Protein AF-0000000066497518 (afdb_homodimer)

InterPro domains:
  IPR000898 Indoleamine 2,3-dioxygenase [PF01231] (30-413)
  IPR000898 Indoleamine 2,3-dioxygenase [PTHR28657] (28-440)
  IPR037217 Tryptophan/Indoleamine 2,3-dioxygenase-like [SSF140959] (29-449)

pLDDT: mean 91.51, std 12.09, range [27.31, 98.88]

Nearest PDB structures (foldseek):
  5wmx-assembly2_B  TM=9.057E-01  e=4.698E-18  Homo sapiens
  6e46-assembly3_C  TM=8.961E-01  e=1.749E-17  Homo sapiens
  5wmx-assembly1_A  TM=8.664E-01  e=1.217E-17  Homo sapiens
  6e41-assembly3_C  TM=8.940E-01  e=7.810E-17  Homo sapiens
  5wn8-assembly2_B  TM=8.807E-01  e=6.577E-16  Homo sapiens

Radius of gyration: 34.57 Å; Cα contacts (8 Å, |Δi|>4): 1677; chains: 2; bounding box: 94×99×72 Å

Sequence (1016 aa):
MIKVDKTYSTVERFPHIFDNPETLSKDRDPFTVTTSTGFLPLRLPPTCLPDVFQAVNSLLSRLPVVKDDGSPGLLATYELGPAVLAELPDLTDEVDKLVTEDGKLDLFMITAVFRDYSFICSAYLLEPCWERWVKDPAGGYYGLGRETLPKCIARPLYRCAEILDIPPFMSYAAAYALYNYTVDEPCRSLEYSNLKLIRAFERGLDPKSSEAGFILTHVDMVKETGPLVSGAVRILNRLEESKGPSAREEVNDAFREILKAMKRIETSMEDMWKNSKPADYLSFRVFIFGITSQAMFPNGVIYDGVLDNKPLNFRGESGANDSIIPLLDHLLQIPMPATPLTKILHEFRAYRPLPHREFLAHVASKAEELRVQEFSVQDQETVLLYLKALDHVRSFRWRHWLLAREYIIKRTQYPTATGGSPIITWLPNQLFAVLDLMISIHDKYVAPFTSKDVPHIVGANGSNQKKVEKLETFNYYRAQAKDMMTLVRDQKDKLDKEVARWCKERGVMIKVDKTYSTVERFPHIFDNPETLSKDRDPFTVTTSTGFLPLRLPPTCLPDVFQAVNSLLSRLPVVKDDGSPGLLATYELGPAVLAELPDLTDEVDKLVTEDGKLDLFMITAVFRDYSFICSAYLLEPCWERWVKDPAGGYYGLGRETLPKCIARPLYRCAEILDIPPFMSYAAAYALYNYTVDEPCRSLEYSNLKLIRAFERGLDPKSSEAGFILTHVDMVKETGPLVSGAVRILNRLEESKGPSAREEVNDAFREILKAMKRIETSMEDMWKNSKPADYLSFRVFIFGITSQAMFPNGVIYDGVLDNKPLNFRGESGANDSIIPLLDHLLQIPMPATPLTKILHEFRAYRPLPHREFLAHVASKAEELRVQEFSVQDQETVLLYLKALDHVRSFRWRHWLLAREYIIKRTQYPTATGGSPIITWLPNQLFAVLDLMISIHDKYVAPFTSKDVPHIVGANGSNQKKVEKLETFNYYRAQAKDMMTLVRDQKDKLDKEVARWCKERGV

Structure (mmCIF, N/CA/C/O backbone):
data_AF-0000000066497518-model_v1
#
loop_
_entity.id
_entity.type
_entity.pdbx_description
1 polymer 'Indoleamine 2,3-dioxygenase'
#
loop_
_atom_site.group_PDB
_atom_site.id
_atom_site.type_symbol
_atom_site.label_atom_id
_atom_site.label_alt_id
_atom_site.label_comp_id
_atom_site.label_asym_id
_atom_site.label_entity_id
_atom_site.label_seq_id
_atom_site.pdbx_PDB_ins_code
_atom_site.Cartn_x
_atom_site.Cartn_y
_atom_site.Cartn_z
_atom_site.occupancy
_atom_site.B_iso_or_equiv
_atom_site.auth_seq_id
_atom_site.auth_comp_id
_atom_site.auth_asym_id
_atom_site.auth_atom_id
_atom_site.pdbx_PDB_model_num
ATOM 1 N N . MET A 1 1 ? 6.938 35.531 -4.492 1 27.31 1 MET A N 1
ATOM 2 C CA . MET A 1 1 ? 5.516 35.875 -4.535 1 27.31 1 MET A CA 1
ATOM 3 C C . MET A 1 1 ? 4.82 35.125 -5.68 1 27.31 1 MET A C 1
ATOM 5 O O . MET A 1 1 ? 5.203 35.281 -6.844 1 27.31 1 MET A O 1
ATOM 9 N N . ILE A 1 2 ? 4.273 34.094 -5.465 1 38.44 2 ILE A N 1
ATOM 10 C CA . ILE A 1 2 ? 3.629 33.375 -6.555 1 38.44 2 ILE A CA 1
ATOM 11 C C . ILE A 1 2 ? 2.602 34.281 -7.238 1 38.44 2 ILE A C 1
ATOM 13 O O . ILE A 1 2 ? 1.732 34.844 -6.578 1 38.44 2 ILE A O 1
ATOM 17 N N . LYS A 1 3 ? 2.799 34.719 -8.469 1 40.44 3 LYS A N 1
ATOM 18 C CA . LYS A 1 3 ? 1.901 35.5 -9.297 1 40.44 3 LYS A CA 1
ATOM 19 C C . LYS A 1 3 ? 0.568 34.812 -9.508 1 40.44 3 LYS A C 1
ATOM 21 O O . LYS A 1 3 ? 0.523 33.719 -10.086 1 40.44 3 LYS A O 1
ATOM 26 N N . VAL A 1 4 ? -0.479 35.094 -8.617 1 46.31 4 VAL A N 1
ATOM 27 C CA . VAL A 1 4 ? -1.807 34.5 -8.805 1 46.31 4 VAL A CA 1
ATOM 28 C C . VAL A 1 4 ? -2.559 35.281 -9.891 1 46.31 4 VAL A C 1
ATOM 30 O O . VAL A 1 4 ? -2.691 36.5 -9.812 1 46.31 4 VAL A O 1
ATOM 33 N N . ASP A 1 5 ? -2.695 34.844 -10.977 1 43.75 5 ASP A N 1
ATOM 34 C CA . ASP A 1 5 ? -3.533 35.438 -12.016 1 43.75 5 ASP A CA 1
ATOM 35 C C . ASP A 1 5 ? -4.988 35.5 -11.57 1 43.75 5 ASP A C 1
ATOM 37 O O . ASP A 1 5 ? -5.621 34.469 -11.312 1 43.75 5 ASP A O 1
ATOM 41 N N . LYS A 1 6 ? -5.539 36.656 -11.164 1 49.69 6 LYS A N 1
ATOM 42 C CA . LYS A 1 6 ? -6.82 37.062 -10.594 1 49.69 6 LYS A CA 1
ATOM 43 C C . LYS A 1 6 ? -7.98 36.656 -11.5 1 49.69 6 LYS A C 1
ATOM 45 O O . LYS A 1 6 ? -9.141 36.75 -11.109 1 49.69 6 LYS A O 1
ATOM 50 N N . THR A 1 7 ? -7.664 36.094 -12.656 1 55.97 7 THR A N 1
ATOM 51 C CA . THR A 1 7 ? -8.766 36.062 -13.617 1 55.97 7 THR A CA 1
ATOM 52 C C . THR A 1 7 ? -9.43 34.688 -13.648 1 55.97 7 THR A C 1
ATOM 54 O O . THR A 1 7 ? -10.516 34.531 -14.211 1 55.97 7 THR A O 1
ATOM 57 N N . TYR A 1 8 ? -8.93 33.719 -12.805 1 65.81 8 TYR A N 1
ATOM 58 C CA . TYR A 1 8 ? -9.523 32.375 -12.977 1 65.81 8 TYR A CA 1
ATOM 59 C C . TYR A 1 8 ? -10.383 32.031 -11.773 1 65.81 8 TYR A C 1
ATOM 61 O O . TYR A 1 8 ? -10.062 32.375 -10.633 1 65.81 8 TYR A O 1
ATOM 69 N N . SER A 1 9 ? -11.5 31.438 -12.039 1 79.62 9 SER A N 1
ATOM 70 C CA . SER A 1 9 ? -12.328 30.844 -10.992 1 79.62 9 SER A CA 1
ATOM 71 C C . SER A 1 9 ? -11.562 29.766 -10.234 1 79.62 9 SER A C 1
ATOM 73 O O . SER A 1 9 ? -10.547 29.25 -10.719 1 79.62 9 SER A O 1
ATOM 75 N N . THR A 1 10 ? -11.852 29.609 -9 1 83.5 10 THR A N 1
ATOM 76 C CA . THR A 1 10 ? -11.195 28.641 -8.133 1 83.5 10 THR A CA 1
ATOM 77 C C . THR A 1 10 ? -11.125 27.281 -8.812 1 83.5 10 THR A C 1
ATOM 79 O O . THR A 1 10 ? -10.078 26.625 -8.805 1 83.5 10 THR A O 1
ATOM 82 N N . VAL A 1 11 ? -12.219 26.922 -9.492 1 82.31 11 VAL A N 1
ATOM 83 C CA . VAL A 1 11 ? -12.297 25.594 -10.094 1 82.31 11 VAL A CA 1
ATOM 84 C C . VAL A 1 11 ? -11.391 25.531 -11.328 1 82.31 11 VAL A C 1
ATOM 86 O O . VAL A 1 11 ? -10.812 24.484 -11.625 1 82.31 11 VAL A O 1
ATOM 89 N N . GLU A 1 12 ? -11.227 26.609 -11.992 1 85.25 12 GLU A N 1
ATOM 90 C CA . GLU A 1 12 ? -10.328 26.656 -13.148 1 85.25 12 GLU A CA 1
ATOM 91 C C . GLU A 1 12 ? -8.867 26.562 -12.711 1 85.25 12 GLU A C 1
ATOM 93 O O . GLU A 1 12 ? -8.062 25.906 -13.375 1 85.25 12 GLU A O 1
ATOM 98 N N . ARG A 1 13 ? -8.578 27.219 -11.594 1 89.44 13 ARG A N 1
ATOM 99 C CA . ARG A 1 13 ? -7.199 27.25 -11.109 1 89.44 13 ARG A CA 1
ATOM 100 C C . ARG A 1 13 ? -6.824 25.938 -10.43 1 89.44 13 ARG A C 1
ATOM 102 O O . ARG A 1 13 ? -5.664 25.531 -10.461 1 89.44 13 ARG A O 1
ATOM 109 N N . PHE A 1 14 ? -7.828 25.312 -9.875 1 94.38 14 PHE A N 1
ATOM 110 C CA . PHE A 1 14 ? -7.613 24.062 -9.164 1 94.38 14 PHE A CA 1
ATOM 111 C C . PHE A 1 14 ? -8.547 22.984 -9.688 1 94.38 14 PHE A C 1
ATOM 113 O O . PHE A 1 14 ? -9.461 22.547 -8.984 1 94.38 14 PHE A O 1
ATOM 120 N N . PRO A 1 15 ? -8.25 22.453 -10.836 1 90.69 15 PRO A N 1
ATOM 121 C CA . PRO A 1 15 ? -9.18 21.594 -11.562 1 90.69 15 PRO A CA 1
ATOM 122 C C . PRO A 1 15 ? -9.445 20.281 -10.828 1 90.69 15 PRO A C 1
ATOM 124 O O . PRO A 1 15 ? -10.453 19.609 -11.094 1 90.69 15 PRO A O 1
ATOM 127 N N . HIS A 1 16 ? -8.602 19.906 -9.867 1 92 16 HIS A N 1
ATOM 128 C CA . HIS A 1 16 ? -8.766 18.609 -9.219 1 92 16 HIS A CA 1
ATOM 129 C C . HIS A 1 16 ? -9.375 18.766 -7.828 1 92 16 HIS A C 1
ATOM 131 O O . HIS A 1 16 ? -9.398 17.812 -7.047 1 92 16 HIS A O 1
ATOM 137 N N . ILE A 1 17 ? -9.883 19.906 -7.574 1 94.75 17 ILE A N 1
ATOM 138 C CA . ILE A 1 17 ? -10.32 20.25 -6.227 1 94.75 17 ILE A CA 1
ATOM 139 C C . ILE A 1 17 ? -11.461 19.344 -5.805 1 94.75 17 ILE A C 1
ATOM 141 O O . ILE A 1 17 ? -11.625 19.047 -4.617 1 94.75 17 ILE A O 1
ATOM 145 N N . PHE A 1 18 ? -12.258 18.766 -6.758 1 91.25 18 PHE A N 1
ATOM 146 C CA . PHE A 1 18 ? -13.406 17.938 -6.426 1 91.25 18 PHE A CA 1
ATOM 147 C C . PHE A 1 18 ? -13.164 16.484 -6.816 1 91.25 18 PHE A C 1
ATOM 149 O O . PHE A 1 18 ? -14.07 15.641 -6.711 1 91.25 18 PHE A O 1
ATOM 156 N N . ASP A 1 19 ? -12.031 16.172 -7.277 1 87.12 19 ASP A N 1
ATOM 157 C CA . ASP A 1 19 ? -11.734 14.836 -7.773 1 87.12 19 ASP A CA 1
ATOM 158 C C . ASP A 1 19 ? -11.57 13.852 -6.621 1 87.12 19 ASP A C 1
ATOM 160 O O . ASP A 1 19 ? -11.258 14.25 -5.496 1 87.12 19 ASP A O 1
ATOM 164 N N . ASN A 1 20 ? -11.797 12.57 -6.988 1 84.62 20 ASN A N 1
ATOM 165 C CA . ASN A 1 20 ? -11.391 11.492 -6.098 1 84.62 20 ASN A CA 1
ATOM 166 C C . ASN A 1 20 ? -9.875 11.375 -6.012 1 84.62 20 ASN A C 1
ATOM 168 O O . ASN A 1 20 ? -9.219 11.039 -7 1 84.62 20 ASN A O 1
ATOM 172 N N . PRO A 1 21 ? -9.383 11.594 -4.812 1 90.25 21 PRO A N 1
ATOM 173 C CA . PRO A 1 21 ? -7.926 11.633 -4.676 1 90.25 21 PRO A CA 1
ATOM 174 C C . PRO A 1 21 ? -7.258 10.336 -5.133 1 90.25 21 PRO A C 1
ATOM 176 O O . PRO A 1 21 ? -6.145 10.367 -5.664 1 90.25 21 PRO A O 1
ATOM 179 N N . GLU A 1 22 ? -7.871 9.227 -4.957 1 77.88 22 GLU A N 1
ATOM 180 C CA . GLU A 1 22 ? -7.289 7.922 -5.258 1 77.88 22 GLU A CA 1
ATOM 181 C C . GLU A 1 22 ? -7.082 7.742 -6.758 1 77.88 22 GLU A C 1
ATOM 183 O O . GLU A 1 22 ? -6.316 6.875 -7.184 1 77.88 22 GLU A O 1
ATOM 188 N N . THR A 1 23 ? -7.73 8.516 -7.547 1 80.44 23 THR A N 1
ATOM 189 C CA . THR A 1 23 ? -7.668 8.367 -9 1 80.44 23 THR A CA 1
ATOM 190 C C . THR A 1 23 ? -6.574 9.25 -9.586 1 80.44 23 THR A C 1
ATOM 192 O O . THR A 1 23 ? -6.234 9.125 -10.766 1 80.44 23 THR A O 1
ATOM 195 N N . LEU A 1 24 ? -6.031 10.125 -8.75 1 89.25 24 LEU A N 1
ATOM 196 C CA . LEU A 1 24 ? -5.043 11.078 -9.25 1 89.25 24 LEU A CA 1
ATOM 197 C C . LEU A 1 24 ? -3.678 10.414 -9.391 1 89.25 24 LEU A C 1
ATOM 199 O O . LEU A 1 24 ? -3.287 9.602 -8.555 1 89.25 24 LEU A O 1
ATOM 203 N N . SER A 1 25 ? -2.969 10.812 -10.43 1 89.19 25 SER A N 1
ATOM 204 C CA . SER A 1 25 ? -1.696 10.195 -10.789 1 89.19 25 SER A CA 1
ATOM 205 C C . SER A 1 25 ? -0.624 10.492 -9.742 1 89.19 25 SER A C 1
ATOM 207 O O . SER A 1 25 ? -0.699 11.492 -9.031 1 89.19 25 SER A O 1
ATOM 209 N N . LYS A 1 26 ? 0.445 9.664 -9.766 1 92.44 26 LYS A N 1
ATOM 210 C CA . LYS A 1 26 ? 1.55 9.797 -8.82 1 92.44 26 LYS A CA 1
ATOM 211 C C . LYS A 1 26 ? 2.523 10.883 -9.266 1 92.44 26 LYS A C 1
ATOM 213 O O . LYS A 1 26 ? 3.443 11.242 -8.523 1 92.44 26 LYS A O 1
ATOM 218 N N . ASP A 1 27 ? 2.303 11.398 -10.438 1 94.25 27 ASP A N 1
ATOM 219 C CA . ASP A 1 27 ? 3.139 12.516 -10.883 1 94.25 27 ASP A CA 1
ATOM 220 C C . ASP A 1 27 ? 2.641 13.836 -10.312 1 94.25 27 ASP A C 1
ATOM 222 O O . ASP A 1 27 ? 3.311 14.867 -10.438 1 94.25 27 ASP A O 1
ATOM 226 N N . ARG A 1 28 ? 1.559 13.781 -9.625 1 95.38 28 ARG A N 1
ATOM 227 C CA . ARG A 1 28 ? 1.036 14.969 -8.953 1 95.38 28 ARG A CA 1
ATOM 228 C C . ARG A 1 28 ? 1.598 15.094 -7.543 1 95.38 28 ARG A C 1
ATOM 230 O O . ARG A 1 28 ? 1.836 14.086 -6.871 1 95.38 28 ARG A O 1
ATOM 237 N N . ASP A 1 29 ? 1.747 16.375 -7.18 1 97.88 29 ASP A N 1
ATOM 238 C CA . ASP A 1 29 ? 2.154 16.594 -5.797 1 97.88 29 ASP A CA 1
ATOM 239 C C . ASP A 1 29 ? 1.184 15.93 -4.824 1 97.88 29 ASP A C 1
ATOM 241 O O . ASP A 1 29 ? -0.028 16.141 -4.902 1 97.88 29 ASP A O 1
ATOM 245 N N . PRO A 1 30 ? 1.702 15.148 -3.91 1 97.88 30 PRO A N 1
ATOM 246 C CA . PRO A 1 30 ? 0.809 14.406 -3.018 1 97.88 30 PRO A CA 1
ATOM 247 C C . PRO A 1 30 ? -0.07 15.32 -2.168 1 97.88 30 PRO A C 1
ATOM 249 O O . PRO A 1 30 ? -1.071 14.875 -1.604 1 97.88 30 PRO A O 1
ATOM 252 N N . PHE A 1 31 ? 0.244 16.609 -2.078 1 98.38 31 PHE A N 1
ATOM 253 C CA . PHE A 1 31 ? -0.517 17.531 -1.245 1 98.38 31 PHE A CA 1
ATOM 254 C C . PHE A 1 31 ? -1.46 18.375 -2.094 1 98.38 31 PHE A C 1
ATOM 256 O O . PHE A 1 31 ? -1.87 19.469 -1.681 1 98.38 31 PHE A O 1
ATOM 263 N N . THR A 1 32 ? -1.707 17.906 -3.305 1 97.88 32 THR A N 1
ATOM 264 C CA . THR A 1 32 ? -2.768 18.531 -4.086 1 97.88 32 THR A CA 1
ATOM 265 C C . THR A 1 32 ? -4.039 18.672 -3.254 1 97.88 32 THR A C 1
ATOM 267 O O . THR A 1 32 ? -4.512 17.703 -2.66 1 97.88 32 THR A O 1
ATOM 270 N N . VAL A 1 33 ? -4.594 19.859 -3.25 1 98 33 VAL A N 1
ATOM 271 C CA . VAL A 1 33 ? -5.707 20.156 -2.354 1 98 33 VAL A CA 1
ATOM 272 C C . VAL A 1 33 ? -7.012 19.656 -2.967 1 98 33 VAL A C 1
ATOM 274 O O . VAL A 1 33 ? -7.297 19.922 -4.137 1 98 33 VAL A O 1
ATOM 277 N N . THR A 1 34 ? -7.758 18.906 -2.238 1 96.25 34 THR A N 1
ATOM 278 C CA . THR A 1 34 ? -9.086 18.469 -2.637 1 96.25 34 THR A CA 1
ATOM 279 C C . THR A 1 34 ? -10.086 18.672 -1.506 1 96.25 34 THR A C 1
ATOM 281 O O . THR A 1 34 ? -9.703 18.859 -0.351 1 96.25 34 THR A O 1
ATOM 284 N N . THR A 1 35 ? -11.352 18.656 -1.855 1 96 35 THR A N 1
ATOM 285 C CA . THR A 1 35 ? -12.398 18.781 -0.848 1 96 35 THR A CA 1
ATOM 286 C C . THR A 1 35 ? -12.555 17.484 -0.064 1 96 35 THR A C 1
ATOM 288 O O . THR A 1 35 ? -13.234 17.453 0.965 1 96 35 THR A O 1
ATOM 291 N N . SER A 1 36 ? -11.883 16.422 -0.473 1 92.56 36 SER A N 1
ATOM 292 C CA . SER A 1 36 ? -11.938 15.141 0.219 1 92.56 36 SER A CA 1
ATOM 293 C C . SER A 1 36 ? -10.82 15.016 1.25 1 92.56 36 SER A C 1
ATOM 295 O O . SER A 1 36 ? -11.078 14.703 2.414 1 92.56 36 SER A O 1
ATOM 297 N N . THR A 1 37 ? -9.617 15.375 0.856 1 96.31 37 THR A N 1
ATOM 298 C CA . THR A 1 37 ? -8.469 15.156 1.732 1 96.31 37 THR A CA 1
ATOM 299 C C . THR A 1 37 ? -8.07 16.453 2.428 1 96.31 37 THR A C 1
ATOM 301 O O . THR A 1 37 ? -7.309 16.438 3.395 1 96.31 37 THR A O 1
ATOM 304 N N . GLY A 1 38 ? -8.594 17.562 1.907 1 98.06 38 GLY A N 1
ATOM 305 C CA . GLY A 1 38 ? -8.148 18.828 2.459 1 98.06 38 GLY A CA 1
ATOM 306 C C . GLY A 1 38 ? -6.648 19.031 2.324 1 98.06 38 GLY A C 1
ATOM 307 O O . GLY A 1 38 ? -6.105 18.984 1.221 1 98.06 38 GLY A O 1
ATOM 308 N N . PHE A 1 39 ? -6.023 19.125 3.479 1 98.56 39 PHE A N 1
ATOM 309 C CA . PHE A 1 39 ? -4.594 19.422 3.463 1 98.56 39 PHE A CA 1
ATOM 310 C C . PHE A 1 39 ? -3.781 18.172 3.775 1 98.56 39 PHE A C 1
ATOM 312 O O . PHE A 1 39 ? -2.561 18.25 3.934 1 98.56 39 PHE A O 1
ATOM 319 N N . LEU A 1 40 ? -4.422 17 3.877 1 97.81 40 LEU A N 1
ATOM 320 C CA . LEU A 1 40 ? -3.713 15.734 3.947 1 97.81 40 LEU A CA 1
ATOM 321 C C . LEU A 1 40 ? -3.279 15.273 2.561 1 97.81 40 LEU A C 1
ATOM 323 O O . LEU A 1 40 ? -3.82 15.734 1.552 1 97.81 40 LEU A O 1
ATOM 327 N N . PRO A 1 41 ? -2.271 14.422 2.578 1 97.69 41 PRO A N 1
ATOM 328 C CA . PRO A 1 41 ? -1.892 13.891 1.266 1 97.69 41 PRO A CA 1
ATOM 329 C C . PRO A 1 41 ? -3.023 13.117 0.592 1 97.69 41 PRO A C 1
ATOM 331 O O . PRO A 1 41 ? -3.949 12.656 1.267 1 97.69 41 PRO A O 1
ATOM 334 N N . LEU A 1 42 ? -2.91 13.008 -0.728 1 95.88 42 LEU A N 1
ATOM 335 C CA . LEU A 1 42 ? -3.92 12.367 -1.566 1 95.88 42 LEU A CA 1
ATOM 336 C C . LEU A 1 42 ? -4.113 10.906 -1.169 1 95.88 42 LEU A C 1
ATOM 338 O O . LEU A 1 42 ? -5.188 10.336 -1.385 1 95.88 42 LEU A O 1
ATOM 342 N N . ARG A 1 43 ? -3.08 10.312 -0.679 1 91.94 43 ARG A N 1
ATOM 343 C CA . ARG A 1 43 ? -3.09 8.914 -0.274 1 91.94 43 ARG A CA 1
ATOM 344 C C . ARG A 1 43 ? -2.08 8.656 0.838 1 91.94 43 ARG A C 1
ATOM 346 O O . ARG A 1 43 ? -1.264 9.523 1.155 1 91.94 43 ARG A O 1
ATOM 353 N N . LEU A 1 44 ? -2.139 7.469 1.483 1 92.56 44 LEU A N 1
ATOM 354 C CA . LEU A 1 44 ? -1.175 7.105 2.518 1 92.56 44 LEU A CA 1
ATOM 355 C C . LEU A 1 44 ? 0.248 7.141 1.97 1 92.56 44 LEU A C 1
ATOM 357 O O . LEU A 1 44 ? 0.516 6.609 0.889 1 92.56 44 LEU A O 1
ATOM 361 N N . PRO A 1 45 ? 1.135 7.852 2.705 1 96.12 45 PRO A N 1
ATOM 362 C CA . PRO A 1 45 ? 2.531 7.848 2.266 1 96.12 45 PRO A CA 1
ATOM 363 C C . PRO A 1 45 ? 3.143 6.445 2.264 1 96.12 45 PRO A C 1
ATOM 365 O O . PRO A 1 45 ? 2.758 5.602 3.074 1 96.12 45 PRO A O 1
ATOM 368 N N . PRO A 1 46 ? 4.086 6.27 1.308 1 93.12 46 PRO A N 1
ATOM 369 C CA . PRO A 1 46 ? 4.762 4.973 1.319 1 93.12 46 PRO A CA 1
ATOM 370 C C . PRO A 1 46 ? 5.633 4.77 2.559 1 93.12 46 PRO A C 1
ATOM 372 O O . PRO A 1 46 ? 6.309 5.703 3.002 1 93.12 46 PRO A O 1
ATOM 375 N N . THR A 1 47 ? 5.648 3.564 3.084 1 93.88 47 THR A N 1
ATOM 376 C CA . THR A 1 47 ? 6.383 3.271 4.309 1 93.88 47 THR A CA 1
ATOM 377 C C . THR A 1 47 ? 7.812 2.85 3.994 1 93.88 47 THR A C 1
ATOM 379 O O . THR A 1 47 ? 8.672 2.844 4.879 1 93.88 47 THR A O 1
ATOM 382 N N . CYS A 1 48 ? 8.031 2.459 2.68 1 91.38 48 CYS A N 1
ATOM 383 C CA . CYS A 1 48 ? 9.367 2.037 2.256 1 91.38 48 CYS A CA 1
ATOM 384 C C . CYS A 1 48 ? 9.742 2.688 0.932 1 91.38 48 CYS A C 1
ATOM 386 O O . CYS A 1 48 ? 8.883 2.979 0.106 1 91.38 48 CYS A O 1
ATOM 388 N N . LEU A 1 49 ? 11.031 2.811 0.809 1 94.44 49 LEU A N 1
ATOM 389 C CA . LEU A 1 49 ? 11.555 3.299 -0.462 1 94.44 49 LEU A CA 1
ATOM 390 C C . LEU A 1 49 ? 11.938 2.139 -1.375 1 94.44 49 LEU A C 1
ATOM 392 O O . LEU A 1 49 ? 12.125 1.012 -0.909 1 94.44 49 LEU A O 1
ATOM 396 N N . PRO A 1 50 ? 12.031 2.391 -2.707 1 88.56 50 PRO A N 1
ATOM 397 C CA . PRO A 1 50 ? 12.453 1.346 -3.645 1 88.56 50 PRO A CA 1
ATOM 398 C C . PRO A 1 50 ? 13.82 0.762 -3.303 1 88.56 50 PRO A C 1
ATOM 400 O O . PRO A 1 50 ? 14.602 1.388 -2.578 1 88.56 50 PRO A O 1
ATOM 403 N N . ASP A 1 51 ? 14.172 -0.346 -3.828 1 83.56 51 ASP A N 1
ATOM 404 C CA . ASP A 1 51 ? 15.344 -1.152 -3.492 1 83.56 51 ASP A CA 1
ATOM 405 C C . ASP A 1 51 ? 16.625 -0.353 -3.67 1 83.56 51 ASP A C 1
ATOM 407 O O . ASP A 1 51 ? 17.594 -0.555 -2.934 1 83.56 51 ASP A O 1
ATOM 411 N N . VAL A 1 52 ? 16.641 0.475 -4.609 1 90.38 52 VAL A N 1
ATOM 412 C CA . VAL A 1 52 ? 17.844 1.253 -4.891 1 90.38 52 VAL A CA 1
ATOM 413 C C . VAL A 1 52 ? 18.203 2.115 -3.682 1 90.38 52 VAL A C 1
ATOM 415 O O . VAL A 1 52 ? 19.359 2.523 -3.52 1 90.38 52 VAL A O 1
ATOM 418 N N . PHE A 1 53 ? 17.219 2.303 -2.758 1 95.88 53 PHE A N 1
ATOM 419 C CA . PHE A 1 53 ? 17.438 3.105 -1.559 1 95.88 53 PHE A CA 1
ATOM 420 C C . PHE A 1 53 ? 17.531 2.217 -0.325 1 95.88 53 PHE A C 1
ATOM 422 O O . PHE A 1 53 ? 17.234 2.652 0.787 1 95.88 53 PHE A O 1
ATOM 429 N N . GLN A 1 54 ? 17.938 1.037 -0.515 1 91.5 54 GLN A N 1
ATOM 430 C CA . GLN A 1 54 ? 17.953 0.08 0.586 1 91.5 54 GLN A CA 1
ATOM 431 C C . GLN A 1 54 ? 18.859 0.554 1.715 1 91.5 54 GLN A C 1
ATOM 433 O O . GLN A 1 54 ? 18.578 0.307 2.891 1 91.5 54 GLN A O 1
ATOM 438 N N . ALA A 1 55 ? 19.953 1.2 1.427 1 96.06 55 ALA A N 1
ATOM 439 C CA . ALA A 1 55 ? 20.844 1.745 2.453 1 96.06 55 ALA A CA 1
ATOM 440 C C . ALA A 1 55 ? 20.109 2.754 3.33 1 96.06 55 ALA A C 1
ATOM 442 O O . ALA A 1 55 ? 20.328 2.801 4.543 1 96.06 55 ALA A O 1
ATOM 443 N N . VAL A 1 56 ? 19.25 3.576 2.709 1 97.94 56 VAL A N 1
ATOM 444 C CA . VAL A 1 56 ? 18.453 4.559 3.428 1 97.94 56 VAL A CA 1
ATOM 445 C C . VAL A 1 56 ? 17.438 3.844 4.328 1 97.94 56 VAL A C 1
ATOM 447 O O . VAL A 1 56 ? 17.328 4.156 5.516 1 97.94 56 VAL A O 1
ATOM 450 N N . ASN A 1 57 ? 16.766 2.859 3.725 1 94.94 57 ASN A N 1
ATOM 451 C CA . ASN A 1 57 ? 15.812 2.066 4.492 1 94.94 57 ASN A CA 1
ATOM 452 C C . ASN A 1 57 ? 16.469 1.439 5.723 1 94.94 57 ASN A C 1
ATOM 454 O O . ASN A 1 57 ? 15.898 1.457 6.812 1 94.94 57 ASN A O 1
ATOM 458 N N . SER A 1 58 ? 17.609 0.881 5.5 1 94 58 SER A N 1
ATOM 459 C CA . SER A 1 58 ? 18.328 0.194 6.566 1 94 58 SER A CA 1
ATOM 460 C C . SER A 1 58 ? 18.703 1.157 7.688 1 94 58 SER A C 1
ATOM 462 O O . SER A 1 58 ? 18.5 0.859 8.867 1 94 58 SER A O 1
ATOM 464 N N . LEU A 1 59 ? 19.234 2.279 7.371 1 97.5 59 LEU A N 1
ATOM 465 C CA . LEU A 1 59 ? 19.625 3.273 8.367 1 97.5 59 LEU A CA 1
ATOM 466 C C . LEU A 1 59 ? 18.422 3.754 9.156 1 97.5 59 LEU A C 1
ATOM 468 O O . LEU A 1 59 ? 18.484 3.881 10.383 1 97.5 59 LEU A O 1
ATOM 472 N N . LEU A 1 60 ? 17.344 4.004 8.469 1 97.62 60 LEU A N 1
ATOM 473 C CA . LEU A 1 60 ? 16.141 4.555 9.094 1 97.62 60 LEU A CA 1
ATOM 474 C C . LEU A 1 60 ? 15.523 3.553 10.062 1 97.62 60 LEU A C 1
ATOM 476 O O . LEU A 1 60 ? 14.977 3.939 11.094 1 97.62 60 LEU A O 1
ATOM 480 N N . SER A 1 61 ? 15.578 2.279 9.727 1 94.88 61 SER A N 1
ATOM 481 C CA . SER A 1 61 ? 15.031 1.25 10.602 1 94.88 61 SER A CA 1
ATOM 482 C C . SER A 1 61 ? 15.828 1.14 11.898 1 94.88 61 SER A C 1
ATOM 484 O O . SER A 1 61 ? 15.312 0.686 12.922 1 94.88 61 SER A O 1
ATOM 486 N N . ARG A 1 62 ? 17.078 1.585 11.898 1 97.44 62 ARG A N 1
ATOM 487 C CA . ARG A 1 62 ? 17.969 1.487 13.055 1 97.44 62 ARG A CA 1
ATOM 488 C C . ARG A 1 62 ? 18.141 2.842 13.734 1 97.44 62 ARG A C 1
ATOM 490 O O . ARG A 1 62 ? 18.766 2.939 14.789 1 97.44 62 ARG A O 1
ATOM 497 N N . LEU A 1 63 ? 17.594 3.908 13.195 1 98.44 63 LEU A N 1
ATOM 498 C CA . LEU A 1 63 ? 17.891 5.297 13.531 1 98.44 63 LEU A CA 1
ATOM 499 C C . LEU A 1 63 ? 17.344 5.656 14.906 1 98.44 63 LEU A C 1
ATOM 501 O O . LEU A 1 63 ? 18.062 6.195 15.75 1 98.44 63 LEU A O 1
ATOM 505 N N . PRO A 1 64 ? 16.078 5.363 15.25 1 98.69 64 PRO A N 1
ATOM 506 C CA . PRO A 1 64 ? 15.469 5.918 16.469 1 98.69 64 PRO A CA 1
ATOM 507 C C . PRO A 1 64 ? 16.141 5.418 17.734 1 98.69 64 PRO A C 1
ATOM 509 O O . PRO A 1 64 ? 16.828 4.398 17.719 1 98.69 64 PRO A O 1
ATOM 512 N N . VAL A 1 65 ? 15.906 6.184 18.781 1 98.75 65 VAL A N 1
ATOM 513 C CA . VAL A 1 65 ? 16.438 5.789 20.094 1 98.75 65 VAL A CA 1
ATOM 514 C C . VAL A 1 65 ? 15.93 4.395 20.453 1 98.75 65 VAL A C 1
ATOM 516 O O . VAL A 1 65 ? 16.688 3.557 20.938 1 98.75 65 VAL A O 1
ATOM 519 N N . VAL A 1 66 ? 14.625 4.168 20.203 1 98.56 66 VAL A N 1
ATOM 520 C CA . VAL A 1 66 ? 14.023 2.854 20.375 1 98.56 66 VAL A CA 1
ATOM 521 C C . VAL A 1 66 ? 13.453 2.365 19.047 1 98.56 66 VAL A C 1
ATOM 523 O O . VAL A 1 66 ? 12.562 3.002 18.469 1 98.56 66 VAL A O 1
ATOM 526 N N . LYS A 1 67 ? 13.938 1.23 18.547 1 96.69 67 LYS A N 1
ATOM 527 C CA . LYS A 1 67 ? 13.5 0.654 17.281 1 96.69 67 LYS A CA 1
ATOM 528 C C . LYS A 1 67 ? 12.109 0.041 17.391 1 96.69 67 LYS A C 1
ATOM 530 O O . LYS A 1 67 ? 11.531 0.016 18.484 1 96.69 67 LYS A O 1
ATOM 535 N N . ASP A 1 68 ? 11.625 -0.394 16.297 1 93.5 68 ASP A N 1
ATOM 536 C CA . ASP A 1 68 ? 10.273 -0.953 16.234 1 93.5 68 ASP A CA 1
ATOM 537 C C . ASP A 1 68 ? 10.156 -2.186 17.125 1 93.5 68 ASP A C 1
ATOM 539 O O . ASP A 1 68 ? 9.086 -2.443 17.688 1 93.5 68 ASP A O 1
ATOM 543 N N . ASP A 1 69 ? 11.227 -2.914 17.297 1 91.25 69 ASP A N 1
ATOM 544 C CA . ASP A 1 69 ? 11.195 -4.145 18.078 1 91.25 69 ASP A CA 1
ATOM 545 C C . ASP A 1 69 ? 11.516 -3.867 19.547 1 91.25 69 ASP A C 1
ATOM 547 O O . ASP A 1 69 ? 11.664 -4.801 20.328 1 91.25 69 ASP A O 1
ATOM 551 N N . GLY A 1 70 ? 11.742 -2.67 19.875 1 95.38 70 GLY A N 1
ATOM 552 C CA . GLY A 1 70 ? 11.953 -2.293 21.266 1 95.38 70 GLY A CA 1
ATOM 553 C C . GLY A 1 70 ? 13.422 -2.188 21.625 1 95.38 70 GLY A C 1
ATOM 554 O O . GLY A 1 70 ? 13.766 -1.654 22.688 1 95.38 70 GLY A O 1
ATOM 555 N N . SER A 1 71 ? 14.273 -2.613 20.766 1 97.31 71 SER A N 1
ATOM 556 C CA . SER A 1 71 ? 15.703 -2.566 21.031 1 97.31 71 SER A CA 1
ATOM 557 C C . SER A 1 71 ? 16.281 -1.187 20.734 1 97.31 71 SER A C 1
ATOM 559 O O . SER A 1 71 ? 15.656 -0.385 20.031 1 97.31 71 SER A O 1
ATOM 561 N N . PRO A 1 72 ? 17.406 -0.83 21.297 1 98.38 72 PRO A N 1
ATOM 562 C CA . PRO A 1 72 ? 18.016 0.478 21.062 1 98.38 72 PRO A CA 1
ATOM 563 C C . PRO A 1 72 ? 18.516 0.647 19.625 1 98.38 72 PRO A C 1
ATOM 565 O O . PRO A 1 72 ? 19.047 -0.303 19.047 1 98.38 72 PRO A O 1
ATOM 568 N N . GLY A 1 73 ? 18.391 1.812 19.078 1 98.62 73 GLY A N 1
ATOM 569 C CA . GLY A 1 73 ? 18.906 2.129 17.75 1 98.62 73 GLY A CA 1
ATOM 570 C C . GLY A 1 73 ? 20.172 2.955 17.781 1 98.62 73 GLY A C 1
ATOM 571 O O . GLY A 1 73 ? 20.859 3.023 18.812 1 98.62 73 GLY A O 1
ATOM 572 N N . LEU A 1 74 ? 20.516 3.559 16.641 1 98.81 74 LEU A N 1
ATOM 573 C CA . LEU A 1 74 ? 21.781 4.266 16.453 1 98.81 74 LEU A CA 1
ATOM 574 C C . LEU A 1 74 ? 21.828 5.547 17.281 1 98.81 74 LEU A C 1
ATOM 576 O O . LEU A 1 74 ? 22.891 5.957 17.734 1 98.81 74 LEU A O 1
ATOM 580 N N . LEU A 1 75 ? 20.656 6.203 17.516 1 98.81 75 LEU A N 1
ATOM 581 C CA . LEU A 1 75 ? 20.625 7.422 18.312 1 98.81 75 LEU A CA 1
ATOM 582 C C . LEU A 1 75 ? 20.781 7.105 19.797 1 98.81 75 LEU A C 1
ATOM 584 O O . LEU A 1 75 ? 21.203 7.965 20.562 1 98.81 75 LEU A O 1
ATOM 588 N N . ALA A 1 76 ? 20.359 5.898 20.188 1 98.69 76 ALA A N 1
ATOM 589 C CA . ALA A 1 76 ? 20.547 5.48 21.562 1 98.69 76 ALA A CA 1
ATOM 590 C C . ALA A 1 76 ? 22.031 5.316 21.875 1 98.69 76 ALA A C 1
ATOM 592 O O . ALA A 1 76 ? 22.484 5.609 23 1 98.69 76 ALA A O 1
ATOM 593 N N . THR A 1 77 ? 22.797 4.797 20.922 1 98.31 77 THR A N 1
ATOM 594 C CA . THR A 1 77 ? 24.203 4.504 21.125 1 98.31 77 THR A CA 1
ATOM 595 C C . THR A 1 77 ? 25.078 5.621 20.562 1 98.31 77 THR A C 1
ATOM 597 O O . THR A 1 77 ? 26.312 5.555 20.641 1 98.31 77 THR A O 1
ATOM 600 N N . TYR A 1 78 ? 24.5 6.66 19.984 1 98.12 78 TYR A N 1
ATOM 601 C CA . TYR A 1 78 ? 25.188 7.809 19.406 1 98.12 78 TYR A CA 1
ATOM 602 C C . TYR A 1 78 ? 26.125 7.375 18.297 1 98.12 78 TYR A C 1
ATOM 604 O O . TYR A 1 78 ? 27.281 7.812 18.234 1 98.12 78 TYR A O 1
ATOM 612 N N . GLU A 1 79 ? 25.656 6.461 17.422 1 98.62 79 GLU A N 1
ATOM 613 C CA . GLU A 1 79 ? 26.5 5.867 16.391 1 98.62 79 GLU A CA 1
ATOM 614 C C . GLU A 1 79 ? 25.922 6.16 15 1 98.62 79 GLU A C 1
ATOM 616 O O . GLU A 1 79 ? 26.359 5.57 14.008 1 98.62 79 GLU A O 1
ATOM 621 N N . LEU A 1 80 ? 24.969 7.051 14.867 1 98.75 80 LEU A N 1
ATOM 622 C CA . LEU A 1 80 ? 24.375 7.355 13.57 1 98.75 80 LEU A CA 1
ATOM 623 C C . LEU A 1 80 ? 25.391 8 12.641 1 98.75 80 LEU A C 1
ATOM 625 O O . LEU A 1 80 ? 25.453 7.656 11.453 1 98.75 80 LEU A O 1
ATOM 629 N N . GLY A 1 81 ? 26.125 8.992 13.133 1 98.44 81 GLY A N 1
ATOM 630 C CA . GLY A 1 81 ? 27.125 9.672 12.328 1 98.44 81 GLY A CA 1
ATOM 631 C C . GLY A 1 81 ? 28.062 8.727 11.609 1 98.44 81 GLY A C 1
ATOM 632 O O . GLY A 1 81 ? 28.094 8.703 10.375 1 98.44 81 GLY A O 1
ATOM 633 N N . PRO A 1 82 ? 28.766 7.891 12.383 1 98.44 82 PRO A N 1
ATOM 634 C CA . PRO A 1 82 ? 29.672 6.918 11.766 1 98.44 82 PRO A CA 1
ATOM 635 C C . PRO A 1 82 ? 28.953 5.973 10.805 1 98.44 82 PRO A C 1
ATOM 637 O O . PRO A 1 82 ? 29.484 5.625 9.75 1 98.44 82 PRO A O 1
ATOM 640 N N . ALA A 1 83 ? 27.719 5.543 11.117 1 98.62 83 ALA A N 1
ATOM 641 C CA . ALA A 1 83 ? 26.969 4.629 10.258 1 98.62 83 ALA A CA 1
ATOM 642 C C . ALA A 1 83 ? 26.641 5.281 8.922 1 98.62 83 ALA A C 1
ATOM 644 O O . ALA A 1 83 ? 26.75 4.641 7.871 1 98.62 83 ALA A O 1
ATOM 645 N N . VAL A 1 84 ? 26.266 6.508 8.953 1 98.62 84 VAL A N 1
ATOM 646 C CA . VAL A 1 84 ? 25.922 7.25 7.738 1 98.62 84 VAL A CA 1
ATOM 647 C C . VAL A 1 84 ? 27.141 7.336 6.828 1 98.62 84 VAL A C 1
ATOM 649 O O . VAL A 1 84 ? 27.062 7.02 5.637 1 98.62 84 VAL A O 1
ATOM 652 N N . LEU A 1 85 ? 28.25 7.727 7.383 1 98.25 85 LEU A N 1
ATOM 653 C CA . LEU A 1 85 ? 29.469 7.941 6.605 1 98.25 85 LEU A CA 1
ATOM 654 C C . LEU A 1 85 ? 29.984 6.629 6.031 1 98.25 85 LEU A C 1
ATOM 656 O O . LEU A 1 85 ? 30.547 6.605 4.934 1 98.25 85 LEU A O 1
ATOM 660 N N . ALA A 1 86 ? 29.672 5.566 6.715 1 98.12 86 ALA A N 1
ATOM 661 C CA . ALA A 1 86 ? 30.188 4.266 6.312 1 98.12 86 ALA A CA 1
ATOM 662 C C . ALA A 1 86 ? 29.266 3.59 5.305 1 98.12 86 ALA A C 1
ATOM 664 O O . ALA A 1 86 ? 29.734 2.873 4.414 1 98.12 86 ALA A O 1
ATOM 665 N N . GLU A 1 87 ? 27.938 3.838 5.469 1 98.06 87 GLU A N 1
ATOM 666 C CA . GLU A 1 87 ? 27 2.926 4.82 1 98.06 87 GLU A CA 1
ATOM 667 C C . GLU A 1 87 ? 26.219 3.633 3.723 1 98.06 87 GLU A C 1
ATOM 669 O O . GLU A 1 87 ? 25.688 2.986 2.809 1 98.06 87 GLU A O 1
ATOM 674 N N . LEU A 1 88 ? 26.094 4.934 3.793 1 98.44 88 LEU A N 1
ATOM 675 C CA . LEU A 1 88 ? 25.156 5.633 2.912 1 98.44 88 LEU A CA 1
ATOM 676 C C . LEU A 1 88 ? 25.875 6.188 1.688 1 98.44 88 LEU A C 1
ATOM 678 O O . LEU A 1 88 ? 26.75 7.051 1.813 1 98.44 88 LEU A O 1
ATOM 682 N N . PRO A 1 89 ? 25.562 5.703 0.49 1 98.38 89 PRO A N 1
ATOM 683 C CA . PRO A 1 89 ? 26.125 6.305 -0.724 1 98.38 89 PRO A CA 1
ATOM 684 C C . PRO A 1 89 ? 25.344 7.531 -1.187 1 98.38 89 PRO A C 1
ATOM 686 O O . PRO A 1 89 ? 24.25 7.809 -0.675 1 98.38 89 PRO A O 1
ATOM 689 N N . ASP A 1 90 ? 25.984 8.336 -2.043 1 98.44 90 ASP A N 1
ATOM 690 C CA . ASP A 1 90 ? 25.281 9.43 -2.695 1 98.44 90 ASP A CA 1
ATOM 691 C C . ASP A 1 90 ? 24.297 8.906 -3.738 1 98.44 90 ASP A C 1
ATOM 693 O O . ASP A 1 90 ? 24.703 8.422 -4.793 1 98.44 90 ASP A O 1
ATOM 697 N N . LEU A 1 91 ? 23 9 -3.459 1 98.5 91 LEU A N 1
ATOM 698 C CA . LEU A 1 91 ? 21.969 8.438 -4.324 1 98.5 91 LEU A CA 1
ATOM 699 C C . LEU A 1 91 ? 21.203 9.539 -5.055 1 98.5 91 LEU A C 1
ATOM 701 O O . LEU A 1 91 ? 20.031 9.367 -5.391 1 98.5 91 LEU A O 1
ATOM 705 N N . THR A 1 92 ? 21.812 10.672 -5.281 1 98.44 92 THR A N 1
ATOM 706 C CA . THR A 1 92 ? 21.203 11.836 -5.914 1 98.44 92 THR A CA 1
ATOM 707 C C . THR A 1 92 ? 20.641 11.461 -7.285 1 98.44 92 THR A C 1
ATOM 709 O O . THR A 1 92 ? 19.516 11.836 -7.621 1 98.44 92 THR A O 1
ATOM 712 N N . ASP A 1 93 ? 21.375 10.695 -8.023 1 97.81 93 ASP A N 1
ATOM 713 C CA . ASP A 1 93 ? 20.969 10.344 -9.383 1 97.81 93 ASP A CA 1
ATOM 714 C C . ASP A 1 93 ? 19.75 9.422 -9.367 1 97.81 93 ASP A C 1
ATOM 716 O O . ASP A 1 93 ? 18.953 9.43 -10.312 1 97.81 93 ASP A O 1
ATOM 720 N N . GLU A 1 94 ? 19.609 8.664 -8.344 1 97.38 94 GLU A N 1
ATOM 721 C CA . GLU A 1 94 ? 18.484 7.734 -8.242 1 97.38 94 GLU A CA 1
ATOM 722 C C . GLU A 1 94 ? 17.172 8.484 -8.047 1 97.38 94 GLU A C 1
ATOM 724 O O . GLU A 1 94 ? 16.109 7.984 -8.422 1 97.38 94 GLU A O 1
ATOM 729 N N . VAL A 1 95 ? 17.203 9.695 -7.465 1 98.06 95 VAL A N 1
ATOM 730 C CA . VAL A 1 95 ? 16.016 10.516 -7.273 1 98.06 95 VAL A CA 1
ATOM 731 C C . VAL A 1 95 ? 15.391 10.836 -8.633 1 98.06 95 VAL A C 1
ATOM 733 O O . VAL A 1 95 ? 14.172 10.719 -8.797 1 98.06 95 VAL A O 1
ATOM 736 N N . ASP A 1 96 ? 16.203 11.133 -9.633 1 96.75 96 ASP A N 1
ATOM 737 C CA . ASP A 1 96 ? 15.734 11.539 -10.953 1 96.75 96 ASP A CA 1
ATOM 738 C C . ASP A 1 96 ? 15.156 10.352 -11.719 1 96.75 96 ASP A C 1
ATOM 740 O O . ASP A 1 96 ? 14.445 10.531 -12.711 1 96.75 96 ASP A O 1
ATOM 744 N N . LYS A 1 97 ? 15.5 9.188 -11.281 1 94.88 97 LYS A N 1
ATOM 745 C CA . LYS A 1 97 ? 15.047 7.988 -11.969 1 94.88 97 LYS A CA 1
ATOM 746 C C . LYS A 1 97 ? 13.68 7.547 -11.461 1 94.88 97 LYS A C 1
ATOM 748 O O . LYS A 1 97 ? 13.07 6.625 -12.008 1 94.88 97 LYS A O 1
ATOM 753 N N . LEU A 1 98 ? 13.188 8.156 -10.445 1 95.06 98 LEU A N 1
ATOM 754 C CA . LEU A 1 98 ? 11.844 7.871 -9.953 1 95.06 98 LEU A CA 1
ATOM 755 C C . LEU A 1 98 ? 10.789 8.508 -10.852 1 95.06 98 LEU A C 1
ATOM 757 O O . LEU A 1 98 ? 10.461 9.688 -10.695 1 95.06 98 LEU A O 1
ATOM 761 N N . VAL A 1 99 ? 10.234 7.719 -11.75 1 93.56 99 VAL A N 1
ATOM 762 C CA . VAL A 1 99 ? 9.312 8.258 -12.742 1 93.56 99 VAL A CA 1
ATOM 763 C C . VAL A 1 99 ? 8.086 7.348 -12.859 1 93.56 99 VAL A C 1
ATOM 765 O O . VAL A 1 99 ? 8.156 6.16 -12.539 1 93.56 99 VAL A O 1
ATOM 768 N N . THR A 1 100 ? 6.957 7.914 -13.227 1 89.5 100 THR A N 1
ATOM 769 C CA . THR A 1 100 ? 5.734 7.172 -13.531 1 89.5 100 THR A CA 1
ATOM 770 C C . THR A 1 100 ? 5.848 6.477 -14.883 1 89.5 100 THR A C 1
ATOM 772 O O . THR A 1 100 ? 6.863 6.598 -15.57 1 89.5 100 THR A O 1
ATOM 775 N N . GLU A 1 101 ? 4.797 5.723 -15.305 1 80 101 GLU A N 1
ATOM 776 C CA . GLU A 1 101 ? 4.77 4.961 -16.547 1 80 101 GLU A CA 1
ATOM 777 C C . GLU A 1 101 ? 4.98 5.871 -17.75 1 80 101 GLU A C 1
ATOM 779 O O . GLU A 1 101 ? 5.59 5.465 -18.75 1 80 101 GLU A O 1
ATOM 784 N N . ASP A 1 102 ? 4.5 7.051 -17.641 1 86.06 102 ASP A N 1
ATOM 785 C CA . ASP A 1 102 ? 4.574 7.965 -18.781 1 86.06 102 ASP A CA 1
ATOM 786 C C . ASP A 1 102 ? 5.848 8.805 -18.734 1 86.06 102 ASP A C 1
ATOM 788 O O . ASP A 1 102 ? 5.988 9.781 -19.469 1 86.06 102 ASP A O 1
ATOM 792 N N . GLY A 1 103 ? 6.75 8.523 -17.797 1 89.56 103 GLY A N 1
ATOM 793 C CA . GLY A 1 103 ? 8.07 9.133 -17.797 1 89.56 103 GLY A CA 1
ATOM 794 C C . GLY A 1 103 ? 8.133 10.422 -17 1 89.56 103 GLY A C 1
ATOM 795 O O . GLY A 1 103 ? 9.164 11.094 -16.969 1 89.56 103 GLY A O 1
ATOM 796 N N . LYS A 1 104 ? 7.059 10.75 -16.344 1 94.94 104 LYS A N 1
ATOM 797 C CA . LYS A 1 104 ? 7.047 11.945 -15.508 1 94.94 104 LYS A CA 1
ATOM 798 C C . LYS A 1 104 ? 7.57 11.633 -14.102 1 94.94 104 LYS A C 1
ATOM 800 O O . LYS A 1 104 ? 7.539 10.477 -13.672 1 94.94 104 LYS A O 1
ATOM 805 N N . LEU A 1 105 ? 8.062 12.68 -13.438 1 96.94 105 LEU A N 1
ATOM 806 C CA . LEU A 1 105 ? 8.586 12.477 -12.086 1 96.94 105 LEU A CA 1
ATOM 807 C C . LEU A 1 105 ? 7.5 11.938 -11.156 1 96.94 105 LEU A C 1
ATOM 809 O O . LEU A 1 105 ? 6.367 12.422 -11.18 1 96.94 105 LEU A O 1
ATOM 813 N N . ASP A 1 106 ? 7.793 10.898 -10.445 1 96.38 106 ASP A N 1
ATOM 814 C CA . ASP A 1 106 ? 6.906 10.32 -9.438 1 96.38 106 ASP A CA 1
ATOM 815 C C . ASP A 1 106 ? 6.961 11.125 -8.133 1 96.38 106 ASP A C 1
ATOM 817 O O . ASP A 1 106 ? 7.652 10.734 -7.191 1 96.38 106 ASP A O 1
ATOM 821 N N . LEU A 1 107 ? 6.195 12.164 -8.008 1 98.19 107 LEU A N 1
ATOM 822 C CA . LEU A 1 107 ? 6.246 13.086 -6.875 1 98.19 107 LEU A CA 1
ATOM 823 C C . LEU A 1 107 ? 5.781 12.398 -5.594 1 98.19 107 LEU A C 1
ATOM 825 O O . LEU A 1 107 ? 6.199 12.781 -4.5 1 98.19 107 LEU A O 1
ATOM 829 N N . PHE A 1 108 ? 4.949 11.391 -5.754 1 97 108 PHE A N 1
ATOM 830 C CA . PHE A 1 108 ? 4.52 10.578 -4.625 1 97 108 PHE A CA 1
ATOM 831 C C . PHE A 1 108 ? 5.715 9.922 -3.945 1 97 108 PHE A C 1
ATOM 833 O O . PHE A 1 108 ? 5.895 10.039 -2.732 1 97 108 PHE A O 1
ATOM 840 N N . MET A 1 109 ? 6.598 9.328 -4.711 1 96.94 109 MET A N 1
ATOM 841 C CA . MET A 1 109 ? 7.754 8.617 -4.172 1 96.94 109 MET A CA 1
ATOM 842 C C . MET A 1 109 ? 8.867 9.594 -3.801 1 96.94 109 MET A C 1
ATOM 844 O O . MET A 1 109 ? 9.562 9.391 -2.805 1 96.94 109 MET A O 1
ATOM 848 N N . ILE A 1 110 ? 9.023 10.617 -4.586 1 98.62 110 ILE A N 1
ATOM 849 C CA . ILE A 1 110 ? 10.07 11.602 -4.328 1 98.62 110 ILE A CA 1
ATOM 850 C C . ILE A 1 110 ? 9.812 12.289 -2.992 1 98.62 110 ILE A C 1
ATOM 852 O O . ILE A 1 110 ? 10.75 12.594 -2.252 1 98.62 110 ILE A O 1
ATOM 856 N N . THR A 1 111 ? 8.539 12.5 -2.645 1 98.75 111 THR A N 1
ATOM 857 C CA . THR A 1 111 ? 8.211 13.086 -1.348 1 98.75 111 THR A CA 1
ATOM 858 C C . THR A 1 111 ? 8.594 12.141 -0.216 1 98.75 111 THR A C 1
ATOM 860 O O . THR A 1 111 ? 9.039 12.578 0.845 1 98.75 111 THR A O 1
ATOM 863 N N . ALA A 1 112 ? 8.453 10.875 -0.474 1 98.56 112 ALA A N 1
ATOM 864 C CA . ALA A 1 112 ? 8.875 9.898 0.525 1 98.56 112 ALA A CA 1
ATOM 865 C C . ALA A 1 112 ? 10.391 9.93 0.717 1 98.56 112 ALA A C 1
ATOM 867 O O . ALA A 1 112 ? 10.883 9.805 1.842 1 98.56 112 ALA A O 1
ATOM 868 N N . VAL A 1 113 ? 11.109 10.062 -0.381 1 98.75 113 VAL A N 1
ATOM 869 C CA . VAL A 1 113 ? 12.562 10.188 -0.294 1 98.75 113 VAL A CA 1
ATOM 870 C C . VAL A 1 113 ? 12.922 11.453 0.484 1 98.75 113 VAL A C 1
ATOM 872 O O . VAL A 1 113 ? 13.805 11.43 1.343 1 98.75 113 VAL A O 1
ATOM 875 N N . PHE A 1 114 ? 12.258 12.539 0.182 1 98.88 114 PHE A N 1
ATOM 876 C CA . PHE A 1 114 ? 12.477 13.789 0.902 1 98.88 114 PHE A CA 1
ATOM 877 C C . PHE A 1 114 ? 12.258 13.594 2.398 1 98.88 114 PHE A C 1
ATOM 879 O O . PHE A 1 114 ? 13.078 14.023 3.213 1 98.88 114 PHE A O 1
ATOM 886 N N . ARG A 1 115 ? 11.117 12.977 2.771 1 98.81 115 ARG A N 1
ATOM 887 C CA . ARG A 1 115 ? 10.805 12.711 4.172 1 98.81 115 ARG A CA 1
ATOM 888 C C . ARG A 1 115 ? 11.945 11.953 4.848 1 98.81 115 ARG A C 1
ATOM 890 O O . ARG A 1 115 ? 12.445 12.375 5.895 1 98.81 115 ARG A O 1
ATOM 897 N N . ASP A 1 116 ? 12.305 10.898 4.23 1 98.69 116 ASP A N 1
ATOM 898 C CA . ASP A 1 116 ? 13.273 9.984 4.836 1 98.69 116 ASP A CA 1
ATOM 899 C C . ASP A 1 116 ? 14.641 10.648 4.969 1 98.69 116 ASP A C 1
ATOM 901 O O . ASP A 1 116 ? 15.297 10.531 6.008 1 98.69 116 ASP A O 1
ATOM 905 N N . TYR A 1 117 ? 15.055 11.375 3.934 1 98.88 117 TYR A N 1
ATOM 906 C CA . TYR A 1 117 ? 16.328 12.086 4.004 1 98.88 117 TYR A CA 1
ATOM 907 C C . TYR A 1 117 ? 16.266 13.227 5.016 1 98.88 117 TYR A C 1
ATOM 909 O O . TYR A 1 117 ? 17.266 13.562 5.648 1 98.88 117 TYR A O 1
ATOM 917 N N . SER A 1 118 ? 15.109 13.828 5.184 1 98.75 118 SER A N 1
ATOM 918 C CA . SER A 1 118 ? 14.953 14.875 6.195 1 98.75 118 SER A CA 1
ATOM 919 C C . SER A 1 118 ? 15.156 14.312 7.602 1 98.75 118 SER A C 1
ATOM 921 O O . SER A 1 118 ? 15.742 14.977 8.461 1 98.75 118 SER A O 1
ATOM 923 N N . PHE A 1 119 ? 14.648 13.125 7.844 1 98.81 119 PHE A N 1
ATOM 924 C CA . PHE A 1 119 ? 14.844 12.484 9.141 1 98.81 119 PHE A CA 1
ATOM 925 C C . PHE A 1 119 ? 16.328 12.18 9.367 1 98.81 119 PHE A C 1
ATOM 927 O O . PHE A 1 119 ? 16.844 12.414 10.461 1 98.81 119 PHE A O 1
ATOM 934 N N . ILE A 1 120 ? 17 11.695 8.359 1 98.88 120 ILE A N 1
ATOM 935 C CA . ILE A 1 120 ? 18.422 11.398 8.484 1 98.88 120 ILE A CA 1
ATOM 936 C C . ILE A 1 120 ? 19.203 12.695 8.68 1 98.88 120 ILE A C 1
ATOM 938 O O . ILE A 1 120 ? 20.094 12.766 9.516 1 98.88 120 ILE A O 1
ATOM 942 N N . CYS A 1 121 ? 18.844 13.695 7.941 1 98.88 121 CYS A N 1
ATOM 943 C CA . CYS A 1 121 ? 19.484 15 8.016 1 98.88 121 CYS A CA 1
ATOM 944 C C . CYS A 1 121 ? 19.406 15.578 9.422 1 98.88 121 CYS A C 1
ATOM 946 O O . CYS A 1 121 ? 20.422 15.914 10.023 1 98.88 121 CYS A O 1
ATOM 948 N N . SER A 1 122 ? 18.219 15.656 9.922 1 98.62 122 SER A N 1
ATOM 949 C CA . SER A 1 122 ? 18.031 16.234 11.25 1 98.62 122 SER A CA 1
ATOM 950 C C . SER A 1 122 ? 18.75 15.414 12.32 1 98.62 122 SER A C 1
ATOM 952 O O . SER A 1 122 ? 19.422 15.977 13.188 1 98.62 122 SER A O 1
ATOM 954 N N . ALA A 1 123 ? 18.594 14.102 12.227 1 98.81 123 ALA A N 1
ATOM 955 C CA . ALA A 1 123 ? 19.234 13.227 13.211 1 98.81 123 ALA A CA 1
ATOM 956 C C . ALA A 1 123 ? 20.75 13.359 13.156 1 98.81 123 ALA A C 1
ATOM 958 O O . ALA A 1 123 ? 21.406 13.414 14.195 1 98.81 123 ALA A O 1
ATOM 959 N N . TYR A 1 124 ? 21.297 13.398 11.953 1 98.88 124 TYR A N 1
ATOM 960 C CA . TYR A 1 124 ? 22.734 13.508 11.789 1 98.88 124 TYR A CA 1
ATOM 961 C C . TYR A 1 124 ? 23.25 14.82 12.359 1 98.88 124 TYR A C 1
ATOM 963 O O . TYR A 1 124 ? 24.219 14.828 13.133 1 98.88 124 TYR A O 1
ATOM 971 N N . LEU A 1 125 ? 22.688 15.891 12.047 1 98.75 125 LEU A N 1
ATOM 972 C CA . LEU A 1 125 ? 23.125 17.219 12.453 1 98.75 125 LEU A CA 1
ATOM 973 C C . LEU A 1 125 ? 23.016 17.391 13.961 1 98.75 125 LEU A C 1
ATOM 975 O O . LEU A 1 125 ? 23.875 18.016 14.586 1 98.75 125 LEU A O 1
ATOM 979 N N . LEU A 1 126 ? 21.969 16.828 14.555 1 98.5 126 LEU A N 1
ATOM 980 C CA . LEU A 1 126 ? 21.625 17.172 15.93 1 98.5 126 LEU A CA 1
ATOM 981 C C . LEU A 1 126 ? 22 16.062 16.891 1 98.5 126 LEU A C 1
ATOM 983 O O . LEU A 1 126 ? 21.797 16.172 18.094 1 98.5 126 LEU A O 1
ATOM 987 N N . GLU A 1 127 ? 22.562 14.953 16.391 1 98.69 127 GLU A N 1
ATOM 988 C CA . GLU A 1 127 ? 22.984 13.844 17.234 1 98.69 127 GLU A CA 1
ATOM 989 C C . GLU A 1 127 ? 23.875 14.32 18.375 1 98.69 127 GLU A C 1
ATOM 991 O O . GLU A 1 127 ? 23.703 13.93 19.531 1 98.69 127 GLU A O 1
ATOM 996 N N . PRO A 1 128 ? 24.891 15.219 18.141 1 98.25 128 PRO A N 1
ATOM 997 C CA . PRO A 1 128 ? 25.703 15.711 19.266 1 98.25 128 PRO A CA 1
ATOM 998 C C . PRO A 1 128 ? 24.875 16.484 20.281 1 98.25 128 PRO A C 1
ATOM 1000 O O . PRO A 1 128 ? 25.156 16.406 21.484 1 98.25 128 PRO A O 1
ATOM 1003 N N . CYS A 1 129 ? 23.922 17.234 19.828 1 97.5 129 CYS A N 1
ATOM 1004 C CA . CYS A 1 129 ? 23.031 17.969 20.734 1 97.5 129 CYS A CA 1
ATOM 1005 C C . CYS A 1 129 ? 22.203 17.016 21.578 1 97.5 129 CYS A C 1
ATOM 1007 O O . CYS A 1 129 ? 21.984 17.25 22.766 1 97.5 129 CYS A O 1
ATOM 1009 N N . TRP A 1 130 ? 21.734 15.945 20.953 1 97.62 130 TRP A N 1
ATOM 1010 C CA . TRP A 1 130 ? 20.984 14.914 21.641 1 97.62 130 TRP A CA 1
ATOM 1011 C C . TRP A 1 130 ? 21.828 14.242 22.719 1 97.62 130 TRP A C 1
ATOM 1013 O O . TRP A 1 130 ? 21.375 14.078 23.859 1 97.62 130 TRP A O 1
ATOM 1023 N N . GLU A 1 131 ? 23.047 13.922 22.375 1 97.38 131 GLU A N 1
ATOM 1024 C CA . GLU A 1 131 ? 23.953 13.305 23.328 1 97.38 131 GLU A CA 1
ATOM 1025 C C . GLU A 1 131 ? 24.172 14.219 24.531 1 97.38 131 GLU A C 1
ATOM 1027 O O . GLU A 1 131 ? 24.156 13.758 25.688 1 97.38 131 GLU A O 1
ATOM 1032 N N . ARG A 1 132 ? 24.406 15.414 24.234 1 95.81 132 ARG A N 1
ATOM 1033 C CA . ARG A 1 132 ? 24.594 16.391 25.297 1 95.81 132 ARG A CA 1
ATOM 1034 C C . ARG A 1 132 ? 23.359 16.484 26.188 1 95.81 132 ARG A C 1
ATOM 1036 O O . ARG A 1 132 ? 23.469 16.516 27.422 1 95.81 132 ARG A O 1
ATOM 1043 N N . TRP A 1 133 ? 22.203 16.578 25.562 1 94.06 133 TRP A N 1
ATOM 1044 C CA . TRP A 1 133 ? 20.938 16.688 26.297 1 94.06 133 TRP A CA 1
ATOM 1045 C C . TRP A 1 133 ? 20.734 15.484 27.219 1 94.06 133 TRP A C 1
ATOM 1047 O O . TRP A 1 133 ? 20.359 15.641 28.375 1 94.06 133 TRP A O 1
ATOM 1057 N N . VAL A 1 134 ? 20.984 14.289 26.688 1 94.88 134 VAL A N 1
ATOM 1058 C CA . VAL A 1 134 ? 20.766 13.062 27.438 1 94.88 134 VAL A CA 1
ATOM 1059 C C . VAL A 1 134 ? 21.734 13.008 28.625 1 94.88 134 VAL A C 1
ATOM 1061 O O . VAL A 1 134 ? 21.344 12.594 29.719 1 94.88 134 VAL A O 1
ATOM 1064 N N . LYS A 1 135 ? 22.891 13.461 28.484 1 93.88 135 LYS A N 1
ATOM 1065 C CA . LYS A 1 135 ? 23.906 13.391 29.516 1 93.88 135 LYS A CA 1
ATOM 1066 C C . LYS A 1 135 ? 23.688 14.461 30.578 1 93.88 135 LYS A C 1
ATOM 1068 O O . LYS A 1 135 ? 24.031 14.266 31.75 1 93.88 135 LYS A O 1
ATOM 1073 N N . ASP A 1 136 ? 23.094 15.594 30.109 1 91.44 136 ASP A N 1
ATOM 1074 C CA . ASP A 1 136 ? 22.844 16.688 31.062 1 91.44 136 ASP A CA 1
ATOM 1075 C C . ASP A 1 136 ? 21.547 17.422 30.703 1 91.44 136 ASP A C 1
ATOM 1077 O O . ASP A 1 136 ? 21.594 18.594 30.297 1 91.44 136 ASP A O 1
ATOM 1081 N N . PRO A 1 137 ? 20.469 16.891 31 1 85.5 137 PRO A N 1
ATOM 1082 C CA . PRO A 1 137 ? 19.203 17.516 30.641 1 85.5 137 PRO A CA 1
ATOM 1083 C C . PRO A 1 137 ? 18.922 18.781 31.438 1 85.5 137 PRO A C 1
ATOM 1085 O O . PRO A 1 137 ? 18.219 19.672 30.969 1 85.5 137 PRO A O 1
ATOM 1088 N N . ALA A 1 138 ? 19.516 18.938 32.562 1 82.75 138 ALA A N 1
ATOM 1089 C CA . ALA A 1 138 ? 19.266 20.062 33.438 1 82.75 138 ALA A CA 1
ATOM 1090 C C . ALA A 1 138 ? 20.031 21.297 33 1 82.75 138 ALA A C 1
ATOM 1092 O O . ALA A 1 138 ? 19.703 22.422 33.375 1 82.75 138 ALA A O 1
ATOM 1093 N N . GLY A 1 139 ? 21.031 21.078 32.188 1 80.19 139 GLY A N 1
ATOM 1094 C CA . GLY A 1 139 ? 21.875 22.188 31.781 1 80.19 139 GLY A CA 1
ATOM 1095 C C . GLY A 1 139 ? 21.156 23.188 30.875 1 80.19 139 GLY A C 1
ATOM 1096 O O . GLY A 1 139 ? 21.594 24.328 30.734 1 80.19 139 GLY A O 1
ATOM 1097 N N . GLY A 1 140 ? 20.094 22.828 30.297 1 73.94 140 GLY A N 1
ATOM 1098 C CA . GLY A 1 140 ? 19.25 23.719 29.531 1 73.94 140 GLY A CA 1
ATOM 1099 C C . GLY A 1 140 ? 19.844 24.125 28.188 1 73.94 140 GLY A C 1
ATOM 1100 O O . GLY A 1 140 ? 19.328 25 27.5 1 73.94 140 GLY A O 1
ATOM 1101 N N . TYR A 1 141 ? 20.984 23.641 27.875 1 82.5 141 TYR A N 1
ATOM 1102 C CA . TYR A 1 141 ? 21.656 23.953 26.609 1 82.5 141 TYR A CA 1
ATOM 1103 C C . TYR A 1 141 ? 21.844 22.688 25.781 1 82.5 141 TYR A C 1
ATOM 1105 O O . TYR A 1 141 ? 22.031 21.594 26.312 1 82.5 141 TYR A O 1
ATOM 1113 N N . TYR A 1 142 ? 21.828 22.828 24.438 1 90.94 142 TYR A N 1
ATOM 1114 C CA . TYR A 1 142 ? 21.891 21.688 23.531 1 90.94 142 TYR A CA 1
ATOM 1115 C C . TYR A 1 142 ? 23.297 21.516 22.969 1 90.94 142 TYR A C 1
ATOM 1117 O O . TYR A 1 142 ? 23.609 20.484 22.375 1 90.94 142 TYR A O 1
ATOM 1125 N N . GLY A 1 143 ? 24.156 22.516 23.234 1 93.19 143 GLY A N 1
ATOM 1126 C CA . GLY A 1 143 ? 25.469 22.469 22.609 1 93.19 143 GLY A CA 1
ATOM 1127 C C . GLY A 1 143 ? 25.438 22.781 21.125 1 93.19 143 GLY A C 1
ATOM 1128 O O . GLY A 1 143 ? 24.578 23.531 20.672 1 93.19 143 GLY A O 1
ATOM 1129 N N . LEU A 1 144 ? 26.5 22.328 20.391 1 96.75 144 LEU A N 1
ATOM 1130 C CA . LEU A 1 144 ? 26.609 22.609 18.969 1 96.75 144 LEU A CA 1
ATOM 1131 C C . LEU A 1 144 ? 26.25 21.375 18.141 1 96.75 144 LEU A C 1
ATOM 1133 O O . LEU A 1 144 ? 26.594 20.25 18.516 1 96.75 144 LEU A O 1
ATOM 1137 N N . GLY A 1 145 ? 25.516 21.578 17.094 1 97.94 145 GLY A N 1
ATOM 1138 C CA . GLY A 1 145 ? 25.297 20.531 16.109 1 97.94 145 GLY A CA 1
ATOM 1139 C C . GLY A 1 145 ? 26.438 20.406 15.109 1 97.94 145 GLY A C 1
ATOM 1140 O O . GLY A 1 145 ? 27.438 21.141 15.195 1 97.94 145 GLY A O 1
ATOM 1141 N N . ARG A 1 146 ? 26.312 19.438 14.242 1 98.25 146 ARG A N 1
ATOM 1142 C CA . ARG A 1 146 ? 27.312 19.312 13.195 1 98.25 146 ARG A CA 1
ATOM 1143 C C . ARG A 1 146 ? 27.188 20.438 12.172 1 98.25 146 ARG A C 1
ATOM 1145 O O . ARG A 1 146 ? 26.078 20.797 11.781 1 98.25 146 ARG A O 1
ATOM 1152 N N . GLU A 1 147 ? 28.25 20.922 11.68 1 97.25 147 GLU A N 1
ATOM 1153 C CA . GLU A 1 147 ? 28.25 22.109 10.828 1 97.25 147 GLU A CA 1
ATOM 1154 C C . GLU A 1 147 ? 28.266 21.734 9.352 1 97.25 147 GLU A C 1
ATOM 1156 O O . GLU A 1 147 ? 28.203 22.594 8.477 1 97.25 147 GLU A O 1
ATOM 1161 N N . THR A 1 148 ? 28.438 20.516 9.141 1 98.38 148 THR A N 1
ATOM 1162 C CA . THR A 1 148 ? 28.5 20.062 7.758 1 98.38 148 THR A CA 1
ATOM 1163 C C . THR A 1 148 ? 27.609 18.844 7.555 1 98.38 148 THR A C 1
ATOM 1165 O O . THR A 1 148 ? 27.609 17.922 8.375 1 98.38 148 THR A O 1
ATOM 1168 N N . LEU A 1 149 ? 26.844 18.844 6.57 1 98.62 149 LEU A N 1
ATOM 1169 C CA . LEU A 1 149 ? 26.047 17.719 6.102 1 98.62 149 LEU A CA 1
ATOM 1170 C C . LEU A 1 149 ? 26.75 17 4.949 1 98.62 149 LEU A C 1
ATOM 1172 O O . LEU A 1 149 ? 27.031 17.609 3.92 1 98.62 149 LEU A O 1
ATOM 1176 N N . PRO A 1 150 ? 27.109 15.773 5.09 1 98.69 150 PRO A N 1
ATOM 1177 C CA . PRO A 1 150 ? 27.859 15.094 4.047 1 98.69 150 PRO A CA 1
ATOM 1178 C C . PRO A 1 150 ? 27.094 14.984 2.729 1 98.69 150 PRO A C 1
ATOM 1180 O O . PRO A 1 150 ? 25.859 15 2.725 1 98.69 150 PRO A O 1
ATOM 1183 N N . LYS A 1 151 ? 27.781 14.766 1.658 1 98.31 151 LYS A N 1
ATOM 1184 C CA . LYS A 1 151 ? 27.25 14.734 0.299 1 98.31 151 LYS A CA 1
ATOM 1185 C C . LYS A 1 151 ? 26.141 13.688 0.164 1 98.31 151 LYS A C 1
ATOM 1187 O O . LYS A 1 151 ? 25.172 13.898 -0.556 1 98.31 151 LYS A O 1
ATOM 1192 N N . CYS A 1 152 ? 26.312 12.594 0.866 1 98.69 152 CYS A N 1
ATOM 1193 C CA . CYS A 1 152 ? 25.406 11.461 0.719 1 98.69 152 CYS A CA 1
ATOM 1194 C C . CYS A 1 152 ? 24.031 11.781 1.312 1 98.69 152 CYS A C 1
ATOM 1196 O O . CYS A 1 152 ? 23.047 11.102 1.011 1 98.69 152 CYS A O 1
ATOM 1198 N N . ILE A 1 153 ? 23.953 12.836 2.148 1 98.88 153 ILE A N 1
ATOM 1199 C CA . ILE A 1 153 ? 22.672 13.312 2.662 1 98.88 153 ILE A CA 1
ATOM 1200 C C . ILE A 1 153 ? 22.25 14.586 1.928 1 98.88 153 ILE A C 1
ATOM 1202 O O . ILE A 1 153 ? 21.125 14.703 1.459 1 98.88 153 ILE A O 1
ATOM 1206 N N . ALA A 1 154 ? 23.188 15.5 1.759 1 98.88 154 ALA A N 1
ATOM 1207 C CA . ALA A 1 154 ? 22.938 16.859 1.303 1 98.88 154 ALA A CA 1
ATOM 1208 C C . ALA A 1 154 ? 22.375 16.875 -0.118 1 98.88 154 ALA A C 1
ATOM 1210 O O . ALA A 1 154 ? 21.375 17.531 -0.393 1 98.88 154 ALA A O 1
ATOM 1211 N N . ARG A 1 155 ? 22.984 16.125 -0.956 1 98.81 155 ARG A N 1
ATOM 1212 C CA . ARG A 1 155 ? 22.688 16.25 -2.379 1 98.81 155 ARG A CA 1
ATOM 1213 C C . ARG A 1 155 ? 21.328 15.633 -2.705 1 98.81 155 ARG A C 1
ATOM 1215 O O . ARG A 1 155 ? 20.5 16.25 -3.369 1 98.81 155 ARG A O 1
ATOM 1222 N N . PRO A 1 156 ? 21.062 14.375 -2.275 1 98.81 156 PRO A N 1
ATOM 1223 C CA . PRO A 1 156 ? 19.719 13.844 -2.57 1 98.81 156 PRO A CA 1
ATOM 1224 C C . PRO A 1 156 ? 18.609 14.664 -1.93 1 98.81 156 PRO A C 1
ATOM 1226 O O . PRO A 1 156 ? 17.547 14.859 -2.543 1 98.81 156 PRO A O 1
ATOM 1229 N N . LEU A 1 157 ? 18.828 15.125 -0.699 1 98.88 157 LEU A N 1
ATOM 1230 C CA . LEU A 1 157 ? 17.828 15.945 -0.024 1 98.88 157 LEU A CA 1
ATOM 1231 C C . LEU A 1 157 ? 17.562 17.234 -0.804 1 98.88 157 LEU A C 1
ATOM 1233 O O . LEU A 1 157 ? 16.422 17.609 -1.012 1 98.88 157 LEU A O 1
ATOM 1237 N N . TYR A 1 158 ? 18.609 17.859 -1.208 1 98.81 158 TYR A N 1
ATOM 1238 C CA . TYR A 1 158 ? 18.5 19.109 -1.954 1 98.81 158 TYR A CA 1
ATOM 1239 C C . TYR A 1 158 ? 17.797 18.891 -3.285 1 98.81 158 TYR A C 1
ATOM 1241 O O . TYR A 1 158 ? 16.969 19.703 -3.699 1 98.81 158 TYR A O 1
ATOM 1249 N N . ARG A 1 159 ? 18.125 17.844 -3.945 1 98.75 159 ARG A N 1
ATOM 1250 C CA . ARG A 1 159 ? 17.5 17.531 -5.23 1 98.75 159 ARG A CA 1
ATOM 1251 C C . ARG A 1 159 ? 16 17.344 -5.078 1 98.75 159 ARG A C 1
ATOM 1253 O O . ARG A 1 159 ? 15.219 17.875 -5.863 1 98.75 159 ARG A O 1
ATOM 1260 N N . CYS A 1 160 ? 15.602 16.547 -4.043 1 98.81 160 CYS A N 1
ATOM 1261 C CA . CYS A 1 160 ? 14.18 16.375 -3.775 1 98.81 160 CYS A CA 1
ATOM 1262 C C . CYS A 1 160 ? 13.508 17.719 -3.5 1 98.81 160 CYS A C 1
ATOM 1264 O O . CYS A 1 160 ? 12.414 17.984 -4.008 1 98.81 160 CYS A O 1
ATOM 1266 N N . ALA A 1 161 ? 14.148 18.516 -2.68 1 98.69 161 ALA A N 1
ATOM 1267 C CA . ALA A 1 161 ? 13.609 19.812 -2.295 1 98.69 161 ALA A CA 1
ATOM 1268 C C . ALA A 1 161 ? 13.414 20.703 -3.516 1 98.69 161 ALA A C 1
ATOM 1270 O O . ALA A 1 161 ? 12.414 21.438 -3.609 1 98.69 161 ALA A O 1
ATOM 1271 N N . GLU A 1 162 ? 14.352 20.656 -4.418 1 98.31 162 GLU A N 1
ATOM 1272 C CA . GLU A 1 162 ? 14.242 21.422 -5.66 1 98.31 162 GLU A CA 1
ATOM 1273 C C . GLU A 1 162 ? 13.023 20.984 -6.465 1 98.31 162 GLU A C 1
ATOM 1275 O O . GLU A 1 162 ? 12.273 21.828 -6.969 1 98.31 162 GLU A O 1
ATOM 1280 N N . ILE A 1 163 ? 12.859 19.719 -6.527 1 98.44 163 ILE A N 1
ATOM 1281 C CA . ILE A 1 163 ? 11.766 19.172 -7.312 1 98.44 163 ILE A CA 1
ATOM 1282 C C . ILE A 1 163 ? 10.43 19.547 -6.672 1 98.44 163 ILE A C 1
ATOM 1284 O O . ILE A 1 163 ? 9.484 19.922 -7.367 1 98.44 163 ILE A O 1
ATOM 1288 N N . LEU A 1 164 ? 10.344 19.5 -5.371 1 98.38 164 LEU A N 1
ATOM 1289 C CA . LEU A 1 164 ? 9.102 19.703 -4.641 1 98.38 164 LEU A CA 1
ATOM 1290 C C . LEU A 1 164 ? 8.875 21.188 -4.344 1 98.38 164 LEU A C 1
ATOM 1292 O O . LEU A 1 164 ? 7.801 21.578 -3.885 1 98.38 164 LEU A O 1
ATOM 1296 N N . ASP A 1 165 ? 9.875 22 -4.555 1 97.81 165 ASP A N 1
ATOM 1297 C CA . ASP A 1 165 ? 9.844 23.438 -4.309 1 97.81 165 ASP A CA 1
ATOM 1298 C C . ASP A 1 165 ? 9.609 23.734 -2.83 1 97.81 165 ASP A C 1
ATOM 1300 O O . ASP A 1 165 ? 8.695 24.484 -2.479 1 97.81 165 ASP A O 1
ATOM 1304 N N . ILE A 1 166 ? 10.422 23.156 -1.963 1 97.56 166 ILE A N 1
ATOM 1305 C CA . ILE A 1 166 ? 10.445 23.422 -0.527 1 97.56 166 ILE A CA 1
ATOM 1306 C C . ILE A 1 166 ? 11.891 23.453 -0.032 1 97.56 166 ILE A C 1
ATOM 1308 O O . ILE A 1 166 ? 12.797 22.969 -0.708 1 97.56 166 ILE A O 1
ATOM 1312 N N . PRO A 1 167 ? 12.117 24.094 1.097 1 97.38 167 PRO A N 1
ATOM 1313 C CA . PRO A 1 167 ? 13.484 24.109 1.625 1 97.38 167 PRO A CA 1
ATOM 1314 C C . PRO A 1 167 ? 14 22.719 1.961 1 97.38 167 PRO A C 1
ATOM 1316 O O . PRO A 1 167 ? 13.227 21.859 2.422 1 97.38 167 PRO A O 1
ATOM 1319 N N . PRO A 1 168 ? 15.273 22.422 1.724 1 98.06 168 PRO A N 1
ATOM 1320 C CA . PRO A 1 168 ? 15.875 21.109 1.945 1 98.06 168 PRO A CA 1
ATOM 1321 C C . PRO A 1 168 ? 16.172 20.828 3.418 1 98.06 168 PRO A C 1
ATOM 1323 O O . PRO A 1 168 ? 17.312 20.578 3.785 1 98.06 168 PRO A O 1
ATOM 1326 N N . PHE A 1 169 ? 15.133 20.875 4.203 1 97.56 169 PHE A N 1
ATOM 1327 C CA . PHE A 1 169 ? 15.164 20.547 5.625 1 97.56 169 PHE A CA 1
ATOM 1328 C C . PHE A 1 169 ? 13.828 19.984 6.086 1 97.56 169 PHE A C 1
ATOM 1330 O O . PHE A 1 169 ? 12.867 19.938 5.312 1 97.56 169 PHE A O 1
ATOM 1337 N N . MET A 1 170 ? 13.773 19.5 7.297 1 96.69 170 MET A N 1
ATOM 1338 C CA . MET A 1 170 ? 12.578 18.859 7.844 1 96.69 170 MET A CA 1
ATOM 1339 C C . MET A 1 170 ? 11.406 19.828 7.855 1 96.69 170 MET A C 1
ATOM 1341 O O . MET A 1 170 ? 11.445 20.859 8.531 1 96.69 170 MET A O 1
ATOM 1345 N N . SER A 1 171 ? 10.453 19.547 7.039 1 95.44 171 SER A N 1
ATOM 1346 C CA . SER A 1 171 ? 9.242 20.359 6.961 1 95.44 171 SER A CA 1
ATOM 1347 C C . SER A 1 171 ? 8.094 19.703 7.723 1 95.44 171 SER A C 1
ATOM 1349 O O . SER A 1 171 ? 8.102 18.484 7.953 1 95.44 171 SER A O 1
ATOM 1351 N N . TYR A 1 172 ? 7.152 20.547 8.102 1 97.12 172 TYR A N 1
ATOM 1352 C CA . TYR A 1 172 ? 5.98 20.109 8.852 1 97.12 172 TYR A CA 1
ATOM 1353 C C . TYR A 1 172 ? 5.156 19.109 8.031 1 97.12 172 TYR A C 1
ATOM 1355 O O . TYR A 1 172 ? 4.898 18 8.484 1 97.12 172 TYR A O 1
ATOM 1363 N N . ALA A 1 173 ? 4.82 19.438 6.832 1 97.94 173 ALA A N 1
ATOM 1364 C CA . ALA A 1 173 ? 3.877 18.641 6.051 1 97.94 173 ALA A CA 1
ATOM 1365 C C . ALA A 1 173 ? 4.598 17.531 5.293 1 97.94 173 ALA A C 1
ATOM 1367 O O . ALA A 1 173 ? 4.297 16.344 5.477 1 97.94 173 ALA A O 1
ATOM 1368 N N . ALA A 1 174 ? 5.621 17.812 4.594 1 97.5 174 ALA A N 1
ATOM 1369 C CA . ALA A 1 174 ? 6.23 16.875 3.643 1 97.5 174 ALA A CA 1
ATOM 1370 C C . ALA A 1 174 ? 7.145 15.891 4.355 1 97.5 174 ALA A C 1
ATOM 1372 O O . ALA A 1 174 ? 7.566 14.891 3.766 1 97.5 174 ALA A O 1
ATOM 1373 N N . ALA A 1 175 ? 7.363 16.109 5.691 1 97.75 175 ALA A N 1
ATOM 1374 C CA . ALA A 1 175 ? 8.312 15.188 6.328 1 97.75 175 ALA A CA 1
ATOM 1375 C C . ALA A 1 175 ? 7.836 14.797 7.723 1 97.75 175 ALA A C 1
ATOM 1377 O O . ALA A 1 175 ? 7.414 13.656 7.941 1 97.75 175 ALA A O 1
ATOM 1378 N N . TYR A 1 176 ? 7.727 15.68 8.641 1 98.19 176 TYR A N 1
ATOM 1379 C CA . TYR A 1 176 ? 7.645 15.367 10.07 1 98.19 176 TYR A CA 1
ATOM 1380 C C . TYR A 1 176 ? 6.266 14.844 10.43 1 98.19 176 TYR A C 1
ATOM 1382 O O . TYR A 1 176 ? 6.141 13.891 11.203 1 98.19 176 TYR A O 1
ATOM 1390 N N . ALA A 1 177 ? 5.258 15.508 9.844 1 97.94 177 ALA A N 1
ATOM 1391 C CA . ALA A 1 177 ? 3.938 15.18 10.383 1 97.94 177 ALA A CA 1
ATOM 1392 C C . ALA A 1 177 ? 3.045 14.57 9.305 1 97.94 177 ALA A C 1
ATOM 1394 O O . ALA A 1 177 ? 2.787 13.367 9.312 1 97.94 177 ALA A O 1
ATOM 1395 N N . LEU A 1 178 ? 2.76 15.273 8.227 1 98.44 178 LEU A N 1
ATOM 1396 C CA . LEU A 1 178 ? 1.621 14.922 7.391 1 98.44 178 LEU A CA 1
ATOM 1397 C C . LEU A 1 178 ? 2.021 13.883 6.344 1 98.44 178 LEU A C 1
ATOM 1399 O O . LEU A 1 178 ? 1.159 13.25 5.73 1 98.44 178 LEU A O 1
ATOM 1403 N N . TYR A 1 179 ? 3.301 13.719 6.074 1 98.44 179 TYR A N 1
ATOM 1404 C CA . TYR A 1 179 ? 3.723 12.633 5.195 1 98.44 179 TYR A CA 1
ATOM 1405 C C . TYR A 1 179 ? 4.418 11.531 5.984 1 98.44 179 TYR A C 1
ATOM 1407 O O . TYR A 1 179 ? 5.199 10.758 5.426 1 98.44 179 TYR A O 1
ATOM 1415 N N . ASN A 1 180 ? 4.195 11.484 7.312 1 98.5 180 ASN A N 1
ATOM 1416 C CA . ASN A 1 180 ? 4.84 10.555 8.234 1 98.5 180 ASN A CA 1
ATOM 1417 C C . ASN A 1 180 ? 3.812 9.773 9.055 1 98.5 180 ASN A C 1
ATOM 1419 O O . ASN A 1 180 ? 3.885 9.75 10.281 1 98.5 180 ASN A O 1
ATOM 1423 N N . TYR A 1 181 ? 2.863 9.195 8.367 1 97.94 181 TYR A N 1
ATOM 1424 C CA . TYR A 1 181 ? 1.882 8.375 9.078 1 97.94 181 TYR A CA 1
ATOM 1425 C C . TYR A 1 181 ? 1.406 7.219 8.203 1 97.94 181 TYR A C 1
ATOM 1427 O O . TYR A 1 181 ? 1.529 7.27 6.973 1 97.94 181 TYR A O 1
ATOM 1435 N N . THR A 1 182 ? 0.994 6.238 8.812 1 94.94 182 THR A N 1
ATOM 1436 C CA . THR A 1 182 ? 0.323 5.09 8.219 1 94.94 182 THR A CA 1
ATOM 1437 C C . THR A 1 182 ? -0.74 4.531 9.156 1 94.94 182 THR A C 1
ATOM 1439 O O . THR A 1 182 ? -1.166 5.211 10.094 1 94.94 182 THR A O 1
ATOM 1442 N N . VAL A 1 183 ? -1.3 3.389 8.812 1 91 183 VAL A N 1
ATOM 1443 C CA . VAL A 1 183 ? -2.342 2.799 9.641 1 91 183 VAL A CA 1
ATOM 1444 C C . VAL A 1 183 ? -1.916 1.403 10.094 1 91 183 VAL A C 1
ATOM 1446 O O . VAL A 1 183 ? -1.146 0.73 9.406 1 91 183 VAL A O 1
ATOM 1449 N N . ASP A 1 184 ? -2.332 1.063 11.258 1 87.75 184 ASP A N 1
ATOM 1450 C CA . ASP A 1 184 ? -2.055 -0.265 11.797 1 87.75 184 ASP A CA 1
ATOM 1451 C C . ASP A 1 184 ? -2.846 -1.336 11.055 1 87.75 184 ASP A C 1
ATOM 1453 O O . ASP A 1 184 ? -2.281 -2.34 10.617 1 87.75 184 ASP A O 1
ATOM 1457 N N . GLU A 1 185 ? -4.156 -1.085 10.922 1 77.81 185 GLU A N 1
ATOM 1458 C CA . GLU A 1 185 ? -5.059 -1.953 10.172 1 77.81 185 GLU A CA 1
ATOM 1459 C C . GLU A 1 185 ? -5.504 -1.296 8.867 1 77.81 185 GLU A C 1
ATOM 1461 O O . GLU A 1 185 ? -6.301 -0.355 8.883 1 77.81 185 GLU A O 1
ATOM 1466 N N . PRO A 1 186 ? -5.059 -1.804 7.809 1 74.62 186 PRO A N 1
ATOM 1467 C CA . PRO A 1 186 ? -5.254 -1.148 6.512 1 74.62 186 PRO A CA 1
ATOM 1468 C C . PRO A 1 186 ? -6.73 -0.957 6.168 1 74.62 186 PRO A C 1
ATOM 1470 O O . PRO A 1 186 ? -7.086 -0.013 5.457 1 74.62 186 PRO A O 1
ATOM 1473 N N . CYS A 1 187 ? -7.57 -1.773 6.586 1 73.44 187 CYS A N 1
ATOM 1474 C CA . CYS A 1 187 ? -8.961 -1.683 6.145 1 73.44 187 CYS A CA 1
ATOM 1475 C C . CYS A 1 187 ? -9.781 -0.83 7.102 1 73.44 187 CYS A C 1
ATOM 1477 O O . CYS A 1 187 ? -10.984 -0.651 6.906 1 73.44 187 CYS A O 1
ATOM 1479 N N . ARG A 1 188 ? -9.055 -0.323 8.086 1 74.31 188 ARG A N 1
ATOM 1480 C CA . ARG A 1 188 ? -9.734 0.551 9.039 1 74.31 188 ARG A CA 1
ATOM 1481 C C . ARG A 1 188 ? -9.5 2.02 8.695 1 74.31 188 ARG A C 1
ATOM 1483 O O . ARG A 1 188 ? -8.531 2.355 8.016 1 74.31 188 ARG A O 1
ATOM 1490 N N . SER A 1 189 ? -10.352 2.844 9.164 1 75.12 189 SER A N 1
ATOM 1491 C CA . SER A 1 189 ? -10.336 4.277 8.898 1 75.12 189 SER A CA 1
ATOM 1492 C C . SER A 1 189 ? -9.141 4.949 9.562 1 75.12 189 SER A C 1
ATOM 1494 O O . SER A 1 189 ? -8.367 4.297 10.266 1 75.12 189 SER A O 1
ATOM 1496 N N . LEU A 1 190 ? -9.047 6.27 9.242 1 87.06 190 LEU A N 1
ATOM 1497 C CA . LEU A 1 190 ? -7.98 7.09 9.812 1 87.06 190 LEU A CA 1
ATOM 1498 C C . LEU A 1 190 ? -8.328 7.523 11.234 1 87.06 190 LEU A C 1
ATOM 1500 O O . LEU A 1 190 ? -8.031 8.656 11.625 1 87.06 190 LEU A O 1
ATOM 1504 N N . GLU A 1 191 ? -8.977 6.648 11.953 1 91.38 191 GLU A N 1
ATOM 1505 C CA . GLU A 1 191 ? -9.188 6.918 13.375 1 91.38 191 GLU A CA 1
ATOM 1506 C C . GLU A 1 191 ? -7.863 6.984 14.125 1 91.38 191 GLU A C 1
ATOM 1508 O O . GLU A 1 191 ? -6.934 6.23 13.82 1 91.38 191 GLU A O 1
ATOM 1513 N N . TYR A 1 192 ? -7.797 7.82 15.094 1 96.44 192 TYR A N 1
ATOM 1514 C CA . TYR A 1 192 ? -6.543 8.078 15.797 1 96.44 192 TYR A CA 1
ATOM 1515 C C . TYR A 1 192 ? -5.922 6.773 16.281 1 96.44 192 TYR A C 1
ATOM 1517 O O . TYR A 1 192 ? -4.711 6.574 16.172 1 96.44 192 TYR A O 1
ATOM 1525 N N . SER A 1 193 ? -6.77 5.828 16.844 1 95.19 193 SER A N 1
ATOM 1526 C CA . SER A 1 193 ? -6.277 4.594 17.453 1 95.19 193 SER A CA 1
ATOM 1527 C C . SER A 1 193 ? -5.648 3.68 16.406 1 95.19 193 SER A C 1
ATOM 1529 O O . SER A 1 193 ? -4.938 2.732 16.734 1 95.19 193 SER A O 1
ATOM 1531 N N . ASN A 1 194 ? -5.922 3.979 15.148 1 93.75 194 ASN A N 1
ATOM 1532 C CA . ASN A 1 194 ? -5.406 3.146 14.062 1 93.75 194 ASN A CA 1
ATOM 1533 C C . ASN A 1 194 ? -4.176 3.775 13.414 1 93.75 194 ASN A C 1
ATOM 1535 O O . ASN A 1 194 ? -3.574 3.186 12.516 1 93.75 194 ASN A O 1
ATOM 1539 N N . LEU A 1 195 ? -3.727 4.953 13.828 1 96.56 195 LEU A N 1
ATOM 1540 C CA . LEU A 1 195 ? -2.611 5.672 13.219 1 96.56 195 LEU A CA 1
ATOM 1541 C C . LEU A 1 195 ? -1.281 5.207 13.805 1 96.56 195 LEU A C 1
ATOM 1543 O O . LEU A 1 195 ? -1.197 4.883 14.992 1 96.56 195 LEU A O 1
ATOM 1547 N N . LYS A 1 196 ? -0.291 5.164 12.922 1 96.44 196 LYS A N 1
ATOM 1548 C CA . LYS A 1 196 ? 1.098 4.879 13.273 1 96.44 196 LYS A CA 1
ATOM 1549 C C . LYS A 1 196 ? 2.057 5.793 12.516 1 96.44 196 LYS A C 1
ATOM 1551 O O . LYS A 1 196 ? 1.73 6.277 11.43 1 96.44 196 LYS A O 1
ATOM 1556 N N . LEU A 1 197 ? 3.18 5.953 13.148 1 98.06 197 LEU A N 1
ATOM 1557 C CA . LEU A 1 197 ? 4.199 6.73 12.453 1 98.06 197 LEU A CA 1
ATOM 1558 C C . LEU A 1 197 ? 5.055 5.836 11.562 1 98.06 197 LEU A C 1
ATOM 1560 O O . LEU A 1 197 ? 5.293 4.672 11.891 1 98.06 197 LEU A O 1
ATOM 1564 N N . ILE A 1 198 ? 5.508 6.406 10.461 1 97.38 198 ILE A N 1
ATOM 1565 C CA . ILE A 1 198 ? 6.457 5.73 9.578 1 97.38 198 ILE A CA 1
ATOM 1566 C C . ILE A 1 198 ? 7.875 5.898 10.125 1 97.38 198 ILE A C 1
ATOM 1568 O O . ILE A 1 198 ? 8.656 4.945 10.125 1 97.38 198 ILE A O 1
ATOM 1572 N N . ARG A 1 199 ? 8.242 7.102 10.562 1 98.38 199 ARG A N 1
ATOM 1573 C CA . ARG A 1 199 ? 9.562 7.441 11.094 1 98.38 199 ARG A CA 1
ATOM 1574 C C . ARG A 1 199 ? 9.445 8.109 12.453 1 98.38 199 ARG A C 1
ATOM 1576 O O . ARG A 1 199 ? 8.453 8.781 12.742 1 98.38 199 ARG A O 1
ATOM 1583 N N . ALA A 1 200 ? 10.43 7.938 13.242 1 98.38 200 ALA A N 1
ATOM 1584 C CA . ALA A 1 200 ? 10.5 8.555 14.562 1 98.38 200 ALA A CA 1
ATOM 1585 C C . ALA A 1 200 ? 11.953 8.805 14.969 1 98.38 200 ALA A C 1
ATOM 1587 O O . ALA A 1 200 ? 12.875 8.266 14.359 1 98.38 200 ALA A O 1
ATOM 1588 N N . PHE A 1 201 ? 12.141 9.594 15.992 1 98.69 201 PHE A N 1
ATOM 1589 C CA . PHE A 1 201 ? 13.477 9.859 16.516 1 98.69 201 PHE A CA 1
ATOM 1590 C C . PHE A 1 201 ? 13.688 9.133 17.844 1 98.69 201 PHE A C 1
ATOM 1592 O O . PHE A 1 201 ? 14.695 8.438 18.016 1 98.69 201 PHE A O 1
ATOM 1599 N N . GLU A 1 202 ? 12.773 9.281 18.719 1 98.19 202 GLU A N 1
ATOM 1600 C CA . GLU A 1 202 ? 12.992 8.758 20.062 1 98.19 202 GLU A CA 1
ATOM 1601 C C . GLU A 1 202 ? 12.211 7.469 20.281 1 98.19 202 GLU A C 1
ATOM 1603 O O . GLU A 1 202 ? 12.711 6.375 20 1 98.19 202 GLU A O 1
ATOM 1608 N N . ARG A 1 203 ? 10.891 7.566 20.562 1 98 203 ARG A N 1
ATOM 1609 C CA . ARG A 1 203 ? 10.07 6.395 20.859 1 98 203 ARG A CA 1
ATOM 1610 C C . ARG A 1 203 ? 8.805 6.391 20.016 1 98 203 ARG A C 1
ATOM 1612 O O . ARG A 1 203 ? 7.844 5.68 20.312 1 98 203 ARG A O 1
ATOM 1619 N N . GLY A 1 204 ? 8.844 7.137 19.016 1 98.31 204 GLY A N 1
ATOM 1620 C CA . GLY A 1 204 ? 7.617 7.445 18.281 1 98.31 204 GLY A CA 1
ATOM 1621 C C . GLY A 1 204 ? 7.078 6.262 17.5 1 98.31 204 GLY A C 1
ATOM 1622 O O . GLY A 1 204 ? 5.934 6.289 17.031 1 98.31 204 GLY A O 1
ATOM 1623 N N . LEU A 1 205 ? 7.863 5.18 17.359 1 97.25 205 LEU A N 1
ATOM 1624 C CA . LEU A 1 205 ? 7.359 4.008 16.656 1 97.25 205 LEU A CA 1
ATOM 1625 C C . LEU A 1 205 ? 6.355 3.246 17.516 1 97.25 205 LEU A C 1
ATOM 1627 O O . LEU A 1 205 ? 5.613 2.404 17 1 97.25 205 LEU A O 1
ATOM 1631 N N . ASP A 1 206 ? 6.363 3.475 18.797 1 97.25 206 ASP A N 1
ATOM 1632 C CA . ASP A 1 206 ? 5.266 3.08 19.672 1 97.25 206 ASP A CA 1
ATOM 1633 C C . ASP A 1 206 ? 4.117 4.086 19.594 1 97.25 206 ASP A C 1
ATOM 1635 O O . ASP A 1 206 ? 4.254 5.227 20.047 1 97.25 206 ASP A O 1
ATOM 1639 N N . PRO A 1 207 ? 2.973 3.67 19.109 1 96.25 207 PRO A N 1
ATOM 1640 C CA . PRO A 1 207 ? 1.872 4.617 18.906 1 96.25 207 PRO A CA 1
ATOM 1641 C C . PRO A 1 207 ? 1.368 5.215 20.219 1 96.25 207 PRO A C 1
ATOM 1643 O O . PRO A 1 207 ? 0.64 6.211 20.203 1 96.25 207 PRO A O 1
ATOM 1646 N N . LYS A 1 208 ? 1.76 4.688 21.344 1 96.5 208 LYS A N 1
ATOM 1647 C CA . LYS A 1 208 ? 1.309 5.176 22.641 1 96.5 208 LYS A CA 1
ATOM 1648 C C . LYS A 1 208 ? 2.309 6.168 23.234 1 96.5 208 LYS A C 1
ATOM 1650 O O . LYS A 1 208 ? 2.045 6.777 24.266 1 96.5 208 LYS A O 1
ATOM 1655 N N . SER A 1 209 ? 3.432 6.32 22.578 1 98.25 209 SER A N 1
ATOM 1656 C CA . SER A 1 209 ? 4.461 7.215 23.094 1 98.25 209 SER A CA 1
ATOM 1657 C C . SER A 1 209 ? 4.055 8.68 22.938 1 98.25 209 SER A C 1
ATOM 1659 O O . SER A 1 209 ? 3.223 9.008 22.094 1 98.25 209 SER A O 1
ATOM 1661 N N . SER A 1 210 ? 4.633 9.57 23.703 1 98.5 210 SER A N 1
ATOM 1662 C CA . SER A 1 210 ? 4.402 11.008 23.609 1 98.5 210 SER A CA 1
ATOM 1663 C C . SER A 1 210 ? 4.848 11.555 22.25 1 98.5 210 SER A C 1
ATOM 1665 O O . SER A 1 210 ? 4.223 12.461 21.703 1 98.5 210 SER A O 1
ATOM 1667 N N . GLU A 1 211 ? 5.945 11.016 21.781 1 98.5 211 GLU A N 1
ATOM 1668 C CA . GLU A 1 211 ? 6.418 11.477 20.469 1 98.5 211 GLU A CA 1
ATOM 1669 C C . GLU A 1 211 ? 5.391 11.172 19.391 1 98.5 211 GLU A C 1
ATOM 1671 O O . GLU A 1 211 ? 5.09 12.039 18.562 1 98.5 211 GLU A O 1
ATOM 1676 N N . ALA A 1 212 ? 4.887 9.938 19.406 1 98.69 212 ALA A N 1
ATOM 1677 C CA . ALA A 1 212 ? 3.854 9.578 18.438 1 98.69 212 ALA A CA 1
ATOM 1678 C C . ALA A 1 212 ? 2.617 10.461 18.609 1 98.69 212 ALA A C 1
ATOM 1680 O O . ALA A 1 212 ? 2.053 10.938 17.625 1 98.69 212 ALA A O 1
ATOM 1681 N N . GLY A 1 213 ? 2.232 10.633 19.844 1 98.62 213 GLY A N 1
ATOM 1682 C CA . GLY A 1 213 ? 1.057 11.445 20.125 1 98.62 213 GLY A CA 1
ATOM 1683 C C . GLY A 1 213 ? 1.193 12.875 19.641 1 98.62 213 GLY A C 1
ATOM 1684 O O . GLY A 1 213 ? 0.235 13.461 19.125 1 98.62 213 GLY A O 1
ATOM 1685 N N . PHE A 1 214 ? 2.363 13.422 19.844 1 98.19 214 PHE A N 1
ATOM 1686 C CA . PHE A 1 214 ? 2.641 14.789 19.422 1 98.19 214 PHE A CA 1
ATOM 1687 C C . PHE A 1 214 ? 2.447 14.953 17.922 1 98.19 214 PHE A C 1
ATOM 1689 O O . PHE A 1 214 ? 1.925 15.969 17.469 1 98.19 214 PHE A O 1
ATOM 1696 N N . ILE A 1 215 ? 2.859 13.992 17.188 1 98.38 215 ILE A N 1
ATOM 1697 C CA . ILE A 1 215 ? 2.846 14.062 15.727 1 98.38 215 ILE A CA 1
ATOM 1698 C C . ILE A 1 215 ? 1.477 13.641 15.203 1 98.38 215 ILE A C 1
ATOM 1700 O O . ILE A 1 215 ? 0.87 14.344 14.391 1 98.38 215 ILE A O 1
ATOM 1704 N N . LEU A 1 216 ? 0.938 12.523 15.68 1 98.5 216 LEU A N 1
ATOM 1705 C CA . LEU A 1 216 ? -0.272 11.914 15.133 1 98.5 216 LEU A CA 1
ATOM 1706 C C . LEU A 1 216 ? -1.496 12.773 15.445 1 98.5 216 LEU A C 1
ATOM 1708 O O . LEU A 1 216 ? -2.498 12.711 14.734 1 98.5 216 LEU A O 1
ATOM 1712 N N . THR A 1 217 ? -1.455 13.555 16.484 1 98.25 217 THR A N 1
ATOM 1713 C CA . THR A 1 217 ? -2.551 14.484 16.734 1 98.25 217 THR A CA 1
ATOM 1714 C C . THR A 1 217 ? -2.701 15.484 15.594 1 98.25 217 THR A C 1
ATOM 1716 O O . THR A 1 217 ? -3.816 15.875 15.25 1 98.25 217 THR A O 1
ATOM 1719 N N . HIS A 1 218 ? -1.574 15.914 15.023 1 98 218 HIS A N 1
ATOM 1720 C CA . HIS A 1 218 ? -1.646 16.797 13.867 1 98 218 HIS A CA 1
ATOM 1721 C C . HIS A 1 218 ? -2.344 16.125 12.695 1 98 218 HIS A C 1
ATOM 1723 O O . HIS A 1 218 ? -3.152 16.734 12 1 98 218 HIS A O 1
ATOM 1729 N N . VAL A 1 219 ? -1.98 14.883 12.5 1 97.94 219 VAL A N 1
ATOM 1730 C CA . VAL A 1 219 ? -2.637 14.125 11.445 1 97.94 219 VAL A CA 1
ATOM 1731 C C . VAL A 1 219 ? -4.137 14.039 11.719 1 97.94 219 VAL A C 1
ATOM 1733 O O . VAL A 1 219 ? -4.953 14.219 10.812 1 97.94 219 VAL A O 1
ATOM 1736 N N . ASP A 1 220 ? -4.5 13.797 12.938 1 97.88 220 ASP A N 1
ATOM 1737 C CA . ASP A 1 220 ? -5.895 13.672 13.359 1 97.88 220 ASP A CA 1
ATOM 1738 C C . ASP A 1 220 ? -6.648 14.984 13.141 1 97.88 220 ASP A C 1
ATOM 1740 O O . ASP A 1 220 ? -7.832 14.977 12.805 1 97.88 220 ASP A O 1
ATOM 1744 N N . MET A 1 221 ? -6.023 16.047 13.328 1 97.88 221 MET A N 1
ATOM 1745 C CA . MET A 1 221 ? -6.613 17.359 13.078 1 97.88 221 MET A CA 1
ATOM 1746 C C . MET A 1 221 ? -6.809 17.609 11.586 1 97.88 221 MET A C 1
ATOM 1748 O O . MET A 1 221 ? -7.902 17.969 11.148 1 97.88 221 MET A O 1
ATOM 1752 N N . VAL A 1 222 ? -5.781 17.359 10.867 1 98.19 222 VAL A N 1
ATOM 1753 C CA . VAL A 1 222 ? -5.75 17.781 9.469 1 98.19 222 VAL A CA 1
ATOM 1754 C C . VAL A 1 222 ? -6.637 16.859 8.633 1 98.19 222 VAL A C 1
ATOM 1756 O O . VAL A 1 222 ? -7.121 17.25 7.566 1 98.19 222 VAL A O 1
ATOM 1759 N N . LYS A 1 223 ? -6.895 15.672 9.117 1 96.88 223 LYS A N 1
ATOM 1760 C CA . LYS A 1 223 ? -7.793 14.773 8.391 1 96.88 223 LYS A CA 1
ATOM 1761 C C . LYS A 1 223 ? -9.195 15.359 8.289 1 96.88 223 LYS A C 1
ATOM 1763 O O . LYS A 1 223 ? -9.984 14.961 7.434 1 96.88 223 LYS A O 1
ATOM 1768 N N . GLU A 1 224 ? -9.539 16.359 9.117 1 97 224 GLU A N 1
ATOM 1769 C CA . GLU A 1 224 ? -10.875 16.953 9.172 1 97 224 GLU A CA 1
ATOM 1770 C C . GLU A 1 224 ? -10.961 18.188 8.281 1 97 224 GLU A C 1
ATOM 1772 O O . GLU A 1 224 ? -11.969 18.906 8.297 1 97 224 GLU A O 1
ATOM 1777 N N . THR A 1 225 ? -10 18.422 7.406 1 98.44 225 THR A N 1
ATOM 1778 C CA . THR A 1 225 ? -9.914 19.719 6.734 1 98.44 225 THR A CA 1
ATOM 1779 C C . THR A 1 225 ? -10.625 19.672 5.383 1 98.44 225 THR A C 1
ATOM 1781 O O . THR A 1 225 ? -10.781 20.703 4.727 1 98.44 225 THR A O 1
ATOM 1784 N N . GLY A 1 226 ? -11.109 18.5 4.941 1 96.44 226 GLY A N 1
ATOM 1785 C CA . GLY A 1 226 ? -11.898 18.438 3.719 1 96.44 226 GLY A CA 1
ATOM 1786 C C . GLY A 1 226 ? -13.031 19.453 3.684 1 96.44 226 GLY A C 1
ATOM 1787 O O . GLY A 1 226 ? -13.062 20.328 2.814 1 96.44 226 GLY A O 1
ATOM 1788 N N . PRO A 1 227 ? -13.883 19.406 4.668 1 96.75 227 PRO A N 1
ATOM 1789 C CA . PRO A 1 227 ? -15.016 20.344 4.723 1 96.75 227 PRO A CA 1
ATOM 1790 C C . PRO A 1 227 ? -14.578 21.797 4.867 1 96.75 227 PRO A C 1
ATOM 1792 O O . PRO A 1 227 ? -15.297 22.703 4.445 1 96.75 227 PRO A O 1
ATOM 1795 N N . LEU A 1 228 ? -13.398 22.047 5.469 1 97.94 228 LEU A N 1
ATOM 1796 C CA . LEU A 1 228 ? -12.867 23.406 5.547 1 97.94 228 LEU A CA 1
ATOM 1797 C C . LEU A 1 228 ? -12.57 23.953 4.152 1 97.94 228 LEU A C 1
ATOM 1799 O O . LEU A 1 228 ? -12.953 25.078 3.834 1 97.94 228 LEU A O 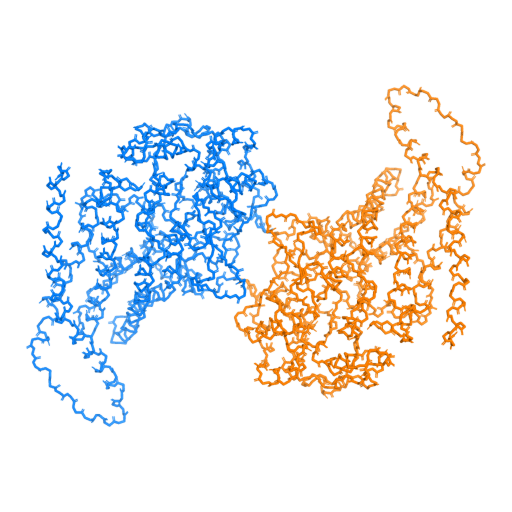1
ATOM 1803 N N . VAL A 1 229 ? -11.914 23.125 3.369 1 98 229 VAL A N 1
ATOM 1804 C CA . VAL A 1 229 ? -11.602 23.5 1.992 1 98 229 VAL A CA 1
ATOM 1805 C C . VAL A 1 229 ? -12.891 23.656 1.19 1 98 229 VAL A C 1
ATOM 1807 O O . VAL A 1 229 ? -13.062 24.625 0.452 1 98 229 VAL A O 1
ATOM 1810 N N . SER A 1 230 ? -13.805 22.734 1.339 1 96.81 230 SER A N 1
ATOM 1811 C CA . SER A 1 230 ? -15.086 22.781 0.645 1 96.81 230 SER A CA 1
ATOM 1812 C C . SER A 1 230 ? -15.844 24.078 0.961 1 96.81 230 SER A C 1
ATOM 1814 O O . SER A 1 230 ? -16.328 24.75 0.055 1 96.81 230 SER A O 1
ATOM 1816 N N . GLY A 1 231 ? -15.969 24.406 2.209 1 97.69 231 GLY A N 1
ATOM 1817 C CA . GLY A 1 231 ? -16.656 25.641 2.605 1 97.69 231 GLY A CA 1
ATOM 1818 C C . GLY A 1 231 ? -16.047 26.875 1.997 1 97.69 231 GLY A C 1
ATOM 1819 O O . GLY A 1 231 ? -16.766 27.75 1.51 1 97.69 231 GLY A O 1
ATOM 1820 N N . ALA A 1 232 ? -14.719 26.969 2.035 1 98.12 232 ALA A N 1
ATOM 1821 C CA . ALA A 1 232 ? -14.023 28.141 1.481 1 98.12 232 ALA A CA 1
ATOM 1822 C C . ALA A 1 232 ? -14.281 28.266 -0.017 1 98.12 232 ALA A C 1
ATOM 1824 O O . ALA A 1 232 ? -14.578 29.359 -0.509 1 98.12 232 ALA A O 1
ATOM 1825 N N . VAL A 1 233 ? -14.172 27.141 -0.727 1 96.38 233 VAL A N 1
ATOM 1826 C CA . VAL A 1 233 ? -14.367 27.125 -2.172 1 96.38 233 VAL A CA 1
ATOM 1827 C C . VAL A 1 233 ? -15.805 27.516 -2.502 1 96.38 233 VAL A C 1
ATOM 1829 O O . VAL A 1 233 ? -16.047 28.281 -3.438 1 96.38 233 VAL A O 1
ATOM 1832 N N . ARG A 1 234 ? -16.781 27.031 -1.762 1 94.75 234 ARG A N 1
ATOM 1833 C CA . ARG A 1 234 ? -18.188 27.328 -1.978 1 94.75 234 ARG A CA 1
ATOM 1834 C C . ARG A 1 234 ? -18.469 28.828 -1.794 1 94.75 234 ARG A C 1
ATOM 1836 O O . ARG A 1 234 ? -19.203 29.422 -2.582 1 94.75 234 ARG A O 1
ATOM 1843 N N . ILE A 1 235 ? -17.938 29.438 -0.786 1 96.81 235 ILE A N 1
ATOM 1844 C CA . ILE A 1 235 ? -18.109 30.875 -0.528 1 96.81 235 ILE A CA 1
ATOM 1845 C C . ILE A 1 235 ? -17.562 31.688 -1.694 1 96.81 235 ILE A C 1
ATOM 1847 O O . ILE A 1 235 ? -18.25 32.531 -2.254 1 96.81 235 ILE A O 1
ATOM 1851 N N . LEU A 1 236 ? -16.312 31.391 -2.094 1 96.19 236 LEU A N 1
ATOM 1852 C CA . LEU A 1 236 ? -15.641 32.156 -3.141 1 96.19 236 LEU A CA 1
ATOM 1853 C C . LEU A 1 236 ? -16.359 31.984 -4.477 1 96.19 236 LEU A C 1
ATOM 1855 O O . LEU A 1 236 ? -16.578 32.969 -5.191 1 96.19 236 LEU A O 1
ATOM 1859 N N . ASN A 1 237 ? -16.672 30.75 -4.773 1 92.81 237 ASN A N 1
ATOM 1860 C CA . ASN A 1 237 ? -17.359 30.484 -6.031 1 92.81 237 ASN A CA 1
ATOM 1861 C C . ASN A 1 237 ? -18.703 31.188 -6.098 1 92.81 237 ASN A C 1
ATOM 1863 O O . ASN A 1 237 ? -19.062 31.766 -7.129 1 92.81 237 ASN A O 1
ATOM 1867 N N . ARG A 1 238 ? -19.438 31.109 -5.023 1 93.06 238 ARG A N 1
ATOM 1868 C CA . ARG A 1 238 ? -20.781 31.703 -5.012 1 93.06 238 ARG A CA 1
ATOM 1869 C C . ARG A 1 238 ? -20.703 33.219 -5.141 1 93.06 238 ARG A C 1
ATOM 1871 O O . ARG A 1 238 ? -21.5 33.844 -5.863 1 93.06 238 ARG A O 1
ATOM 1878 N N . LEU A 1 239 ? -19.812 33.812 -4.43 1 94.19 239 LEU A N 1
ATOM 1879 C CA . LEU A 1 23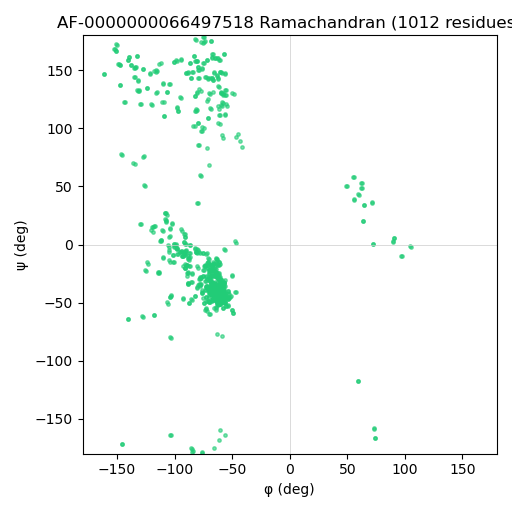9 ? -19.656 35.281 -4.465 1 94.19 239 LEU A CA 1
ATOM 1880 C C . LEU A 1 239 ? -19.156 35.719 -5.828 1 94.19 239 LEU A C 1
ATOM 1882 O O . LEU A 1 239 ? -19.438 36.844 -6.262 1 94.19 239 LEU A O 1
ATOM 1886 N N . GLU A 1 240 ? -18.375 34.938 -6.445 1 90.56 240 GLU A N 1
ATOM 1887 C CA . GLU A 1 240 ? -17.891 35.25 -7.789 1 90.56 240 GLU A CA 1
ATOM 1888 C C . GLU A 1 240 ? -19.031 35.219 -8.797 1 90.56 240 GLU A C 1
ATOM 1890 O O . GLU A 1 240 ? -19.031 35.969 -9.766 1 90.56 240 GLU A O 1
ATOM 1895 N N . GLU A 1 241 ? -19.922 34.375 -8.609 1 88.38 241 GLU A N 1
ATOM 1896 C CA . GLU A 1 241 ? -21.062 34.25 -9.508 1 88.38 241 GLU A CA 1
ATOM 1897 C C . GLU A 1 241 ? -22.031 35.406 -9.336 1 88.38 241 GLU A C 1
ATOM 1899 O O . GLU A 1 241 ? -22.484 36 -10.32 1 88.38 241 GLU A O 1
ATOM 1904 N N . SER A 1 242 ? -22.484 35.625 -8.078 1 86.38 242 SER A N 1
ATOM 1905 C CA . SER A 1 242 ? -23.438 36.688 -7.789 1 86.38 242 SER A CA 1
ATOM 1906 C C . SER A 1 242 ? -23.453 37.031 -6.301 1 86.38 242 SER A C 1
ATOM 1908 O O . SER A 1 242 ? -23.281 36.125 -5.457 1 86.38 242 SER A O 1
ATOM 1910 N N . LYS A 1 243 ? -23.688 38.281 -6.074 1 81.88 243 LYS A N 1
ATOM 1911 C CA . LYS A 1 243 ? -23.797 38.719 -4.684 1 81.88 243 LYS A CA 1
ATOM 1912 C C . LYS A 1 243 ? -25.234 39.062 -4.32 1 81.88 243 LYS A C 1
ATOM 1914 O O . LYS A 1 243 ? -25.484 39.844 -3.4 1 81.88 243 LYS A O 1
ATOM 1919 N N . GLY A 1 244 ? -26.094 38.531 -5.039 1 77.12 244 GLY A N 1
ATOM 1920 C CA . GLY A 1 244 ? -27.516 38.75 -4.805 1 77.12 244 GLY A CA 1
ATOM 1921 C C . GLY A 1 244 ? -28.062 37.969 -3.623 1 77.12 244 GLY A C 1
ATOM 1922 O O . GLY A 1 244 ? -27.312 37.312 -2.914 1 77.12 244 GLY A O 1
ATOM 1923 N N . PRO A 1 245 ? -29.328 38.062 -3.334 1 75.25 245 PRO A N 1
ATOM 1924 C CA . PRO A 1 245 ? -29.984 37.438 -2.184 1 75.25 245 PRO A CA 1
ATOM 1925 C C . PRO A 1 245 ? -29.781 35.906 -2.164 1 75.25 245 PRO A C 1
ATOM 1927 O O . PRO A 1 245 ? -29.656 35.312 -1.093 1 75.25 245 PRO A O 1
ATOM 1930 N N . SER A 1 246 ? -29.719 35.344 -3.322 1 80.75 246 SER A N 1
ATOM 1931 C CA . SER A 1 246 ? -29.562 33.906 -3.389 1 80.75 246 SER A CA 1
ATOM 1932 C C . SER A 1 246 ? -28.156 33.469 -2.943 1 80.75 246 SER A C 1
ATOM 1934 O O . SER A 1 246 ? -27.953 32.344 -2.525 1 80.75 246 SER A O 1
ATOM 1936 N N . ALA A 1 247 ? -27.281 34.312 -2.967 1 87.94 247 ALA A N 1
ATOM 1937 C CA . ALA A 1 247 ? -25.906 34.031 -2.553 1 87.94 247 ALA A CA 1
ATOM 1938 C C . ALA A 1 247 ? -25.812 33.875 -1.038 1 87.94 247 ALA A C 1
ATOM 1940 O O . ALA A 1 247 ? -25 33.094 -0.54 1 87.94 247 ALA A O 1
ATOM 1941 N N . ARG A 1 248 ? -26.734 34.562 -0.389 1 91 248 ARG A N 1
ATOM 1942 C CA . ARG A 1 248 ? -26.688 34.625 1.069 1 91 248 ARG A CA 1
ATOM 1943 C C . ARG A 1 248 ? -26.891 33.219 1.661 1 91 248 ARG A C 1
ATOM 1945 O O . ARG A 1 248 ? -26.156 32.812 2.557 1 91 248 ARG A O 1
ATOM 1952 N N . GLU A 1 249 ? -27.797 32.469 1.134 1 89.75 249 GLU A N 1
ATOM 1953 C CA . GLU A 1 249 ? -28.094 31.156 1.671 1 89.75 249 GLU A CA 1
ATOM 1954 C C . GLU A 1 249 ? -26.922 30.203 1.489 1 89.75 249 GLU A C 1
ATOM 1956 O O . GLU A 1 249 ? -26.562 29.469 2.41 1 89.75 249 GLU A O 1
ATOM 1961 N N . GLU A 1 250 ? -26.344 30.266 0.336 1 92.62 250 GLU A N 1
ATOM 1962 C CA . GLU A 1 250 ? -25.203 29.391 0.034 1 92.62 250 GLU A CA 1
ATOM 1963 C C . GLU A 1 250 ? -23.984 29.766 0.877 1 92.62 250 GLU A C 1
ATOM 1965 O O . GLU A 1 250 ? -23.297 28.891 1.396 1 92.62 250 GLU A O 1
ATOM 1970 N N . VAL A 1 251 ? -23.75 30.984 1.006 1 96.25 251 VAL A N 1
ATOM 1971 C CA . VAL A 1 251 ? -22.609 31.453 1.787 1 96.25 251 VAL A CA 1
ATOM 1972 C C . VAL A 1 251 ? -22.781 31.062 3.252 1 96.25 251 VAL A C 1
ATOM 1974 O O . VAL A 1 251 ? -21.844 30.594 3.898 1 96.25 251 VAL A O 1
ATOM 1977 N N . ASN A 1 252 ? -24.031 31.234 3.766 1 95.25 252 ASN A N 1
ATOM 1978 C CA . ASN A 1 252 ? -24.297 30.875 5.152 1 95.25 252 ASN A CA 1
ATOM 1979 C C . ASN A 1 252 ? -24.125 29.375 5.383 1 95.25 252 ASN A C 1
ATOM 1981 O O . ASN A 1 252 ? -23.578 28.969 6.402 1 95.25 252 ASN A O 1
ATOM 1985 N N . ASP A 1 253 ? -24.609 28.625 4.445 1 94.38 253 ASP A N 1
ATOM 1986 C CA . ASP A 1 253 ? -24.453 27.188 4.555 1 94.38 253 ASP A CA 1
ATOM 1987 C C . ASP A 1 253 ? -22.984 26.781 4.535 1 94.38 253 ASP A C 1
ATOM 1989 O O . ASP A 1 253 ? -22.578 25.875 5.25 1 94.38 253 ASP A O 1
ATOM 1993 N N . ALA A 1 254 ? -22.188 27.391 3.68 1 96.69 254 ALA A N 1
ATOM 1994 C CA . ALA A 1 254 ? -20.766 27.125 3.582 1 96.69 254 ALA A CA 1
ATOM 1995 C C . ALA A 1 254 ? -20.047 27.516 4.871 1 96.69 2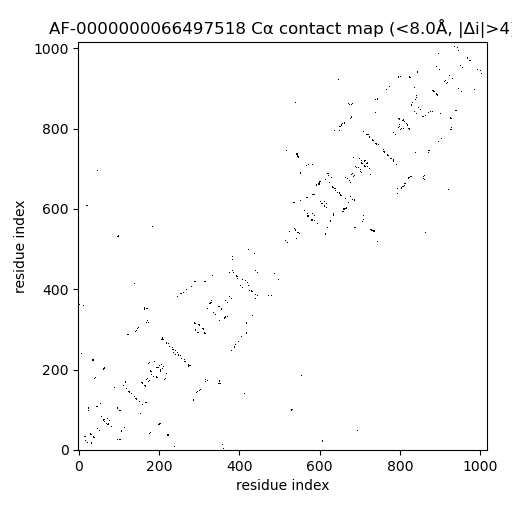54 ALA A C 1
ATOM 1997 O O . ALA A 1 254 ? -19.141 26.797 5.328 1 96.69 254 ALA A O 1
ATOM 1998 N N . PHE A 1 255 ? -20.406 28.609 5.473 1 97.94 255 PHE A N 1
ATOM 1999 C CA . PHE A 1 255 ? -19.844 29 6.762 1 97.94 255 PHE A CA 1
ATOM 2000 C C . PHE A 1 255 ? -20.156 27.953 7.82 1 97.94 255 PHE A C 1
ATOM 2002 O O . PHE A 1 255 ? -19.312 27.625 8.648 1 97.94 255 PHE A O 1
ATOM 2009 N N . ARG A 1 256 ? -21.359 27.422 7.812 1 96.94 256 ARG A N 1
ATOM 2010 C CA . ARG A 1 256 ? -21.719 26.406 8.789 1 96.94 256 ARG A CA 1
ATOM 2011 C C . ARG A 1 256 ? -20.859 25.156 8.625 1 96.94 256 ARG A C 1
ATOM 2013 O O . ARG A 1 256 ? -20.516 24.5 9.609 1 96.94 256 ARG A O 1
ATOM 2020 N N . GLU A 1 257 ? -20.562 24.828 7.387 1 97 257 GLU A N 1
ATOM 2021 C CA . GLU A 1 257 ? -19.672 23.703 7.129 1 97 257 GLU A CA 1
ATOM 2022 C C . GLU A 1 257 ? -18.281 23.953 7.719 1 97 257 GLU A C 1
ATOM 2024 O O . GLU A 1 257 ? -17.688 23.062 8.312 1 97 257 GLU A O 1
ATOM 2029 N N . ILE A 1 258 ? -17.812 25.141 7.566 1 98.44 258 ILE A N 1
ATOM 2030 C CA . ILE A 1 258 ? -16.516 25.531 8.117 1 98.44 258 ILE A CA 1
ATOM 2031 C C . ILE A 1 258 ? -16.547 25.438 9.641 1 98.44 258 ILE A C 1
ATOM 2033 O O . ILE A 1 258 ? -15.625 24.906 10.258 1 98.44 258 ILE A O 1
ATOM 2037 N N . LEU A 1 259 ? -17.641 25.938 10.234 1 98.12 259 LEU A N 1
ATOM 2038 C CA . LEU A 1 259 ? -17.781 25.938 11.688 1 98.12 259 LEU A CA 1
ATOM 2039 C C . LEU A 1 259 ? -17.781 24.5 12.227 1 98.12 259 LEU A C 1
ATOM 2041 O O . LEU A 1 259 ? -17.141 24.219 13.234 1 98.12 259 LEU A O 1
ATOM 2045 N N . LYS A 1 260 ? -18.469 23.609 11.539 1 97.62 260 LYS A N 1
ATOM 2046 C CA . LYS A 1 260 ? -18.516 22.203 11.953 1 97.62 260 LYS A CA 1
ATOM 2047 C C . LYS A 1 260 ? -17.141 21.562 11.852 1 97.62 260 LYS A C 1
ATOM 2049 O O . LYS A 1 260 ? -16.75 20.797 12.734 1 97.62 260 LYS A O 1
ATOM 2054 N N . ALA A 1 261 ? -16.406 21.828 10.812 1 98.06 261 ALA A N 1
ATOM 2055 C CA . ALA A 1 261 ? -15.062 21.297 10.625 1 98.06 261 ALA A CA 1
ATOM 2056 C C . ALA A 1 261 ? -14.125 21.781 11.719 1 98.06 261 ALA A C 1
ATOM 2058 O O . ALA A 1 261 ? -13.367 21 12.289 1 98.06 261 ALA A O 1
ATOM 2059 N N . MET A 1 262 ? -14.195 23.031 12.031 1 98.62 262 MET A N 1
ATOM 2060 C CA . MET A 1 262 ? -13.305 23.609 13.039 1 98.62 262 MET A CA 1
ATOM 2061 C C . MET A 1 262 ? -13.602 23.031 14.414 1 98.62 262 MET A C 1
ATOM 2063 O O . MET A 1 262 ? -12.688 22.859 15.227 1 98.62 262 MET A O 1
ATOM 2067 N N . LYS A 1 263 ? -14.875 22.766 14.688 1 97.88 263 LYS A N 1
ATOM 2068 C CA . LYS A 1 263 ? -15.227 22.141 15.953 1 97.88 263 LYS A CA 1
ATOM 2069 C C . LYS A 1 263 ? -14.531 20.781 16.094 1 97.88 263 LYS A C 1
ATOM 2071 O O . LYS A 1 263 ? -13.984 20.469 17.156 1 97.88 263 LYS A O 1
ATOM 2076 N N . ARG A 1 264 ? -14.492 20.016 15.039 1 97.44 264 ARG A N 1
ATOM 2077 C CA . ARG A 1 264 ? -13.828 18.719 15.062 1 97.44 264 ARG A CA 1
ATOM 2078 C C . ARG A 1 264 ? -12.312 18.875 15.195 1 97.44 264 ARG A C 1
ATOM 2080 O O . ARG A 1 264 ? -11.672 18.125 15.938 1 97.44 264 ARG A O 1
ATOM 2087 N N . ILE A 1 265 ? -11.758 19.781 14.5 1 98.12 265 ILE A N 1
ATOM 2088 C CA . ILE A 1 265 ? -10.32 20.047 14.531 1 98.12 265 ILE A CA 1
ATOM 2089 C C . ILE A 1 265 ? -9.898 20.422 15.945 1 98.12 265 ILE A C 1
ATOM 2091 O O . ILE A 1 265 ? -8.914 19.906 16.469 1 98.12 265 ILE A O 1
ATOM 2095 N N . GLU A 1 266 ? -10.641 21.312 16.547 1 97.94 266 GLU A N 1
ATOM 2096 C CA . GLU A 1 266 ? -10.32 21.75 17.906 1 97.94 266 GLU A CA 1
ATOM 2097 C C . GLU A 1 266 ? -10.461 20.625 18.906 1 97.94 266 GLU A C 1
ATOM 2099 O O . GLU A 1 266 ? -9.703 20.531 19.875 1 97.94 266 GLU A O 1
ATOM 2104 N N . THR A 1 267 ? -11.438 19.781 18.672 1 97.38 267 THR A N 1
ATOM 2105 C CA . THR A 1 267 ? -11.586 18.609 19.531 1 97.38 267 THR A CA 1
ATOM 2106 C C . THR A 1 267 ? -10.344 17.719 19.438 1 97.38 267 THR A C 1
ATOM 2108 O O . THR A 1 267 ? -9.844 17.25 20.453 1 97.38 267 THR A O 1
ATOM 2111 N N . SER A 1 268 ? -9.875 17.484 18.25 1 97.06 268 SER A N 1
ATOM 2112 C CA . SER A 1 268 ? -8.648 16.719 18.062 1 97.06 268 SER A CA 1
ATOM 2113 C C . SER A 1 268 ? -7.461 17.391 18.734 1 97.06 268 SER A C 1
ATOM 2115 O O . SER A 1 268 ? -6.613 16.719 19.328 1 97.06 268 SER A O 1
ATOM 2117 N N . MET A 1 269 ? -7.375 18.703 18.562 1 97.31 269 MET A N 1
ATOM 2118 C CA . MET A 1 269 ? -6.281 19.453 19.172 1 97.31 269 MET A CA 1
ATOM 2119 C C . MET A 1 269 ? -6.281 19.266 20.688 1 97.31 269 MET A C 1
ATOM 2121 O O . MET A 1 269 ? -5.219 19.141 21.312 1 97.31 269 MET A O 1
ATOM 2125 N N . GLU A 1 270 ? -7.426 19.234 21.281 1 96.62 270 GLU A N 1
ATOM 2126 C CA . GLU A 1 270 ? -7.555 19.078 22.734 1 96.62 270 GLU A CA 1
ATOM 2127 C C . GLU A 1 270 ? -6.992 17.734 23.188 1 96.62 270 GLU A C 1
ATOM 2129 O O . GLU A 1 270 ? -6.48 17.609 24.297 1 96.62 270 GLU A O 1
ATOM 2134 N N . ASP A 1 271 ? -7.055 16.797 22.312 1 97.06 271 ASP A N 1
ATOM 2135 C CA . ASP A 1 271 ? -6.582 15.453 22.641 1 97.06 271 ASP A CA 1
ATOM 2136 C C . ASP A 1 271 ? -5.055 15.414 22.719 1 97.06 271 ASP A C 1
ATOM 2138 O O . ASP A 1 271 ? -4.477 14.414 23.141 1 97.06 271 ASP A O 1
ATOM 2142 N N . MET A 1 272 ? -4.367 16.484 22.344 1 96.94 272 MET A N 1
ATOM 2143 C CA . MET A 1 272 ? -2.916 16.578 22.5 1 96.94 272 MET A CA 1
ATOM 2144 C C . MET A 1 272 ? -2.504 16.297 23.938 1 96.94 272 MET A C 1
ATOM 2146 O O . MET A 1 272 ? -1.523 15.594 24.188 1 96.94 272 MET 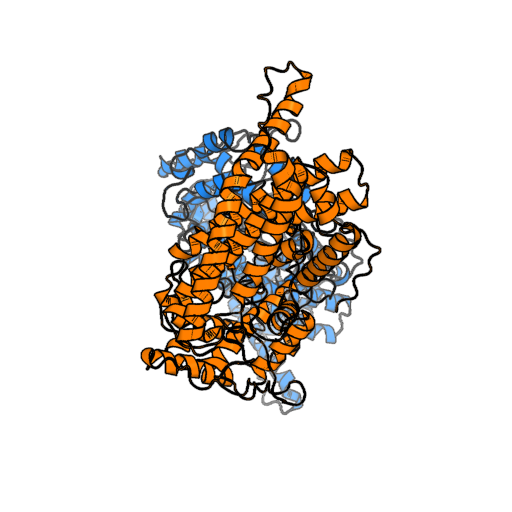A O 1
ATOM 2150 N N . TRP A 1 273 ? -3.271 16.797 24.891 1 95.94 273 TRP A N 1
ATOM 2151 C CA . TRP A 1 273 ? -2.959 16.672 26.297 1 95.94 273 TRP A CA 1
ATOM 2152 C C . TRP A 1 273 ? -2.916 15.211 26.734 1 95.94 273 TRP A C 1
ATOM 2154 O O . TRP A 1 273 ? -2.133 14.844 27.609 1 95.94 273 TRP A O 1
ATOM 2164 N N . LYS A 1 274 ? -3.768 14.43 26.125 1 96.81 274 LYS A N 1
ATOM 2165 C CA . LYS A 1 274 ? -3.834 13.008 26.438 1 96.81 274 LYS A CA 1
ATOM 2166 C C . LYS A 1 274 ? -2.814 12.219 25.625 1 96.81 274 LYS A C 1
ATOM 2168 O O . LYS A 1 274 ? -2.232 11.25 26.125 1 96.81 274 LYS A O 1
ATOM 2173 N N . ASN A 1 275 ? -2.494 12.594 24.453 1 97.69 275 ASN A N 1
ATOM 2174 C CA . ASN A 1 275 ? -1.71 11.82 23.5 1 97.69 275 ASN A CA 1
ATOM 2175 C C . ASN A 1 275 ? -0.214 12.062 23.672 1 97.69 275 ASN A C 1
ATOM 2177 O O . ASN A 1 275 ? 0.606 11.242 23.25 1 97.69 275 ASN A O 1
ATOM 2181 N N . SER A 1 276 ? 0.138 13.188 24.219 1 97.94 276 SER A N 1
ATOM 2182 C CA . SER A 1 276 ? 1.539 13.562 24.391 1 97.94 276 SER A CA 1
ATOM 2183 C C . SER A 1 276 ? 1.763 14.305 25.688 1 97.94 276 SER A C 1
ATOM 2185 O O . SER A 1 276 ? 1.176 15.367 25.922 1 97.94 276 SER A O 1
ATOM 2187 N N . LYS A 1 277 ? 2.617 13.797 26.484 1 97.12 277 LYS A N 1
ATOM 2188 C CA . LYS A 1 277 ? 2.893 14.422 27.781 1 97.12 277 LYS A CA 1
ATOM 2189 C C . LYS A 1 277 ? 3.852 15.594 27.625 1 97.12 277 LYS A C 1
ATOM 2191 O O . LYS A 1 277 ? 4.938 15.453 27.062 1 97.12 277 LYS A O 1
ATOM 2196 N N . PRO A 1 278 ? 3.531 16.75 28.188 1 95.56 278 PRO A N 1
ATOM 2197 C CA . PRO A 1 278 ? 4.395 17.922 28.094 1 95.56 278 PRO A CA 1
ATOM 2198 C C . PRO A 1 278 ? 5.805 17.672 28.609 1 95.56 278 PRO A C 1
ATOM 2200 O O . PRO A 1 278 ? 6.777 18.172 28.047 1 95.56 278 PRO A O 1
ATOM 2203 N N . ALA A 1 279 ? 5.914 16.859 29.641 1 93.56 279 ALA A N 1
ATOM 2204 C CA . ALA A 1 279 ? 7.207 16.625 30.266 1 93.56 279 ALA A CA 1
ATOM 2205 C C . ALA A 1 279 ? 8.148 15.867 29.328 1 93.56 279 ALA A C 1
ATOM 2207 O O . ALA A 1 279 ? 9.375 15.945 29.469 1 93.56 279 ALA A O 1
ATOM 2208 N N . ASP A 1 280 ? 7.578 15.141 28.359 1 95.5 280 ASP A N 1
ATOM 2209 C CA . ASP A 1 280 ? 8.375 14.305 27.469 1 95.5 280 ASP A CA 1
ATOM 2210 C C . ASP A 1 280 ? 8.852 15.102 26.25 1 95.5 280 ASP A C 1
ATOM 2212 O O . ASP A 1 280 ? 9.75 14.664 25.531 1 95.5 280 ASP A O 1
ATOM 2216 N N . TYR A 1 281 ? 8.336 16.266 26.016 1 95.75 281 TYR A N 1
ATOM 2217 C CA . TYR A 1 281 ? 8.469 16.969 24.734 1 95.75 281 TYR A CA 1
ATOM 2218 C C . TYR A 1 281 ? 9.906 17.438 24.531 1 95.75 281 TYR A C 1
ATOM 2220 O O . TYR A 1 281 ? 10.422 17.375 23.406 1 95.75 281 TYR A O 1
ATOM 2228 N N . LEU A 1 282 ? 10.516 17.906 25.531 1 93.06 282 LEU A N 1
ATOM 2229 C CA . LEU A 1 282 ? 11.82 18.531 25.375 1 93.06 282 LEU A CA 1
ATOM 2230 C C . LEU A 1 282 ? 12.859 17.516 24.891 1 93.06 282 LEU A C 1
ATOM 2232 O O . LEU A 1 282 ? 13.852 17.906 24.266 1 93.06 282 LEU A O 1
ATOM 2236 N N . SER A 1 283 ? 12.539 16.297 25.172 1 93.25 283 SER A N 1
ATOM 2237 C CA . SER A 1 283 ? 13.477 15.25 24.75 1 93.25 283 SER A CA 1
ATOM 2238 C C . SER A 1 283 ? 13.477 15.094 23.234 1 93.25 283 SER A C 1
ATOM 2240 O O . SER A 1 283 ? 14.492 15.359 22.578 1 93.25 283 SER A O 1
ATOM 2242 N N . PHE A 1 284 ? 12.312 14.773 22.656 1 95.12 284 PHE A N 1
ATOM 2243 C CA . PHE A 1 284 ? 12.305 14.547 21.203 1 95.12 284 PHE A CA 1
ATOM 2244 C C . PHE A 1 284 ? 12.25 15.875 20.453 1 95.12 284 PHE A C 1
ATOM 2246 O O . PHE A 1 284 ? 12.461 15.914 19.234 1 95.12 284 PHE A O 1
ATOM 2253 N N . ARG A 1 285 ? 12.148 17 21.141 1 95.19 285 ARG A N 1
ATOM 2254 C CA . ARG A 1 285 ? 12.203 18.344 20.562 1 95.19 285 ARG A CA 1
ATOM 2255 C C . ARG A 1 285 ? 13.594 18.641 20 1 95.19 285 ARG A C 1
ATOM 2257 O O . ARG A 1 285 ? 13.734 19.422 19.062 1 95.19 285 ARG A O 1
ATOM 2264 N N . VAL A 1 286 ? 14.602 18 20.5 1 95.75 286 VAL A N 1
ATOM 2265 C CA . VAL A 1 286 ? 16 18.219 20.125 1 95.75 286 VAL A CA 1
ATOM 2266 C C . VAL A 1 286 ? 16.172 18.016 18.625 1 95.75 286 VAL A C 1
ATOM 2268 O O . VAL A 1 286 ? 16.906 18.75 17.969 1 95.75 286 VAL A O 1
ATOM 2271 N N . PHE A 1 287 ? 15.383 17.109 18.094 1 97.56 287 PHE A N 1
ATOM 2272 C CA . PHE A 1 287 ? 15.641 16.672 16.719 1 97.56 287 PHE A CA 1
ATOM 2273 C C . PHE A 1 287 ? 14.891 17.531 15.719 1 97.56 287 PHE A C 1
ATOM 2275 O O . PHE A 1 287 ? 15.062 17.375 14.508 1 97.56 287 PHE A O 1
ATOM 2282 N N . ILE A 1 288 ? 14.07 18.438 16.172 1 97.25 288 ILE A N 1
ATOM 2283 C CA . ILE A 1 288 ? 13.219 19.109 15.188 1 97.25 288 ILE A CA 1
ATOM 2284 C C . ILE A 1 288 ? 13.539 20.594 15.148 1 97.25 288 ILE A C 1
ATOM 2286 O O . ILE A 1 288 ? 12.805 21.375 14.539 1 97.25 288 ILE A O 1
ATOM 2290 N N . PHE A 1 289 ? 14.688 21.016 15.711 1 96.44 289 PHE A N 1
ATOM 2291 C CA . PHE A 1 289 ? 15.195 22.375 15.555 1 96.44 289 PHE A CA 1
ATOM 2292 C C . PHE A 1 289 ? 15.75 22.594 14.148 1 96.44 289 PHE A C 1
ATOM 2294 O O . PHE A 1 289 ? 16.359 21.688 13.578 1 96.44 289 PHE A O 1
ATOM 2301 N N . GLY A 1 290 ? 15.57 23.781 13.602 1 96.12 290 GLY A N 1
ATOM 2302 C CA . GLY A 1 290 ? 16.188 24.156 12.336 1 96.12 290 GLY A CA 1
ATOM 2303 C C . GLY A 1 290 ? 17.594 24.672 12.484 1 96.12 290 GLY A C 1
ATOM 2304 O O . GLY A 1 290 ? 18.188 24.578 13.57 1 96.12 290 GLY A O 1
ATOM 2305 N N . ILE A 1 291 ? 18.109 25.078 11.422 1 96.5 291 ILE A N 1
ATOM 2306 C CA . ILE A 1 291 ? 19.5 25.562 11.406 1 96.5 291 ILE A CA 1
ATOM 2307 C C . ILE A 1 291 ? 19.516 27.078 11.18 1 96.5 291 ILE A C 1
ATOM 2309 O O . ILE A 1 291 ? 20.516 27.625 10.734 1 96.5 291 ILE A O 1
ATOM 2313 N N . THR A 1 292 ? 18.297 27.672 11.289 1 92.12 292 THR A N 1
ATOM 2314 C CA . THR A 1 292 ? 18.156 29.125 11.266 1 92.12 292 THR A CA 1
ATOM 2315 C C . THR A 1 292 ? 17.844 29.672 12.656 1 92.12 292 THR A C 1
ATOM 2317 O O . THR A 1 292 ? 16.906 29.219 13.305 1 92.12 292 THR A O 1
ATOM 2320 N N . SER A 1 293 ? 18.578 30.703 13.07 1 89.44 293 SER A N 1
ATOM 2321 C CA . SER A 1 293 ? 18.328 31.422 14.32 1 89.44 293 SER A CA 1
ATOM 2322 C C . SER A 1 293 ? 18.328 30.469 15.508 1 89.44 293 SER A C 1
ATOM 2324 O O . SER A 1 293 ? 17.438 30.516 16.359 1 89.44 293 SER A O 1
ATOM 2326 N N . GLN A 1 294 ? 19.25 29.484 15.484 1 93.12 294 GLN A N 1
ATOM 2327 C CA . GLN A 1 294 ? 19.453 28.531 16.578 1 93.12 294 GLN A CA 1
ATOM 2328 C C . GLN A 1 294 ? 20.891 28.547 17.062 1 93.12 294 GLN A C 1
ATOM 2330 O O . GLN A 1 294 ? 21.828 28.516 16.25 1 93.12 294 GLN A O 1
ATOM 2335 N N . ALA A 1 295 ? 21.078 28.562 18.344 1 92.75 295 ALA A N 1
ATOM 2336 C CA . ALA A 1 295 ? 22.406 28.625 18.938 1 92.75 295 ALA A CA 1
ATOM 2337 C C . ALA A 1 295 ? 23.219 27.391 18.562 1 92.75 295 ALA A C 1
ATOM 2339 O O . ALA A 1 295 ? 24.453 27.422 18.562 1 92.75 295 ALA A O 1
ATOM 2340 N N . MET A 1 296 ? 22.562 26.312 18.25 1 95.88 296 MET A N 1
ATOM 2341 C CA . MET A 1 296 ? 23.234 25.078 17.875 1 95.88 296 MET A CA 1
ATOM 2342 C C . MET A 1 296 ? 23.984 25.25 16.562 1 95.88 296 MET A C 1
ATOM 2344 O O . MET A 1 296 ? 24.906 24.469 16.25 1 95.88 296 MET A O 1
ATOM 2348 N N . PHE A 1 297 ? 23.562 26.25 15.75 1 96.94 297 PHE A N 1
ATOM 2349 C CA . PHE A 1 297 ? 24.141 26.453 14.43 1 96.94 297 PHE A CA 1
ATOM 2350 C C . PHE A 1 297 ? 24.406 27.938 14.188 1 96.94 297 PHE A C 1
ATOM 2352 O O . PHE A 1 297 ? 23.797 28.547 13.312 1 96.94 297 PHE A O 1
ATOM 2359 N N . PRO A 1 298 ? 25.359 28.5 14.852 1 95.06 298 PRO A N 1
ATOM 2360 C CA . PRO A 1 298 ? 25.594 29.938 14.781 1 95.06 298 PRO A CA 1
ATOM 2361 C C . PRO A 1 298 ? 26.031 30.391 13.391 1 95.06 298 PRO A C 1
ATOM 2363 O O . PRO A 1 298 ? 25.812 31.562 13.031 1 95.06 298 PRO A O 1
ATOM 2366 N N . ASN A 1 299 ? 26.531 29.516 12.578 1 95.56 299 ASN A N 1
ATOM 2367 C CA . ASN A 1 299 ? 27.047 29.891 11.266 1 95.56 299 ASN A CA 1
ATOM 2368 C C . ASN A 1 299 ? 26.297 29.188 10.141 1 95.56 299 ASN A C 1
ATOM 2370 O O . ASN A 1 299 ? 26.781 29.109 9.016 1 95.56 299 ASN A O 1
ATOM 2374 N N . GLY A 1 300 ? 25.156 28.625 10.477 1 96.56 300 GLY A N 1
ATOM 2375 C CA . GLY A 1 300 ? 24.469 27.797 9.492 1 96.56 300 GLY A CA 1
ATOM 2376 C C . GLY A 1 300 ? 25.125 26.453 9.281 1 96.56 300 GLY A C 1
ATOM 2377 O O . GLY A 1 300 ? 25.906 26 10.125 1 96.56 300 GLY A O 1
ATOM 2378 N N . VAL A 1 301 ? 24.75 25.734 8.227 1 98.56 301 VAL A N 1
ATOM 2379 C CA . VAL A 1 301 ? 25.281 24.391 7.953 1 98.56 301 VAL A CA 1
ATOM 2380 C C . VAL A 1 301 ? 25.734 24.312 6.496 1 98.56 301 VAL A C 1
ATOM 2382 O O . VAL A 1 301 ? 25.047 24.797 5.598 1 98.56 301 VAL A O 1
ATOM 2385 N N . ILE A 1 302 ? 26.891 23.797 6.297 1 98.62 302 ILE A N 1
ATOM 2386 C CA . ILE A 1 302 ? 27.391 23.562 4.945 1 98.62 302 ILE A CA 1
ATOM 2387 C C . ILE A 1 302 ? 26.812 22.25 4.41 1 98.62 302 ILE A C 1
ATOM 2389 O O . ILE A 1 302 ? 26.984 21.188 5.031 1 98.62 302 ILE A O 1
ATOM 2393 N N . TYR A 1 303 ? 26.016 22.312 3.352 1 98.75 303 TYR A N 1
ATOM 2394 C CA . TYR A 1 303 ? 25.609 21.141 2.594 1 98.75 303 TYR A CA 1
ATOM 2395 C C . TYR A 1 303 ? 26.672 20.766 1.567 1 98.75 303 TYR A C 1
ATOM 2397 O O . TYR A 1 303 ? 26.766 21.359 0.497 1 98.75 303 TYR A O 1
ATOM 2405 N N . ASP A 1 304 ? 27.453 19.719 1.914 1 98.44 304 ASP A N 1
ATOM 2406 C CA . ASP A 1 304 ? 28.609 19.359 1.092 1 98.44 304 ASP A CA 1
ATOM 2407 C C . ASP A 1 304 ? 28.172 19.047 -0.342 1 98.44 304 ASP A C 1
ATOM 2409 O O . ASP A 1 304 ? 27.297 18.234 -0.567 1 98.44 304 ASP A O 1
ATOM 2413 N N . GLY A 1 305 ? 28.734 19.766 -1.298 1 97.81 305 GLY A N 1
ATOM 2414 C CA . GLY A 1 305 ? 28.469 19.547 -2.711 1 97.81 305 GLY A CA 1
ATOM 2415 C C . GLY A 1 305 ? 27.297 20.359 -3.232 1 97.81 305 GLY A C 1
ATOM 2416 O O . GLY A 1 305 ? 26.922 20.219 -4.398 1 97.81 305 GLY A O 1
ATOM 2417 N N . VAL A 1 306 ? 26.734 21.156 -2.381 1 98.06 306 VAL A N 1
ATOM 2418 C CA . VAL A 1 306 ? 25.578 21.953 -2.764 1 98.06 306 VAL A CA 1
ATOM 2419 C C . VAL A 1 306 ? 25.938 23.438 -2.705 1 98.06 306 VAL A C 1
ATOM 2421 O O . VAL A 1 306 ? 26.547 23.906 -1.743 1 98.06 306 VAL A O 1
ATOM 2424 N N . LEU A 1 307 ? 25.609 24.203 -3.773 1 97.25 307 LEU A N 1
ATOM 2425 C CA . LEU A 1 307 ? 25.719 25.656 -3.867 1 97.25 307 LEU A CA 1
ATOM 2426 C C . LEU A 1 307 ? 27.094 26.125 -3.406 1 97.25 307 LEU A C 1
ATOM 2428 O O . LEU A 1 307 ? 27.203 26.969 -2.512 1 97.25 307 LEU A O 1
ATOM 2432 N N . ASP A 1 308 ? 28.188 25.609 -3.861 1 96.56 308 ASP A N 1
ATOM 2433 C CA . ASP A 1 308 ? 29.578 25.984 -3.658 1 96.56 308 ASP A CA 1
ATOM 2434 C C . ASP A 1 308 ? 29.984 25.828 -2.191 1 96.56 308 ASP A C 1
ATOM 2436 O O . ASP A 1 308 ? 30.812 26.594 -1.687 1 96.56 308 ASP A O 1
ATOM 2440 N N . ASN A 1 309 ? 29.234 25.016 -1.405 1 97.56 309 ASN A N 1
ATOM 2441 C CA . ASN A 1 309 ? 29.562 24.688 -0.022 1 97.56 309 ASN A CA 1
ATOM 2442 C C . ASN A 1 309 ? 29.516 25.922 0.875 1 97.56 309 ASN A C 1
ATOM 2444 O O . ASN A 1 309 ? 30.344 26.062 1.773 1 97.56 309 ASN A O 1
ATOM 2448 N N . LYS A 1 310 ? 28.641 26.797 0.572 1 97.5 310 LYS A N 1
ATOM 2449 C CA . LYS A 1 310 ? 28.375 27.922 1.474 1 97.5 310 LYS A CA 1
ATOM 2450 C C . LYS A 1 310 ? 27.375 27.531 2.555 1 97.5 310 LYS A C 1
ATOM 2452 O O . LYS A 1 310 ? 26.469 26.719 2.311 1 97.5 310 LYS A O 1
ATOM 2457 N N . PRO A 1 311 ? 27.5 28.094 3.68 1 97.25 311 PRO A N 1
ATOM 2458 C CA . PRO A 1 311 ? 26.547 27.781 4.742 1 97.25 311 PRO A CA 1
ATOM 2459 C C . PRO A 1 311 ? 25.109 28.156 4.379 1 97.25 311 PRO A C 1
ATOM 2461 O O . PRO A 1 311 ? 24.875 29.203 3.77 1 97.25 311 PRO A O 1
ATOM 2464 N N . LEU A 1 312 ? 24.25 27.266 4.668 1 97.56 312 LEU A N 1
ATOM 2465 C CA . LEU A 1 312 ? 22.828 27.484 4.422 1 97.56 312 LEU A CA 1
ATOM 2466 C C . LEU A 1 312 ? 22.062 27.594 5.73 1 97.56 312 LEU A C 1
ATOM 2468 O O . LEU A 1 312 ? 22.547 27.141 6.777 1 97.56 312 LEU A O 1
ATOM 2472 N N . ASN A 1 313 ? 20.891 28.266 5.652 1 95.31 313 ASN A N 1
ATOM 2473 C CA . ASN A 1 313 ? 20.016 28.469 6.805 1 95.31 313 ASN A CA 1
ATOM 2474 C C . ASN A 1 313 ? 18.562 28.062 6.484 1 95.31 313 ASN A C 1
ATOM 2476 O O . ASN A 1 313 ? 17.969 28.594 5.547 1 95.31 313 ASN A O 1
ATOM 2480 N N . PHE A 1 314 ? 18.062 27.141 7.219 1 96.31 314 PHE A N 1
ATOM 2481 C CA . PHE A 1 314 ? 16.672 26.703 7.051 1 96.31 314 PHE A CA 1
ATOM 2482 C C . PHE A 1 314 ? 15.984 26.562 8.406 1 96.31 314 PHE A C 1
ATOM 2484 O O . PHE A 1 314 ? 16.625 26.203 9.398 1 96.31 314 PHE A O 1
ATOM 2491 N N . ARG A 1 315 ? 14.727 26.891 8.469 1 94.06 315 ARG A N 1
ATOM 2492 C CA . ARG A 1 315 ? 13.93 26.781 9.688 1 94.06 315 ARG A CA 1
ATOM 2493 C C . ARG A 1 315 ? 13.492 25.344 9.93 1 94.06 315 ARG A C 1
ATOM 2495 O O . ARG A 1 315 ? 13.344 24.562 8.992 1 94.06 315 ARG A O 1
ATOM 2502 N N . GLY A 1 316 ? 13.32 24.984 11.164 1 93.38 316 GLY A N 1
ATOM 2503 C CA . GLY A 1 316 ? 12.922 23.641 11.539 1 93.38 316 GLY A CA 1
ATOM 2504 C C . GLY A 1 316 ? 11.422 23.422 11.492 1 93.38 316 GLY A C 1
ATOM 2505 O O . GLY A 1 316 ? 10.672 24.312 11.094 1 93.38 316 GLY A O 1
ATOM 2506 N N . GLU A 1 317 ? 11.062 22.219 11.867 1 93.44 317 GLU A N 1
ATOM 2507 C CA . GLU A 1 317 ? 9.656 21.812 11.914 1 93.44 317 GLU A CA 1
ATOM 2508 C C . GLU A 1 317 ? 8.859 22.719 12.844 1 93.44 317 GLU A C 1
ATOM 2510 O O . GLU A 1 317 ? 9.297 23.031 13.945 1 93.44 317 GLU A O 1
ATOM 2515 N N . SER A 1 318 ? 7.723 23.203 12.305 1 90.25 318 SER A N 1
ATOM 2516 C CA . SER A 1 318 ? 6.848 24.047 13.109 1 90.25 318 SER A CA 1
ATOM 2517 C C . SER A 1 318 ? 5.387 23.844 12.734 1 90.25 318 SER A C 1
ATOM 2519 O O . SER A 1 318 ? 5.039 23.844 11.547 1 90.25 318 SER A O 1
ATOM 2521 N N . GLY A 1 319 ? 4.598 23.781 13.75 1 85.19 319 GLY A N 1
ATOM 2522 C CA . GLY A 1 319 ? 3.164 23.719 13.523 1 85.19 319 GLY A CA 1
ATOM 2523 C C . GLY A 1 319 ? 2.617 24.969 12.844 1 85.19 319 GLY A C 1
ATOM 2524 O O . GLY A 1 319 ? 1.542 24.922 12.242 1 85.19 319 GLY A O 1
ATOM 2525 N N . ALA A 1 320 ? 3.416 26.016 12.898 1 83.12 320 ALA A N 1
ATOM 2526 C CA . ALA A 1 320 ? 3.023 27.25 12.234 1 83.12 320 ALA A CA 1
ATOM 2527 C C . ALA A 1 320 ? 2.91 27.062 10.727 1 83.12 320 ALA A C 1
ATOM 2529 O O . ALA A 1 320 ? 2.311 27.875 10.031 1 83.12 320 ALA A O 1
ATOM 2530 N N . ASN A 1 321 ? 3.424 25.938 10.328 1 90.75 321 ASN A N 1
ATOM 2531 C CA . ASN A 1 321 ? 3.406 25.672 8.898 1 90.75 321 ASN A CA 1
ATOM 2532 C C . ASN A 1 321 ? 2.148 24.906 8.484 1 90.75 321 ASN A C 1
ATOM 2534 O O . ASN A 1 321 ? 2.033 24.469 7.34 1 90.75 321 ASN A O 1
ATOM 2538 N N . ASP A 1 322 ? 1.222 24.781 9.398 1 92.44 322 ASP A N 1
ATOM 2539 C CA . ASP A 1 322 ? -0.047 24.172 9.023 1 92.44 322 ASP A CA 1
ATOM 2540 C C . ASP A 1 322 ? -0.82 25.047 8.047 1 92.44 322 ASP A C 1
ATOM 2542 O O . ASP A 1 322 ? -0.532 26.25 7.922 1 92.44 322 ASP A O 1
ATOM 2546 N N . SER A 1 323 ? -1.828 24.531 7.355 1 97.38 323 SER A N 1
ATOM 2547 C CA . SER A 1 323 ? -2.547 25.297 6.344 1 97.38 323 SER A CA 1
ATOM 2548 C C . SER A 1 323 ? -3.98 25.578 6.777 1 97.38 323 SER A C 1
ATOM 2550 O O . SER A 1 323 ? -4.746 26.203 6.043 1 97.38 323 SER A O 1
ATOM 2552 N N . ILE A 1 324 ? -4.359 25.156 8 1 97.81 324 ILE A N 1
ATOM 2553 C CA . ILE A 1 324 ? -5.723 25.312 8.492 1 97.81 324 ILE A CA 1
ATOM 2554 C C . ILE A 1 324 ? -5.98 26.797 8.805 1 97.81 324 ILE A C 1
ATOM 2556 O O . ILE A 1 324 ? -6.855 27.422 8.203 1 97.81 324 ILE A O 1
ATOM 2560 N N . ILE A 1 325 ? -5.172 27.359 9.664 1 96.12 325 ILE A N 1
ATOM 2561 C CA . ILE A 1 325 ? -5.402 28.703 10.18 1 96.12 325 ILE A CA 1
ATOM 2562 C C . ILE A 1 325 ? -5.102 29.734 9.094 1 96.12 325 ILE A C 1
ATOM 2564 O O . ILE A 1 325 ? -5.852 30.703 8.922 1 96.12 325 ILE A O 1
ATOM 2568 N N . PRO A 1 326 ? -4.055 29.531 8.281 1 95.88 326 PRO A N 1
ATOM 2569 C CA . PRO A 1 326 ? -3.834 30.469 7.18 1 95.88 326 PRO A CA 1
ATOM 2570 C C . PRO A 1 326 ? -5 30.516 6.195 1 95.88 326 PRO A C 1
ATOM 2572 O O . PRO A 1 326 ? -5.293 31.562 5.621 1 95.88 326 PRO A O 1
ATOM 2575 N N . LEU A 1 327 ? -5.645 29.406 5.973 1 98.19 327 LEU A N 1
ATOM 2576 C CA . LEU A 1 327 ? -6.824 29.406 5.117 1 98.19 327 LEU A CA 1
ATOM 2577 C C . LEU A 1 327 ? -7.887 30.359 5.668 1 98.19 327 LEU A C 1
ATOM 2579 O O . LEU A 1 327 ? -8.43 31.188 4.934 1 98.19 327 LEU A O 1
ATOM 2583 N N . LEU A 1 328 ? -8.156 30.281 6.918 1 98.38 328 LEU A N 1
ATOM 2584 C CA . LEU A 1 328 ? -9.188 31.109 7.539 1 98.38 328 LEU A CA 1
ATOM 2585 C C . LEU A 1 328 ? -8.727 32.562 7.668 1 98.38 328 LEU A C 1
ATOM 2587 O O . LEU A 1 328 ? -9.531 33.469 7.551 1 98.38 328 LEU A O 1
ATOM 2591 N N . ASP A 1 329 ? -7.418 32.688 7.949 1 96.62 329 ASP A N 1
ATOM 2592 C CA . ASP A 1 329 ? -6.887 34.031 7.961 1 96.62 329 ASP A CA 1
ATOM 2593 C C . ASP A 1 329 ? -7.199 34.75 6.652 1 96.62 329 ASP A C 1
ATOM 2595 O O . ASP A 1 329 ? -7.605 35.938 6.66 1 96.62 329 ASP A O 1
ATOM 2599 N N . HIS A 1 330 ? -6.957 34.094 5.598 1 96.81 330 HIS A N 1
ATOM 2600 C CA . HIS A 1 330 ? -7.133 34.688 4.285 1 96.81 330 HIS A CA 1
ATOM 2601 C C . HIS A 1 330 ? -8.609 34.844 3.939 1 96.81 330 HIS A C 1
ATOM 2603 O O . HIS A 1 330 ? -9.039 35.906 3.477 1 96.81 330 HIS A O 1
ATOM 2609 N N . LEU A 1 331 ? -9.391 33.812 4.184 1 98.44 331 LEU A N 1
ATOM 2610 C CA . LEU A 1 331 ? -10.812 33.844 3.84 1 98.44 331 LEU A CA 1
ATOM 2611 C C . LEU A 1 331 ? -11.539 34.969 4.602 1 98.44 331 LEU A C 1
ATOM 2613 O O . LEU A 1 331 ? -12.375 35.656 4.031 1 98.44 331 LEU A O 1
ATOM 2617 N N . LEU A 1 332 ? -11.211 35.125 5.895 1 98.44 332 LEU A N 1
ATOM 2618 C CA . LEU A 1 332 ? -11.898 36.062 6.77 1 98.44 332 LEU A CA 1
ATOM 2619 C C . LEU A 1 332 ? -11.211 37.438 6.75 1 98.44 332 LEU A C 1
ATOM 2621 O O . LEU A 1 332 ? -11.68 38.375 7.383 1 98.44 332 LEU A O 1
ATOM 2625 N N . GLN A 1 333 ? -10.047 37.438 6.102 1 97.25 333 GLN A N 1
ATOM 2626 C CA . GLN A 1 333 ? -9.297 38.688 5.906 1 97.25 333 GLN A CA 1
ATOM 2627 C C . GLN A 1 333 ? -8.883 39.281 7.242 1 97.25 333 GLN A C 1
ATOM 2629 O O . GLN A 1 333 ? -9.117 40.469 7.496 1 97.25 333 GLN A O 1
ATOM 2634 N N . ILE A 1 334 ? -8.328 38.438 8.039 1 96.19 334 ILE A N 1
ATOM 2635 C CA . ILE A 1 334 ? -7.785 38.875 9.312 1 96.19 334 ILE A CA 1
ATOM 2636 C C . ILE A 1 334 ? -6.516 39.688 9.078 1 96.19 334 ILE A C 1
ATOM 2638 O O . ILE A 1 334 ? -5.555 39.219 8.477 1 96.19 334 ILE A O 1
ATOM 2642 N N . PRO A 1 335 ? -6.473 40.844 9.531 1 91.94 335 PRO A N 1
ATOM 2643 C CA . PRO A 1 335 ? -5.297 41.688 9.289 1 91.94 335 PRO A CA 1
ATOM 2644 C C . PRO A 1 335 ? -4.117 41.312 10.18 1 91.94 335 PRO A C 1
ATOM 2646 O O . PRO A 1 335 ? -4.297 41.031 11.367 1 91.94 335 PRO A O 1
ATOM 2649 N N . MET A 1 336 ? -3.016 41.188 9.586 1 85.69 336 MET A N 1
ATOM 2650 C CA . MET A 1 336 ? -1.783 40.969 10.344 1 85.69 336 MET A CA 1
ATOM 2651 C C . MET A 1 336 ? -0.898 42.219 10.289 1 85.69 336 MET A C 1
ATOM 2653 O O . MET A 1 336 ? -0.518 42.688 9.211 1 85.69 336 MET A O 1
ATOM 2657 N N . PRO A 1 337 ? -0.601 42.688 11.461 1 78.75 337 PRO A N 1
ATOM 2658 C CA . PRO A 1 337 ? 0.209 43.906 11.461 1 78.75 337 PRO A CA 1
ATOM 2659 C C . PRO A 1 337 ? 1.613 43.688 10.906 1 78.75 337 PRO A C 1
ATOM 2661 O O . PRO A 1 337 ? 2.168 42.594 11.039 1 78.75 337 PRO A O 1
ATOM 2664 N N . ALA A 1 338 ? 2.096 44.688 10.312 1 79.62 338 ALA A N 1
ATOM 2665 C CA . ALA A 1 338 ? 3.455 44.625 9.781 1 79.62 338 ALA A CA 1
ATOM 2666 C C . ALA A 1 338 ? 4.484 44.75 10.898 1 79.62 338 ALA A C 1
ATOM 2668 O O . ALA A 1 338 ? 4.738 45.844 11.398 1 79.62 338 ALA A O 1
ATOM 2669 N N . THR A 1 339 ? 5.074 43.719 11.344 1 81.38 339 THR A N 1
ATOM 2670 C CA . THR A 1 339 ? 6.109 43.625 12.367 1 81.38 339 THR A CA 1
ATOM 2671 C C . THR A 1 339 ? 7.176 42.594 11.969 1 81.38 339 THR A C 1
ATOM 2673 O O . THR A 1 339 ? 7.004 41.844 11 1 81.38 339 THR A O 1
ATOM 2676 N N . PRO A 1 340 ? 8.336 42.688 12.602 1 79.12 340 PRO A N 1
ATOM 2677 C CA . PRO A 1 340 ? 9.328 41.625 12.359 1 79.12 340 PRO A CA 1
ATOM 2678 C C . PRO A 1 340 ? 8.75 40.219 12.531 1 79.12 340 PRO A C 1
ATOM 2680 O O . PRO A 1 340 ? 9.203 39.281 11.883 1 79.12 340 PRO A O 1
ATOM 2683 N N . LEU A 1 341 ? 7.801 40.094 13.273 1 80.19 341 LEU A N 1
ATOM 2684 C CA . LEU A 1 341 ? 7.16 38.812 13.516 1 80.19 341 LEU A CA 1
ATOM 2685 C C . LEU A 1 341 ? 6.348 38.375 12.305 1 80.19 341 LEU A C 1
ATOM 2687 O O . LEU A 1 341 ? 6.316 37.188 11.977 1 80.19 341 LEU A O 1
ATOM 2691 N N . THR A 1 342 ? 5.777 39.25 11.656 1 80.94 342 THR A N 1
ATOM 2692 C CA . THR A 1 342 ? 5 38.906 10.469 1 80.94 342 THR A CA 1
ATOM 2693 C C . THR A 1 342 ? 5.918 38.5 9.32 1 80.94 342 THR A C 1
ATOM 2695 O O . THR A 1 342 ? 5.527 37.719 8.453 1 80.94 342 THR A O 1
ATOM 2698 N N . LYS A 1 343 ? 7.098 39.094 9.359 1 81.81 343 LYS A N 1
ATOM 2699 C CA . LYS A 1 343 ? 8.078 38.656 8.367 1 81.81 343 LYS A CA 1
ATOM 2700 C C . LYS A 1 343 ? 8.391 37.188 8.508 1 81.81 343 LYS A C 1
ATOM 2702 O O . LYS A 1 343 ? 8.539 36.469 7.508 1 81.81 343 LYS A O 1
ATOM 2707 N N . ILE A 1 344 ? 8.492 36.719 9.711 1 81.25 344 ILE A N 1
ATOM 2708 C CA . ILE A 1 344 ? 8.742 35.312 9.984 1 81.25 344 ILE A CA 1
ATOM 2709 C C . ILE A 1 344 ? 7.57 34.469 9.469 1 81.25 344 ILE A C 1
ATOM 2711 O O . ILE A 1 344 ? 7.773 33.406 8.906 1 81.25 344 ILE A O 1
ATOM 2715 N N . LEU A 1 345 ? 6.43 35 9.648 1 78.62 345 LEU A N 1
ATOM 2716 C CA . LEU A 1 345 ? 5.227 34.312 9.164 1 78.62 345 LEU A CA 1
ATOM 2717 C C . LEU A 1 345 ? 5.289 34.125 7.656 1 78.62 345 LEU A C 1
ATOM 2719 O O . LEU A 1 345 ? 4.914 33.062 7.16 1 78.62 345 LEU A O 1
ATOM 2723 N N . HIS A 1 346 ? 5.738 35.094 6.977 1 82.88 346 HIS A N 1
ATOM 2724 C CA . HIS A 1 346 ? 5.848 35.031 5.527 1 82.88 346 HIS A CA 1
ATOM 2725 C C . HIS A 1 346 ? 6.914 34.031 5.102 1 82.88 346 HIS A C 1
ATOM 2727 O O . HIS A 1 346 ? 6.754 33.344 4.102 1 82.88 346 HIS A O 1
ATOM 2733 N N . GLU A 1 347 ? 7.957 33.969 5.859 1 84.25 347 GLU A N 1
ATOM 2734 C CA . GLU A 1 347 ? 9.016 33 5.562 1 84.25 347 GLU A CA 1
ATOM 2735 C C . GLU A 1 347 ? 8.523 31.578 5.738 1 84.25 347 GLU A C 1
ATOM 2737 O O . GLU A 1 347 ? 8.914 30.672 4.988 1 84.25 347 GLU A O 1
ATOM 2742 N N . PHE A 1 348 ? 7.645 31.406 6.699 1 85.62 348 PHE A N 1
ATOM 2743 C CA . PHE A 1 348 ? 7.105 30.078 6.992 1 85.62 348 PHE A CA 1
ATOM 2744 C C . PHE A 1 348 ? 6.301 29.547 5.812 1 85.62 348 PHE A C 1
ATOM 2746 O O . PHE A 1 348 ? 6.211 28.328 5.613 1 85.62 348 PHE A O 1
ATOM 2753 N N . ARG A 1 349 ? 5.809 30.453 5.023 1 88.5 349 ARG A N 1
ATOM 2754 C CA . ARG A 1 349 ? 4.961 30.062 3.902 1 88.5 349 ARG A CA 1
ATOM 2755 C C . ARG A 1 349 ? 5.723 29.172 2.926 1 88.5 349 ARG A C 1
ATOM 2757 O O . ARG A 1 349 ? 5.152 28.25 2.332 1 88.5 349 ARG A O 1
ATOM 2764 N N . ALA A 1 350 ? 6.98 29.406 2.885 1 91.69 350 ALA A N 1
ATOM 2765 C CA . ALA A 1 350 ? 7.797 28.688 1.905 1 91.69 350 ALA A CA 1
ATOM 2766 C C . ALA A 1 350 ? 7.941 27.219 2.279 1 91.69 350 ALA A C 1
ATOM 2768 O O . ALA A 1 350 ? 8.297 26.391 1.438 1 91.69 350 ALA A O 1
ATOM 2769 N N . TYR A 1 351 ? 7.617 26.875 3.498 1 94.69 351 TYR A N 1
ATOM 2770 C CA . TYR A 1 351 ? 7.863 25.531 3.988 1 94.69 351 TYR A CA 1
ATOM 2771 C C . TYR A 1 351 ? 6.637 24.641 3.789 1 94.69 351 TYR A C 1
ATOM 2773 O O . TYR A 1 351 ? 6.711 23.422 3.959 1 94.69 351 TYR A O 1
ATOM 2781 N N . ARG A 1 352 ? 5.492 25.281 3.395 1 96.94 352 ARG A N 1
ATOM 2782 C CA . ARG A 1 352 ? 4.309 24.516 3.033 1 96.94 352 ARG A CA 1
ATOM 2783 C C . ARG A 1 352 ? 4.461 23.891 1.648 1 96.94 352 ARG A C 1
ATOM 2785 O O . ARG A 1 352 ? 5.152 24.438 0.79 1 96.94 352 ARG A O 1
ATOM 2792 N N . PRO A 1 353 ? 3.789 22.75 1.441 1 97.75 353 PRO A N 1
ATOM 2793 C CA . PRO A 1 353 ? 3.809 22.203 0.087 1 97.75 353 PRO A CA 1
ATOM 2794 C C . PRO A 1 353 ? 3.307 23.188 -0.964 1 97.75 353 PRO A C 1
ATOM 2796 O O . PRO A 1 353 ? 2.414 23.984 -0.686 1 97.75 353 PRO A O 1
ATOM 2799 N N . LEU A 1 354 ? 3.867 23.094 -2.137 1 97.62 354 LEU A N 1
ATOM 2800 C CA . LEU A 1 354 ? 3.568 24.047 -3.211 1 97.62 354 LEU A CA 1
ATOM 2801 C C . LEU A 1 354 ? 2.064 24.141 -3.449 1 97.62 354 LEU A C 1
ATOM 2803 O O . LEU A 1 354 ? 1.512 25.234 -3.531 1 97.62 354 LEU A O 1
ATOM 2807 N N . PRO A 1 355 ? 1.31 23.031 -3.508 1 97.81 355 PRO A N 1
ATOM 2808 C CA . PRO A 1 355 ? -0.131 23.156 -3.738 1 97.81 355 PRO A CA 1
ATOM 2809 C C . PRO A 1 355 ? -0.84 23.922 -2.617 1 97.81 355 PRO A C 1
ATOM 2811 O O . PRO A 1 355 ? -1.801 24.641 -2.871 1 97.81 355 PRO A O 1
ATOM 2814 N N . HIS A 1 356 ? -0.381 23.734 -1.385 1 98.12 356 HIS A N 1
ATOM 2815 C CA . HIS A 1 356 ? -0.956 24.484 -0.279 1 98.12 356 HIS A CA 1
ATOM 2816 C C . HIS A 1 356 ? -0.719 25.984 -0.455 1 98.12 356 HIS A C 1
ATOM 2818 O O . HIS A 1 356 ? -1.639 26.797 -0.281 1 98.12 356 HIS A O 1
ATOM 2824 N N . ARG A 1 357 ? 0.49 26.297 -0.81 1 97.31 357 ARG A N 1
ATOM 2825 C CA . ARG A 1 357 ? 0.858 27.703 -0.981 1 97.31 357 ARG A CA 1
ATOM 2826 C C . ARG A 1 357 ? 0.028 28.359 -2.08 1 97.31 357 ARG A C 1
ATOM 2828 O O . ARG A 1 357 ? -0.466 29.469 -1.913 1 97.31 357 ARG A O 1
ATOM 2835 N N . GLU A 1 358 ? -0.092 27.656 -3.158 1 96.62 358 GLU A N 1
ATOM 2836 C CA . GLU A 1 358 ? -0.858 28.188 -4.285 1 96.62 358 GLU A CA 1
ATOM 2837 C C . GLU A 1 358 ? -2.328 28.359 -3.92 1 96.62 358 GLU A C 1
ATOM 2839 O O . GLU A 1 358 ? -2.947 29.359 -4.285 1 96.62 358 GLU A O 1
ATOM 2844 N N . PHE A 1 359 ? -2.846 27.438 -3.287 1 97.88 359 PHE A N 1
ATOM 2845 C CA . PHE A 1 359 ? -4.25 27.484 -2.9 1 97.88 359 PHE A CA 1
ATOM 2846 C C . PHE A 1 359 ? -4.5 28.641 -1.927 1 97.88 359 PHE A C 1
ATOM 2848 O O . PHE A 1 359 ? -5.445 29.406 -2.098 1 97.88 359 PHE A O 1
ATOM 2855 N N . LEU A 1 360 ? -3.66 28.734 -0.924 1 97.38 360 LEU A N 1
ATOM 2856 C CA . LEU A 1 360 ? -3.807 29.797 0.077 1 97.38 360 LEU A CA 1
ATOM 2857 C C . LEU A 1 360 ? -3.639 31.172 -0.555 1 97.38 360 LEU A C 1
ATOM 2859 O O . LEU A 1 360 ? -4.359 32.094 -0.21 1 97.38 360 LEU A O 1
ATOM 2863 N N . ALA A 1 361 ? -2.703 31.25 -1.442 1 96.06 361 ALA A N 1
ATOM 2864 C CA . ALA A 1 361 ? -2.52 32.531 -2.146 1 96.06 361 ALA A CA 1
ATOM 2865 C C . ALA A 1 361 ? -3.762 32.875 -2.955 1 96.06 361 ALA A C 1
ATOM 2867 O O . ALA A 1 361 ? -4.148 34.062 -3.018 1 96.06 361 ALA A O 1
ATOM 2868 N N . HIS A 1 362 ? -4.301 31.906 -3.568 1 96.38 362 HIS A N 1
ATOM 2869 C CA . HIS A 1 362 ? -5.523 32.125 -4.332 1 96.38 362 HIS A CA 1
ATOM 2870 C C . HIS A 1 362 ? -6.664 32.594 -3.428 1 96.38 362 HIS A C 1
ATOM 2872 O O . HIS A 1 362 ? -7.383 33.531 -3.762 1 96.38 362 HIS A O 1
ATOM 2878 N N . VAL A 1 363 ? -6.84 31.938 -2.324 1 97.38 363 VAL A N 1
ATOM 2879 C CA . VAL A 1 363 ? -7.902 32.281 -1.389 1 97.38 363 VAL A CA 1
ATOM 2880 C C . VAL A 1 363 ? -7.707 33.719 -0.901 1 97.38 363 VAL A C 1
ATOM 2882 O O . VAL A 1 363 ? -8.664 34.5 -0.812 1 97.38 363 VAL A O 1
ATOM 2885 N N . ALA A 1 364 ? -6.484 34.062 -0.578 1 95.94 364 ALA A N 1
ATOM 2886 C CA . ALA A 1 364 ? -6.176 35.406 -0.121 1 95.94 364 ALA A CA 1
ATOM 2887 C C . ALA A 1 364 ? -6.578 36.438 -1.166 1 95.94 364 ALA A C 1
ATOM 2889 O O . ALA A 1 364 ? -7.258 37.438 -0.849 1 95.94 364 ALA A O 1
ATOM 2890 N N . SER A 1 365 ? -6.176 36.219 -2.365 1 95.56 365 SER A N 1
ATOM 2891 C CA . SER A 1 365 ? -6.449 37.125 -3.457 1 95.56 365 SER A CA 1
ATOM 2892 C C . SER A 1 365 ? -7.941 37.219 -3.75 1 95.56 365 SER A C 1
ATOM 2894 O O . SER A 1 365 ? -8.492 38.312 -3.875 1 95.56 365 SER A O 1
ATOM 2896 N N . LYS A 1 366 ? -8.586 36.156 -3.828 1 95.81 366 LYS A N 1
ATOM 2897 C CA . LYS A 1 366 ? -10 36.125 -4.184 1 95.81 366 LYS A CA 1
ATOM 2898 C C . LYS A 1 366 ? -10.867 36.688 -3.068 1 95.81 366 LYS A C 1
ATOM 2900 O O . LYS A 1 366 ? -11.875 37.375 -3.338 1 95.81 366 LYS A O 1
ATOM 2905 N N . ALA A 1 367 ? -10.539 36.344 -1.856 1 96.5 367 ALA A N 1
ATOM 2906 C CA . ALA A 1 367 ? -11.297 36.906 -0.74 1 96.5 367 ALA A CA 1
ATOM 2907 C C . ALA A 1 367 ? -11.25 38.438 -0.761 1 96.5 367 ALA A C 1
ATOM 2909 O O . ALA A 1 367 ? -12.25 39.094 -0.475 1 96.5 367 ALA A O 1
ATOM 2910 N N . GLU A 1 368 ? -10.102 38.969 -1.077 1 95.62 368 GLU A N 1
ATOM 2911 C CA . GLU A 1 368 ? -9.953 40.406 -1.185 1 95.62 368 GLU A CA 1
ATOM 2912 C C . GLU A 1 368 ? -10.75 40.969 -2.361 1 95.62 368 GLU A C 1
ATOM 2914 O O . GLU A 1 368 ? -11.445 41.969 -2.227 1 95.62 368 GLU A O 1
ATOM 2919 N N . GLU A 1 369 ? -10.609 40.344 -3.439 1 95.12 369 GLU A N 1
ATOM 2920 C CA . GLU A 1 369 ? -11.305 40.75 -4.656 1 95.12 369 GLU A CA 1
ATOM 2921 C C . GLU A 1 369 ? -12.812 40.75 -4.465 1 95.12 369 GLU A C 1
ATOM 2923 O O . GLU A 1 369 ? -13.508 41.688 -4.867 1 95.12 369 GLU A O 1
ATOM 2928 N N . LEU A 1 370 ? -13.289 39.719 -3.795 1 95.06 370 LEU A N 1
ATOM 2929 C CA . LEU A 1 370 ? -14.727 39.5 -3.67 1 95.06 370 LEU A CA 1
ATOM 2930 C C . LEU A 1 370 ? -15.266 40.188 -2.412 1 95.06 370 LEU A C 1
ATOM 2932 O O . LEU A 1 370 ? -16.484 40.219 -2.197 1 95.06 370 LEU A O 1
ATOM 2936 N N . ARG A 1 371 ? -14.359 40.719 -1.591 1 95.81 371 ARG A N 1
ATOM 2937 C CA . ARG A 1 371 ? -14.727 41.438 -0.377 1 95.81 371 ARG A CA 1
ATOM 2938 C C . ARG A 1 371 ? -15.602 40.562 0.529 1 95.81 371 ARG A C 1
ATOM 2940 O O . ARG A 1 371 ? -16.688 41 0.929 1 95.81 371 ARG A O 1
ATOM 2947 N N . VAL A 1 372 ? -15.086 39.469 0.883 1 96.88 372 VAL A N 1
ATOM 2948 C CA . VAL A 1 372 ? -15.812 38.469 1.664 1 96.88 372 VAL A CA 1
ATOM 2949 C C . VAL A 1 372 ? -16.234 39.062 3.002 1 96.88 372 VAL A C 1
ATOM 2951 O O . VAL A 1 372 ? -17.375 38.906 3.438 1 96.88 372 VAL A O 1
ATOM 2954 N N . GLN A 1 373 ? -15.406 39.812 3.695 1 97.38 373 GLN A N 1
ATOM 2955 C CA . GLN A 1 373 ? -15.742 40.438 4.973 1 97.38 373 GLN A CA 1
ATOM 2956 C C . GLN A 1 373 ? -16.875 41.438 4.809 1 97.38 373 GLN A C 1
ATOM 2958 O O . GLN A 1 373 ? -17.812 41.469 5.602 1 97.38 373 GLN A O 1
ATOM 2963 N N . GLU A 1 374 ? -16.781 42.281 3.805 1 96.12 374 GLU A N 1
ATOM 2964 C CA . GLU A 1 374 ? -17.797 43.281 3.555 1 96.12 374 GLU A CA 1
ATOM 2965 C C . GLU A 1 374 ? -19.156 42.656 3.305 1 96.12 374 GLU A C 1
ATOM 2967 O O . GLU A 1 374 ? -20.188 43.125 3.785 1 96.12 374 GLU A O 1
ATOM 2972 N N . PHE A 1 375 ? -19.109 41.625 2.514 1 95.81 375 PHE A N 1
ATOM 2973 C CA . PHE A 1 375 ? -20.359 40.906 2.258 1 95.81 375 PHE A CA 1
ATOM 2974 C C . PHE A 1 375 ? -20.922 40.344 3.553 1 95.81 375 PHE A C 1
ATOM 2976 O O . PHE A 1 375 ? -22.141 40.406 3.777 1 95.81 375 PHE A O 1
ATOM 2983 N N . SER A 1 376 ? -20.094 39.812 4.359 1 96.5 376 SER A N 1
ATOM 2984 C CA . SER A 1 376 ? -20.516 39.094 5.566 1 96.5 376 SER A CA 1
ATOM 2985 C C . SER A 1 376 ? -21.156 40.062 6.57 1 96.5 376 SER A C 1
ATOM 2987 O O . SER A 1 376 ? -22.109 39.688 7.25 1 96.5 376 SER A O 1
ATOM 2989 N N . VAL A 1 377 ? -20.703 41.312 6.641 1 95.75 377 VAL A N 1
ATOM 2990 C CA . VAL A 1 377 ? -21.156 42.219 7.699 1 95.75 377 VAL A CA 1
ATOM 2991 C C . VAL A 1 377 ? -22.438 42.906 7.27 1 95.75 377 VAL A C 1
ATOM 2993 O O . VAL A 1 377 ? -23.047 43.625 8.055 1 95.75 377 VAL A O 1
ATOM 2996 N N . GLN A 1 378 ? -22.953 42.625 6.082 1 94.31 378 GLN A N 1
ATOM 2997 C CA . GLN A 1 378 ? -24.125 43.344 5.555 1 94.31 378 GLN A CA 1
ATOM 2998 C C . GLN A 1 378 ? -25.406 42.594 5.918 1 94.31 378 GLN A C 1
ATOM 3000 O O . GLN A 1 378 ? -26.516 43.062 5.613 1 94.31 378 GLN A O 1
ATOM 3005 N N . ASP A 1 379 ? -25.266 41.469 6.465 1 92.81 379 ASP A N 1
ATOM 3006 C CA . ASP A 1 379 ? -26.422 40.656 6.84 1 92.81 379 ASP A CA 1
ATOM 3007 C C . ASP A 1 379 ? -26.281 40.156 8.266 1 92.81 379 ASP A C 1
ATOM 3009 O O . ASP A 1 379 ? -25.203 39.719 8.68 1 92.81 379 ASP A O 1
ATOM 3013 N N . GLN A 1 380 ? -27.375 40.125 8.992 1 92.06 380 GLN A N 1
ATOM 3014 C CA . GLN A 1 380 ? -27.344 39.781 10.414 1 92.06 380 GLN A CA 1
ATOM 3015 C C . GLN A 1 380 ? -26.938 38.312 10.625 1 92.06 380 GLN A C 1
ATOM 3017 O O . GLN A 1 380 ? -26.156 38.031 11.516 1 92.06 380 GLN A O 1
ATOM 3022 N N . GLU A 1 381 ? -27.469 37.469 9.859 1 92 381 GLU A N 1
ATOM 3023 C CA . GLU A 1 381 ? -27.125 36.062 10.031 1 92 381 GLU A CA 1
ATOM 3024 C C . GLU A 1 381 ? -25.688 35.781 9.602 1 92 381 GLU A C 1
ATOM 3026 O O . GLU A 1 381 ? -24.938 35.094 10.289 1 92 381 GLU A O 1
ATOM 3031 N N . THR A 1 382 ? -25.312 36.344 8.477 1 94.94 382 THR A N 1
ATOM 3032 C CA . THR A 1 382 ? -24 36.094 7.914 1 94.94 382 THR A CA 1
ATOM 3033 C C . THR A 1 382 ? -22.906 36.656 8.836 1 94.94 382 THR A C 1
ATOM 3035 O O . THR A 1 382 ? -21.859 36.031 9.008 1 94.94 382 THR A O 1
ATOM 3038 N N . VAL A 1 383 ? -23.141 37.781 9.398 1 96.5 383 VAL A N 1
ATOM 3039 C CA . VAL A 1 383 ? -22.109 38.375 10.242 1 96.5 383 VAL A CA 1
ATOM 3040 C C . VAL A 1 383 ? -21.922 37.562 11.508 1 96.5 383 VAL A C 1
ATOM 3042 O O . VAL A 1 383 ? -20.812 37.438 12.031 1 96.5 383 VAL A O 1
ATOM 3045 N N . LEU A 1 384 ? -23 36.969 12.039 1 95.94 384 LEU A N 1
ATOM 3046 C CA . LEU A 1 384 ? -22.891 36.094 13.203 1 95.94 384 LEU A CA 1
ATOM 3047 C C . LEU A 1 384 ? -22.062 34.844 12.875 1 95.94 384 LEU A C 1
ATOM 3049 O O . LEU A 1 384 ? -21.234 34.406 13.688 1 95.94 384 LEU A O 1
ATOM 3053 N N . LEU A 1 385 ? -22.297 34.25 11.68 1 96.94 385 LEU A N 1
ATOM 3054 C CA . LEU A 1 385 ? -21.531 33.125 11.234 1 96.94 385 LEU A CA 1
ATOM 3055 C C . LEU A 1 385 ? -20.062 33.5 11.031 1 96.94 385 LEU A C 1
ATOM 3057 O O . LEU A 1 385 ? -19.156 32.719 11.414 1 96.94 385 LEU A O 1
ATOM 3061 N N . TYR A 1 386 ? -19.828 34.656 10.469 1 97.94 386 TYR A N 1
ATOM 3062 C CA . TYR A 1 386 ? -18.484 35.188 10.281 1 97.94 386 TYR A CA 1
ATOM 3063 C C . TYR A 1 386 ? -17.781 35.375 11.617 1 97.94 386 TYR A C 1
ATOM 3065 O O . TYR A 1 386 ? -16.625 34.969 11.773 1 97.94 386 TYR A O 1
ATOM 3073 N N . LEU A 1 387 ? -18.469 35.938 12.539 1 97.69 387 LEU A N 1
ATOM 3074 C CA . LEU A 1 387 ? -17.922 36.188 13.867 1 97.69 387 LEU A CA 1
ATOM 3075 C C . LEU A 1 387 ? -17.609 34.844 14.555 1 97.69 387 LEU A C 1
ATOM 3077 O O . LEU A 1 387 ? -16.594 34.75 15.25 1 97.69 387 LEU A O 1
ATOM 3081 N N . LYS A 1 388 ? -18.484 33.875 14.406 1 97.69 388 LYS A N 1
ATOM 3082 C CA . LYS A 1 388 ? -18.234 32.562 14.984 1 97.69 388 LYS A CA 1
ATOM 3083 C C . LYS A 1 388 ? -17 31.906 14.359 1 97.69 388 LYS A C 1
ATOM 3085 O O . LYS A 1 388 ? -16.266 31.188 15.031 1 97.69 388 LYS A O 1
ATOM 3090 N N . ALA A 1 389 ? -16.812 32.094 13.062 1 98.5 389 ALA A N 1
ATOM 3091 C CA . ALA A 1 389 ? -15.609 31.609 12.398 1 98.5 389 ALA A CA 1
ATOM 3092 C C . ALA A 1 389 ? -14.352 32.25 12.984 1 98.5 389 ALA A C 1
ATOM 3094 O O . ALA A 1 389 ? -13.359 31.562 13.227 1 98.5 389 ALA A O 1
ATOM 3095 N N . LEU A 1 390 ? -14.398 33.531 13.18 1 98.5 390 LEU A N 1
ATOM 3096 C CA . LEU A 1 390 ? -13.305 34.219 13.852 1 98.5 390 LEU A CA 1
ATOM 3097 C C . LEU A 1 390 ? -13.055 33.625 15.234 1 98.5 390 LEU A C 1
ATOM 3099 O O . LEU A 1 390 ? -11.914 33.5 15.664 1 98.5 390 LEU A O 1
ATOM 3103 N N . ASP A 1 391 ? -14.117 33.344 15.898 1 98.31 391 ASP A N 1
ATOM 3104 C CA . ASP A 1 391 ? -14.016 32.75 17.234 1 98.31 391 ASP A CA 1
ATOM 3105 C C . ASP A 1 391 ? -13.273 31.422 17.203 1 98.31 391 ASP A C 1
ATOM 3107 O O . ASP A 1 391 ? -12.539 31.078 18.125 1 98.31 391 ASP A O 1
ATOM 3111 N N . HIS A 1 392 ? -13.547 30.656 16.203 1 98.31 392 HIS A N 1
ATOM 3112 C CA . HIS A 1 392 ? -12.836 29.391 16.062 1 98.31 392 HIS A CA 1
ATOM 3113 C C . HIS A 1 392 ? -11.344 29.609 15.828 1 98.31 392 HIS A C 1
ATOM 3115 O O . HIS A 1 392 ? -10.508 28.859 16.328 1 98.31 392 HIS A O 1
ATOM 3121 N N . VAL A 1 393 ? -10.969 30.609 15.039 1 98.19 393 VAL A N 1
ATOM 3122 C CA . VAL A 1 393 ? -9.57 30.969 14.852 1 98.19 393 VAL A CA 1
ATOM 3123 C C . VAL A 1 393 ? -8.953 31.359 16.188 1 98.19 393 VAL A C 1
ATOM 3125 O O . VAL A 1 393 ? -7.859 30.906 16.547 1 98.19 393 VAL A O 1
ATOM 3128 N N . ARG A 1 394 ? -9.672 32.219 16.891 1 98 394 ARG A N 1
ATOM 3129 C CA . ARG A 1 394 ? -9.234 32.625 18.219 1 98 394 ARG A CA 1
ATOM 3130 C C . ARG A 1 394 ? -9.023 31.406 19.109 1 98 394 ARG A C 1
ATOM 3132 O O . ARG A 1 394 ? -7.996 31.297 19.797 1 98 394 ARG A O 1
ATOM 3139 N N . SER A 1 395 ? -10.016 30.594 19.188 1 97.75 395 SER A N 1
ATOM 3140 C CA . SER A 1 395 ? -9.977 29.406 20.031 1 97.75 395 SER A CA 1
ATOM 3141 C C . SER A 1 395 ? -8.773 28.531 19.703 1 97.75 395 SER A C 1
ATOM 3143 O O . SER A 1 395 ? -8.094 28.031 20.594 1 97.75 395 SER A O 1
ATOM 3145 N N . PHE A 1 396 ? -8.531 28.312 18.422 1 97.69 396 PHE A N 1
ATOM 3146 C CA . PHE A 1 396 ? -7.391 27.516 17.969 1 97.69 396 PHE A CA 1
ATOM 3147 C C . PHE A 1 396 ? -6.082 28.156 18.438 1 97.69 396 PHE A C 1
ATOM 3149 O O . PHE A 1 396 ? -5.219 27.469 18.984 1 97.69 396 PHE A O 1
ATOM 3156 N N . ARG A 1 397 ? -5.91 29.422 18.203 1 96.19 397 ARG A N 1
ATOM 3157 C CA . ARG A 1 397 ? -4.691 30.141 18.578 1 96.19 397 ARG A CA 1
ATOM 3158 C C . ARG A 1 397 ? -4.512 30.156 20.094 1 96.19 397 ARG A C 1
ATOM 3160 O O . ARG A 1 397 ? -3.385 30.062 20.578 1 96.19 397 ARG A O 1
ATOM 3167 N N . TRP A 1 398 ? -5.598 30.328 20.797 1 96.31 398 TRP A N 1
ATOM 3168 C CA . TRP A 1 398 ? -5.535 30.312 22.266 1 96.31 398 TRP A CA 1
ATOM 3169 C C . TRP A 1 398 ? -5.043 28.953 22.766 1 96.31 398 TRP A C 1
ATOM 3171 O O . TRP A 1 398 ? -4.188 28.891 23.641 1 96.31 398 TRP A O 1
ATOM 3181 N N . ARG A 1 399 ? -5.586 27.922 22.219 1 95.75 399 ARG A N 1
ATOM 3182 C CA . ARG A 1 399 ? -5.148 26.578 22.594 1 95.75 399 ARG A CA 1
ATOM 3183 C C . ARG A 1 399 ? -3.672 26.375 22.266 1 95.75 399 ARG A C 1
ATOM 3185 O O . ARG A 1 399 ? -2.943 25.75 23.047 1 95.75 399 ARG A O 1
ATOM 3192 N N . HIS A 1 400 ? -3.279 26.828 21.109 1 94.94 400 HIS A N 1
ATOM 3193 C CA . HIS A 1 400 ? -1.872 26.75 20.734 1 94.94 400 HIS A CA 1
ATOM 3194 C C . HIS A 1 400 ? -0.989 27.484 21.75 1 94.94 400 HIS A C 1
ATOM 3196 O O . HIS A 1 400 ? 0.09 27 22.094 1 94.94 400 HIS A O 1
ATOM 3202 N N . TRP A 1 401 ? -1.405 28.625 22.172 1 94.69 401 TRP A N 1
ATOM 3203 C CA . TRP A 1 401 ? -0.681 29.391 23.172 1 94.69 401 TRP A CA 1
ATOM 3204 C C . TRP A 1 401 ? -0.565 28.594 24.484 1 94.69 401 TRP A C 1
ATOM 3206 O O . TRP A 1 401 ? 0.512 28.531 25.078 1 94.69 401 TRP A O 1
ATOM 3216 N N . LEU A 1 402 ? -1.649 28.031 24.875 1 95.12 402 LEU A N 1
ATOM 3217 C CA . LEU A 1 402 ? -1.647 27.234 26.109 1 95.12 402 LEU A CA 1
ATOM 3218 C C . LEU A 1 402 ? -0.689 26.062 25.984 1 95.12 402 LEU A C 1
ATOM 3220 O O . LEU A 1 402 ? 0.018 25.719 26.938 1 95.12 402 LEU A O 1
ATOM 3224 N N . LEU A 1 403 ? -0.647 25.438 24.859 1 95.38 403 LEU A N 1
ATOM 3225 C CA . LEU A 1 403 ? 0.271 24.328 24.625 1 95.38 403 LEU A CA 1
ATOM 3226 C C . LEU A 1 403 ? 1.72 24.797 24.688 1 95.38 403 LEU A C 1
ATOM 3228 O O . LEU A 1 403 ? 2.557 24.156 25.328 1 95.38 403 LEU A O 1
ATOM 3232 N N . ALA A 1 404 ? 2.002 25.891 24 1 94.06 404 ALA A N 1
ATOM 3233 C CA . ALA A 1 404 ? 3.359 26.422 24.016 1 94.06 404 ALA A CA 1
ATOM 3234 C C . ALA A 1 404 ? 3.799 26.75 25.453 1 94.06 404 ALA A C 1
ATOM 3236 O O . ALA A 1 404 ? 4.953 26.516 25.812 1 94.06 404 ALA A O 1
ATOM 3237 N N . ARG A 1 405 ? 2.912 27.266 26.219 1 93.94 405 ARG A N 1
ATOM 3238 C CA . ARG A 1 405 ? 3.201 27.594 27.625 1 93.94 405 ARG A CA 1
ATOM 3239 C C . ARG A 1 405 ? 3.541 26.328 28.422 1 93.94 405 ARG A C 1
ATOM 3241 O O . ARG A 1 405 ? 4.551 26.297 29.125 1 93.94 405 ARG A O 1
ATOM 3248 N N . GLU A 1 406 ? 2.713 25.312 28.219 1 95.38 406 GLU A N 1
ATOM 3249 C CA . GLU A 1 406 ? 2.846 24.109 29.031 1 95.38 406 GLU A CA 1
ATOM 3250 C C . GLU A 1 406 ? 4.008 23.234 28.562 1 95.38 406 GLU A C 1
ATOM 3252 O O . GLU A 1 406 ? 4.676 22.594 29.359 1 95.38 406 GLU A O 1
ATOM 3257 N N . TYR A 1 407 ? 4.246 23.219 27.297 1 95.31 407 TYR A N 1
ATOM 3258 C CA . TYR A 1 407 ? 5.238 22.312 26.719 1 95.31 407 TYR A CA 1
ATOM 3259 C C . TYR A 1 407 ? 6.617 22.953 26.703 1 95.31 407 TYR A C 1
ATOM 3261 O O . TYR A 1 407 ? 7.637 22.25 26.703 1 95.31 407 TYR A O 1
ATOM 3269 N N . ILE A 1 408 ? 6.688 24.297 26.656 1 93.38 408 ILE A N 1
ATOM 3270 C CA . ILE A 1 408 ? 7.977 24.922 26.391 1 93.38 408 ILE A CA 1
ATOM 3271 C C . ILE A 1 408 ? 8.281 25.969 27.469 1 93.38 408 ILE A C 1
ATOM 3273 O O . ILE A 1 408 ? 9.195 25.781 28.281 1 93.38 408 ILE A O 1
ATOM 3277 N N . ILE A 1 409 ? 7.484 26.969 27.578 1 91.81 409 ILE A N 1
ATOM 3278 C CA . ILE A 1 409 ? 7.816 28.156 28.375 1 91.81 409 ILE A CA 1
ATOM 3279 C C . ILE A 1 409 ? 8.031 27.75 29.828 1 91.81 409 ILE A C 1
ATOM 3281 O O . ILE A 1 409 ? 8.984 28.203 30.469 1 91.81 409 ILE A O 1
ATOM 3285 N N . LYS A 1 410 ? 7.262 26.891 30.344 1 91.88 410 LYS A N 1
ATOM 3286 C CA . LYS A 1 410 ? 7.336 26.484 31.75 1 91.88 410 LYS A CA 1
ATOM 3287 C C . LYS A 1 410 ? 8.477 25.5 31.969 1 91.88 410 LYS A C 1
ATOM 3289 O O . LYS A 1 410 ? 8.867 25.25 33.125 1 91.88 410 LYS A O 1
ATOM 3294 N N . ARG A 1 411 ? 9.102 25.078 30.906 1 91.75 411 ARG A N 1
ATOM 3295 C CA . ARG A 1 411 ? 9.977 23.922 31.094 1 91.75 411 ARG A CA 1
ATOM 3296 C C . ARG A 1 411 ? 11.398 24.234 30.625 1 91.75 411 ARG A C 1
ATOM 3298 O O . ARG A 1 411 ? 12.344 23.516 30.969 1 91.75 411 ARG A O 1
ATOM 3305 N N . THR A 1 412 ? 11.523 25.281 29.906 1 90.06 412 THR A N 1
ATOM 3306 C CA . THR A 1 412 ? 12.859 25.594 29.422 1 90.06 412 THR A CA 1
ATOM 3307 C C . THR A 1 412 ? 13.031 27.109 29.281 1 90.06 412 THR A C 1
ATOM 3309 O O . THR A 1 412 ? 12.055 27.828 29.031 1 90.06 412 THR A O 1
ATOM 3312 N N . GLN A 1 413 ? 14.266 27.5 29.359 1 87.94 413 GLN A N 1
ATOM 3313 C CA . GLN A 1 413 ? 14.594 28.922 29.188 1 87.94 413 GLN A CA 1
ATOM 3314 C C . GLN A 1 413 ? 15.062 29.219 27.766 1 87.94 413 GLN A C 1
ATOM 3316 O O . GLN A 1 413 ? 15.367 30.359 27.422 1 87.94 413 GLN A O 1
ATOM 3321 N N . TYR A 1 414 ? 15.148 28.156 27.031 1 87.44 414 TYR A N 1
ATOM 3322 C CA . TYR A 1 414 ? 15.562 28.359 25.641 1 87.44 414 TYR A CA 1
ATOM 3323 C C . TYR A 1 414 ? 14.641 29.359 24.953 1 87.44 414 TYR A C 1
ATOM 3325 O O . TYR A 1 414 ? 13.422 29.188 24.953 1 87.44 414 TYR A O 1
ATOM 3333 N N . PRO A 1 415 ? 15.078 30.328 24.25 1 85.31 415 PRO A N 1
ATOM 3334 C CA . PRO A 1 415 ? 14.266 31.5 23.906 1 85.31 415 PRO A CA 1
ATOM 3335 C C . PRO A 1 415 ? 13.523 31.328 22.578 1 85.31 415 PRO A C 1
ATOM 3337 O O . PRO A 1 415 ? 12.586 32.094 22.297 1 85.31 415 PRO A O 1
ATOM 3340 N N . THR A 1 416 ? 13.977 30.406 21.719 1 88.25 416 THR A N 1
ATOM 3341 C CA . THR A 1 416 ? 13.406 30.344 20.375 1 88.25 416 THR A CA 1
ATOM 3342 C C . THR A 1 416 ? 12.695 29 20.172 1 88.25 416 THR A C 1
ATOM 3344 O O . THR A 1 416 ? 13.062 28 20.781 1 88.25 416 THR A O 1
ATOM 3347 N N . ALA A 1 417 ? 11.672 29.078 19.328 1 90.31 417 ALA A N 1
ATOM 3348 C CA . ALA A 1 417 ? 10.984 27.859 18.922 1 90.31 417 ALA A CA 1
ATOM 3349 C C . ALA A 1 417 ? 11.812 27.094 17.875 1 90.31 417 ALA A C 1
ATOM 3351 O O . ALA A 1 417 ? 12.883 27.547 17.484 1 90.31 417 ALA A O 1
ATOM 3352 N N . THR A 1 418 ? 11.391 25.875 17.469 1 92.5 418 THR A N 1
ATOM 3353 C CA . THR A 1 418 ? 12.117 25.016 16.547 1 92.5 418 THR A CA 1
ATOM 3354 C C . THR A 1 418 ? 12.289 25.672 15.195 1 92.5 418 THR A C 1
ATOM 3356 O O . THR A 1 418 ? 13.273 25.438 14.492 1 92.5 418 THR A O 1
ATOM 3359 N N . GLY A 1 419 ? 11.344 26.594 14.859 1 90.06 419 GLY A N 1
ATOM 3360 C CA . GLY A 1 419 ? 11.43 27.328 13.609 1 90.06 419 GLY A CA 1
ATOM 3361 C C . GLY A 1 419 ? 12.242 28.609 13.727 1 90.06 419 GLY A C 1
ATOM 3362 O O . GLY A 1 419 ? 12.422 29.328 12.742 1 90.06 419 GLY A O 1
ATOM 3363 N N . GLY A 1 420 ? 12.609 29.031 14.922 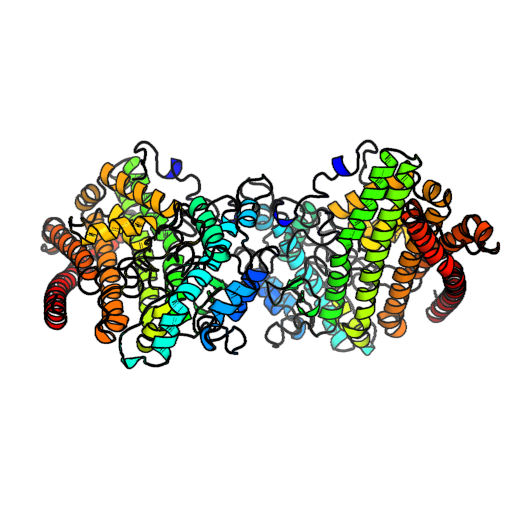1 87.12 420 GLY A N 1
ATOM 3364 C CA . GLY A 1 420 ? 13.477 30.172 15.102 1 87.12 420 GLY A CA 1
ATOM 3365 C C . GLY A 1 420 ? 12.742 31.422 15.57 1 87.12 420 GLY A C 1
ATOM 3366 O O . GLY A 1 420 ? 13.352 32.469 15.789 1 87.12 420 GLY A O 1
ATOM 3367 N N . SER A 1 421 ? 11.438 31.328 15.727 1 86.88 421 SER A N 1
ATOM 3368 C CA . SER A 1 421 ? 10.664 32.469 16.188 1 86.88 421 SER A CA 1
ATOM 3369 C C . SER A 1 421 ? 10.758 32.656 17.688 1 86.88 421 SER A C 1
ATOM 3371 O O . SER A 1 421 ? 10.953 31.672 18.422 1 86.88 421 SER A O 1
ATOM 3373 N N . PRO A 1 422 ? 10.602 33.875 18.094 1 87.19 422 PRO A N 1
ATOM 3374 C CA . PRO A 1 422 ? 10.586 34.062 19.547 1 87.19 422 PRO A CA 1
ATOM 3375 C C . PRO A 1 422 ? 9.336 33.5 20.203 1 87.19 422 PRO A C 1
ATOM 3377 O O . PRO A 1 422 ? 8.211 33.812 19.812 1 87.19 422 PRO A O 1
ATOM 3380 N N . ILE A 1 423 ? 9.43 32.75 21.188 1 85.56 423 ILE A N 1
ATOM 3381 C CA . ILE A 1 423 ? 8.367 31.906 21.75 1 85.56 423 ILE A CA 1
ATOM 3382 C C . ILE A 1 423 ? 7.332 32.781 22.438 1 85.56 423 ILE A C 1
ATOM 3384 O O . ILE A 1 423 ? 6.125 32.562 22.297 1 85.56 423 ILE A O 1
ATOM 3388 N N . ILE A 1 424 ? 7.719 33.906 23.109 1 87.81 424 ILE A N 1
ATOM 3389 C CA . ILE A 1 424 ? 6.844 34.625 24.031 1 87.81 424 ILE A CA 1
ATOM 3390 C C . ILE A 1 424 ? 5.98 35.594 23.25 1 87.81 424 ILE A C 1
ATOM 3392 O O . ILE A 1 424 ? 4.836 35.875 23.625 1 87.81 424 ILE A O 1
ATOM 3396 N N . THR A 1 425 ? 6.469 36 22.094 1 86.44 425 THR A N 1
ATOM 3397 C CA . THR A 1 425 ? 5.773 37.125 21.469 1 86.44 425 THR A CA 1
ATOM 3398 C C . THR A 1 425 ? 5.102 36.688 20.172 1 86.44 425 THR A C 1
ATOM 3400 O O . THR A 1 425 ? 4.137 37.312 19.734 1 86.44 425 THR A O 1
ATOM 3403 N N . TRP A 1 426 ? 5.547 35.75 19.609 1 85 426 TRP A N 1
ATOM 3404 C CA . TRP A 1 426 ? 5.078 35.375 18.281 1 85 426 TRP A CA 1
ATOM 3405 C C . TRP A 1 426 ? 3.609 34.969 18.312 1 85 426 TRP A C 1
ATOM 3407 O O . TRP A 1 426 ? 2.789 35.531 17.578 1 85 426 TRP A O 1
ATOM 3417 N N . LEU A 1 427 ? 3.166 34.031 19.141 1 87.62 427 LEU A N 1
ATOM 3418 C CA . LEU A 1 427 ? 1.808 33.5 19.172 1 87.62 427 LEU A CA 1
ATOM 3419 C C . LEU A 1 427 ? 0.82 34.562 19.641 1 87.62 427 LEU A C 1
ATOM 3421 O O . LEU A 1 427 ? -0.238 34.75 19.031 1 87.62 427 LEU A O 1
ATOM 3425 N N . PRO A 1 428 ? 1.215 35.344 20.672 1 90.19 428 PRO A N 1
ATOM 3426 C CA . PRO A 1 428 ? 0.302 36.375 21.125 1 90.19 428 PRO A CA 1
ATOM 3427 C C . PRO A 1 428 ? 0.031 37.438 20.047 1 90.19 428 PRO A C 1
ATOM 3429 O O . PRO A 1 428 ? -1.069 38 19.984 1 90.19 428 PRO A O 1
ATOM 3432 N N . ASN A 1 429 ? 1.03 37.688 19.266 1 88.62 429 ASN A N 1
ATOM 3433 C CA . ASN A 1 429 ? 0.823 38.688 18.203 1 88.62 429 ASN A CA 1
ATOM 3434 C C . ASN A 1 429 ? -0.329 38.281 17.297 1 88.62 429 ASN A C 1
ATOM 3436 O O . ASN A 1 429 ? -1.159 39.094 16.922 1 88.62 429 ASN A O 1
ATOM 3440 N N . GLN A 1 430 ? -0.368 37.062 16.906 1 90.44 430 GLN A N 1
ATOM 3441 C CA . GLN A 1 430 ? -1.422 36.562 16.031 1 90.44 430 GLN A CA 1
ATOM 3442 C C . GLN A 1 430 ? -2.758 36.5 16.766 1 90.44 430 GLN A C 1
ATOM 3444 O O . GLN A 1 430 ? -3.811 36.719 16.172 1 90.44 430 GLN A O 1
ATOM 3449 N N . LEU A 1 431 ? -2.703 36.156 18.016 1 93.81 431 LEU A N 1
ATOM 3450 C CA . LEU A 1 431 ? -3.904 36.094 18.828 1 93.81 431 LEU A CA 1
ATOM 3451 C C . LEU A 1 431 ? -4.543 37.438 19.016 1 93.81 431 LEU A C 1
ATOM 3453 O O . LEU A 1 431 ? -5.762 37.594 18.891 1 93.81 431 LEU A O 1
ATOM 3457 N N . PHE A 1 432 ? -3.742 38.469 19.266 1 93.38 432 PHE A N 1
ATOM 3458 C CA . PHE A 1 432 ? -4.266 39.844 19.406 1 93.38 432 PHE A CA 1
ATOM 3459 C C . PHE A 1 432 ? -4.945 40.281 18.125 1 93.38 432 PHE A C 1
ATOM 3461 O O . PHE A 1 432 ? -5.961 41 18.188 1 93.38 432 PHE A O 1
ATOM 3468 N N . ALA A 1 433 ? -4.375 39.906 17.016 1 93.62 433 ALA A N 1
ATOM 3469 C CA . ALA A 1 433 ? -4.938 40.312 15.742 1 93.62 433 ALA A CA 1
ATOM 3470 C C . ALA A 1 433 ? -6.379 39.844 15.594 1 93.62 433 ALA A C 1
ATOM 3472 O O . ALA A 1 433 ? -7.25 40.625 15.172 1 93.62 433 ALA A O 1
ATOM 3473 N N . VAL A 1 434 ? -6.688 38.594 15.945 1 96.94 434 VAL A N 1
ATOM 3474 C CA . VAL A 1 434 ? -8.039 38.062 15.781 1 96.94 434 VAL A CA 1
ATOM 3475 C C . VAL A 1 434 ? -8.945 38.594 16.875 1 96.94 434 VAL A C 1
ATOM 3477 O O . VAL A 1 434 ? -10.125 38.875 16.641 1 96.94 434 VAL A O 1
ATOM 3480 N N . LEU A 1 435 ? -8.438 38.812 18.094 1 96.94 435 LEU A N 1
ATOM 3481 C CA . LEU A 1 435 ? -9.227 39.375 19.172 1 96.94 435 LEU A CA 1
ATOM 3482 C C . LEU A 1 435 ? -9.688 40.812 18.812 1 96.94 435 LEU A C 1
ATOM 3484 O O . LEU A 1 435 ? -10.859 41.125 19 1 96.94 435 LEU A O 1
ATOM 3488 N N . ASP A 1 436 ? -8.789 41.531 18.297 1 96.44 436 ASP A N 1
ATOM 3489 C CA . ASP A 1 436 ? -9.102 42.906 17.922 1 96.44 436 ASP A CA 1
ATOM 3490 C C . ASP A 1 436 ? -10.156 42.969 16.812 1 96.44 436 ASP A C 1
ATOM 3492 O O . ASP A 1 436 ? -11.07 43.781 16.844 1 96.44 436 ASP A O 1
ATOM 3496 N N . LEU A 1 437 ? -9.969 42.125 15.875 1 97 437 LEU A N 1
ATOM 3497 C CA . LEU A 1 437 ? -10.938 42.094 14.781 1 97 437 LEU A CA 1
ATOM 3498 C C . LEU A 1 437 ? -12.312 41.656 15.273 1 97 437 LEU A C 1
ATOM 3500 O O . LEU A 1 437 ? -13.328 42.219 14.852 1 97 437 LEU A O 1
ATOM 3504 N N . MET A 1 438 ? -12.398 40.688 16.125 1 98.06 438 MET A N 1
ATOM 3505 C CA . MET A 1 438 ? -13.672 40.219 16.672 1 98.06 438 MET A CA 1
ATOM 3506 C C . MET A 1 438 ? -14.383 41.344 17.406 1 98.06 438 MET A C 1
ATOM 3508 O O . MET A 1 438 ? -15.586 41.531 17.25 1 98.06 438 MET A O 1
ATOM 3512 N N . ILE A 1 439 ? -13.672 42.094 18.188 1 97.19 439 ILE A N 1
ATOM 3513 C CA . ILE A 1 439 ? -14.234 43.188 18.953 1 97.19 439 ILE A CA 1
ATOM 3514 C C . ILE A 1 439 ? -14.766 44.281 18 1 97.19 439 ILE A C 1
ATOM 3516 O O . ILE A 1 439 ? -15.875 44.75 18.156 1 97.19 439 ILE A O 1
ATOM 3520 N N . SER A 1 440 ? -13.953 44.562 17.031 1 97.31 440 SER A N 1
ATOM 3521 C CA . SER A 1 440 ? -14.359 45.562 16.047 1 97.31 440 SER A CA 1
ATOM 3522 C C . SER A 1 440 ? -15.625 45.156 15.32 1 97.31 440 SER A C 1
ATOM 3524 O O . SER A 1 440 ? -16.578 45.938 15.203 1 97.31 440 SER A O 1
ATOM 3526 N N . ILE A 1 441 ? -15.648 43.906 14.805 1 97.25 441 ILE A N 1
ATOM 3527 C CA . ILE A 1 441 ? -16.781 43.406 14.055 1 97.25 441 ILE A CA 1
ATOM 3528 C C . ILE A 1 441 ? -18.016 43.375 14.953 1 97.25 441 ILE A C 1
ATOM 3530 O O . ILE A 1 441 ? -19.109 43.781 14.531 1 97.25 441 ILE A O 1
ATOM 3534 N N . HIS A 1 442 ? -17.891 42.906 16.141 1 96.5 442 HIS A N 1
ATOM 3535 C CA . HIS A 1 442 ? -19.016 42.812 17.062 1 96.5 442 HIS A CA 1
ATOM 3536 C C . HIS A 1 442 ? -19.562 44.188 17.375 1 96.5 442 HIS A C 1
ATOM 3538 O O . HIS A 1 442 ? -20.781 44.438 17.297 1 96.5 442 HIS A O 1
ATOM 3544 N N . ASP A 1 443 ? -18.734 45.125 17.75 1 95.75 443 ASP A N 1
ATOM 3545 C CA . ASP A 1 443 ? -19.156 46.469 18.203 1 95.75 443 ASP A CA 1
ATOM 3546 C C . ASP A 1 443 ? -19.828 47.219 17.062 1 95.75 443 ASP A C 1
ATOM 3548 O O . ASP A 1 443 ? -20.797 47.938 17.281 1 95.75 443 ASP A O 1
ATOM 3552 N N . LYS A 1 444 ? -19.344 47 15.898 1 96.44 444 LYS A N 1
ATOM 3553 C CA . LYS A 1 444 ? -19.828 47.812 14.773 1 96.44 444 LYS A CA 1
ATOM 3554 C C . LYS A 1 444 ? -21.062 47.156 14.133 1 96.44 444 LYS A C 1
ATOM 3556 O O . LYS A 1 444 ? -21.953 47.875 13.672 1 96.44 444 LYS A O 1
ATOM 3561 N N . TYR A 1 445 ? -21.109 45.844 14.141 1 95.56 445 TYR A N 1
ATOM 3562 C CA . TYR A 1 445 ? -22.094 45.25 13.234 1 95.56 445 TYR A CA 1
ATOM 3563 C C . TYR A 1 445 ? -23.031 44.312 13.992 1 95.56 445 TYR A C 1
ATOM 3565 O O . TYR A 1 445 ? -24.125 44 13.516 1 95.56 445 TYR A O 1
ATOM 3573 N N . VAL A 1 446 ? -22.656 43.812 15.094 1 94.69 446 VAL A N 1
ATOM 3574 C CA . VAL A 1 446 ? -23.484 42.844 15.789 1 94.69 446 VAL A CA 1
ATOM 3575 C C . VAL A 1 446 ? -24.203 43.5 16.969 1 94.69 446 VAL A C 1
ATOM 3577 O O . VAL A 1 446 ? -25.406 43.312 17.156 1 94.69 446 VAL A O 1
ATOM 3580 N N . ALA A 1 447 ? -23.484 44.344 17.766 1 92.31 447 ALA A N 1
ATOM 3581 C CA . ALA A 1 447 ? -24 44.969 18.984 1 92.31 447 ALA A CA 1
ATOM 3582 C C . ALA A 1 447 ? -25.25 45.781 18.688 1 92.31 447 ALA A C 1
ATOM 3584 O O . ALA A 1 447 ? -26.188 45.781 19.484 1 92.31 447 ALA A O 1
ATOM 3585 N N . PRO A 1 448 ? -25.344 46.469 17.594 1 90.62 448 PRO A N 1
ATOM 3586 C CA . PRO A 1 448 ? -26.5 47.344 17.328 1 90.62 448 PRO A CA 1
ATOM 3587 C C . PRO A 1 448 ? -27.812 46.562 17.266 1 90.62 448 PRO A C 1
ATOM 3589 O O . PRO A 1 448 ? -28.875 47.125 17.562 1 90.62 448 PRO A O 1
ATOM 3592 N N . PHE A 1 449 ? -27.812 45.281 16.875 1 86.88 449 PHE A N 1
ATOM 3593 C CA . PHE A 1 449 ? -29.094 44.562 16.75 1 86.88 449 PHE A CA 1
ATOM 3594 C C . PHE A 1 449 ? -29.234 43.5 17.828 1 86.88 449 PHE A C 1
ATOM 3596 O O . PHE A 1 449 ? -30.266 42.812 17.906 1 86.88 449 PHE A O 1
ATOM 3603 N N . THR A 1 450 ? -28.359 43.156 18.531 1 80.12 450 THR A N 1
ATOM 3604 C CA . THR A 1 450 ? -28.484 42.188 19.609 1 80.12 450 THR A CA 1
ATOM 3605 C C . THR A 1 450 ? -28.828 42.875 20.922 1 80.12 450 THR A C 1
ATOM 3607 O O . THR A 1 450 ? -29.266 42.219 21.875 1 80.12 450 THR A O 1
ATOM 3610 N N . SER A 1 451 ? -28.609 44.219 21.141 1 65.12 451 SER A N 1
ATOM 3611 C CA . SER A 1 451 ? -29 44.969 22.344 1 65.12 451 SER A CA 1
ATOM 3612 C C . SER A 1 451 ? -30.516 45.125 22.406 1 65.12 451 SER A C 1
ATOM 3614 O O . SER A 1 451 ? -31.047 45.5 23.453 1 65.12 451 SER A O 1
ATOM 3616 N N . LYS A 1 452 ? -31.297 44.906 21.25 1 58.28 452 LYS A N 1
ATOM 3617 C CA . LYS A 1 452 ? -32.75 45.125 21.25 1 58.28 452 LYS A CA 1
ATOM 3618 C C . LYS A 1 452 ? -33.5 43.812 21.516 1 58.28 452 LYS A C 1
ATOM 3620 O O . LYS A 1 452 ? -33.031 42.75 21.172 1 58.28 452 LYS A O 1
ATOM 3625 N N . ASP A 1 453 ? -34.344 43.719 22.422 1 51.31 453 ASP A N 1
ATOM 3626 C CA . ASP A 1 453 ? -35.188 42.625 22.844 1 51.31 453 ASP A CA 1
ATOM 3627 C C . ASP A 1 453 ? -35.875 41.938 21.641 1 51.31 453 ASP A C 1
ATOM 3629 O O . ASP A 1 453 ? -36.438 42.625 20.781 1 51.31 453 ASP A O 1
ATOM 3633 N N . VAL A 1 454 ? -35.344 40.875 21.016 1 52.44 454 VAL A N 1
ATOM 3634 C CA . VAL A 1 454 ? -35.938 40.188 19.875 1 52.44 454 VAL A CA 1
ATOM 3635 C C . VAL A 1 454 ? -37.344 39.75 20.219 1 52.44 454 VAL A C 1
ATOM 3637 O O . VAL A 1 454 ? -37.594 39.125 21.281 1 52.44 454 VAL A O 1
ATOM 3640 N N . PRO A 1 455 ? -38.312 40.156 19.531 1 43.16 455 PRO A N 1
ATOM 3641 C CA . PRO A 1 455 ? -39.656 39.656 19.766 1 43.16 455 PRO A CA 1
ATOM 3642 C C . PRO A 1 455 ? -39.75 38.125 19.578 1 43.16 455 PRO A C 1
ATOM 3644 O O . PRO A 1 455 ? -39.031 37.562 18.75 1 43.16 455 PRO A O 1
ATOM 3647 N N . HIS A 1 456 ? -40.125 37.344 20.578 1 40 456 HIS A N 1
ATOM 3648 C CA . HIS A 1 456 ? -40.438 35.938 20.547 1 40 456 HIS A CA 1
ATOM 3649 C C . HIS A 1 456 ? -41.25 35.562 19.328 1 40 456 HIS A C 1
ATOM 3651 O O . HIS A 1 456 ? -42.375 36.062 19.156 1 40 456 HIS A O 1
ATOM 3657 N N . ILE A 1 457 ? -40.75 35.312 18.234 1 41.34 457 ILE A N 1
ATOM 3658 C CA . ILE A 1 457 ? -41.562 34.906 17.109 1 41.34 457 ILE A CA 1
ATOM 3659 C C . ILE A 1 457 ? -42.281 33.594 17.453 1 41.34 457 ILE A C 1
ATOM 3661 O O . ILE A 1 457 ? -41.656 32.594 17.734 1 41.34 457 ILE A O 1
ATOM 3665 N N . VAL A 1 458 ? -43.75 33.531 17.531 1 38.38 458 VAL A N 1
ATOM 3666 C CA . VAL A 1 458 ? -44.75 32.5 17.688 1 38.38 458 VAL A CA 1
ATOM 3667 C C . VAL A 1 458 ? -44.656 31.531 16.484 1 38.38 458 VAL A C 1
ATOM 3669 O O . VAL A 1 458 ? -44.125 31.891 15.438 1 38.38 458 VAL A O 1
ATOM 3672 N N . GLY A 1 459 ? -45.781 30.531 16.281 1 34.25 459 GLY A N 1
ATOM 3673 C CA . GLY A 1 459 ? -46.125 29.266 15.672 1 34.25 459 GLY A CA 1
ATOM 3674 C C . GLY A 1 459 ? -46.219 29.328 14.164 1 34.25 459 GLY A C 1
ATOM 3675 O O . GLY A 1 459 ? -47.125 29.938 13.609 1 34.25 459 GLY A O 1
ATOM 3676 N N . ALA A 1 460 ? -45.188 29.234 13.406 1 37.22 460 ALA A N 1
ATOM 3677 C CA . ALA A 1 460 ? -45.375 29.25 11.961 1 37.22 460 ALA A CA 1
ATOM 3678 C C . ALA A 1 460 ? -46.125 27.984 11.492 1 37.22 460 ALA A C 1
ATOM 3680 O O . ALA A 1 460 ? -45.781 26.875 11.945 1 37.22 460 ALA A O 1
ATOM 3681 N N . ASN A 1 461 ? -47.125 28.141 10.711 1 34.88 461 ASN A N 1
ATOM 3682 C CA . ASN A 1 461 ? -47.75 27.172 9.82 1 34.88 461 ASN A CA 1
ATOM 3683 C C . ASN A 1 461 ? -46.75 26.578 8.844 1 34.88 461 ASN A C 1
ATOM 3685 O O . ASN A 1 461 ? -45.656 27.125 8.664 1 34.88 461 ASN A O 1
ATOM 3689 N N . GLY A 1 462 ? -47.094 25.891 7.711 1 41.59 462 GLY A N 1
ATOM 3690 C CA . GLY A 1 462 ? -46.5 24.953 6.766 1 41.59 462 GLY A CA 1
ATOM 3691 C C . GLY A 1 462 ? -45.25 25.516 6.09 1 41.59 462 GLY A C 1
ATOM 3692 O O . GLY A 1 462 ? -44.219 24.844 6.027 1 41.59 462 GLY A O 1
ATOM 3693 N N . SER A 1 463 ? -45.312 26.422 5.023 1 45.09 463 SER A N 1
ATOM 3694 C CA . SER A 1 463 ? -44.344 27.188 4.273 1 45.09 463 SER A CA 1
ATOM 3695 C C . SER A 1 463 ? -43.344 27.891 5.207 1 45.09 463 SER A C 1
ATOM 3697 O O . SER A 1 463 ? -42.375 28.484 4.75 1 45.09 463 SER A O 1
ATOM 3699 N N . ASN A 1 464 ? -43.344 27.797 6.547 1 47.62 464 ASN A N 1
ATOM 3700 C CA . ASN A 1 464 ? -42.938 28.344 7.84 1 47.62 464 ASN A CA 1
ATOM 3701 C C . ASN A 1 464 ? -41.781 27.531 8.461 1 47.62 464 ASN A C 1
ATOM 3703 O O . ASN A 1 464 ? -41.312 27.859 9.547 1 47.62 464 ASN A O 1
ATOM 3707 N N . GLN A 1 465 ? -41.594 26.422 7.891 1 50.78 465 GLN A N 1
ATOM 3708 C CA . GLN A 1 465 ? -40.594 25.594 8.539 1 50.78 465 GLN A CA 1
ATOM 3709 C C . GLN A 1 465 ? -39.188 26.109 8.242 1 50.78 465 GLN A C 1
ATOM 3711 O O . GLN A 1 465 ? -38.344 26.188 9.141 1 50.78 465 GLN A O 1
ATOM 3716 N N . LYS A 1 466 ? -39 26.406 6.945 1 55.22 466 LYS A N 1
ATOM 3717 C CA . LYS A 1 466 ? -37.688 26.922 6.609 1 55.22 466 LYS A CA 1
ATOM 3718 C C . LYS A 1 466 ? -37.438 28.25 7.316 1 55.22 466 LYS A C 1
ATOM 3720 O O . LYS A 1 466 ? -36.312 28.531 7.727 1 55.22 466 LYS A O 1
ATOM 3725 N N . LYS A 1 467 ? -38.375 28.922 7.352 1 56.41 467 LYS A N 1
ATOM 3726 C CA . LYS A 1 467 ? -38.281 30.203 8.039 1 56.41 467 LYS A CA 1
ATOM 3727 C C . LYS A 1 467 ? -38.031 30.016 9.539 1 56.41 467 LYS A C 1
ATOM 3729 O O . LYS A 1 467 ? -37.281 30.75 10.148 1 56.41 467 LYS A O 1
ATOM 3734 N N . VAL A 1 468 ? -38.594 28.953 9.961 1 56.72 468 VAL A N 1
ATOM 3735 C CA . VAL A 1 468 ? -38.469 28.641 11.375 1 56.72 468 VAL A CA 1
ATOM 3736 C C . VAL A 1 468 ? -37.062 28.094 11.656 1 56.72 468 VAL A C 1
ATOM 3738 O O . VAL A 1 468 ? -36.438 28.469 12.648 1 56.72 468 VAL A O 1
ATOM 3741 N N . GLU A 1 469 ? -36.594 27.266 10.75 1 63.34 469 GLU A N 1
ATOM 3742 C CA . GLU A 1 469 ? -35.25 26.688 10.938 1 63.34 469 GLU A CA 1
ATOM 3743 C C . GLU A 1 469 ? -34.188 27.766 10.844 1 63.34 469 GLU A C 1
ATOM 3745 O O . GLU A 1 469 ? -33.219 27.766 11.625 1 63.34 469 GLU A O 1
ATOM 3750 N N . LYS A 1 470 ? -34.406 28.656 9.906 1 71.19 470 LYS A N 1
ATOM 3751 C CA . LYS A 1 470 ? -33.469 29.766 9.742 1 71.19 470 LYS A CA 1
ATOM 3752 C C . LYS A 1 470 ? -33.469 30.672 10.969 1 71.19 470 LYS A C 1
ATOM 3754 O O . LYS A 1 470 ? -32.406 31.109 11.43 1 71.19 470 LYS A O 1
ATOM 3759 N N . LEU A 1 471 ? -34.656 30.906 11.414 1 67.44 471 LEU A N 1
ATOM 3760 C CA . LEU A 1 471 ? -34.781 31.734 12.602 1 67.44 471 LEU A CA 1
ATOM 3761 C C . LEU A 1 471 ? -34.156 31.047 13.812 1 67.44 471 LEU A C 1
ATOM 3763 O O . LEU A 1 471 ? -33.5 31.703 14.641 1 67.44 471 LEU A O 1
ATOM 3767 N N . GLU A 1 472 ? -34.281 29.781 13.836 1 73.38 472 GLU A N 1
ATOM 3768 C CA . GLU A 1 472 ? -33.688 29.016 14.938 1 73.38 472 GLU A CA 1
ATOM 3769 C C . GLU A 1 472 ? -32.188 29.047 14.883 1 73.38 472 GLU A C 1
ATOM 3771 O O . GLU A 1 472 ? -31.5 29.203 15.906 1 73.38 472 GLU A O 1
ATOM 3776 N N . THR A 1 473 ? -31.688 28.938 13.68 1 76.88 473 THR A N 1
ATOM 3777 C CA . THR A 1 473 ? -30.234 28.969 13.508 1 76.88 473 THR A CA 1
ATOM 3778 C C . THR A 1 473 ? -29.672 30.344 13.812 1 76.88 473 THR A C 1
ATOM 3780 O O . THR A 1 473 ? -28.625 30.484 14.461 1 76.88 473 THR A O 1
ATOM 3783 N N . PHE A 1 474 ? -30.422 31.328 13.336 1 82.44 474 PHE A N 1
ATOM 3784 C CA . PHE A 1 474 ? -30.047 32.688 13.633 1 82.44 474 PHE A CA 1
ATOM 3785 C C . PHE A 1 474 ? -30.031 32.938 15.133 1 82.44 474 PHE A C 1
ATOM 3787 O O . PHE A 1 474 ? -29.047 33.5 15.672 1 82.44 474 PHE A O 1
ATOM 3794 N N . ASN A 1 475 ? -31.016 32.5 15.773 1 81.81 475 ASN A N 1
ATOM 3795 C CA . ASN A 1 475 ? -31.125 32.688 17.219 1 81.81 475 ASN A CA 1
ATOM 3796 C C . ASN A 1 475 ? -30.047 31.906 17.969 1 81.81 475 ASN A C 1
ATOM 3798 O O . ASN A 1 475 ? -29.562 32.344 19.016 1 81.81 475 ASN A O 1
ATOM 3802 N N . TYR A 1 476 ? -29.734 30.828 17.438 1 85.12 476 TYR A N 1
ATOM 3803 C CA . TYR A 1 476 ? -28.703 29.969 18.031 1 85.12 476 TYR A CA 1
ATOM 3804 C C . TYR A 1 476 ? -27.359 30.703 18.094 1 85.12 476 TYR A C 1
ATOM 3806 O O . TYR A 1 476 ? -26.734 30.75 19.156 1 85.12 476 TYR A O 1
ATOM 3814 N N . TYR A 1 477 ? -26.969 31.344 17.062 1 85.44 477 TYR A N 1
ATOM 3815 C CA . TYR A 1 477 ? -25.688 32.031 17.016 1 85.44 477 TYR A CA 1
ATOM 3816 C C . TYR A 1 477 ? -25.766 33.375 17.734 1 85.44 477 TYR A C 1
ATOM 3818 O O . TYR A 1 477 ? -24.797 33.812 18.375 1 85.44 477 TYR A O 1
ATOM 3826 N N . ARG A 1 478 ? -26.891 33.969 17.609 1 85.56 478 ARG A N 1
ATOM 3827 C CA . ARG A 1 478 ? -27.094 35.219 18.297 1 85.56 478 ARG A CA 1
ATOM 3828 C C . ARG A 1 478 ? -26.984 35.062 19.797 1 85.56 478 ARG A C 1
ATOM 3830 O O . ARG A 1 478 ? -26.359 35.875 20.484 1 85.56 478 ARG A O 1
ATOM 3837 N N . ALA A 1 479 ? -27.453 34 20.266 1 85.62 479 ALA A N 1
ATOM 3838 C CA . ALA A 1 479 ? -27.469 33.75 21.703 1 85.62 479 ALA A CA 1
ATOM 3839 C C . ALA A 1 479 ? -26.062 33.531 22.234 1 85.62 479 ALA A C 1
ATOM 3841 O O . ALA A 1 479 ? -25.797 33.75 23.422 1 85.62 479 ALA A O 1
ATOM 3842 N N . GLN A 1 480 ? -25.172 33.188 21.391 1 89.06 480 GLN A N 1
ATOM 3843 C CA . GLN A 1 480 ? -23.812 32.844 21.812 1 89.06 480 GLN A CA 1
ATOM 3844 C C . GLN A 1 480 ? -22.922 34.094 21.797 1 89.06 480 GLN A C 1
ATOM 3846 O O . GLN A 1 480 ? -21.844 34.094 22.375 1 89.06 480 GLN A O 1
ATOM 3851 N N . ALA A 1 481 ? -23.406 35.094 21.125 1 91.25 481 ALA A N 1
ATOM 3852 C CA . ALA A 1 481 ? -22.547 36.25 20.828 1 91.25 481 ALA A CA 1
ATOM 3853 C C . ALA A 1 481 ? -22.094 36.969 22.109 1 91.25 481 ALA A C 1
ATOM 3855 O O . ALA A 1 481 ? -20.922 37.312 22.234 1 91.25 481 ALA A O 1
ATOM 3856 N N . LYS A 1 482 ? -23.016 37.094 23.016 1 90.88 482 LYS A N 1
ATOM 3857 C CA . LYS A 1 482 ? -22.688 37.844 24.234 1 90.88 482 LYS A CA 1
ATOM 3858 C C . LYS A 1 482 ? -21.609 37.125 25.047 1 90.88 482 LYS A C 1
ATOM 3860 O O . LYS A 1 482 ? -20.594 37.719 25.406 1 90.88 482 LYS A O 1
ATOM 3865 N N . ASP A 1 483 ? -21.859 35.938 25.344 1 92.38 483 ASP A N 1
ATOM 3866 C CA . ASP A 1 483 ? -20.906 35.156 26.125 1 92.38 483 ASP A CA 1
ATOM 3867 C C . ASP A 1 483 ? -19.562 35.031 25.391 1 92.38 483 ASP A C 1
ATOM 3869 O O . ASP A 1 483 ? -18.5 35.094 26.016 1 92.38 483 ASP A O 1
ATOM 3873 N N . MET A 1 484 ? -19.641 34.812 24.156 1 94.69 484 MET A N 1
ATOM 3874 C CA . MET A 1 484 ? -18.453 34.719 23.312 1 94.69 484 MET A CA 1
ATOM 3875 C C . MET A 1 484 ? -17.609 35.969 23.406 1 94.69 484 MET A C 1
ATOM 3877 O O . MET A 1 484 ? -16.391 35.906 23.609 1 94.69 484 MET A O 1
ATOM 3881 N N . MET A 1 485 ? -18.281 37.094 23.344 1 95.62 485 MET A N 1
ATOM 3882 C CA . MET A 1 485 ? -17.531 38.344 23.312 1 95.62 485 MET A CA 1
ATOM 3883 C C . MET A 1 485 ? -17.016 38.719 24.703 1 95.62 485 MET A C 1
ATOM 3885 O O . MET A 1 485 ? -15.984 39.375 24.844 1 95.62 485 MET A O 1
ATOM 3889 N N . THR A 1 486 ? -17.719 38.281 25.75 1 94.94 486 THR A N 1
ATOM 3890 C CA . THR A 1 486 ? -17.188 38.438 27.109 1 94.94 486 THR A CA 1
ATOM 3891 C C . THR A 1 486 ? -15.883 37.656 27.266 1 94.94 486 THR A C 1
ATOM 3893 O O . THR A 1 486 ? -14.914 38.188 27.812 1 94.94 486 THR A O 1
ATOM 3896 N N . LEU A 1 487 ? -15.906 36.5 26.812 1 95.62 487 LEU A N 1
ATOM 3897 C CA . LEU A 1 487 ? -14.703 35.688 26.844 1 95.62 487 LEU A CA 1
ATOM 3898 C C . LEU A 1 487 ? -13.57 36.312 26.062 1 95.62 487 LEU A C 1
ATOM 3900 O O . LEU A 1 487 ? -12.422 36.312 26.5 1 95.62 487 LEU A O 1
ATOM 3904 N N . VAL A 1 488 ? -13.891 36.844 24.891 1 96.56 488 VAL A N 1
ATOM 3905 C CA . VAL A 1 488 ? -12.922 37.469 24 1 96.56 488 VAL A CA 1
ATOM 3906 C C . VAL A 1 488 ? -12.242 38.656 24.719 1 96.56 488 VAL A C 1
ATOM 3908 O O . VAL A 1 488 ? -11.016 38.75 24.719 1 96.56 488 VAL A O 1
ATOM 3911 N N . ARG A 1 489 ? -13 39.469 25.344 1 96.38 489 ARG A N 1
ATOM 3912 C CA . ARG A 1 489 ? -12.469 40.656 26.047 1 96.38 489 ARG A CA 1
ATOM 3913 C C . ARG A 1 489 ? -11.648 40.219 27.266 1 96.38 489 ARG A C 1
ATOM 3915 O O . ARG A 1 489 ? -10.594 40.781 27.531 1 96.38 489 ARG A O 1
ATOM 3922 N N . ASP A 1 490 ? -12.125 39.219 27.922 1 96.19 490 ASP A N 1
ATOM 3923 C CA . ASP A 1 490 ? -11.391 38.688 29.062 1 96.19 490 ASP A CA 1
ATOM 3924 C C . ASP A 1 490 ? -10.047 38.125 28.625 1 96.19 490 ASP A C 1
ATOM 3926 O O . ASP A 1 490 ? -9.023 38.312 29.281 1 96.19 490 ASP A O 1
ATOM 3930 N N . GLN A 1 491 ? -10.055 37.375 27.578 1 95.81 491 GLN A N 1
ATOM 3931 C CA . GLN A 1 491 ? -8.844 36.719 27.094 1 95.81 491 GLN A CA 1
ATOM 3932 C C . GLN A 1 491 ? -7.84 37.75 26.594 1 95.81 491 GLN A C 1
ATOM 3934 O O . GLN A 1 491 ? -6.629 37.562 26.734 1 95.81 491 GLN A O 1
ATOM 3939 N N . LYS A 1 492 ? -8.344 38.781 25.969 1 96.12 492 LYS A N 1
ATOM 3940 C CA . LYS A 1 492 ? -7.441 39.844 25.531 1 96.12 492 LYS A CA 1
ATOM 3941 C C . LYS A 1 492 ? -6.691 40.469 26.719 1 96.12 492 LYS A C 1
ATOM 3943 O O . LYS A 1 492 ? -5.473 40.625 26.656 1 96.12 492 LYS A O 1
ATOM 3948 N N . ASP A 1 493 ? -7.395 40.688 27.812 1 95.56 493 ASP A N 1
ATOM 3949 C CA . ASP A 1 493 ? -6.797 41.25 29.031 1 95.56 493 ASP A CA 1
ATOM 3950 C C . ASP A 1 493 ? -5.812 40.281 29.656 1 95.56 493 ASP A C 1
ATOM 3952 O O . ASP A 1 493 ? -4.711 40.656 30.062 1 95.56 493 ASP A O 1
ATOM 3956 N N . LYS A 1 494 ? -6.273 39.125 29.766 1 94.75 494 LYS A N 1
ATOM 3957 C CA . LYS A 1 494 ? -5.438 38.094 30.359 1 94.75 494 LYS A CA 1
ATOM 3958 C C . LYS A 1 494 ? -4.152 37.906 29.562 1 94.75 494 LYS A C 1
ATOM 3960 O O . LYS A 1 494 ? -3.076 37.75 30.141 1 94.75 494 LYS A O 1
ATOM 3965 N N . LEU A 1 495 ? -4.285 37.844 28.297 1 94.5 495 LEU A N 1
ATOM 3966 C CA . LEU A 1 495 ? -3.135 37.625 27.422 1 94.5 495 LEU A CA 1
ATOM 3967 C C . LEU A 1 495 ? -2.133 38.781 27.578 1 94.5 495 LEU A C 1
ATOM 3969 O O . LEU A 1 495 ? -0.922 38.531 27.609 1 94.5 495 LEU A O 1
ATOM 3973 N N . ASP A 1 496 ? -2.656 39.938 27.578 1 94.12 496 ASP A N 1
ATOM 3974 C CA . ASP A 1 496 ? -1.801 41.094 27.734 1 94.12 496 ASP A CA 1
ATOM 3975 C C . ASP A 1 496 ? -0.979 41.031 29.016 1 94.12 496 ASP A C 1
ATOM 3977 O O . ASP A 1 496 ? 0.227 41.281 29 1 94.12 496 ASP A O 1
ATOM 3981 N N . LYS A 1 497 ? -1.566 40.656 30.078 1 94.31 497 LYS A N 1
ATOM 3982 C CA . LYS A 1 497 ? -0.905 40.531 31.375 1 94.31 497 LYS A CA 1
ATOM 3983 C C . LYS A 1 497 ? 0.114 39.375 31.375 1 94.31 497 LYS A C 1
ATOM 3985 O O . LYS A 1 497 ? 1.21 39.531 31.922 1 94.31 497 LYS A O 1
ATOM 3990 N N . GLU A 1 498 ? -0.273 38.375 30.797 1 92.88 498 GLU A N 1
ATOM 3991 C CA . GLU A 1 498 ? 0.602 37.188 30.75 1 92.88 498 GLU A CA 1
ATOM 3992 C C . GLU A 1 498 ? 1.855 37.469 29.922 1 92.88 498 GLU A C 1
ATOM 3994 O O . GLU A 1 498 ? 2.961 37.094 30.328 1 92.88 498 GLU A O 1
ATOM 3999 N N . VAL A 1 499 ? 1.662 38.062 28.797 1 91.81 499 VAL A N 1
ATOM 4000 C CA . VAL A 1 499 ? 2.791 38.375 27.922 1 91.81 499 VAL A CA 1
ATOM 4001 C C . VAL A 1 499 ? 3.736 39.344 28.641 1 91.81 499 VAL A C 1
ATOM 4003 O O . VAL A 1 499 ? 4.957 39.156 28.594 1 91.81 499 VAL A O 1
ATOM 4006 N N . ALA A 1 500 ? 3.174 40.281 29.297 1 92.44 500 ALA A N 1
ATOM 4007 C CA . ALA A 1 500 ? 3.98 41.219 30.062 1 92.44 500 ALA A CA 1
ATOM 4008 C C . ALA A 1 500 ? 4.785 40.5 31.141 1 92.44 500 ALA A C 1
ATOM 4010 O O . ALA A 1 500 ? 5.957 40.812 31.359 1 92.44 500 ALA A O 1
ATOM 4011 N N . ARG A 1 501 ? 4.203 39.656 31.766 1 92.81 501 ARG A N 1
ATOM 4012 C CA . ARG A 1 501 ? 4.863 38.906 32.844 1 92.81 501 ARG A CA 1
ATOM 4013 C C . ARG A 1 501 ? 6.02 38.094 32.281 1 92.81 501 ARG A C 1
ATOM 4015 O O . ARG A 1 501 ? 7.125 38.125 32.844 1 92.81 501 ARG A O 1
ATOM 4022 N N . TRP A 1 502 ? 5.773 37.344 31.266 1 90.31 502 TRP A N 1
ATOM 4023 C CA . TRP A 1 502 ? 6.812 36.5 30.688 1 90.31 502 TRP A CA 1
ATOM 4024 C C . TRP A 1 502 ? 7.957 37.344 30.125 1 90.31 502 TRP A C 1
ATOM 4026 O O . TRP A 1 502 ? 9.125 36.938 30.219 1 90.31 502 TRP A O 1
ATOM 4036 N N . CYS A 1 503 ? 7.59 38.469 29.516 1 89.44 503 CYS A N 1
ATOM 4037 C CA . CYS A 1 503 ? 8.617 39.344 29 1 89.44 503 CYS A CA 1
ATOM 4038 C C . CYS A 1 503 ? 9.508 39.875 30.125 1 89.44 503 CYS A C 1
ATOM 4040 O O . CYS A 1 503 ? 10.727 39.938 29.984 1 89.44 503 CYS A O 1
ATOM 4042 N N . LYS A 1 504 ? 8.922 40.219 31.188 1 90.69 504 LYS A N 1
ATOM 4043 C CA . LYS A 1 504 ? 9.664 40.656 32.344 1 90.69 504 LYS A CA 1
ATOM 4044 C C . LYS A 1 504 ? 10.555 39.562 32.906 1 90.69 504 LYS A C 1
ATOM 4046 O O . LYS A 1 504 ? 11.734 39.781 33.219 1 90.69 504 LYS A O 1
ATOM 4051 N N . GLU A 1 505 ? 10.008 38.438 33 1 89.12 505 GLU A N 1
ATOM 4052 C CA . GLU A 1 505 ? 10.727 37.312 33.562 1 89.12 505 GLU A CA 1
ATOM 4053 C C . GLU A 1 505 ? 11.898 36.906 32.688 1 89.12 505 GLU A C 1
ATOM 4055 O O . GLU A 1 505 ? 12.938 36.438 33.156 1 89.12 505 GLU A O 1
ATOM 4060 N N . ARG A 1 506 ? 11.719 37.031 31.375 1 87.31 506 ARG A N 1
ATOM 4061 C CA . ARG A 1 506 ? 12.719 36.531 30.438 1 87.31 506 ARG A CA 1
ATOM 4062 C C . ARG A 1 506 ? 13.617 37.688 29.953 1 87.31 506 ARG A C 1
ATOM 4064 O O . ARG A 1 506 ? 14.57 37.438 29.203 1 87.31 506 ARG A O 1
ATOM 4071 N N . GLY A 1 507 ? 13.359 38.844 30.344 1 79.94 507 GLY A N 1
ATOM 4072 C CA . GLY A 1 507 ? 14.188 40 29.984 1 79.94 507 GLY A CA 1
ATOM 4073 C C . GLY A 1 507 ? 14.062 40.406 28.531 1 79.94 507 GLY A C 1
ATOM 4074 O O . GLY A 1 507 ? 15.07 40.656 27.875 1 79.94 507 GLY A O 1
ATOM 4075 N N . VAL A 1 508 ? 12.961 40.281 28.016 1 77.88 508 VAL A N 1
ATOM 4076 C CA . VAL A 1 508 ? 12.727 40.688 26.625 1 77.88 508 VAL A CA 1
ATOM 4077 C C . VAL A 1 508 ? 11.703 41.812 26.578 1 77.88 508 VAL A C 1
ATOM 4079 O O . VAL A 1 508 ? 10.859 41.938 27.469 1 77.88 508 VAL A O 1
ATOM 4082 N N . MET B 1 1 ? -10.617 -19.828 -28.594 1 27.42 1 MET B N 1
ATOM 4083 C CA . MET B 1 1 ? -9.273 -19.859 -29.172 1 27.42 1 MET B CA 1
ATOM 4084 C C . MET B 1 1 ? -8.781 -18.438 -29.453 1 27.42 1 MET B C 1
ATOM 4086 O O . MET B 1 1 ? -9.414 -17.688 -30.203 1 27.42 1 MET B O 1
ATOM 4090 N N . ILE B 1 2 ? -8.109 -17.891 -28.641 1 38.31 2 ILE B N 1
ATOM 4091 C CA . ILE B 1 2 ? -7.641 -16.531 -28.891 1 38.31 2 ILE B CA 1
ATOM 4092 C C . ILE B 1 2 ? -6.863 -16.484 -30.203 1 38.31 2 ILE B C 1
ATOM 4094 O O . ILE B 1 2 ? -5.926 -17.25 -30.406 1 38.31 2 ILE B O 1
ATOM 4098 N N . LYS B 1 3 ? -7.359 -15.828 -31.234 1 41.16 3 LYS B N 1
ATOM 4099 C CA . LYS B 1 3 ? -6.727 -15.617 -32.531 1 41.16 3 LYS B CA 1
ATOM 4100 C C . LYS B 1 3 ? -5.398 -14.875 -32.375 1 41.16 3 LYS B C 1
ATOM 4102 O O . LYS B 1 3 ? -5.363 -13.742 -31.906 1 41.16 3 LYS B O 1
ATOM 4107 N N . VAL B 1 4 ? -4.219 -15.648 -32.281 1 46.19 4 VAL B N 1
ATOM 4108 C CA . VAL B 1 4 ? -2.906 -15.016 -32.219 1 46.19 4 VAL B CA 1
ATOM 4109 C C . VAL B 1 4 ? -2.465 -14.609 -33.625 1 46.19 4 VAL B C 1
ATOM 4111 O O . VAL B 1 4 ? -2.422 -15.445 -34.531 1 46.19 4 VAL B O 1
ATOM 4114 N N . ASP B 1 5 ? -2.492 -13.477 -33.969 1 43.91 5 ASP B N 1
ATOM 4115 C CA . ASP B 1 5 ? -1.939 -12.992 -35.25 1 43.91 5 ASP B CA 1
ATOM 4116 C C . ASP B 1 5 ? -0.436 -13.242 -35.312 1 43.91 5 ASP B C 1
ATOM 4118 O O . ASP B 1 5 ? 0.327 -12.727 -34.5 1 43.91 5 ASP B O 1
ATOM 4122 N N . LYS B 1 6 ? 0.078 -14.227 -36.062 1 49.97 6 LYS B N 1
ATOM 4123 C CA . LYS B 1 6 ? 1.401 -14.797 -36.281 1 49.97 6 LYS B CA 1
ATOM 4124 C C . LYS B 1 6 ? 2.395 -13.742 -36.719 1 49.97 6 LYS B C 1
ATOM 4126 O O . LYS B 1 6 ? 3.602 -13.984 -36.781 1 49.97 6 LYS B O 1
ATOM 4131 N N . THR B 1 7 ? 1.906 -12.5 -36.938 1 56.47 7 THR B N 1
ATOM 4132 C CA . THR B 1 7 ? 2.793 -11.648 -37.719 1 56.47 7 THR B CA 1
ATOM 4133 C C . THR B 1 7 ? 3.564 -10.695 -36.812 1 56.47 7 THR B C 1
ATOM 4135 O O . THR B 1 7 ? 4.531 -10.062 -37.219 1 56.47 7 THR B O 1
ATOM 4138 N N . TYR B 1 8 ? 3.336 -10.766 -35.438 1 66.62 8 TYR B N 1
ATOM 4139 C CA . TYR B 1 8 ? 4 -9.742 -34.625 1 66.62 8 TYR B CA 1
ATOM 4140 C C . TYR B 1 8 ? 5.113 -10.344 -33.781 1 66.62 8 TYR B C 1
ATOM 4142 O O . TYR B 1 8 ? 4.992 -11.469 -33.312 1 66.62 8 TYR B O 1
ATOM 4150 N N . SER B 1 9 ? 6.203 -9.664 -33.719 1 79.81 9 SER B N 1
ATOM 4151 C CA . SER B 1 9 ? 7.27 -10.008 -32.781 1 79.81 9 SER B CA 1
ATOM 4152 C C . SER B 1 9 ? 6.77 -9.969 -31.344 1 79.81 9 SER B C 1
ATOM 4154 O O . SER B 1 9 ? 5.727 -9.383 -31.047 1 79.81 9 SER B O 1
ATOM 4156 N N . THR B 1 10 ? 7.324 -10.812 -30.531 1 83.56 10 THR B N 1
ATOM 4157 C CA . THR B 1 10 ? 6.945 -10.914 -29.125 1 83.56 10 THR B CA 1
ATOM 4158 C C . THR B 1 10 ? 6.871 -9.531 -28.484 1 83.56 10 THR B C 1
ATOM 4160 O O . THR B 1 10 ? 5.914 -9.219 -27.766 1 83.56 10 THR B O 1
ATOM 4163 N N . VAL B 1 11 ? 7.832 -8.672 -28.828 1 82.38 11 VAL B N 1
ATOM 4164 C CA . VAL B 1 11 ? 7.914 -7.355 -28.203 1 82.38 11 VAL B CA 1
ATOM 4165 C C . VAL B 1 11 ? 6.793 -6.461 -28.734 1 82.38 11 VAL B C 1
ATOM 4167 O O . VAL B 1 11 ? 6.262 -5.625 -28 1 82.38 11 VAL B O 1
ATOM 4170 N N . GLU B 1 12 ? 6.398 -6.656 -29.938 1 85.25 12 GLU B N 1
ATOM 4171 C CA . GLU B 1 12 ? 5.289 -5.895 -30.5 1 85.25 12 GLU B CA 1
ATOM 4172 C C . GLU B 1 12 ? 3.959 -6.305 -29.875 1 85.25 12 GLU B C 1
ATOM 4174 O O . GLU B 1 12 ? 3.1 -5.457 -29.625 1 85.25 12 GLU B O 1
ATOM 4179 N N . ARG B 1 13 ? 3.84 -7.605 -29.625 1 89.56 13 ARG B N 1
ATOM 4180 C CA . ARG B 1 13 ? 2.588 -8.125 -29.094 1 89.56 13 ARG B CA 1
ATOM 4181 C C . ARG B 1 13 ? 2.479 -7.844 -27.594 1 89.56 13 ARG B C 1
ATOM 4183 O O . ARG B 1 13 ? 1.376 -7.672 -27.078 1 89.56 13 ARG B O 1
ATOM 4190 N N . PHE B 1 14 ? 3.619 -7.777 -26.969 1 94.38 14 PHE B N 1
ATOM 4191 C CA . PHE B 1 14 ? 3.67 -7.539 -25.531 1 94.38 14 PHE B CA 1
ATOM 4192 C C . PHE B 1 14 ? 4.578 -6.359 -25.219 1 94.38 14 PHE B C 1
ATOM 4194 O O . PHE B 1 14 ? 5.648 -6.535 -24.625 1 94.38 14 PHE B O 1
ATOM 4201 N N . PRO B 1 15 ? 4.109 -5.176 -25.453 1 90.62 15 PRO B N 1
ATOM 4202 C CA . PRO B 1 15 ? 4.957 -3.982 -25.422 1 90.62 15 PRO B CA 1
ATOM 4203 C C . PRO B 1 15 ? 5.48 -3.68 -24.016 1 90.62 15 PRO B C 1
ATOM 4205 O O . PRO B 1 15 ? 6.465 -2.949 -23.859 1 90.62 15 PRO B O 1
ATOM 4208 N N . HIS B 1 16 ? 4.879 -4.27 -22.984 1 92 16 HIS B N 1
ATOM 4209 C CA . HIS B 1 16 ? 5.281 -3.926 -21.625 1 92 16 HIS B CA 1
ATOM 4210 C C . HIS B 1 16 ? 6.141 -5.027 -21.016 1 92 16 HIS B C 1
ATOM 4212 O O . HIS B 1 16 ? 6.41 -5.012 -19.812 1 92 16 HIS B O 1
ATOM 4218 N N . ILE B 1 17 ? 6.574 -5.898 -21.828 1 94.75 17 ILE B N 1
ATOM 4219 C CA . ILE B 1 17 ? 7.234 -7.109 -21.359 1 94.75 17 ILE B CA 1
ATOM 4220 C C . ILE B 1 17 ? 8.516 -6.738 -20.609 1 94.75 17 ILE B C 1
ATOM 4222 O O . ILE B 1 17 ? 8.945 -7.449 -19.703 1 94.75 17 ILE B O 1
ATOM 4226 N N . PHE B 1 18 ? 9.164 -5.57 -20.906 1 91.19 18 PHE B N 1
ATOM 4227 C CA . PHE B 1 18 ? 10.438 -5.188 -20.297 1 91.19 18 PHE B CA 1
ATOM 4228 C C . PHE B 1 18 ? 10.25 -3.986 -19.375 1 91.19 18 PHE B C 1
ATOM 4230 O O . PHE B 1 18 ? 11.227 -3.451 -18.844 1 91.19 18 PHE B O 1
ATOM 4237 N N . ASP B 1 19 ? 9.07 -3.543 -19.203 1 87.19 19 ASP B N 1
ATOM 4238 C CA . ASP B 1 19 ? 8.812 -2.336 -18.438 1 87.19 19 ASP B CA 1
ATOM 4239 C C . ASP B 1 19 ? 8.961 -2.605 -16.938 1 87.19 19 ASP B C 1
ATOM 4241 O O . ASP B 1 19 ? 8.844 -3.75 -16.484 1 87.19 19 ASP B O 1
ATOM 4245 N N . ASN B 1 20 ? 9.234 -1.494 -16.219 1 84.75 20 ASN B N 1
ATOM 4246 C CA . ASN B 1 20 ? 9.117 -1.528 -14.773 1 84.75 20 ASN B CA 1
ATOM 4247 C C . ASN B 1 20 ? 7.66 -1.664 -14.328 1 84.75 20 ASN B C 1
ATOM 4249 O O . ASN B 1 20 ? 6.852 -0.757 -14.547 1 84.75 20 ASN B O 1
ATOM 4253 N N . PRO B 1 21 ? 7.387 -2.77 -13.664 1 90.25 21 PRO B N 1
ATOM 4254 C CA . PRO B 1 21 ? 5.988 -3.041 -13.32 1 90.25 21 PRO B CA 1
ATOM 4255 C C . PRO B 1 21 ? 5.363 -1.933 -12.477 1 90.25 21 PRO B C 1
ATOM 4257 O O . PRO B 1 21 ? 4.168 -1.653 -12.609 1 90.25 21 PRO B O 1
ATOM 4260 N N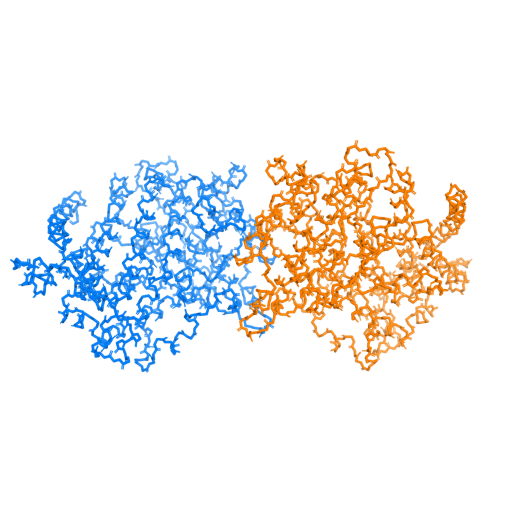 . GLU B 1 22 ? 6.098 -1.305 -11.648 1 78.12 22 GLU B N 1
ATOM 4261 C CA . GLU B 1 22 ? 5.59 -0.3 -10.719 1 78.12 22 GLU B CA 1
ATOM 4262 C C . GLU B 1 22 ? 5.102 0.942 -11.461 1 78.12 22 GLU B C 1
ATOM 4264 O O . GLU B 1 22 ? 4.344 1.742 -10.906 1 78.12 22 GLU B O 1
ATOM 4269 N N . THR B 1 23 ? 5.512 1.125 -12.664 1 80.56 23 THR B N 1
ATOM 4270 C CA . THR B 1 23 ? 5.18 2.324 -13.422 1 80.56 23 THR B CA 1
ATOM 4271 C C . THR B 1 23 ? 3.914 2.107 -14.25 1 80.56 23 THR B C 1
ATOM 4273 O O . THR B 1 23 ? 3.357 3.059 -14.805 1 80.56 23 THR B O 1
ATOM 4276 N N . LEU B 1 24 ? 3.473 0.853 -14.297 1 89.31 24 LEU B N 1
ATOM 4277 C CA . LEU B 1 24 ? 2.322 0.543 -15.141 1 89.31 24 LEU B CA 1
ATOM 4278 C C . LEU B 1 24 ? 1.021 0.941 -14.453 1 89.31 24 LEU B C 1
ATOM 4280 O O . LEU B 1 24 ? 0.882 0.778 -13.234 1 89.31 24 LEU B O 1
ATOM 4284 N N . SER B 1 25 ? 0.091 1.415 -15.25 1 89.19 25 SER B N 1
ATOM 4285 C CA . SER B 1 25 ? -1.168 1.961 -14.75 1 89.19 25 SER B CA 1
ATOM 4286 C C . SER B 1 25 ? -2.033 0.872 -14.125 1 89.19 25 SER B C 1
ATOM 4288 O O . SER B 1 25 ? -1.911 -0.303 -14.477 1 89.19 25 SER B O 1
ATOM 4290 N N . LYS B 1 26 ? -3 1.304 -13.297 1 92.38 26 LYS B N 1
ATOM 4291 C CA . LYS B 1 26 ? -3.902 0.39 -12.609 1 92.38 26 LYS B CA 1
ATOM 4292 C C . LYS B 1 26 ? -5.039 -0.057 -13.516 1 92.38 26 LYS B C 1
ATOM 4294 O O . LYS B 1 26 ? -5.828 -0.935 -13.156 1 92.38 26 LYS B O 1
ATOM 4299 N N . ASP B 1 27 ? -5.102 0.54 -14.68 1 94.25 27 ASP B N 1
ATOM 4300 C CA . ASP B 1 27 ? -6.109 0.094 -15.633 1 94.25 27 ASP B CA 1
ATOM 4301 C C . ASP B 1 27 ? -5.633 -1.139 -16.406 1 94.25 27 ASP B C 1
ATOM 4303 O O . ASP B 1 27 ? -6.398 -1.747 -17.156 1 94.25 27 ASP B O 1
ATOM 4307 N N . ARG B 1 28 ? -4.434 -1.527 -16.141 1 95.44 28 ARG B N 1
ATOM 4308 C CA . ARG B 1 28 ? -3.902 -2.744 -16.75 1 95.44 28 ARG B CA 1
ATOM 4309 C C . ARG B 1 28 ? -4.184 -3.959 -15.875 1 95.44 28 ARG B C 1
ATOM 4311 O O . ARG B 1 28 ? -4.191 -3.855 -14.641 1 95.44 28 ARG B O 1
ATOM 4318 N N . ASP B 1 29 ? -4.379 -5.062 -16.594 1 97.94 29 ASP B N 1
ATOM 4319 C CA . ASP B 1 29 ? -4.523 -6.305 -15.844 1 97.94 29 ASP B CA 1
ATOM 4320 C C . ASP B 1 29 ? -3.322 -6.535 -14.93 1 97.94 29 ASP B C 1
ATOM 4322 O O . ASP B 1 29 ? -2.176 -6.496 -15.383 1 97.94 29 ASP B O 1
ATOM 4326 N N . PRO B 1 30 ? -3.57 -6.793 -13.672 1 97.88 30 PRO B N 1
ATOM 4327 C CA . PRO B 1 30 ? -2.453 -6.922 -12.727 1 97.88 30 PRO B CA 1
ATOM 4328 C C . PRO B 1 30 ? -1.511 -8.07 -13.086 1 97.88 30 PRO B C 1
ATOM 4330 O O . PRO B 1 30 ? -0.379 -8.117 -12.602 1 97.88 30 PRO B O 1
ATOM 4333 N N . PHE B 1 31 ? -1.919 -8.984 -13.953 1 98.44 31 PHE B N 1
ATOM 4334 C CA . PHE B 1 31 ? -1.099 -10.141 -14.305 1 98.44 31 PHE B CA 1
ATOM 4335 C C . PHE B 1 31 ? -0.425 -9.938 -15.656 1 98.44 31 PHE B C 1
ATOM 4337 O O . PHE B 1 31 ? -0.052 -10.906 -16.328 1 98.44 31 PHE B O 1
ATOM 4344 N N . THR B 1 32 ? -0.37 -8.68 -16.078 1 97.88 32 THR B N 1
ATOM 4345 C CA . THR B 1 32 ? 0.451 -8.383 -17.25 1 97.88 32 THR B CA 1
ATOM 4346 C C . THR B 1 32 ? 1.846 -8.984 -17.094 1 97.88 32 THR B C 1
ATOM 4348 O O . THR B 1 32 ? 2.512 -8.773 -16.078 1 97.88 32 THR B O 1
ATOM 4351 N N . VAL B 1 33 ? 2.275 -9.695 -18.109 1 98 33 VAL B N 1
ATOM 4352 C CA . VAL B 1 33 ? 3.512 -10.469 -18 1 98 33 VAL B CA 1
ATOM 4353 C C . VAL B 1 33 ? 4.711 -9.555 -18.25 1 98 33 VAL B C 1
ATOM 4355 O O . VAL B 1 33 ? 4.73 -8.797 -19.234 1 98 33 VAL B O 1
ATOM 4358 N N . THR B 1 34 ? 5.652 -9.555 -17.375 1 96.25 34 THR B N 1
ATOM 4359 C CA . THR B 1 34 ? 6.914 -8.836 -17.547 1 96.25 34 THR B CA 1
ATOM 4360 C C . THR B 1 34 ? 8.094 -9.734 -17.203 1 96.25 34 THR B C 1
ATOM 4362 O O . THR B 1 34 ? 7.93 -10.781 -16.578 1 96.25 34 THR B O 1
ATOM 4365 N N . THR B 1 35 ? 9.266 -9.336 -17.656 1 96 35 THR B N 1
ATOM 4366 C CA . THR B 1 35 ? 10.477 -10.094 -17.344 1 96 35 THR B CA 1
ATOM 4367 C C . THR B 1 35 ? 10.906 -9.852 -15.898 1 96 35 THR B C 1
ATOM 4369 O O . THR B 1 35 ? 11.773 -10.547 -15.383 1 96 35 THR B O 1
ATOM 4372 N N . SER B 1 36 ? 10.258 -8.93 -15.211 1 92.5 36 SER B N 1
ATOM 4373 C CA . SER B 1 36 ? 10.562 -8.633 -13.812 1 92.5 36 SER B CA 1
ATOM 4374 C C . SER B 1 36 ? 9.688 -9.453 -12.867 1 92.5 36 SER B C 1
ATOM 4376 O O . SER B 1 36 ? 10.203 -10.125 -11.969 1 92.5 36 SER B O 1
ATOM 4378 N N . THR B 1 37 ? 8.406 -9.484 -13.141 1 96.25 37 THR B N 1
ATOM 4379 C CA . THR B 1 37 ? 7.48 -10.133 -12.219 1 96.25 37 THR B CA 1
ATOM 4380 C C . THR B 1 37 ? 7.109 -11.523 -12.711 1 96.25 37 THR B C 1
ATOM 4382 O O . THR B 1 37 ? 6.559 -12.328 -11.961 1 96.25 37 THR B O 1
ATOM 4385 N N . GLY B 1 38 ? 7.41 -11.781 -13.977 1 98.06 38 GLY B N 1
ATOM 4386 C CA . GLY B 1 38 ? 6.965 -13.055 -14.523 1 98.06 38 GLY B CA 1
ATOM 4387 C C . GLY B 1 38 ? 5.457 -13.227 -14.469 1 98.06 38 GLY B C 1
ATOM 4388 O O . GLY B 1 38 ? 4.711 -12.398 -14.992 1 98.06 38 GLY B O 1
ATOM 4389 N N . PHE B 1 39 ? 5.066 -14.242 -13.719 1 98.56 39 PHE B N 1
ATOM 4390 C CA . PHE B 1 39 ? 3.645 -14.547 -13.672 1 98.56 39 PHE B CA 1
ATOM 4391 C C . PHE B 1 39 ? 3.027 -14.07 -12.359 1 98.56 39 PHE B C 1
ATOM 4393 O O . PHE B 1 39 ? 1.859 -14.352 -12.078 1 98.56 39 PHE B O 1
ATOM 4400 N N . LEU B 1 40 ? 3.775 -13.344 -11.531 1 97.88 40 LEU B N 1
ATOM 4401 C CA . LEU B 1 40 ? 3.213 -12.656 -10.367 1 97.88 40 LEU B CA 1
ATOM 4402 C C . LEU B 1 40 ? 2.555 -11.344 -10.781 1 97.88 40 LEU B C 1
ATOM 4404 O O . LEU B 1 40 ? 2.844 -10.812 -11.852 1 97.88 40 LEU B O 1
ATOM 4408 N N . PRO B 1 41 ? 1.652 -10.914 -9.922 1 97.69 41 PRO B N 1
ATOM 4409 C CA . PRO B 1 41 ? 1.069 -9.609 -10.25 1 97.69 41 PRO B CA 1
ATOM 4410 C C . PRO B 1 41 ? 2.107 -8.484 -10.281 1 97.69 41 PRO B C 1
ATOM 4412 O O . PRO B 1 41 ? 3.182 -8.617 -9.695 1 97.69 41 PRO B O 1
ATOM 4415 N N . LEU B 1 42 ? 1.75 -7.414 -10.984 1 95.81 42 LEU B N 1
ATOM 4416 C CA . LEU B 1 42 ? 2.627 -6.27 -11.211 1 95.81 42 LEU B CA 1
ATOM 4417 C C . LEU B 1 42 ? 3.029 -5.629 -9.883 1 95.81 42 LEU B C 1
ATOM 4419 O O . LEU B 1 42 ? 4.086 -5.004 -9.789 1 95.81 42 LEU B O 1
ATOM 4423 N N . ARG B 1 43 ? 2.174 -5.734 -8.93 1 91.88 43 ARG B N 1
ATOM 4424 C CA . ARG B 1 43 ? 2.393 -5.152 -7.609 1 91.88 43 ARG B CA 1
ATOM 4425 C C . ARG B 1 43 ? 1.647 -5.934 -6.531 1 91.88 43 ARG B C 1
ATOM 4427 O O . ARG B 1 43 ? 0.835 -6.809 -6.844 1 91.88 43 ARG B O 1
ATOM 4434 N N . LEU B 1 44 ? 1.935 -5.668 -5.23 1 92.56 44 LEU B N 1
ATOM 4435 C CA . LEU B 1 44 ? 1.231 -6.312 -4.129 1 92.56 44 LEU B CA 1
ATOM 4436 C C . LEU B 1 44 ? -0.268 -6.051 -4.211 1 92.56 44 LEU B C 1
ATOM 4438 O O . LEU B 1 44 ? -0.693 -4.914 -4.418 1 92.56 44 LEU B O 1
ATOM 4442 N N . PRO B 1 45 ? -1.05 -7.152 -4.145 1 96.12 45 PRO B N 1
ATOM 4443 C CA . PRO B 1 45 ? -2.5 -6.949 -4.137 1 96.12 45 PRO B CA 1
ATOM 4444 C C . PRO B 1 45 ? -2.971 -6.117 -2.947 1 96.12 45 PRO B C 1
ATOM 4446 O O . PRO B 1 45 ? -2.357 -6.156 -1.877 1 96.12 45 PRO B O 1
ATOM 4449 N N . PRO B 1 46 ? -4.062 -5.359 -3.215 1 93.06 46 PRO B N 1
ATOM 4450 C CA . PRO B 1 46 ? -4.602 -4.605 -2.078 1 93.06 46 PRO B CA 1
ATOM 4451 C C . PRO B 1 46 ? -5.191 -5.512 -0.999 1 93.06 46 PRO B C 1
ATOM 4453 O O . PRO B 1 46 ? -5.852 -6.504 -1.312 1 93.06 46 PRO B O 1
ATOM 4456 N N . THR B 1 47 ? -4.988 -5.148 0.251 1 93.81 47 THR B N 1
ATOM 4457 C CA . THR B 1 47 ? -5.438 -5.977 1.367 1 93.81 47 THR B CA 1
ATOM 4458 C C . THR B 1 47 ? -6.859 -5.605 1.775 1 93.81 47 THR B C 1
ATOM 4460 O O . THR B 1 47 ? -7.523 -6.363 2.488 1 93.81 47 THR B O 1
ATOM 4463 N N . CYS B 1 48 ? -7.301 -4.375 1.325 1 91.38 48 CYS B N 1
ATOM 4464 C CA . CYS B 1 48 ? -8.641 -3.914 1.648 1 91.38 48 CYS B CA 1
ATOM 4465 C C . CYS B 1 48 ? -9.336 -3.35 0.415 1 91.38 48 CYS B C 1
ATOM 4467 O O . CYS B 1 48 ? -8.688 -2.818 -0.483 1 91.38 48 CYS B O 1
ATOM 4469 N N . LEU B 1 49 ? -10.633 -3.455 0.484 1 94.5 49 LEU B N 1
ATOM 4470 C CA . LEU B 1 49 ? -11.445 -2.844 -0.564 1 94.5 49 LEU B CA 1
ATOM 4471 C C . LEU B 1 49 ? -11.891 -1.443 -0.16 1 94.5 49 LEU B C 1
ATOM 4473 O O . LEU B 1 49 ? -11.875 -1.101 1.024 1 94.5 49 LEU B O 1
ATOM 4477 N N . PRO B 1 50 ? -12.258 -0.592 -1.139 1 88.81 50 PRO B N 1
ATOM 4478 C CA . PRO B 1 50 ? -12.758 0.75 -0.833 1 88.81 50 PRO B CA 1
ATOM 4479 C C . PRO B 1 50 ? -13.977 0.731 0.093 1 88.81 50 PRO B C 1
ATOM 4481 O O . PRO B 1 50 ? -14.641 -0.297 0.217 1 88.81 50 PRO B O 1
ATOM 4484 N N . ASP B 1 51 ? -14.32 1.809 0.674 1 83.62 51 ASP B N 1
ATOM 4485 C CA . ASP B 1 51 ? -15.32 1.955 1.727 1 83.62 51 ASP B CA 1
ATOM 4486 C C . ASP B 1 51 ? -16.688 1.457 1.258 1 83.62 51 ASP B C 1
ATOM 4488 O O . ASP B 1 51 ? -17.469 0.929 2.053 1 83.62 51 ASP B O 1
ATOM 4492 N N . VAL B 1 52 ? -16.969 1.653 0.052 1 90.5 52 VAL B N 1
ATOM 4493 C CA . VAL B 1 52 ? -18.266 1.261 -0.482 1 90.5 52 VAL B CA 1
ATOM 4494 C C . VAL B 1 52 ? -18.453 -0.248 -0.334 1 90.5 52 VAL B C 1
ATOM 4496 O O . VAL B 1 52 ? -19.578 -0.743 -0.319 1 90.5 52 VAL B O 1
ATOM 4499 N N . PHE B 1 53 ? -17.344 -0.983 -0.105 1 95.88 53 PHE B N 1
ATOM 4500 C CA . PHE B 1 53 ? -17.375 -2.432 0.055 1 95.88 53 PHE B CA 1
ATOM 4501 C C . PHE B 1 53 ? -17.156 -2.824 1.511 1 95.88 53 PHE B C 1
ATOM 4503 O O . PHE B 1 53 ? -16.672 -3.924 1.796 1 95.88 53 PHE B O 1
ATOM 4510 N N . GLN B 1 54 ? -17.469 -1.965 2.379 1 91.56 54 GLN B N 1
ATOM 4511 C CA . GLN B 1 54 ? -17.172 -2.201 3.789 1 91.56 54 GLN B CA 1
ATOM 4512 C C . GLN B 1 54 ? -17.891 -3.455 4.293 1 91.56 54 GLN B C 1
ATOM 4514 O O . GLN B 1 54 ? -17.359 -4.172 5.148 1 91.56 54 GLN B O 1
ATOM 4519 N N . ALA B 1 55 ? -19.078 -3.748 3.836 1 96.12 55 ALA B N 1
ATOM 4520 C CA . ALA B 1 55 ? -19.797 -4.965 4.223 1 96.12 55 ALA B CA 1
ATOM 4521 C C . ALA B 1 55 ? -19 -6.207 3.844 1 96.12 55 ALA B C 1
ATOM 4523 O O . ALA B 1 55 ? -18.969 -7.188 4.59 1 96.12 55 ALA B O 1
ATOM 4524 N N . VAL B 1 56 ? -18.344 -6.18 2.67 1 97.94 56 VAL B N 1
ATOM 4525 C CA . VAL B 1 56 ? -17.516 -7.281 2.199 1 97.94 56 VAL B CA 1
ATOM 4526 C C . VAL B 1 56 ? -16.281 -7.418 3.1 1 97.94 56 VAL B C 1
ATOM 4528 O O . VAL B 1 56 ? -15.969 -8.516 3.566 1 97.94 56 VAL B O 1
ATOM 4531 N N . ASN B 1 57 ? -15.656 -6.262 3.352 1 94.94 57 ASN B N 1
ATOM 4532 C CA . ASN B 1 57 ? -14.5 -6.258 4.242 1 94.94 57 ASN B CA 1
ATOM 4533 C C . ASN B 1 57 ? -14.844 -6.863 5.602 1 94.94 57 ASN B C 1
ATOM 4535 O O . ASN B 1 57 ? -14.07 -7.656 6.145 1 94.94 57 ASN B O 1
ATOM 4539 N N . SER B 1 58 ? -15.945 -6.441 6.125 1 94 58 SER B N 1
ATOM 4540 C CA . SER B 1 58 ? -16.375 -6.895 7.445 1 94 58 SER B CA 1
ATOM 4541 C C . SER B 1 58 ? -16.609 -8.398 7.465 1 94 58 SER B C 1
ATOM 4543 O O . SER B 1 58 ? -16.141 -9.094 8.375 1 94 58 SER B O 1
ATOM 4545 N N . LEU B 1 59 ? -17.297 -8.922 6.508 1 97.5 59 LEU B N 1
ATOM 4546 C CA . LEU B 1 59 ? -17.578 -10.359 6.43 1 97.5 59 LEU B CA 1
ATOM 4547 C C . LEU B 1 59 ? -16.281 -11.156 6.309 1 97.5 59 LEU B C 1
ATOM 4549 O O . LEU B 1 59 ? -16.125 -12.18 6.973 1 97.5 59 LEU B O 1
ATOM 4553 N N . LEU B 1 60 ? -15.391 -10.672 5.488 1 97.62 60 LEU B N 1
ATOM 4554 C CA . LEU B 1 60 ? -14.148 -11.391 5.219 1 97.62 60 LEU B CA 1
ATOM 4555 C C . LEU B 1 60 ? -13.266 -11.438 6.457 1 97.62 60 LEU B C 1
ATOM 4557 O O . LEU B 1 60 ? -12.562 -12.422 6.684 1 97.62 60 LEU B O 1
ATOM 4561 N N . SER B 1 61 ? -13.258 -10.375 7.242 1 94.94 61 SER B N 1
ATOM 4562 C CA . SER B 1 61 ? -12.461 -10.344 8.461 1 94.94 61 SER B CA 1
ATOM 4563 C C . SER B 1 61 ? -12.977 -11.344 9.492 1 94.94 61 SER B C 1
ATOM 4565 O O . SER B 1 61 ? -12.227 -11.789 10.359 1 94.94 61 SER B O 1
ATOM 4567 N N . ARG B 1 62 ? -14.234 -11.742 9.391 1 97.44 62 ARG B N 1
ATOM 4568 C CA . ARG B 1 62 ? -14.867 -12.648 10.344 1 97.44 62 ARG B CA 1
ATOM 4569 C C . ARG B 1 62 ? -15.016 -14.047 9.75 1 97.44 62 ARG B C 1
ATOM 4571 O O . ARG B 1 62 ? -15.422 -14.984 10.445 1 97.44 62 ARG B O 1
ATOM 4578 N N . LEU B 1 63 ? -14.711 -14.273 8.508 1 98.44 63 LEU B N 1
ATOM 4579 C CA . LEU B 1 63 ? -15.062 -15.438 7.707 1 98.44 63 LEU B CA 1
ATOM 4580 C C . LEU B 1 63 ? -14.281 -16.672 8.164 1 98.44 63 LEU B C 1
ATOM 4582 O O . LEU B 1 63 ? -14.859 -17.719 8.398 1 98.44 63 LEU B O 1
ATOM 4586 N N . PRO B 1 64 ? -12.945 -16.625 8.344 1 98.69 64 PRO B N 1
ATOM 4587 C CA . PRO B 1 64 ? -12.164 -17.844 8.539 1 98.69 64 PRO B CA 1
ATOM 4588 C C . PRO B 1 64 ? -12.523 -18.578 9.836 1 98.69 64 PRO B C 1
ATOM 4590 O O . PRO B 1 64 ? -13.117 -17.984 10.734 1 98.69 64 PRO B O 1
ATOM 4593 N N . VAL B 1 65 ? -12.156 -19.844 9.852 1 98.75 65 VAL B N 1
ATOM 4594 C CA . VAL B 1 65 ? -12.375 -20.641 11.047 1 98.75 65 VAL B CA 1
ATOM 4595 C C . VAL B 1 65 ? -11.688 -19.984 12.242 1 98.75 65 VAL B C 1
ATOM 4597 O O . VAL B 1 65 ? -12.266 -19.891 13.328 1 98.75 65 VAL B O 1
ATOM 4600 N N . VAL B 1 66 ? -10.445 -19.516 12.016 1 98.56 66 VAL B N 1
ATOM 4601 C CA . VAL B 1 66 ? -9.711 -18.75 13.016 1 98.56 66 VAL B CA 1
ATOM 4602 C C . VAL B 1 66 ? -9.367 -17.375 12.469 1 98.56 66 VAL B C 1
ATOM 4604 O O . VAL B 1 66 ? -8.672 -17.25 11.453 1 98.56 66 VAL B O 1
ATOM 4607 N N . LYS B 1 67 ? -9.828 -16.312 13.125 1 96.75 67 LYS B N 1
ATOM 4608 C CA . LYS B 1 67 ? -9.609 -14.93 12.703 1 96.75 67 LYS B CA 1
ATOM 4609 C C . LYS B 1 67 ? -8.172 -14.5 12.977 1 96.75 67 LYS B C 1
ATOM 4611 O O . LYS B 1 67 ? -7.387 -15.266 13.547 1 96.75 67 LYS B O 1
ATOM 4616 N N . ASP B 1 68 ? -7.879 -13.328 12.531 1 93.56 68 ASP B N 1
ATOM 4617 C CA . ASP B 1 68 ? -6.527 -12.789 12.656 1 93.56 68 ASP B CA 1
ATOM 4618 C C . ASP B 1 68 ? -6.117 -12.68 14.125 1 93.56 68 ASP B C 1
ATOM 4620 O O . ASP B 1 68 ? -4.945 -12.844 14.461 1 93.56 68 ASP B O 1
ATOM 4624 N N . ASP B 1 69 ? -7.055 -12.445 15 1 91.31 69 ASP B N 1
ATOM 4625 C CA . ASP B 1 69 ? -6.762 -12.266 16.422 1 91.31 69 ASP B CA 1
ATOM 4626 C C . ASP B 1 69 ? -6.809 -13.594 17.172 1 91.31 69 ASP B C 1
ATOM 4628 O O . ASP B 1 69 ? -6.715 -13.625 18.391 1 91.31 69 ASP B O 1
ATOM 4632 N N . GLY B 1 70 ? -7.074 -14.625 16.484 1 95.44 70 GLY B N 1
ATOM 4633 C CA . GLY B 1 70 ? -7.039 -15.953 17.078 1 95.44 70 GLY B CA 1
ATOM 4634 C C . GLY B 1 70 ? -8.406 -16.453 17.516 1 95.44 70 GLY B C 1
ATOM 4635 O O . GLY B 1 70 ? -8.578 -17.625 17.812 1 95.44 70 GLY B O 1
ATOM 4636 N N . SER B 1 71 ? -9.375 -15.594 17.5 1 97.31 71 SER B N 1
ATOM 4637 C CA . SER B 1 71 ? -10.727 -15.977 17.906 1 97.31 71 SER B CA 1
ATOM 4638 C C . SER B 1 71 ? -11.469 -16.672 16.766 1 97.31 71 SER B C 1
ATOM 4640 O O . SER B 1 71 ? -11.07 -16.594 15.609 1 97.31 71 SER B O 1
ATOM 4642 N N . PRO B 1 72 ? -12.492 -17.453 17.062 1 98.38 72 PRO B N 1
ATOM 4643 C CA . PRO B 1 72 ? -13.258 -18.172 16.031 1 98.38 72 PRO B CA 1
ATOM 4644 C C . PRO B 1 72 ? -14.047 -17.219 15.125 1 98.38 72 PRO B C 1
ATOM 4646 O O . PRO B 1 72 ? -14.578 -16.219 15.594 1 98.38 72 PRO B O 1
ATOM 4649 N N . GLY B 1 73 ? -14.133 -17.531 13.875 1 98.62 73 GLY B N 1
ATOM 4650 C CA . GLY B 1 73 ? -14.914 -16.766 12.914 1 98.62 73 GLY B CA 1
ATOM 4651 C C . GLY B 1 73 ? -16.234 -17.422 12.547 1 98.62 73 GLY B C 1
ATOM 4652 O O . GLY B 1 73 ? -16.703 -18.328 13.25 1 98.62 73 GLY B O 1
ATOM 4653 N N . LEU B 1 74 ? -16.844 -16.969 11.453 1 98.81 74 LEU B N 1
ATOM 4654 C CA . LEU B 1 74 ? -18.172 -17.391 11.031 1 98.81 74 LEU B CA 1
ATOM 4655 C C . LEU B 1 74 ? -18.172 -18.828 10.562 1 98.81 74 LEU B C 1
ATOM 4657 O O . LEU B 1 74 ? -19.156 -19.547 10.734 1 98.81 74 LEU B O 1
ATOM 4661 N N . LEU B 1 75 ? -17.047 -19.328 9.977 1 98.81 75 LEU B N 1
ATOM 4662 C CA . LEU B 1 75 ? -16.969 -20.719 9.523 1 98.81 75 LEU B CA 1
ATOM 4663 C C . LEU B 1 75 ? -16.797 -21.656 10.711 1 98.81 75 LEU B C 1
ATOM 4665 O O . LEU B 1 75 ? -17.141 -22.844 10.609 1 98.81 75 LEU B O 1
ATOM 4669 N N . ALA B 1 76 ? -16.203 -21.141 11.789 1 98.69 76 ALA B N 1
ATOM 4670 C CA . ALA B 1 76 ? -16.078 -21.953 13 1 98.69 76 ALA B CA 1
ATOM 4671 C C . ALA B 1 76 ? -17.453 -22.234 13.609 1 98.69 76 ALA B C 1
ATOM 4673 O O . ALA B 1 76 ? -17.703 -23.312 14.148 1 98.69 76 ALA B O 1
ATOM 4674 N N . THR B 1 77 ? -18.328 -21.234 13.562 1 98.38 77 THR B N 1
ATOM 4675 C CA . THR B 1 77 ? -19.641 -21.344 14.195 1 98.38 77 THR B CA 1
ATOM 4676 C C . THR B 1 77 ? -20.703 -21.703 13.164 1 98.38 77 THR B C 1
ATOM 4678 O O . THR B 1 77 ? -21.891 -21.828 13.5 1 98.38 77 THR B O 1
ATOM 4681 N N . TYR B 1 78 ? -20.359 -21.875 11.891 1 98.12 78 TYR B N 1
ATOM 4682 C CA . TYR B 1 78 ? -21.25 -22.234 10.797 1 98.12 78 TYR B CA 1
ATOM 4683 C C . TYR B 1 78 ? -22.344 -21.188 10.625 1 98.12 78 TYR B C 1
ATOM 4685 O O . TYR B 1 78 ? -23.516 -21.531 10.477 1 98.12 78 TYR B O 1
ATOM 4693 N N . GLU B 1 79 ? -21.969 -19.906 10.711 1 98.62 79 GLU B N 1
ATOM 4694 C CA . GLU B 1 79 ? -22.938 -18.797 10.68 1 98.62 79 GLU B CA 1
ATOM 4695 C C . GLU B 1 79 ? -22.688 -17.875 9.5 1 98.62 79 GLU B C 1
ATOM 4697 O O . GLU B 1 79 ? -23.25 -16.781 9.422 1 98.62 79 GLU B O 1
ATOM 4702 N N . LEU B 1 80 ? -21.844 -18.25 8.555 1 98.69 80 LEU B N 1
ATOM 4703 C CA . LEU B 1 80 ? -21.547 -17.391 7.414 1 98.69 80 LEU B CA 1
ATOM 4704 C C . LEU B 1 80 ? -22.781 -17.188 6.543 1 98.69 80 LEU B C 1
ATOM 4706 O O . LEU B 1 80 ? -23.047 -16.078 6.098 1 98.69 80 LEU B O 1
ATOM 4710 N N . GLY B 1 81 ? -23.484 -18.266 6.23 1 98.44 81 GLY B N 1
ATOM 4711 C CA . GLY B 1 81 ? -24.688 -18.172 5.41 1 98.44 81 GLY B CA 1
ATOM 4712 C C . GLY B 1 81 ? -25.656 -17.109 5.879 1 98.44 81 GLY B C 1
ATOM 4713 O O . GLY B 1 81 ? -25.922 -16.141 5.148 1 98.44 81 GLY B O 1
ATOM 4714 N N . PRO B 1 82 ? -26.125 -17.234 7.125 1 98.44 82 PRO B N 1
ATOM 4715 C CA . PRO B 1 82 ? -27.047 -16.234 7.668 1 98.44 82 PRO B CA 1
ATOM 4716 C C . PRO B 1 82 ? -26.438 -14.828 7.668 1 98.44 82 PRO B C 1
ATOM 4718 O O . PRO B 1 82 ? -27.141 -13.852 7.395 1 98.44 82 PRO B O 1
ATOM 4721 N N . ALA B 1 83 ? -25.141 -14.68 7.949 1 98.62 83 ALA B N 1
ATOM 4722 C CA . ALA B 1 83 ? -24.5 -13.375 7.98 1 98.62 83 ALA B CA 1
ATOM 4723 C C . ALA B 1 83 ? -24.484 -12.727 6.598 1 98.62 83 ALA B C 1
ATOM 4725 O O . ALA B 1 83 ? -24.734 -11.531 6.465 1 98.62 83 ALA B O 1
ATOM 4726 N N . VAL B 1 84 ? -24.219 -13.5 5.602 1 98.62 84 VAL B N 1
ATOM 4727 C CA . VAL B 1 84 ? -24.203 -13.008 4.227 1 98.62 84 VAL B CA 1
ATOM 4728 C C . VAL B 1 84 ? -25.578 -12.477 3.848 1 98.62 84 VAL B C 1
ATOM 4730 O O . VAL B 1 84 ? -25.719 -11.359 3.344 1 98.62 84 VAL B O 1
ATOM 4733 N N . LEU B 1 85 ? -26.594 -13.266 4.094 1 98.25 85 LEU B N 1
ATOM 4734 C CA . LEU B 1 85 ? -27.953 -12.922 3.695 1 98.25 85 LEU B CA 1
ATOM 4735 C C . LEU B 1 85 ? -28.453 -11.695 4.453 1 98.25 85 LEU B C 1
ATOM 4737 O O . LEU B 1 85 ? -29.219 -10.891 3.91 1 98.25 85 LEU B O 1
ATOM 4741 N N . ALA B 1 86 ? -27.922 -11.508 5.625 1 98.12 86 ALA B N 1
ATOM 4742 C CA . ALA B 1 86 ? -28.391 -10.422 6.48 1 98.12 86 ALA B CA 1
ATOM 4743 C C . ALA B 1 86 ? -27.625 -9.133 6.203 1 98.12 86 ALA B C 1
ATOM 4745 O O . ALA B 1 86 ? -28.188 -8.039 6.301 1 98.12 86 ALA B O 1
ATOM 4746 N N . GLU B 1 87 ? -26.312 -9.289 5.848 1 98.06 87 GLU B N 1
ATOM 4747 C CA . GLU B 1 87 ? -25.438 -8.125 5.969 1 98.06 87 GLU B CA 1
ATOM 4748 C C . GLU B 1 87 ? -24.953 -7.66 4.602 1 98.06 87 GLU B C 1
ATOM 4750 O O . GLU B 1 87 ? -24.562 -6.5 4.438 1 98.06 87 GLU B O 1
ATOM 4755 N N . LEU B 1 88 ? -24.938 -8.523 3.617 1 98.44 88 LEU B N 1
ATOM 4756 C CA . LEU B 1 88 ? -24.266 -8.203 2.361 1 98.44 88 LEU B CA 1
ATOM 4757 C C . LEU B 1 88 ? -25.266 -7.688 1.329 1 98.44 88 LEU B C 1
ATOM 4759 O O . LEU B 1 88 ? -26.172 -8.414 0.913 1 98.44 88 LEU B O 1
ATOM 4763 N N . PRO B 1 89 ? -25.141 -6.426 0.917 1 98.31 89 PRO B N 1
ATOM 4764 C CA . PRO B 1 89 ? -25.984 -5.93 -0.176 1 98.31 89 PRO B CA 1
ATOM 4765 C C . PRO B 1 89 ? -25.422 -6.285 -1.554 1 98.31 89 PRO B C 1
ATOM 4767 O O . PRO B 1 89 ? -24.281 -6.742 -1.666 1 98.31 89 PRO B O 1
ATOM 4770 N N . ASP B 1 90 ? -26.297 -6.211 -2.572 1 98.44 90 ASP B N 1
ATOM 4771 C CA . ASP B 1 90 ? -25.828 -6.34 -3.951 1 98.44 90 ASP B CA 1
ATOM 4772 C C . ASP B 1 90 ? -25.031 -5.113 -4.379 1 98.44 90 ASP B C 1
ATOM 4774 O O . ASP B 1 90 ? -25.594 -4.035 -4.574 1 98.44 90 ASP B O 1
ATOM 4778 N N . LEU B 1 91 ? -23.703 -5.262 -4.539 1 98.56 91 LEU B N 1
ATOM 4779 C CA . LEU B 1 91 ? -22.828 -4.141 -4.836 1 98.56 91 LEU B CA 1
ATOM 4780 C C . LEU B 1 91 ? -22.328 -4.207 -6.273 1 98.56 91 LEU B C 1
ATOM 4782 O O . LEU B 1 91 ? -21.234 -3.73 -6.578 1 98.56 91 LEU B O 1
ATOM 4786 N N . THR B 1 92 ? -23.062 -4.812 -7.172 1 98.44 92 THR B N 1
ATOM 4787 C CA . THR B 1 92 ? -22.703 -5.008 -8.57 1 98.44 92 THR B CA 1
ATOM 4788 C C . THR B 1 92 ? -22.391 -3.67 -9.234 1 98.44 92 THR B C 1
ATOM 4790 O O . THR B 1 92 ? -21.391 -3.541 -9.945 1 98.44 92 THR B O 1
ATOM 4793 N N . ASP B 1 93 ? -23.172 -2.689 -8.953 1 97.81 93 ASP B N 1
ATOM 4794 C CA . ASP B 1 93 ? -23.016 -1.387 -9.594 1 97.81 93 ASP B CA 1
ATOM 4795 C C . ASP B 1 93 ? -21.75 -0.694 -9.117 1 97.81 93 ASP B C 1
ATOM 4797 O O . ASP B 1 93 ? -21.156 0.101 -9.859 1 97.81 93 ASP B O 1
ATOM 4801 N N . GLU B 1 94 ? -21.344 -0.979 -7.93 1 97.44 94 GLU B N 1
ATOM 4802 C CA . GLU B 1 94 ? -20.141 -0.364 -7.371 1 97.44 94 GLU B CA 1
ATOM 4803 C C . GLU B 1 94 ? -18.891 -0.859 -8.086 1 97.44 94 GLU B C 1
ATOM 4805 O O . GLU B 1 94 ? -17.875 -0.154 -8.141 1 97.44 94 GLU B O 1
ATOM 4810 N N . VAL B 1 95 ? -18.906 -2.076 -8.656 1 98.06 95 VAL B N 1
ATOM 4811 C CA . VAL B 1 95 ? -17.781 -2.631 -9.398 1 98.06 95 VAL B CA 1
ATOM 4812 C C . VAL B 1 95 ? -17.469 -1.739 -10.594 1 98.06 95 VAL B C 1
ATOM 4814 O O . VAL B 1 95 ? -16.312 -1.42 -10.852 1 98.06 95 VAL B O 1
ATOM 4817 N N . ASP B 1 96 ? -18.5 -1.239 -11.289 1 96.75 96 ASP B N 1
ATOM 4818 C CA . ASP B 1 96 ? -18.328 -0.441 -12.5 1 96.75 96 ASP B CA 1
ATOM 4819 C C . ASP B 1 96 ? -17.812 0.957 -12.164 1 96.75 96 ASP B C 1
ATOM 4821 O O . ASP B 1 96 ? -17.312 1.666 -13.047 1 96.75 96 ASP B O 1
ATOM 4825 N N . LYS B 1 97 ? -17.953 1.324 -10.938 1 94.88 97 LYS B N 1
ATOM 4826 C CA . LYS B 1 97 ? -17.547 2.662 -10.523 1 94.88 97 LYS B CA 1
ATOM 4827 C C . LYS B 1 97 ? -16.062 2.686 -10.133 1 94.88 97 LYS B C 1
ATOM 4829 O O . LYS B 1 97 ? -15.5 3.75 -9.883 1 94.88 97 LYS B O 1
ATOM 4834 N N . LEU B 1 98 ? -15.445 1.567 -10.086 1 95.12 98 LEU B N 1
ATOM 4835 C CA . LEU B 1 98 ? -14.016 1.498 -9.82 1 95.12 98 LEU B CA 1
ATOM 4836 C C . LEU B 1 98 ? -13.211 1.884 -11.062 1 95.12 98 LEU B C 1
ATOM 4838 O O . LEU B 1 98 ? -12.977 1.048 -11.938 1 95.12 98 LEU B O 1
ATOM 4842 N N . VAL B 1 99 ? -1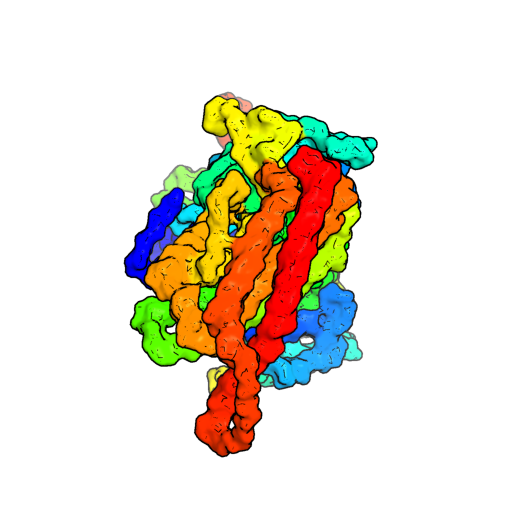2.781 3.133 -11.117 1 93.5 99 VAL B N 1
ATOM 4843 C CA . VAL B 1 99 ? -12.117 3.637 -12.32 1 93.5 99 VAL B CA 1
ATOM 4844 C C . VAL B 1 99 ? -10.867 4.418 -11.93 1 93.5 99 VAL B C 1
ATOM 4846 O O . VAL B 1 99 ? -10.766 4.926 -10.812 1 93.5 99 VAL B O 1
ATOM 4849 N N . THR B 1 100 ? -9.883 4.453 -12.805 1 89.31 100 THR B N 1
ATOM 4850 C CA . THR B 1 100 ? -8.688 5.27 -12.656 1 89.31 100 THR B CA 1
ATOM 4851 C C . THR B 1 100 ? -8.992 6.738 -12.938 1 89.31 100 THR B C 1
ATOM 4853 O O . THR B 1 100 ? -10.133 7.086 -13.258 1 89.31 100 THR B O 1
ATOM 4856 N N . GLU B 1 101 ? -7.984 7.645 -12.82 1 79.81 101 GLU B N 1
ATOM 4857 C CA . GLU B 1 101 ? -8.133 9.086 -13.016 1 79.81 101 GLU B CA 1
ATOM 4858 C C . GLU B 1 101 ? -8.656 9.398 -14.414 1 79.81 101 GLU B C 1
ATOM 4860 O O . GLU B 1 101 ? -9.414 10.359 -14.594 1 79.81 101 GLU B O 1
ATOM 4865 N N . ASP B 1 102 ? -8.281 8.609 -15.344 1 86 102 ASP B N 1
ATOM 4866 C CA . ASP B 1 102 ? -8.656 8.883 -16.734 1 86 102 ASP B CA 1
ATOM 4867 C C . ASP B 1 102 ? -9.969 8.195 -17.094 1 86 102 ASP B C 1
ATOM 4869 O O . ASP B 1 102 ? -10.344 8.125 -18.266 1 86 102 ASP B O 1
ATOM 4873 N N . GLY B 1 103 ? -10.641 7.578 -16.125 1 89.5 103 GLY B N 1
ATOM 4874 C CA . GLY B 1 103 ? -11.984 7.059 -16.328 1 89.5 103 GLY B CA 1
ATOM 4875 C C . GLY B 1 103 ? -12 5.621 -16.812 1 89.5 103 GLY B C 1
ATOM 4876 O O . GLY B 1 103 ? -13.07 5.074 -17.094 1 89.5 103 GLY B O 1
ATOM 4877 N N . LYS B 1 104 ? -10.867 5.023 -16.875 1 94.88 104 LYS B N 1
ATOM 4878 C CA . LYS B 1 104 ? -10.797 3.619 -17.281 1 94.88 104 LYS B CA 1
ATOM 4879 C C . LYS B 1 104 ? -11 2.701 -16.078 1 94.88 104 LYS B C 1
ATOM 4881 O O . LYS B 1 104 ? -10.781 3.107 -14.93 1 94.88 104 LYS B O 1
ATOM 4886 N N . LEU B 1 105 ? -11.445 1.471 -16.359 1 96.94 105 LEU B N 1
ATOM 4887 C CA . LEU B 1 105 ? -11.672 0.522 -15.281 1 96.94 105 LEU B CA 1
ATOM 4888 C C . LEU B 1 105 ? -10.375 0.259 -14.508 1 96.94 105 LEU B C 1
ATOM 4890 O O . LEU B 1 105 ? -9.32 0.077 -15.109 1 96.94 105 LEU B O 1
ATOM 4894 N N . ASP B 1 106 ? -10.43 0.34 -13.219 1 96.38 106 ASP B N 1
ATOM 4895 C CA . ASP B 1 106 ? -9.32 0.018 -12.336 1 96.38 106 ASP B CA 1
ATOM 4896 C C . ASP B 1 106 ? -9.188 -1.491 -12.148 1 96.38 106 ASP B C 1
ATOM 4898 O O . ASP B 1 106 ? -9.641 -2.037 -11.141 1 96.38 106 ASP B O 1
ATOM 4902 N N . LEU B 1 107 ? -8.508 -2.178 -13.016 1 98.19 107 LEU B N 1
ATOM 4903 C CA . LEU B 1 107 ? -8.414 -3.633 -13.023 1 98.19 107 LEU B CA 1
ATOM 4904 C C . LEU B 1 107 ? -7.645 -4.137 -11.805 1 98.19 107 LEU B C 1
ATOM 4906 O O . LEU B 1 107 ? -7.867 -5.262 -11.344 1 98.19 107 LEU B O 1
ATOM 4910 N N . PHE B 1 108 ? -6.766 -3.291 -11.297 1 97 108 PHE B N 1
ATOM 4911 C CA . PHE B 1 108 ? -6.047 -3.602 -10.062 1 97 108 PHE B CA 1
ATOM 4912 C C . PHE B 1 108 ? -7.02 -3.816 -8.914 1 97 108 PHE B C 1
ATOM 4914 O O . PHE B 1 108 ? -6.965 -4.844 -8.227 1 97 108 PHE B O 1
ATOM 4921 N N . MET B 1 109 ? -7.98 -2.941 -8.75 1 96.94 109 MET B N 1
ATOM 4922 C CA . MET B 1 109 ? -8.938 -3.014 -7.648 1 96.94 109 MET B CA 1
ATOM 4923 C C . MET B 1 109 ? -10.039 -4.027 -7.953 1 96.94 109 MET B C 1
ATOM 4925 O O . MET B 1 109 ? -10.508 -4.73 -7.055 1 96.94 109 MET B O 1
ATOM 4929 N N . ILE B 1 110 ? -10.445 -4.086 -9.18 1 98.62 110 ILE B N 1
ATOM 4930 C CA . ILE B 1 110 ? -11.508 -5.008 -9.578 1 98.62 110 ILE B CA 1
ATOM 4931 C C . ILE B 1 110 ? -11.055 -6.445 -9.336 1 98.62 110 ILE B C 1
ATOM 4933 O O . ILE B 1 110 ? -11.852 -7.297 -8.938 1 98.62 110 ILE B O 1
ATOM 4937 N N . THR B 1 111 ? -9.758 -6.727 -9.539 1 98.75 111 THR B N 1
ATOM 4938 C CA . THR B 1 111 ? -9.234 -8.055 -9.258 1 98.75 111 THR B CA 1
ATOM 4939 C C . THR B 1 111 ? -9.305 -8.359 -7.762 1 98.75 111 THR B C 1
ATOM 4941 O O . THR B 1 111 ? -9.57 -9.5 -7.363 1 98.75 111 THR B O 1
ATOM 4944 N N . ALA B 1 112 ? -9.102 -7.34 -6.977 1 98.56 112 ALA B N 1
ATOM 4945 C CA . ALA B 1 112 ? -9.227 -7.527 -5.531 1 98.56 112 ALA B CA 1
ATOM 4946 C C . ALA B 1 112 ? -10.672 -7.84 -5.145 1 98.56 112 ALA B C 1
ATOM 4948 O O . ALA B 1 112 ? -10.914 -8.672 -4.27 1 98.56 112 ALA B O 1
ATOM 4949 N N . VAL B 1 113 ? -11.602 -7.152 -5.777 1 98.75 113 VAL B N 1
ATOM 4950 C CA . VAL B 1 113 ? -13.008 -7.441 -5.539 1 98.75 113 VAL B CA 1
ATOM 4951 C C . VAL B 1 113 ? -13.328 -8.875 -5.965 1 98.75 113 VAL B C 1
ATOM 4953 O O . VAL B 1 113 ? -14.016 -9.602 -5.246 1 98.75 113 VAL B O 1
ATOM 4956 N N . PHE B 1 114 ? -12.836 -9.281 -7.117 1 98.88 114 PHE B N 1
ATOM 4957 C CA . PHE B 1 114 ? -13.016 -10.648 -7.586 1 98.88 114 PHE B CA 1
ATOM 4958 C C . PHE B 1 114 ? -12.484 -11.648 -6.566 1 98.88 114 PHE B C 1
ATOM 4960 O O . PHE B 1 114 ? -13.164 -12.625 -6.234 1 98.88 114 PHE B O 1
ATOM 4967 N N . ARG B 1 115 ? -11.242 -11.43 -6.09 1 98.81 115 ARG B N 1
ATOM 4968 C CA . ARG B 1 115 ? -10.641 -12.305 -5.09 1 98.81 115 ARG B CA 1
ATOM 4969 C C . ARG B 1 115 ? -11.547 -12.453 -3.871 1 98.81 115 ARG B C 1
ATOM 4971 O O . ARG B 1 115 ? -11.867 -13.57 -3.459 1 98.81 115 ARG B O 1
ATOM 4978 N N . ASP B 1 116 ? -11.93 -11.336 -3.369 1 98.69 116 ASP B N 1
ATOM 4979 C CA . ASP B 1 116 ? -12.672 -11.312 -2.111 1 98.69 116 ASP B CA 1
ATOM 4980 C C . ASP B 1 116 ? -14.039 -11.969 -2.271 1 98.69 116 ASP B C 1
ATOM 4982 O O . ASP B 1 116 ? -14.461 -12.758 -1.422 1 98.69 116 ASP B O 1
ATOM 4986 N N . TYR B 1 117 ? -14.711 -11.68 -3.383 1 98.88 117 TYR B N 1
ATOM 4987 C CA . TYR B 1 117 ? -16 -12.305 -3.635 1 98.88 117 TYR B CA 1
ATOM 4988 C C . TYR B 1 117 ? -15.844 -13.797 -3.904 1 98.88 117 TYR B C 1
ATOM 4990 O O . TYR B 1 117 ? -16.734 -14.594 -3.578 1 98.88 117 TYR B O 1
ATOM 4998 N N . SER B 1 118 ? -14.742 -14.203 -4.496 1 98.75 118 SER B N 1
ATOM 4999 C CA . SER B 1 118 ? -14.484 -15.625 -4.703 1 98.75 118 SER B CA 1
ATOM 5000 C C . SER B 1 118 ? -14.352 -16.359 -3.377 1 98.75 118 SER B C 1
ATOM 5002 O O . SER B 1 118 ? -14.82 -17.5 -3.244 1 98.75 118 SER B O 1
ATOM 5004 N N . PHE B 1 119 ? -13.695 -15.75 -2.41 1 98.81 119 PHE B N 1
ATOM 5005 C CA . PHE B 1 119 ? -13.578 -16.359 -1.09 1 98.81 119 PHE B CA 1
ATOM 5006 C C . PHE B 1 119 ? -14.945 -16.484 -0.428 1 98.81 119 PHE B C 1
ATOM 5008 O O . PHE B 1 119 ? -15.266 -17.516 0.162 1 98.81 119 PHE B O 1
ATOM 5015 N N . ILE B 1 120 ? -15.758 -15.453 -0.54 1 98.88 120 ILE B N 1
ATOM 5016 C CA . ILE B 1 120 ? -17.094 -15.5 0.041 1 98.88 120 ILE B CA 1
ATOM 5017 C C . ILE B 1 120 ? -17.938 -16.562 -0.681 1 98.88 120 ILE B C 1
ATOM 5019 O O . ILE B 1 120 ? -18.656 -17.328 -0.044 1 98.88 120 ILE B O 1
ATOM 5023 N N . CYS B 1 121 ? -17.828 -16.594 -1.968 1 98.88 121 CYS B N 1
ATOM 5024 C CA . CYS B 1 121 ? -18.562 -17.531 -2.803 1 98.88 121 CYS B CA 1
ATOM 5025 C C . CYS B 1 121 ? -18.25 -18.969 -2.396 1 98.88 121 CYS B C 1
ATOM 5027 O O . CYS B 1 121 ? -19.172 -19.734 -2.088 1 98.88 121 CYS B O 1
ATOM 5029 N N . SER B 1 122 ? -17 -19.297 -2.381 1 98.69 122 SER B N 1
ATOM 5030 C CA . SER B 1 122 ? -16.609 -20.656 -2.047 1 98.69 122 SER B CA 1
ATOM 5031 C C . SER B 1 122 ? -17.031 -21.031 -0.629 1 98.69 122 SER B C 1
ATOM 5033 O O . SER B 1 122 ? -17.547 -22.125 -0.396 1 98.69 122 SER B O 1
ATOM 5035 N N . ALA B 1 123 ? -16.781 -20.109 0.299 1 98.81 123 ALA B N 1
ATOM 5036 C CA . ALA B 1 123 ? -17.125 -20.359 1.692 1 98.81 123 ALA B CA 1
ATOM 5037 C C . ALA B 1 123 ? -18.625 -20.562 1.854 1 98.81 123 ALA B C 1
ATOM 5039 O O . ALA B 1 123 ? -19.078 -21.453 2.576 1 98.81 123 ALA B O 1
ATOM 5040 N N . TYR B 1 124 ? -19.406 -19.719 1.193 1 98.88 124 TYR B N 1
ATOM 5041 C CA . TYR B 1 124 ? -20.859 -19.797 1.292 1 98.88 124 TYR B CA 1
ATOM 5042 C C . TYR B 1 124 ? -21.375 -21.109 0.736 1 98.88 124 TYR B C 1
ATOM 5044 O O . TYR B 1 124 ? -22.156 -21.812 1.388 1 98.88 124 TYR B O 1
ATOM 5052 N N . LEU B 1 125 ? -20.969 -21.5 -0.391 1 98.75 125 LEU B N 1
ATOM 5053 C CA . LEU B 1 125 ? -21.453 -22.703 -1.072 1 98.75 125 LEU B CA 1
ATOM 5054 C C . LEU B 1 125 ? -21.062 -23.953 -0.303 1 98.75 125 LEU B C 1
ATOM 5056 O O . LEU B 1 125 ? -21.828 -24.922 -0.237 1 98.75 125 LEU B O 1
ATOM 5060 N N . LEU B 1 126 ? -19.859 -23.953 0.291 1 98.5 126 LEU B N 1
ATOM 5061 C CA . LEU B 1 126 ? -19.281 -25.188 0.795 1 98.5 126 LEU B CA 1
ATOM 5062 C C . LEU B 1 126 ? -19.375 -25.25 2.316 1 98.5 126 LEU B C 1
ATOM 5064 O O . LEU B 1 126 ? -18.938 -26.234 2.928 1 98.5 126 LEU B O 1
ATOM 5068 N N . GLU B 1 127 ? -19.906 -24.219 2.961 1 98.69 127 GLU B N 1
ATOM 5069 C CA . GLU B 1 127 ? -20.062 -24.203 4.414 1 98.69 127 GLU B CA 1
ATOM 5070 C C . GLU B 1 127 ? -20.75 -25.453 4.918 1 98.69 127 GLU B C 1
ATOM 5072 O O . GLU B 1 127 ? -20.312 -26.078 5.891 1 98.69 127 GLU B O 1
ATOM 5077 N N . PRO B 1 128 ? -21.859 -25.953 4.281 1 98.25 128 PRO B N 1
ATOM 5078 C CA . PRO B 1 128 ? -22.484 -27.188 4.746 1 98.25 128 PRO B CA 1
ATOM 5079 C C . PRO B 1 128 ? -21.547 -28.391 4.625 1 98.25 128 PRO B C 1
ATOM 5081 O O . PRO B 1 128 ? -21.578 -29.297 5.469 1 98.25 128 PRO B O 1
ATOM 5084 N N . CYS B 1 129 ? -20.766 -28.438 3.58 1 97.5 129 CYS B N 1
ATOM 5085 C CA . CYS B 1 129 ? -19.797 -29.5 3.395 1 97.5 129 CYS B CA 1
ATOM 5086 C C . CYS B 1 129 ? -18.734 -29.469 4.48 1 97.5 129 CYS B C 1
ATOM 5088 O O . CYS B 1 129 ? -18.297 -30.5 4.977 1 97.5 129 CYS B O 1
ATOM 5090 N N . TRP B 1 130 ? -18.312 -28.266 4.828 1 97.62 130 TRP B N 1
ATOM 5091 C CA . TRP B 1 130 ? -17.328 -28.062 5.895 1 97.62 130 TRP B CA 1
ATOM 5092 C C . TRP B 1 130 ? -17.891 -28.547 7.234 1 97.62 130 TRP B C 1
ATOM 5094 O O . TRP B 1 130 ? -17.203 -29.266 7.969 1 97.62 130 TRP B O 1
ATOM 5104 N N . GLU B 1 131 ? -19.109 -28.188 7.512 1 97.38 131 GLU B N 1
ATOM 5105 C CA . GLU B 1 131 ? -19.75 -28.625 8.75 1 97.38 131 GLU B CA 1
ATOM 5106 C C . GLU B 1 131 ? -19.828 -30.141 8.828 1 97.38 131 GLU B C 1
ATOM 5108 O O . GLU B 1 131 ? -19.531 -30.734 9.875 1 97.38 131 GLU B O 1
ATOM 5113 N N . ARG B 1 132 ? -20.203 -30.703 7.77 1 95.81 132 ARG B N 1
ATOM 5114 C CA . ARG B 1 132 ? -20.281 -32.156 7.715 1 95.81 132 ARG B CA 1
ATOM 5115 C C . ARG B 1 132 ? -18.906 -32.781 7.938 1 95.81 132 ARG B C 1
ATOM 5117 O O . ARG B 1 132 ? -18.766 -33.75 8.688 1 95.81 132 ARG B O 1
ATOM 5124 N N . TRP B 1 133 ? -17.891 -32.25 7.254 1 94.12 133 TRP B N 1
ATOM 5125 C CA . TRP B 1 133 ? -16.531 -32.75 7.375 1 94.12 133 TRP B CA 1
ATOM 5126 C C . TRP B 1 133 ? -16.047 -32.656 8.82 1 94.12 133 TRP B C 1
ATOM 5128 O O . TRP B 1 133 ? -15.461 -33.625 9.336 1 94.12 133 TRP B O 1
ATOM 5138 N N . VAL B 1 134 ? -16.281 -31.531 9.461 1 94.94 134 VAL B N 1
ATOM 5139 C CA . VAL B 1 134 ? -15.82 -31.297 10.828 1 94.94 134 VAL B CA 1
ATOM 5140 C C . VAL B 1 134 ? -16.516 -32.281 11.781 1 94.94 134 VAL B C 1
ATOM 5142 O O . VAL B 1 134 ? -15.891 -32.812 12.695 1 94.94 134 VAL B O 1
ATOM 5145 N N . LYS B 1 135 ? -17.703 -32.562 11.57 1 93.81 135 LYS B N 1
ATOM 5146 C CA . LYS B 1 135 ? -18.5 -33.406 12.461 1 93.81 135 LYS B CA 1
ATOM 5147 C C . LYS B 1 135 ? -18.172 -34.875 12.25 1 93.81 135 LYS B C 1
ATOM 5149 O O . LYS B 1 135 ? -18.25 -35.688 13.18 1 93.81 135 LYS B O 1
ATOM 5154 N N . ASP B 1 136 ? -17.781 -35.188 10.984 1 91.44 136 ASP B N 1
ATOM 5155 C CA . ASP B 1 136 ? -17.438 -36.594 10.68 1 91.44 136 ASP B CA 1
ATOM 5156 C C . ASP B 1 136 ? -16.328 -36.656 9.641 1 91.44 136 ASP B C 1
ATOM 5158 O O . ASP B 1 136 ? -16.562 -37.094 8.508 1 91.44 136 ASP B O 1
ATOM 5162 N N . PRO B 1 137 ? -15.164 -36.438 10.023 1 85.5 137 PRO B N 1
ATOM 5163 C CA . PRO B 1 137 ? -14.055 -36.438 9.062 1 85.5 137 PRO B CA 1
ATOM 5164 C C . PRO B 1 137 ? -13.742 -37.844 8.531 1 85.5 137 PRO B C 1
ATOM 5166 O O . PRO B 1 137 ? -13.234 -37.969 7.414 1 85.5 137 PRO B O 1
ATOM 5169 N N . ALA B 1 138 ? -14.102 -38.844 9.227 1 82.56 138 ALA B N 1
ATOM 5170 C CA . ALA B 1 138 ? -13.781 -40.219 8.852 1 82.56 138 ALA B CA 1
ATOM 5171 C C . ALA B 1 138 ? -14.734 -40.719 7.766 1 82.56 138 ALA B C 1
ATOM 5173 O O . ALA B 1 138 ? -14.438 -41.688 7.066 1 82.56 138 ALA B O 1
ATOM 5174 N N . GLY B 1 139 ? -15.844 -40.094 7.637 1 80.06 139 GLY B N 1
ATOM 5175 C CA . GLY B 1 139 ? -16.844 -40.531 6.688 1 80.06 139 GLY B CA 1
ATOM 5176 C C . GLY B 1 139 ? -16.406 -40.406 5.242 1 80.06 139 GLY B C 1
ATOM 5177 O O . GLY B 1 139 ? -16.953 -41.062 4.355 1 80.06 139 GLY B O 1
ATOM 5178 N N . GLY B 1 140 ? -15.453 -39.625 4.957 1 73.75 140 GLY B N 1
ATOM 5179 C CA . GLY B 1 140 ? -14.852 -39.5 3.637 1 73.75 140 GLY B CA 1
ATOM 5180 C C . GLY B 1 140 ? -15.742 -38.781 2.633 1 73.75 140 GLY B C 1
ATOM 5181 O O . GLY B 1 140 ? -15.445 -38.781 1.438 1 73.75 140 GLY B O 1
ATOM 5182 N N . TYR B 1 141 ? -16.875 -38.375 3.025 1 82.44 141 TYR B N 1
ATOM 5183 C CA . TYR B 1 141 ? -17.812 -37.688 2.148 1 82.44 141 TYR B CA 1
ATOM 5184 C C . TYR B 1 141 ? -18.062 -36.25 2.633 1 82.44 141 TYR B C 1
ATOM 5186 O O . TYR B 1 141 ? -18.031 -36 3.836 1 82.44 141 TYR B O 1
ATOM 5194 N N . TYR B 1 142 ? -18.328 -35.312 1.706 1 91 142 TYR B N 1
ATOM 5195 C CA . TYR B 1 142 ? -18.469 -33.906 2.035 1 91 142 TYR B CA 1
ATOM 5196 C C . TYR B 1 142 ? -19.938 -33.5 2.1 1 91 142 TYR B C 1
ATOM 5198 O O . TYR B 1 142 ? -20.266 -32.438 2.582 1 91 142 TYR B O 1
ATOM 5206 N N . GLY B 1 143 ? -20.828 -34.406 1.666 1 93.31 143 GLY B N 1
ATOM 5207 C CA . GLY B 1 143 ? -22.219 -34.031 1.577 1 93.31 143 GLY B CA 1
ATOM 5208 C C . GLY B 1 143 ? -22.516 -33.094 0.415 1 93.31 143 GLY B C 1
ATOM 5209 O O . GLY B 1 143 ? -21.844 -33.156 -0.619 1 93.31 143 GLY B O 1
ATOM 5210 N N . LEU B 1 144 ? -23.641 -32.344 0.529 1 96.75 144 LEU B N 1
ATOM 5211 C CA . LEU B 1 144 ? -24.047 -31.438 -0.542 1 96.75 144 LEU B CA 1
ATOM 5212 C C . LEU B 1 144 ? -23.766 -29.984 -0.171 1 96.75 144 LEU B C 1
ATOM 5214 O O . LEU B 1 144 ? -23.922 -29.594 0.985 1 96.75 144 LEU B O 1
ATOM 5218 N N . GLY B 1 145 ? -23.266 -29.234 -1.107 1 98 145 GLY B N 1
ATOM 5219 C CA . GLY B 1 145 ? -23.156 -27.797 -0.951 1 98 145 GLY B CA 1
ATOM 5220 C C . GLY B 1 145 ? -24.438 -27.062 -1.246 1 98 145 GLY B C 1
ATOM 5221 O O . GLY B 1 145 ? -25.453 -27.688 -1.563 1 98 145 GLY B O 1
ATOM 5222 N N . ARG B 1 146 ? -24.406 -25.766 -1.046 1 98.25 146 ARG B N 1
ATOM 5223 C CA . ARG B 1 146 ? -25.594 -24.984 -1.396 1 98.25 146 ARG B CA 1
ATOM 5224 C C . ARG B 1 146 ? -25.766 -24.906 -2.91 1 98.25 146 ARG B C 1
ATOM 5226 O O . ARG B 1 146 ? -24.781 -24.719 -3.643 1 98.25 146 ARG B O 1
ATOM 5233 N N . GLU B 1 147 ? -26.938 -24.938 -3.396 1 97.25 147 GLU B N 1
ATOM 5234 C CA . GLU B 1 147 ? -27.203 -25.047 -4.828 1 97.25 147 GLU B CA 1
ATOM 5235 C C . GLU B 1 147 ? -27.484 -23.672 -5.434 1 97.25 147 GLU B C 1
ATOM 5237 O O . GLU B 1 147 ? -27.688 -23.547 -6.648 1 97.25 147 GLU B O 1
ATOM 5242 N N . THR B 1 148 ? -27.594 -22.766 -4.605 1 98.38 148 THR B N 1
ATOM 5243 C CA . THR B 1 148 ? -27.875 -21.422 -5.094 1 98.38 148 THR B CA 1
ATOM 5244 C C . THR B 1 148 ? -26.938 -20.391 -4.457 1 98.38 148 THR B C 1
ATOM 5246 O O . THR B 1 148 ? -26.703 -20.438 -3.246 1 98.38 148 THR B O 1
ATOM 5249 N N . LEU B 1 149 ? -26.391 -19.578 -5.207 1 98.62 149 LEU B N 1
ATOM 5250 C CA . LEU B 1 149 ? -25.609 -18.422 -4.777 1 98.62 149 LEU B CA 1
ATOM 5251 C C . LEU B 1 149 ? -26.453 -17.156 -4.797 1 98.62 149 LEU B C 1
ATOM 5253 O O . LEU B 1 149 ? -27 -16.781 -5.84 1 98.62 149 LEU B O 1
ATOM 5257 N N . PRO B 1 150 ? -26.656 -16.516 -3.691 1 98.69 150 PRO B N 1
ATOM 5258 C CA . PRO B 1 150 ? -27.547 -15.352 -3.656 1 98.69 150 PRO B CA 1
ATOM 5259 C C . PRO B 1 150 ? -27.047 -14.203 -4.527 1 98.69 150 PRO B C 1
ATOM 5261 O O . PRO B 1 150 ? -25.844 -14.094 -4.785 1 98.69 150 PRO B O 1
ATOM 5264 N N . LYS B 1 151 ? -27.891 -13.297 -4.891 1 98.25 151 LYS B N 1
ATOM 5265 C CA . LYS B 1 151 ? -27.641 -12.188 -5.801 1 98.25 151 LYS B CA 1
ATOM 5266 C C . LYS B 1 151 ? -26.5 -11.312 -5.289 1 98.25 151 LYS B C 1
ATOM 5268 O O . LYS B 1 151 ? -25.703 -10.797 -6.082 1 98.25 151 LYS B O 1
ATOM 5273 N N . CYS B 1 152 ? -26.422 -11.18 -3.992 1 98.62 152 CYS B N 1
ATOM 5274 C CA . CYS B 1 152 ? -25.469 -10.258 -3.391 1 98.62 152 CYS B CA 1
ATOM 5275 C C . CYS B 1 152 ? -24.047 -10.789 -3.539 1 98.62 152 CYS B C 1
ATOM 5277 O O . CYS B 1 152 ? -23.078 -10.031 -3.387 1 98.62 152 CYS B O 1
ATOM 5279 N N . ILE B 1 153 ? -23.891 -12.094 -3.854 1 98.88 153 ILE B N 1
ATOM 5280 C CA . ILE B 1 153 ? -22.578 -12.672 -4.152 1 98.88 153 ILE B CA 1
ATOM 5281 C C . ILE B 1 153 ? -22.438 -12.875 -5.66 1 98.88 153 ILE B C 1
ATOM 5283 O O . ILE B 1 153 ? -21.438 -12.469 -6.258 1 98.88 153 ILE B O 1
ATOM 5287 N N . ALA B 1 154 ? -23.453 -13.414 -6.289 1 98.88 154 ALA B N 1
ATOM 5288 C CA . ALA B 1 154 ? -23.422 -13.906 -7.66 1 98.88 154 ALA B CA 1
ATOM 5289 C C . ALA B 1 154 ? -23.172 -12.773 -8.648 1 98.88 154 ALA B C 1
ATOM 5291 O O . ALA B 1 154 ? -22.297 -12.883 -9.523 1 98.88 154 ALA B O 1
ATOM 5292 N N . ARG B 1 155 ? -23.859 -11.711 -8.469 1 98.81 155 ARG B N 1
ATOM 5293 C CA . ARG B 1 155 ? -23.859 -10.664 -9.492 1 98.81 155 ARG B CA 1
ATOM 5294 C C . ARG B 1 155 ? -22.531 -9.891 -9.484 1 98.81 155 ARG B C 1
ATOM 5296 O O . ARG B 1 155 ? -21.922 -9.703 -10.531 1 98.81 155 ARG B O 1
ATOM 5303 N N . PRO B 1 156 ? -22.062 -9.406 -8.312 1 98.81 156 PRO B N 1
ATOM 5304 C CA . PRO B 1 156 ? -20.781 -8.711 -8.344 1 98.81 156 PRO B CA 1
ATOM 5305 C C . PRO B 1 156 ? -19.641 -9.609 -8.797 1 98.81 156 PRO B C 1
ATOM 5307 O O . PRO B 1 156 ? -18.75 -9.172 -9.539 1 98.81 156 PRO B O 1
ATOM 5310 N N . LEU B 1 157 ? -19.656 -10.867 -8.352 1 98.88 157 LEU B N 1
ATOM 5311 C CA . LEU B 1 157 ? -18.625 -11.812 -8.766 1 98.88 157 LEU B CA 1
ATOM 5312 C C . LEU B 1 157 ? -18.641 -12.008 -10.281 1 98.88 157 LEU B C 1
ATOM 5314 O O . LEU B 1 157 ? -17.594 -11.977 -10.922 1 98.88 157 LEU B O 1
ATOM 5318 N N . TYR B 1 158 ? -19.781 -12.195 -10.805 1 98.81 158 TYR B N 1
ATOM 5319 C CA . TYR B 1 158 ? -19.938 -12.406 -12.242 1 98.81 158 TYR B CA 1
ATOM 5320 C C . TYR B 1 158 ? -19.5 -11.18 -13.023 1 98.81 158 TYR B C 1
ATOM 5322 O O . TYR B 1 158 ? -18.844 -11.305 -14.062 1 98.81 158 TYR B O 1
ATOM 5330 N N . ARG B 1 159 ? -19.859 -10.039 -12.562 1 98.75 159 ARG B N 1
ATOM 5331 C CA . ARG B 1 159 ? -19.469 -8.797 -13.227 1 98.75 159 ARG B CA 1
ATOM 5332 C C . ARG B 1 159 ? -17.953 -8.648 -13.281 1 98.75 159 ARG B C 1
ATOM 5334 O O . ARG B 1 159 ? -17.406 -8.312 -14.328 1 98.75 159 ARG B O 1
ATOM 5341 N N . CYS B 1 160 ? -17.297 -8.906 -12.125 1 98.81 160 CYS B N 1
ATOM 5342 C CA . CYS B 1 160 ? -15.836 -8.867 -12.102 1 98.81 160 CYS B CA 1
ATOM 5343 C C . CYS B 1 160 ? -15.25 -9.867 -13.094 1 98.81 160 CYS B C 1
ATOM 5345 O O . CYS B 1 160 ? -14.312 -9.547 -13.82 1 98.81 160 CYS B O 1
ATOM 5347 N N . ALA B 1 161 ? -15.781 -11.055 -13.078 1 98.69 161 ALA B N 1
ATOM 5348 C CA . ALA B 1 161 ? -15.297 -12.133 -13.945 1 98.69 161 ALA B CA 1
ATOM 5349 C C . ALA B 1 161 ? -15.43 -11.742 -15.414 1 98.69 161 ALA B C 1
ATOM 5351 O O . ALA B 1 161 ? -14.547 -12.039 -16.219 1 98.69 161 ALA B O 1
ATOM 5352 N N . GLU B 1 162 ? -16.516 -11.109 -15.734 1 98.31 162 GLU B N 1
ATOM 5353 C CA . GLU B 1 162 ? -16.734 -10.633 -17.094 1 98.31 162 GLU B CA 1
ATOM 5354 C C . GLU B 1 162 ? -15.656 -9.625 -17.5 1 98.31 162 GLU B C 1
ATOM 5356 O O . GLU B 1 162 ? -15.102 -9.711 -18.609 1 98.31 162 GLU B O 1
ATOM 5361 N N . ILE B 1 163 ? -15.398 -8.75 -16.609 1 98.44 163 ILE B N 1
ATOM 5362 C CA . ILE B 1 163 ? -14.438 -7.691 -16.875 1 98.44 163 ILE B CA 1
ATOM 5363 C C . ILE B 1 163 ? -13.039 -8.297 -17.031 1 98.44 163 ILE B C 1
ATOM 5365 O O . ILE B 1 163 ? -12.289 -7.91 -17.938 1 98.44 163 ILE B O 1
ATOM 5369 N N . LEU B 1 164 ? -12.695 -9.258 -16.219 1 98.38 164 LEU B N 1
ATOM 5370 C CA . LEU B 1 164 ? -11.352 -9.828 -16.172 1 98.38 164 LEU B CA 1
ATOM 5371 C C . LEU B 1 164 ? -11.211 -10.977 -17.172 1 98.38 164 LEU B C 1
ATOM 5373 O O . LEU B 1 164 ? -10.102 -11.469 -17.406 1 98.38 164 LEU B O 1
ATOM 5377 N N . ASP B 1 165 ? -12.305 -11.422 -17.719 1 97.81 165 ASP B N 1
ATOM 5378 C CA . ASP B 1 165 ? -12.352 -12.523 -18.688 1 97.81 165 ASP B CA 1
ATOM 5379 C C . ASP B 1 165 ? -11.859 -13.828 -18.047 1 97.81 165 ASP B C 1
ATOM 5381 O O . ASP B 1 165 ? -10.969 -14.484 -18.594 1 97.81 165 ASP B O 1
ATOM 5385 N N . ILE B 1 166 ? -12.43 -14.211 -16.922 1 97.62 166 ILE B N 1
ATOM 5386 C CA . ILE B 1 166 ? -12.195 -15.477 -16.25 1 97.62 166 ILE B CA 1
ATOM 5387 C C . ILE B 1 166 ? -13.508 -16.016 -15.688 1 97.62 166 ILE B C 1
ATOM 5389 O O . ILE B 1 166 ? -14.484 -15.273 -15.547 1 97.62 166 ILE B O 1
ATOM 5393 N N . PRO B 1 167 ? -13.57 -17.312 -15.438 1 97.44 167 PRO B N 1
ATOM 5394 C CA . PRO B 1 167 ? -14.797 -17.859 -14.859 1 97.44 167 PRO B CA 1
ATOM 5395 C C . PRO B 1 167 ? -15.102 -17.266 -13.477 1 97.44 167 PRO B C 1
ATOM 5397 O O . PRO B 1 167 ? -14.188 -17 -12.695 1 97.44 167 PRO B O 1
ATOM 5400 N N . PRO B 1 168 ? -16.375 -17.031 -13.156 1 98.06 168 PRO B N 1
ATOM 5401 C CA . PRO B 1 168 ? -16.797 -16.422 -11.891 1 98.06 168 PRO B CA 1
ATOM 5402 C C . PRO B 1 168 ? -16.766 -17.406 -10.727 1 98.06 168 PRO B C 1
ATOM 5404 O O . PRO B 1 168 ? -17.797 -17.641 -10.086 1 98.06 168 PRO B O 1
ATOM 5407 N N . PHE B 1 169 ? -15.609 -17.922 -10.477 1 97.56 169 PHE B N 1
ATOM 5408 C CA . PHE B 1 169 ? -15.328 -18.812 -9.352 1 97.56 169 PHE B CA 1
ATOM 5409 C C . PHE B 1 169 ? -13.875 -18.672 -8.898 1 97.56 169 PHE B C 1
ATOM 5411 O O . PHE B 1 169 ? -13.086 -17.969 -9.531 1 97.56 169 PHE B O 1
ATOM 5418 N N . MET B 1 170 ? -13.547 -19.297 -7.805 1 96.75 170 MET B N 1
ATOM 5419 C CA . MET B 1 170 ? -12.211 -19.188 -7.211 1 96.75 170 MET B CA 1
ATOM 5420 C C . MET B 1 170 ? -11.148 -19.703 -8.172 1 96.75 170 MET B C 1
ATOM 5422 O O . MET B 1 170 ? -11.156 -20.875 -8.547 1 96.75 170 MET B O 1
ATOM 5426 N N . SER B 1 171 ? -10.359 -18.797 -8.641 1 95.44 171 SER B N 1
ATOM 5427 C CA . SER B 1 171 ? -9.266 -19.141 -9.547 1 95.44 171 SER B CA 1
ATOM 5428 C C . SER B 1 171 ? -7.938 -19.203 -8.805 1 95.44 171 SER B C 1
ATOM 5430 O O . SER B 1 171 ? -7.785 -18.609 -7.734 1 95.44 171 SER B O 1
ATOM 5432 N N . TYR B 1 172 ? -7.012 -19.938 -9.398 1 97.12 172 TYR B N 1
ATOM 5433 C CA . TYR B 1 172 ? -5.68 -20.109 -8.836 1 97.12 172 TYR B CA 1
ATOM 5434 C C . TYR B 1 172 ? -4.945 -18.781 -8.727 1 97.12 172 TYR B C 1
ATOM 5436 O O . TYR B 1 172 ? -4.504 -18.391 -7.648 1 97.12 172 TYR B O 1
ATOM 5444 N N . ALA B 1 173 ? -4.887 -18.031 -9.781 1 97.94 173 ALA B N 1
ATOM 5445 C CA . ALA B 1 173 ? -4.051 -16.844 -9.836 1 97.94 173 ALA B CA 1
ATOM 5446 C C . ALA B 1 173 ? -4.801 -15.625 -9.305 1 97.94 173 ALA B C 1
ATOM 5448 O O . ALA B 1 173 ? -4.355 -14.977 -8.352 1 97.94 173 ALA B O 1
ATOM 5449 N N . ALA B 1 174 ? -5.965 -15.359 -9.75 1 97.56 174 ALA B N 1
ATOM 5450 C CA . ALA B 1 174 ? -6.664 -14.102 -9.5 1 97.56 174 ALA B CA 1
ATOM 5451 C C . ALA B 1 174 ? -7.324 -14.102 -8.125 1 97.56 174 ALA B C 1
ATOM 5453 O O . ALA B 1 174 ? -7.766 -13.062 -7.641 1 97.56 174 ALA B O 1
ATOM 5454 N N . ALA B 1 175 ? -7.289 -15.297 -7.43 1 97.81 175 ALA B N 1
ATOM 5455 C CA . ALA B 1 175 ? -8.008 -15.289 -6.156 1 97.81 175 ALA B CA 1
ATOM 5456 C C . ALA B 1 175 ? -7.23 -16.062 -5.09 1 97.81 175 ALA B C 1
ATOM 5458 O O . ALA B 1 175 ? -6.676 -15.461 -4.164 1 97.81 175 ALA B O 1
ATOM 5459 N N . TYR B 1 176 ? -7.023 -17.312 -5.223 1 98.19 176 TYR B N 1
ATOM 5460 C CA . TYR B 1 176 ? -6.637 -18.203 -4.133 1 98.19 176 TYR B CA 1
ATOM 5461 C C . TYR B 1 176 ? -5.164 -18.016 -3.777 1 98.19 176 TYR B C 1
ATOM 5463 O O . TYR B 1 176 ? -4.805 -17.984 -2.598 1 98.19 176 TYR B O 1
ATOM 5471 N N . ALA B 1 177 ? -4.355 -17.891 -4.84 1 98 177 ALA B N 1
ATOM 5472 C CA . ALA B 1 177 ? -2.932 -17.969 -4.523 1 98 177 ALA B CA 1
ATOM 5473 C C . ALA B 1 177 ? -2.217 -16.672 -4.883 1 98 177 ALA B C 1
ATOM 5475 O O . ALA B 1 177 ? -1.853 -15.891 -4 1 98 177 ALA B O 1
ATOM 5476 N N . LEU B 1 178 ? -2.213 -16.266 -6.137 1 98.44 178 LEU B N 1
ATOM 5477 C CA . LEU B 1 178 ? -1.234 -15.289 -6.598 1 98.44 178 LEU B CA 1
ATOM 5478 C C . LEU B 1 178 ? -1.736 -13.867 -6.363 1 98.44 178 LEU B C 1
ATOM 5480 O O . LEU B 1 178 ? -0.958 -12.914 -6.41 1 98.44 178 LEU B O 1
ATOM 5484 N N . TYR B 1 179 ? -3.033 -13.672 -6.16 1 98.44 179 TYR B N 1
ATOM 5485 C CA . TYR B 1 179 ? -3.523 -12.352 -5.781 1 98.44 179 TYR B CA 1
ATOM 5486 C C . TYR B 1 179 ? -3.949 -12.328 -4.32 1 98.44 179 TYR B C 1
ATOM 5488 O O . TYR B 1 179 ? -4.758 -11.492 -3.916 1 98.44 179 TYR B O 1
ATOM 5496 N N . ASN B 1 180 ? -3.453 -13.297 -3.518 1 98.5 180 ASN B N 1
ATOM 5497 C CA . ASN B 1 180 ? -3.818 -13.477 -2.115 1 98.5 180 ASN B CA 1
ATOM 5498 C C . ASN B 1 180 ? -2.586 -13.508 -1.216 1 98.5 180 ASN B C 1
ATOM 5500 O O . ASN B 1 180 ? -2.41 -14.445 -0.43 1 98.5 180 ASN B O 1
ATOM 5504 N N . TYR B 1 181 ? -1.73 -12.516 -1.366 1 98 181 TYR B N 1
ATOM 5505 C CA . TYR B 1 181 ? -0.561 -12.438 -0.498 1 98 181 TYR B CA 1
ATOM 5506 C C . TYR B 1 181 ? -0.165 -10.984 -0.242 1 98 181 TYR B C 1
ATOM 5508 O O . TYR B 1 181 ? -0.529 -10.094 -1.009 1 98 181 TYR B O 1
ATOM 5516 N N . THR B 1 182 ? 0.444 -10.797 0.804 1 95 182 THR B N 1
ATOM 5517 C CA . THR B 1 182 ? 1.085 -9.539 1.186 1 95 182 THR B CA 1
ATOM 5518 C C . THR B 1 182 ? 2.359 -9.805 1.983 1 95 182 THR B C 1
ATOM 5520 O O . THR B 1 182 ? 2.898 -10.914 1.951 1 95 182 THR B O 1
ATOM 5523 N N . VAL B 1 183 ? 2.943 -8.758 2.537 1 91.06 183 VAL B N 1
ATOM 5524 C CA . VAL B 1 183 ? 4.18 -8.93 3.295 1 91.06 183 VAL B CA 1
ATOM 5525 C C . VAL B 1 183 ? 3.982 -8.422 4.723 1 91.06 183 VAL B C 1
ATOM 5527 O O . VAL B 1 183 ? 3.158 -7.539 4.965 1 91.06 183 VAL B O 1
ATOM 5530 N N . ASP B 1 184 ? 4.652 -9.062 5.617 1 87.81 184 ASP B N 1
ATOM 5531 C CA . ASP B 1 184 ? 4.613 -8.648 7.02 1 87.81 184 ASP B CA 1
ATOM 5532 C C . ASP B 1 184 ? 5.332 -7.32 7.223 1 87.81 184 ASP B C 1
ATOM 5534 O O . ASP B 1 184 ? 4.785 -6.398 7.832 1 87.81 184 ASP B O 1
ATOM 5538 N N . GLU B 1 185 ? 6.559 -7.254 6.684 1 77.94 185 GLU B N 1
ATOM 5539 C CA . GLU B 1 185 ? 7.371 -6.043 6.715 1 77.94 185 GLU B CA 1
ATOM 5540 C C . GLU B 1 185 ? 7.484 -5.422 5.324 1 77.94 185 GLU B C 1
ATOM 5542 O O . GLU B 1 185 ? 8.18 -5.953 4.457 1 77.94 185 GLU B O 1
ATOM 5547 N N . PRO B 1 186 ? 6.883 -4.328 5.148 1 74.44 186 PRO B N 1
ATOM 5548 C CA . PRO B 1 186 ? 6.758 -3.736 3.816 1 74.44 186 PRO B CA 1
ATOM 5549 C C . PRO B 1 186 ? 8.109 -3.457 3.164 1 74.44 186 PRO B C 1
ATOM 5551 O O . PRO B 1 186 ? 8.227 -3.484 1.937 1 74.44 186 PRO B O 1
ATOM 5554 N N . CYS B 1 187 ? 9.094 -3.176 3.891 1 73.5 187 CYS B N 1
ATOM 5555 C CA . CYS B 1 187 ? 10.352 -2.768 3.273 1 73.5 187 CYS B CA 1
ATOM 5556 C C . CYS B 1 187 ? 11.266 -3.967 3.049 1 73.5 187 CYS B C 1
ATOM 5558 O O . CYS B 1 187 ? 12.375 -3.818 2.539 1 73.5 187 CYS B O 1
ATOM 5560 N N . ARG B 1 188 ? 10.711 -5.102 3.416 1 74.44 188 ARG B N 1
ATOM 5561 C CA . ARG B 1 188 ? 11.477 -6.324 3.201 1 74.44 188 ARG B CA 1
ATOM 5562 C C . ARG B 1 188 ? 11.055 -7.023 1.915 1 74.44 188 ARG B C 1
ATOM 5564 O O . ARG B 1 188 ? 9.938 -6.809 1.427 1 74.44 188 ARG B O 1
ATOM 5571 N N . SER B 1 189 ? 11.906 -7.828 1.402 1 74.75 189 SER B N 1
ATOM 5572 C CA . SER B 1 189 ? 11.711 -8.539 0.145 1 74.75 189 SER B CA 1
ATOM 5573 C C . SER B 1 189 ? 10.602 -9.586 0.265 1 74.75 189 SER B C 1
ATOM 5575 O O . SER B 1 189 ? 10.031 -9.766 1.343 1 74.75 189 SER B O 1
ATOM 5577 N N . LEU B 1 190 ? 10.328 -10.195 -0.916 1 87 190 LEU B N 1
ATOM 5578 C CA . LEU B 1 190 ? 9.32 -11.25 -0.992 1 87 190 LEU B CA 1
ATOM 5579 C C . LEU B 1 190 ? 9.898 -12.578 -0.523 1 87 190 LEU B C 1
ATOM 5581 O O . LEU B 1 190 ? 9.57 -13.633 -1.077 1 87 190 LEU B O 1
ATOM 5585 N N . GLU B 1 191 ? 10.766 -12.508 0.463 1 91.38 191 GLU B N 1
ATOM 5586 C CA . GLU B 1 191 ? 11.227 -13.75 1.082 1 91.38 191 GLU B CA 1
ATOM 5587 C C . GLU B 1 191 ? 10.07 -14.484 1.753 1 91.38 191 GLU B C 1
ATOM 5589 O O . GLU B 1 191 ? 9.18 -13.867 2.328 1 91.38 191 GLU B O 1
ATOM 5594 N N . TYR B 1 192 ? 10.125 -15.781 1.718 1 96.44 192 TYR B N 1
ATOM 5595 C CA . TYR B 1 192 ? 9.016 -16.594 2.197 1 96.44 192 TYR B CA 1
ATOM 5596 C C . TYR B 1 192 ? 8.625 -16.203 3.617 1 96.44 192 TYR B C 1
ATOM 5598 O O . TYR B 1 192 ? 7.438 -16.094 3.932 1 96.44 192 TYR B O 1
ATOM 5606 N N . SER B 1 193 ? 9.648 -15.945 4.523 1 95.19 193 SER B N 1
ATOM 5607 C CA . SER B 1 193 ? 9.398 -15.664 5.934 1 95.19 193 SER B CA 1
ATOM 5608 C C . SER B 1 193 ? 8.656 -14.344 6.113 1 95.19 193 SER B C 1
ATOM 5610 O O . SER B 1 193 ? 8.117 -14.07 7.188 1 95.19 193 SER B O 1
ATOM 5612 N N . ASN B 1 194 ? 8.656 -13.547 5.059 1 93.81 194 ASN B N 1
ATOM 5613 C CA . ASN B 1 194 ? 8.008 -12.242 5.137 1 93.81 194 ASN B CA 1
ATOM 5614 C C . ASN B 1 194 ? 6.621 -12.258 4.5 1 93.81 194 ASN B C 1
ATOM 5616 O O . ASN B 1 194 ? 5.91 -11.258 4.523 1 93.81 194 ASN B O 1
ATOM 5620 N N . LEU B 1 195 ? 6.16 -13.375 3.936 1 96.62 195 LEU B N 1
ATOM 5621 C CA . LEU B 1 195 ? 4.887 -13.469 3.229 1 96.62 195 LEU B CA 1
ATOM 5622 C C . LEU B 1 195 ? 3.744 -13.742 4.199 1 96.62 195 LEU B C 1
ATOM 5624 O O . LEU B 1 195 ? 3.924 -14.461 5.188 1 96.62 195 LEU B O 1
ATOM 5628 N N . LYS B 1 196 ? 2.607 -13.141 3.898 1 96.5 196 LYS B N 1
ATOM 5629 C CA . LYS B 1 196 ? 1.346 -13.359 4.598 1 96.5 196 LYS B CA 1
ATOM 5630 C C . LYS B 1 196 ? 0.18 -13.453 3.619 1 96.5 196 LYS B C 1
ATOM 5632 O O . LYS B 1 196 ? 0.242 -12.898 2.52 1 96.5 196 LYS B O 1
ATOM 5637 N N . LEU B 1 197 ? -0.818 -14.148 4.102 1 98.12 197 LEU B N 1
ATOM 5638 C CA . LEU B 1 197 ? -2.021 -14.203 3.277 1 98.12 197 LEU B CA 1
ATOM 5639 C C . LEU B 1 197 ? -2.949 -13.031 3.582 1 98.12 197 LEU B C 1
ATOM 5641 O O . LEU B 1 197 ? -3.01 -12.57 4.723 1 98.12 197 LEU B O 1
ATOM 5645 N N . ILE B 1 198 ? -3.66 -12.602 2.561 1 97.44 198 ILE B N 1
ATOM 5646 C CA . ILE B 1 198 ? -4.699 -11.594 2.721 1 97.44 198 ILE B CA 1
ATOM 5647 C C . ILE B 1 198 ? -5.992 -12.25 3.203 1 97.44 198 ILE B C 1
ATOM 5649 O O . ILE B 1 198 ? -6.672 -11.727 4.086 1 97.44 198 ILE B O 1
ATOM 5653 N N . ARG B 1 199 ? -6.371 -13.383 2.619 1 98.38 199 ARG B N 1
ATOM 5654 C CA . ARG B 1 199 ? -7.578 -14.133 2.941 1 98.38 199 ARG B CA 1
ATOM 5655 C C . ARG B 1 199 ? -7.258 -15.594 3.24 1 98.38 199 ARG B C 1
ATOM 5657 O O . ARG B 1 199 ? -6.289 -16.141 2.711 1 98.38 199 ARG B O 1
ATOM 5664 N N . ALA B 1 200 ? -8.055 -16.172 4.047 1 98.44 200 ALA B N 1
ATOM 5665 C CA . ALA B 1 200 ? -7.918 -17.594 4.398 1 98.44 200 ALA B CA 1
ATOM 5666 C C . ALA B 1 200 ? -9.273 -18.203 4.742 1 98.44 200 ALA B C 1
ATOM 5668 O O . ALA B 1 200 ? -10.25 -17.484 4.957 1 98.44 200 ALA B O 1
ATOM 5669 N N . PHE B 1 201 ? -9.328 -19.5 4.797 1 98.69 201 PHE B N 1
ATOM 5670 C CA . PHE B 1 201 ? -10.547 -20.203 5.172 1 98.69 201 PHE B CA 1
ATOM 5671 C C . PHE B 1 201 ? -10.43 -20.766 6.586 1 98.69 201 PHE B C 1
ATOM 5673 O O . PHE B 1 201 ? -11.328 -20.578 7.41 1 98.69 201 PHE B O 1
ATOM 5680 N N . GLU B 1 202 ? -9.383 -21.453 6.828 1 98.19 202 GLU B N 1
ATOM 5681 C CA . GLU B 1 202 ? -9.281 -22.172 8.102 1 98.19 202 GLU B CA 1
ATOM 5682 C C . GLU B 1 202 ? -8.352 -21.438 9.07 1 98.19 202 GLU B C 1
ATOM 5684 O O . GLU B 1 202 ? -8.797 -20.562 9.82 1 98.19 202 GLU B O 1
ATOM 5689 N N . ARG B 1 203 ? -7.023 -21.594 8.922 1 98.06 203 ARG B N 1
ATOM 5690 C CA . ARG B 1 203 ? -6.059 -21 9.836 1 98.06 203 ARG B CA 1
ATOM 5691 C C . ARG B 1 203 ? -4.988 -20.219 9.07 1 98.06 203 ARG B C 1
ATOM 5693 O O . ARG B 1 203 ? -3.932 -19.906 9.617 1 98.06 203 ARG B O 1
ATOM 5700 N N . GLY B 1 204 ? -5.293 -19.938 7.891 1 98.38 204 GLY B N 1
ATOM 5701 C CA . GLY B 1 204 ? -4.27 -19.453 6.973 1 98.38 204 GLY B CA 1
ATOM 5702 C C . GLY B 1 204 ? -3.789 -18.062 7.297 1 98.38 204 GLY B C 1
ATOM 5703 O O . GLY B 1 204 ? -2.764 -17.609 6.773 1 98.38 204 GLY B O 1
ATOM 5704 N N . LEU B 1 205 ? -4.484 -17.328 8.18 1 97.31 205 LEU B N 1
ATOM 5705 C CA . LEU B 1 205 ? -4.027 -15.992 8.555 1 97.31 205 LEU B CA 1
ATOM 5706 C C . LEU B 1 205 ? -2.811 -16.062 9.469 1 97.31 205 LEU B C 1
ATOM 5708 O O . LEU B 1 205 ? -2.109 -15.07 9.664 1 97.31 205 LEU B O 1
ATOM 5712 N N . ASP B 1 206 ? -2.582 -17.203 10.078 1 97.31 206 ASP B N 1
ATOM 5713 C CA . ASP B 1 206 ? -1.304 -17.516 10.703 1 97.31 206 ASP B CA 1
ATOM 5714 C C . ASP B 1 206 ? -0.285 -18 9.672 1 97.31 206 ASP B C 1
ATOM 5716 O O . ASP B 1 206 ? -0.434 -19.078 9.094 1 97.31 206 ASP B O 1
ATOM 5720 N N . PRO B 1 207 ? 0.768 -17.25 9.461 1 96.38 207 PRO B N 1
ATOM 5721 C CA . PRO B 1 207 ? 1.721 -17.594 8.398 1 96.38 207 PRO B CA 1
ATOM 5722 C C . PRO B 1 207 ? 2.416 -18.922 8.648 1 96.38 207 PRO B C 1
ATOM 5724 O O . PRO B 1 207 ? 3.035 -19.484 7.738 1 96.38 207 PRO B O 1
ATOM 5727 N N . LYS B 1 208 ? 2.309 -19.484 9.82 1 96.56 208 LYS B N 1
ATOM 5728 C CA . LYS B 1 208 ? 2.961 -20.734 10.148 1 96.56 208 LYS B CA 1
ATOM 5729 C C . LYS B 1 208 ? 2.012 -21.922 9.945 1 96.56 208 LYS B C 1
ATOM 5731 O O . LYS B 1 208 ? 2.418 -23.078 10.062 1 96.56 208 LYS B O 1
ATOM 5736 N N . SER B 1 209 ? 0.774 -21.641 9.648 1 98.31 209 SER B N 1
ATOM 5737 C CA . SER B 1 209 ? -0.211 -22.703 9.477 1 98.31 209 SER B CA 1
ATOM 5738 C C . SER B 1 209 ? 0.025 -23.469 8.18 1 98.31 209 SER B C 1
ATOM 5740 O O . SER B 1 209 ? 0.644 -22.953 7.246 1 98.31 209 SER B O 1
ATOM 5742 N N . SER B 1 210 ? -0.473 -24.688 8.07 1 98.5 210 SER B N 1
ATOM 5743 C CA . SER B 1 210 ? -0.394 -25.5 6.867 1 98.5 210 SER B CA 1
ATOM 5744 C C . SER B 1 210 ? -1.145 -24.859 5.711 1 98.5 210 SER B C 1
ATOM 5746 O O . SER B 1 210 ? -0.725 -24.953 4.555 1 98.5 210 SER B O 1
ATOM 5748 N N . GLU B 1 211 ? -2.26 -24.25 6.039 1 98.56 211 GLU B N 1
ATOM 5749 C CA . GLU B 1 211 ? -3.016 -23.578 4.98 1 98.56 211 GLU B CA 1
ATOM 5750 C C . GLU B 1 211 ? -2.203 -22.453 4.344 1 98.56 211 GLU B C 1
ATOM 5752 O O . GLU B 1 211 ? -2.148 -22.344 3.119 1 98.56 211 GLU B O 1
ATOM 5757 N N . ALA B 1 212 ? -1.596 -21.641 5.211 1 98.69 212 ALA B N 1
ATOM 5758 C CA . ALA B 1 212 ? -0.742 -20.578 4.691 1 98.69 212 ALA B CA 1
ATOM 5759 C C . ALA B 1 212 ? 0.419 -21.141 3.883 1 98.69 212 ALA B C 1
ATOM 5761 O O . ALA B 1 212 ? 0.733 -20.641 2.801 1 98.69 212 ALA B O 1
ATOM 5762 N N . GLY B 1 213 ? 1.022 -22.172 4.43 1 98.69 213 GLY B N 1
ATOM 5763 C CA . GLY B 1 213 ? 2.15 -22.797 3.75 1 98.69 213 GLY B CA 1
ATOM 5764 C C . GLY B 1 213 ? 1.792 -23.344 2.385 1 98.69 213 GLY B C 1
ATOM 5765 O O . GLY B 1 213 ? 2.574 -23.234 1.439 1 98.69 213 GLY B O 1
ATOM 5766 N N . PHE B 1 214 ? 0.633 -23.953 2.314 1 98.25 214 PHE B N 1
ATOM 5767 C CA . PHE B 1 214 ? 0.157 -24.531 1.065 1 98.25 214 PHE B CA 1
ATOM 5768 C C . PHE B 1 214 ? 0.034 -23.453 -0.016 1 98.25 214 PHE B C 1
ATOM 5770 O O . PHE B 1 214 ? 0.356 -23.703 -1.18 1 98.25 214 PHE B O 1
ATOM 5777 N N . ILE B 1 215 ? -0.425 -22.312 0.346 1 98.38 215 ILE B N 1
ATOM 5778 C CA . ILE B 1 215 ? -0.708 -21.25 -0.602 1 98.38 215 ILE B CA 1
ATOM 5779 C C . ILE B 1 215 ? 0.563 -20.438 -0.866 1 98.38 215 ILE B C 1
ATOM 5781 O O . ILE B 1 215 ? 0.931 -20.203 -2.02 1 98.38 215 ILE B O 1
ATOM 5785 N N . LEU B 1 216 ? 1.292 -20.047 0.176 1 98.56 216 LEU B N 1
ATOM 5786 C CA . LEU B 1 216 ? 2.422 -19.125 0.072 1 98.56 216 LEU B CA 1
ATOM 5787 C C . LEU B 1 216 ? 3.6 -19.797 -0.629 1 98.56 216 LEU B C 1
ATOM 5789 O O . LEU B 1 216 ? 4.441 -19.109 -1.219 1 98.56 216 LEU B O 1
ATOM 5793 N N . THR B 1 217 ? 3.693 -21.094 -0.596 1 98.31 217 THR B N 1
ATOM 5794 C CA . THR B 1 217 ? 4.73 -21.781 -1.361 1 98.31 217 THR B CA 1
ATOM 5795 C C . THR B 1 217 ? 4.559 -21.516 -2.855 1 98.31 217 THR B C 1
ATOM 5797 O O . THR B 1 217 ? 5.543 -21.391 -3.586 1 98.31 217 THR B O 1
ATOM 5800 N N . HIS B 1 218 ? 3.305 -21.469 -3.314 1 98.06 218 HIS B N 1
ATOM 5801 C CA . HIS B 1 218 ? 3.062 -21.141 -4.715 1 98.06 218 HIS B CA 1
ATOM 5802 C C . HIS B 1 218 ? 3.574 -19.734 -5.047 1 98.06 218 HIS B C 1
ATOM 5804 O O . HIS B 1 218 ? 4.172 -19.531 -6.102 1 98.06 218 HIS B O 1
ATOM 5810 N N . VAL B 1 219 ? 3.291 -18.844 -4.148 1 98 219 VAL B N 1
ATOM 5811 C CA . VAL B 1 219 ? 3.789 -17.484 -4.34 1 98 219 VAL B CA 1
ATOM 5812 C C . VAL B 1 219 ? 5.316 -17.5 -4.402 1 98 219 VAL B C 1
ATOM 5814 O O . VAL B 1 219 ? 5.914 -16.828 -5.254 1 98 219 VAL B O 1
ATOM 5817 N N . ASP B 1 220 ? 5.93 -18.234 -3.539 1 97.94 220 ASP B N 1
ATOM 5818 C CA . ASP B 1 220 ? 7.387 -18.344 -3.461 1 97.94 220 ASP B CA 1
ATOM 5819 C C . ASP B 1 220 ? 7.961 -18.938 -4.746 1 97.94 220 ASP B C 1
ATOM 5821 O O . ASP B 1 220 ? 9.055 -18.547 -5.176 1 97.94 220 ASP B O 1
ATOM 5825 N N . MET B 1 221 ? 7.293 -19.828 -5.332 1 97.88 221 MET B N 1
ATOM 5826 C CA . MET B 1 221 ? 7.707 -20.422 -6.602 1 97.88 221 MET B CA 1
ATOM 5827 C C . MET B 1 221 ? 7.578 -19.406 -7.738 1 97.88 221 MET B C 1
ATOM 5829 O O . MET B 1 221 ? 8.523 -19.203 -8.5 1 97.88 221 MET B O 1
ATOM 5833 N N . VAL B 1 222 ? 6.453 -18.797 -7.797 1 98.19 222 VAL B N 1
ATOM 5834 C CA . VAL B 1 222 ? 6.105 -18 -8.961 1 98.19 222 VAL B CA 1
ATOM 5835 C C . VAL B 1 222 ? 6.891 -16.688 -8.945 1 98.19 222 VAL B C 1
ATOM 5837 O O . VAL B 1 222 ? 7.117 -16.078 -9.992 1 98.19 222 VAL B O 1
ATOM 5840 N N . LYS B 1 223 ? 7.348 -16.281 -7.777 1 96.88 223 LYS B N 1
ATOM 5841 C CA . LYS B 1 223 ? 8.156 -15.062 -7.711 1 96.88 223 LYS B CA 1
ATOM 5842 C C . LYS B 1 223 ? 9.461 -15.227 -8.492 1 96.88 223 LYS B C 1
ATOM 5844 O O . LYS B 1 223 ? 10.094 -14.234 -8.859 1 96.88 223 LYS B O 1
ATOM 5849 N N . GLU B 1 224 ? 9.867 -16.469 -8.828 1 97 224 GLU B N 1
ATOM 5850 C CA . GLU B 1 224 ? 11.125 -16.766 -9.508 1 97 224 GLU B CA 1
ATOM 5851 C C . GLU B 1 224 ? 10.922 -16.844 -11.023 1 97 224 GLU B C 1
ATOM 5853 O O . GLU B 1 224 ? 11.844 -17.219 -11.75 1 97 224 GLU B O 1
ATOM 5858 N N . THR B 1 225 ? 9.789 -16.422 -11.547 1 98.44 225 THR B N 1
ATOM 5859 C CA . THR B 1 225 ? 9.453 -16.734 -12.938 1 98.44 225 THR B CA 1
ATOM 5860 C C . THR B 1 225 ? 9.891 -15.602 -13.859 1 98.44 225 THR B C 1
ATOM 5862 O O . THR B 1 225 ? 9.82 -15.734 -15.086 1 98.44 225 THR B O 1
ATOM 5865 N N . GLY B 1 226 ? 10.391 -14.469 -13.328 1 96.5 226 GLY B N 1
ATOM 5866 C CA . GLY B 1 226 ? 10.922 -13.422 -14.18 1 96.5 226 GLY B CA 1
ATOM 5867 C C . GLY B 1 226 ? 11.93 -13.93 -15.203 1 96.5 226 GLY B C 1
ATOM 5868 O O . GLY B 1 226 ? 11.703 -13.82 -16.406 1 96.5 226 GLY B O 1
ATOM 5869 N N . PRO B 1 227 ? 12.961 -14.57 -14.727 1 96.75 227 PRO B N 1
ATOM 5870 C CA . PRO B 1 227 ? 13.992 -15.094 -15.625 1 96.75 227 PRO B CA 1
ATOM 5871 C C . PRO B 1 227 ? 13.469 -16.172 -16.562 1 96.75 227 PRO B C 1
ATOM 5873 O O . PRO B 1 227 ? 14 -16.359 -17.656 1 96.75 227 PRO B O 1
ATOM 5876 N N . LEU B 1 228 ? 12.414 -16.906 -16.156 1 97.94 228 LEU B N 1
ATOM 5877 C CA . LEU B 1 228 ? 11.781 -17.891 -17.047 1 97.94 228 LEU B CA 1
ATOM 5878 C C . LEU B 1 228 ? 11.172 -17.203 -18.266 1 97.94 228 LEU B C 1
ATOM 5880 O O . LEU B 1 228 ? 11.375 -17.641 -19.391 1 97.94 228 LEU B O 1
ATOM 5884 N N . VAL B 1 229 ? 10.445 -16.141 -17.984 1 98 229 VAL B N 1
ATOM 5885 C CA . VAL B 1 229 ? 9.828 -15.359 -19.047 1 98 229 VAL B CA 1
ATOM 5886 C C . VAL B 1 229 ? 10.914 -14.719 -19.922 1 98 229 VAL B C 1
ATOM 5888 O O . VAL B 1 229 ? 10.836 -14.766 -21.141 1 98 229 VAL B O 1
ATOM 5891 N N . SER B 1 230 ? 11.914 -14.148 -19.312 1 96.81 230 SER B N 1
ATOM 5892 C CA . SER B 1 230 ? 13.023 -13.523 -20.016 1 96.81 230 SER B CA 1
ATOM 5893 C C . SER B 1 230 ? 13.703 -14.516 -20.969 1 96.81 230 SER B C 1
ATOM 5895 O O . SER B 1 230 ? 13.938 -14.203 -22.141 1 96.81 230 SER B O 1
ATOM 5897 N N . GLY B 1 231 ? 14.055 -15.68 -20.484 1 97.69 231 GLY B N 1
ATOM 5898 C CA . GLY B 1 231 ? 14.688 -16.703 -21.312 1 97.69 231 GLY B CA 1
ATOM 5899 C C . GLY B 1 231 ? 13.852 -17.094 -22.516 1 97.69 231 GLY B C 1
ATOM 5900 O O . GLY B 1 231 ? 14.375 -17.203 -23.625 1 97.69 231 GLY B O 1
ATOM 5901 N N . ALA B 1 232 ? 12.555 -17.297 -22.312 1 98.19 232 ALA B N 1
ATOM 5902 C CA . ALA B 1 232 ? 11.656 -17.688 -23.391 1 98.19 232 ALA B CA 1
ATOM 5903 C C . ALA B 1 232 ? 11.602 -16.594 -24.469 1 98.19 232 ALA B C 1
ATOM 5905 O O . ALA B 1 232 ? 11.695 -16.875 -25.656 1 98.19 232 ALA B O 1
ATOM 5906 N N . VAL B 1 233 ? 11.461 -15.344 -24.016 1 96.38 233 VAL B N 1
ATOM 5907 C CA . VAL B 1 233 ? 11.367 -14.203 -24.922 1 96.38 233 VAL B CA 1
ATOM 5908 C C . VAL B 1 233 ? 12.672 -14.062 -25.719 1 96.38 233 VAL B C 1
ATOM 5910 O O . VAL B 1 233 ? 12.648 -13.805 -26.922 1 96.38 233 VAL B O 1
ATOM 5913 N N . ARG B 1 234 ? 13.812 -14.234 -25.078 1 94.88 234 ARG B N 1
ATOM 5914 C CA . ARG B 1 234 ? 15.117 -14.117 -25.719 1 94.88 234 ARG B CA 1
ATOM 5915 C C . ARG B 1 234 ? 15.297 -15.18 -26.797 1 94.88 234 ARG B C 1
ATOM 5917 O O . ARG B 1 234 ? 15.797 -14.891 -27.891 1 94.88 234 ARG B O 1
ATOM 5924 N N . ILE B 1 235 ? 14.914 -16.391 -26.562 1 96.88 235 ILE B N 1
ATOM 5925 C CA . ILE B 1 235 ? 15.016 -17.484 -27.531 1 96.88 235 ILE B CA 1
ATOM 5926 C C . ILE B 1 235 ? 14.164 -17.156 -28.75 1 96.88 235 ILE B C 1
ATOM 5928 O O . ILE B 1 235 ? 14.648 -17.203 -29.891 1 96.88 235 ILE B O 1
ATOM 5932 N N . LEU B 1 236 ? 12.891 -16.797 -28.531 1 96.25 236 LEU B N 1
ATOM 5933 C CA . LEU B 1 236 ? 11.961 -16.547 -29.625 1 96.25 236 LEU B CA 1
ATOM 5934 C C . LEU B 1 236 ? 12.406 -15.344 -30.453 1 96.25 236 LEU B C 1
ATOM 5936 O O . LEU B 1 236 ? 12.406 -15.398 -31.688 1 96.25 236 LEU B O 1
ATOM 5940 N N . ASN B 1 237 ? 12.766 -14.297 -29.75 1 92.94 237 ASN B N 1
ATOM 5941 C CA . ASN B 1 237 ? 13.211 -13.094 -30.453 1 92.94 237 ASN B CA 1
ATOM 5942 C C . ASN B 1 237 ? 14.453 -13.367 -31.297 1 92.94 237 ASN B C 1
ATOM 5944 O O . ASN B 1 237 ? 14.547 -12.906 -32.438 1 92.94 237 ASN B O 1
ATOM 5948 N N . ARG B 1 238 ? 15.398 -14.078 -30.719 1 93.19 238 ARG B N 1
ATOM 5949 C CA . ARG B 1 238 ? 16.641 -14.336 -31.438 1 93.19 238 ARG B CA 1
ATOM 5950 C C . ARG B 1 238 ? 16.406 -15.211 -32.656 1 93.19 238 ARG B C 1
ATOM 5952 O O . ARG B 1 238 ? 16.984 -14.969 -33.719 1 93.19 238 ARG B O 1
ATOM 5959 N N . LEU B 1 239 ? 15.625 -16.219 -32.5 1 94.25 239 LEU B N 1
ATOM 5960 C CA . LEU B 1 239 ? 15.344 -17.125 -33.625 1 94.25 239 LEU B CA 1
ATOM 5961 C C . LEU B 1 239 ? 14.531 -16.438 -34.688 1 94.25 239 LEU B C 1
ATOM 5963 O O . LEU B 1 239 ? 14.633 -16.781 -35.875 1 94.25 239 LEU B O 1
ATOM 5967 N N . GLU B 1 240 ? 13.711 -15.516 -34.312 1 90.69 240 GLU B N 1
ATOM 5968 C CA . GLU B 1 240 ? 12.953 -14.734 -35.281 1 90.69 240 GLU B CA 1
ATOM 5969 C C . GLU B 1 240 ? 13.875 -13.828 -36.094 1 90.69 240 GLU B C 1
ATOM 5971 O O . GLU B 1 240 ? 13.609 -13.57 -37.281 1 90.69 240 GLU B O 1
ATOM 5976 N N . GLU B 1 241 ? 14.852 -13.352 -35.5 1 88.38 241 GLU B N 1
ATOM 5977 C CA . GLU B 1 241 ? 15.805 -12.477 -36.188 1 88.38 241 GLU B CA 1
ATOM 5978 C C . GLU B 1 241 ? 16.672 -13.258 -37.156 1 88.38 241 GLU B C 1
ATOM 5980 O O . GLU B 1 241 ? 16.875 -12.836 -38.312 1 88.38 241 GLU B O 1
ATOM 5985 N N . SER B 1 242 ? 17.344 -14.305 -36.625 1 86.56 242 SER B N 1
ATOM 5986 C CA . SER B 1 242 ? 18.234 -15.117 -37.469 1 86.56 242 SER B CA 1
ATOM 5987 C C . SER B 1 242 ? 18.5 -16.469 -36.812 1 86.56 242 SER B C 1
ATOM 5989 O O . SER B 1 242 ? 18.594 -16.562 -35.594 1 86.56 242 SER B O 1
ATOM 5991 N N . LYS B 1 243 ? 18.656 -17.438 -37.688 1 81.75 243 LYS B N 1
ATOM 5992 C CA . LYS B 1 243 ? 19 -18.766 -37.188 1 81.75 243 LYS B CA 1
ATOM 5993 C C . LYS B 1 243 ? 20.453 -19.125 -37.5 1 81.75 243 LYS B C 1
ATOM 5995 O O . LYS B 1 243 ? 20.812 -20.297 -37.594 1 81.75 243 LYS B O 1
ATOM 6000 N N . GLY B 1 244 ? 21.188 -18.156 -37.719 1 77.06 244 GLY B N 1
ATOM 6001 C CA . GLY B 1 244 ? 22.594 -18.344 -38.062 1 77.06 244 GLY B CA 1
ATOM 6002 C C . GLY B 1 244 ? 23.438 -18.703 -36.844 1 77.06 244 GLY B C 1
ATOM 6003 O O . GLY B 1 244 ? 22.906 -18.891 -35.75 1 77.06 244 GLY B O 1
ATOM 6004 N N . PRO B 1 245 ? 24.719 -18.891 -37 1 75.25 245 PRO B N 1
ATOM 6005 C CA . PRO B 1 245 ? 25.641 -19.312 -35.938 1 75.25 245 PRO B CA 1
ATOM 6006 C C . PRO B 1 245 ? 25.625 -18.375 -34.719 1 75.25 245 PRO B C 1
ATOM 6008 O O . PRO B 1 245 ? 25.766 -18.828 -33.594 1 75.25 245 PRO B O 1
ATOM 6011 N N . SER B 1 246 ? 25.359 -17.141 -35 1 80.69 246 SER B N 1
ATOM 6012 C CA . SER B 1 246 ? 25.344 -16.172 -33.906 1 80.69 246 SER B CA 1
ATOM 6013 C C . SER B 1 246 ? 24.109 -16.359 -33 1 80.69 246 SER B C 1
ATOM 6015 O O . SER B 1 246 ? 24.109 -15.969 -31.844 1 80.69 246 SER B O 1
ATOM 6017 N N . ALA B 1 247 ? 23.172 -16.969 -33.5 1 88.12 247 ALA B N 1
ATOM 6018 C CA . ALA B 1 247 ? 21.953 -17.219 -32.719 1 88.12 247 ALA B CA 1
ATOM 6019 C C . ALA B 1 247 ? 22.172 -18.281 -31.656 1 88.12 247 ALA B C 1
ATOM 6021 O O . ALA B 1 247 ? 21.547 -18.234 -30.594 1 88.12 247 ALA B O 1
ATOM 6022 N N . ARG B 1 248 ? 23.125 -19.141 -31.984 1 91 248 ARG B N 1
ATOM 6023 C CA . ARG B 1 248 ? 23.359 -20.281 -31.109 1 91 248 ARG B CA 1
ATOM 6024 C C . ARG B 1 248 ? 23.812 -19.828 -29.719 1 91 248 ARG B C 1
ATOM 6026 O O . ARG B 1 248 ? 23.297 -20.312 -28.703 1 91 248 ARG B O 1
ATOM 6033 N N . GLU B 1 249 ? 24.656 -18.859 -29.641 1 89.81 249 GLU B N 1
ATOM 6034 C CA . GLU B 1 249 ? 25.188 -18.406 -28.359 1 89.81 249 GLU B CA 1
ATOM 6035 C C . GLU B 1 249 ? 24.078 -17.781 -27.516 1 89.81 249 GLU B C 1
ATOM 6037 O O . GLU B 1 249 ? 23.984 -18.047 -26.312 1 89.81 249 GLU B O 1
ATOM 6042 N N . GLU B 1 250 ? 23.266 -16.984 -28.156 1 92.69 250 GLU B N 1
ATOM 6043 C CA . GLU B 1 250 ? 22.172 -16.297 -27.453 1 92.69 250 GLU B CA 1
ATOM 6044 C C . GLU B 1 250 ? 21.125 -17.297 -26.984 1 92.69 250 GLU B C 1
ATOM 6046 O O . GLU B 1 250 ? 20.625 -17.203 -25.844 1 92.69 250 GLU B O 1
ATOM 6051 N N . VAL B 1 251 ? 20.797 -18.188 -27.781 1 96.38 251 VAL B N 1
ATOM 6052 C CA . VAL B 1 251 ? 19.797 -19.203 -27.453 1 96.38 251 VAL B CA 1
ATOM 6053 C C . VAL B 1 251 ? 20.297 -20.062 -26.281 1 96.38 251 VAL B C 1
ATOM 6055 O O . VAL B 1 251 ? 19.562 -20.344 -25.344 1 96.38 251 VAL B O 1
ATOM 6058 N N . ASN B 1 252 ? 21.594 -20.453 -26.359 1 95.25 252 ASN B N 1
ATOM 6059 C CA . ASN B 1 252 ? 22.172 -21.25 -25.281 1 95.25 252 ASN B CA 1
ATOM 6060 C C . ASN B 1 252 ? 22.188 -20.5 -23.953 1 95.25 252 ASN B C 1
ATOM 6062 O O . ASN B 1 252 ? 21.891 -21.062 -22.906 1 95.25 252 ASN B O 1
ATOM 6066 N N . ASP B 1 253 ? 22.547 -19.25 -24.047 1 94.31 253 ASP B N 1
ATOM 6067 C CA . ASP B 1 253 ? 22.547 -18.422 -22.844 1 94.31 253 ASP B CA 1
ATOM 6068 C C . ASP B 1 253 ? 21.141 -18.297 -22.266 1 94.31 253 ASP B C 1
ATOM 6070 O O . ASP B 1 253 ? 20.969 -18.312 -21.047 1 94.31 253 ASP B O 1
ATOM 6074 N N . ALA B 1 254 ? 20.156 -18.109 -23.094 1 96.69 254 ALA B N 1
ATOM 6075 C CA . ALA B 1 254 ? 18.75 -18 -22.672 1 96.69 254 ALA B CA 1
ATOM 6076 C C . ALA B 1 254 ? 18.281 -19.297 -22.031 1 96.69 254 ALA B C 1
ATOM 6078 O O . ALA B 1 254 ? 17.547 -19.281 -21.031 1 96.69 254 ALA B O 1
ATOM 6079 N N . PHE B 1 255 ? 18.641 -20.422 -22.594 1 97.88 255 PHE B N 1
ATOM 6080 C CA . PHE B 1 255 ? 18.312 -21.719 -21.984 1 97.88 255 PHE B CA 1
ATOM 6081 C C . PHE B 1 255 ? 18.922 -21.828 -20.594 1 97.88 255 PHE B C 1
ATOM 6083 O O . PHE B 1 255 ? 18.297 -22.328 -19.672 1 97.88 255 PHE B O 1
ATOM 6090 N N . ARG B 1 256 ? 20.141 -21.375 -20.422 1 96.94 256 ARG B N 1
ATOM 6091 C CA . ARG B 1 256 ? 20.781 -21.438 -19.109 1 96.94 256 ARG B CA 1
ATOM 6092 C C . ARG B 1 256 ? 20.016 -20.594 -18.094 1 96.94 256 ARG B C 1
ATOM 6094 O O . ARG B 1 256 ? 19.938 -20.969 -16.922 1 96.94 256 ARG B O 1
ATOM 6101 N N . GLU B 1 257 ? 19.516 -19.469 -18.547 1 96.94 257 GLU B N 1
ATOM 6102 C CA . GLU B 1 257 ? 18.688 -18.641 -17.672 1 96.94 257 GLU B CA 1
ATOM 6103 C C . GLU B 1 257 ? 17.422 -19.391 -17.234 1 96.94 257 GLU B C 1
ATOM 6105 O O . GLU B 1 257 ? 17.031 -19.328 -16.062 1 96.94 257 GLU B O 1
ATOM 6110 N N . ILE B 1 258 ? 16.828 -20.078 -18.125 1 98.44 258 ILE B N 1
ATOM 6111 C CA . ILE B 1 258 ? 15.641 -20.875 -17.844 1 98.44 258 ILE B CA 1
ATOM 6112 C C . ILE B 1 258 ? 15.984 -21.969 -16.844 1 98.44 258 ILE B C 1
ATOM 6114 O O . ILE B 1 258 ? 15.25 -22.188 -15.883 1 98.44 258 ILE B O 1
ATOM 6118 N N . LEU B 1 259 ? 17.125 -22.641 -17.078 1 98.12 259 LEU B N 1
ATOM 6119 C CA . LEU B 1 259 ? 17.547 -23.734 -16.219 1 98.12 259 LEU B CA 1
ATOM 6120 C C . LEU B 1 259 ? 17.781 -23.234 -14.797 1 98.12 259 LEU B C 1
ATOM 6122 O O . LEU B 1 259 ? 17.375 -23.891 -13.828 1 98.12 259 LEU B O 1
ATOM 6126 N N . LYS B 1 260 ? 18.422 -22.078 -14.656 1 97.69 260 LYS B N 1
ATOM 6127 C CA . LYS B 1 260 ? 18.672 -21.5 -13.344 1 97.69 260 LYS B CA 1
ATOM 6128 C C . LYS B 1 260 ? 17.359 -21.141 -12.641 1 97.69 260 LYS B C 1
ATOM 6130 O O . LYS B 1 260 ? 17.219 -21.375 -11.438 1 97.69 260 LYS B O 1
ATOM 6135 N N . ALA B 1 261 ? 16.422 -20.578 -13.336 1 98.12 261 ALA B N 1
ATOM 6136 C CA . ALA B 1 261 ? 15.109 -20.234 -12.781 1 98.12 261 ALA B CA 1
ATOM 6137 C C . ALA B 1 261 ? 14.367 -21.469 -12.297 1 98.12 261 ALA B C 1
ATOM 6139 O O . ALA B 1 261 ? 13.805 -21.469 -11.203 1 98.12 261 ALA B O 1
ATOM 6140 N N . MET B 1 262 ? 14.375 -22.5 -13.078 1 98.62 262 MET B N 1
ATOM 6141 C CA . MET B 1 262 ? 13.656 -23.719 -12.734 1 98.62 262 MET B CA 1
ATOM 6142 C C . MET B 1 262 ? 14.273 -24.375 -11.5 1 98.62 262 MET B C 1
ATOM 6144 O O . MET B 1 262 ? 13.562 -24.969 -10.695 1 98.62 262 MET B O 1
ATOM 6148 N N . LYS B 1 263 ? 15.594 -24.297 -11.383 1 97.88 263 LYS B N 1
ATOM 6149 C CA . LYS B 1 263 ? 16.234 -24.828 -10.188 1 97.88 263 LYS B CA 1
ATOM 6150 C C . LYS B 1 263 ? 15.711 -24.141 -8.93 1 97.88 263 LYS B C 1
ATOM 6152 O O . LYS B 1 263 ? 15.422 -24.812 -7.934 1 97.88 263 LYS B O 1
ATOM 6157 N N . ARG B 1 264 ? 15.531 -22.844 -8.977 1 97.44 264 ARG B N 1
ATOM 6158 C CA . ARG B 1 264 ? 15.008 -22.109 -7.84 1 97.44 264 ARG B CA 1
ATOM 6159 C C . ARG B 1 264 ? 13.547 -22.453 -7.586 1 97.44 264 ARG B C 1
ATOM 6161 O O . ARG B 1 264 ? 13.133 -22.609 -6.434 1 97.44 264 ARG B O 1
ATOM 6168 N N . ILE B 1 265 ? 12.781 -22.547 -8.602 1 98.12 265 ILE B N 1
ATOM 6169 C CA . ILE B 1 265 ? 11.367 -22.875 -8.5 1 98.12 265 ILE B CA 1
ATOM 6170 C C . ILE B 1 265 ? 11.195 -24.25 -7.848 1 98.12 265 ILE B C 1
ATOM 6172 O O . ILE B 1 265 ? 10.383 -24.406 -6.938 1 98.12 265 ILE B O 1
ATOM 6176 N N . GLU B 1 266 ? 11.961 -25.203 -8.297 1 97.88 266 GLU B N 1
ATOM 6177 C CA . GLU B 1 266 ? 11.875 -26.547 -7.754 1 97.88 266 GLU B CA 1
ATOM 6178 C C . GLU B 1 266 ? 12.312 -26.578 -6.293 1 97.88 266 GLU B C 1
ATOM 6180 O O . GLU B 1 266 ? 11.773 -27.344 -5.492 1 97.88 266 GLU B O 1
ATOM 6185 N N . THR B 1 267 ? 13.297 -25.781 -5.98 1 97.38 267 THR B N 1
ATOM 6186 C CA . THR B 1 267 ? 13.719 -25.672 -4.586 1 97.38 267 THR B CA 1
ATOM 6187 C C . THR B 1 267 ? 12.57 -25.172 -3.715 1 97.38 267 THR B C 1
ATOM 6189 O O . THR B 1 267 ? 12.32 -25.703 -2.633 1 97.38 267 THR B O 1
ATOM 6192 N N . SER B 1 268 ? 11.898 -24.156 -4.164 1 97.06 268 SER B N 1
ATOM 6193 C CA . SER B 1 268 ? 10.734 -23.625 -3.459 1 97.06 268 SER B CA 1
ATOM 6194 C C . SER B 1 268 ? 9.641 -24.688 -3.336 1 97.06 268 SER B C 1
ATOM 6196 O O . SER B 1 268 ? 8.992 -24.797 -2.293 1 97.06 268 SER B O 1
ATOM 6198 N N . MET B 1 269 ? 9.406 -25.406 -4.426 1 97.31 269 MET B N 1
ATOM 6199 C CA . MET B 1 269 ? 8.391 -26.453 -4.41 1 97.31 269 MET B CA 1
ATOM 6200 C C . MET B 1 269 ? 8.703 -27.5 -3.342 1 97.31 269 MET B C 1
ATOM 6202 O O . MET B 1 269 ? 7.801 -27.984 -2.668 1 97.31 269 MET B O 1
ATOM 6206 N N . GLU B 1 270 ? 9.953 -27.828 -3.184 1 96.62 270 GLU B N 1
ATOM 6207 C CA . GLU B 1 270 ? 10.375 -28.812 -2.195 1 96.62 270 GLU B CA 1
ATOM 6208 C C . GLU B 1 270 ? 10.039 -28.359 -0.779 1 96.62 270 GLU B C 1
ATOM 6210 O O . GLU B 1 270 ? 9.766 -29.188 0.096 1 96.62 270 GLU B O 1
ATOM 6215 N N . ASP B 1 271 ? 10.016 -27.078 -0.602 1 97.06 271 ASP B N 1
ATOM 6216 C CA . ASP B 1 271 ? 9.734 -26.531 0.718 1 97.06 271 ASP B CA 1
ATOM 6217 C C . ASP B 1 271 ? 8.266 -26.703 1.096 1 97.06 271 ASP B C 1
ATOM 6219 O O . ASP B 1 271 ? 7.879 -26.453 2.238 1 97.06 271 ASP B O 1
ATOM 6223 N N . MET B 1 272 ? 7.422 -27.156 0.18 1 96.94 272 MET B N 1
ATOM 6224 C CA . MET B 1 272 ? 6.031 -27.469 0.488 1 96.94 272 MET B CA 1
ATOM 6225 C C . MET B 1 272 ? 5.938 -28.438 1.662 1 96.94 272 MET B C 1
ATOM 6227 O O . MET B 1 272 ? 5.098 -28.281 2.545 1 96.94 272 MET B O 1
ATOM 6231 N N . TRP B 1 273 ? 6.824 -29.422 1.715 1 96.12 273 TRP B N 1
ATOM 6232 C CA . TRP B 1 273 ? 6.812 -30.469 2.734 1 96.12 273 TRP B CA 1
ATOM 6233 C C . TRP B 1 273 ? 6.988 -29.859 4.125 1 96.12 273 TRP B C 1
ATOM 6235 O O . TRP B 1 273 ? 6.43 -30.375 5.102 1 96.12 273 TRP B O 1
ATOM 6245 N N . LYS B 1 274 ? 7.77 -28.812 4.188 1 96.88 274 LYS B N 1
ATOM 6246 C CA . LYS B 1 274 ? 8.031 -28.141 5.457 1 96.88 274 LYS B CA 1
ATOM 6247 C C . LYS B 1 274 ? 6.945 -27.125 5.77 1 96.88 274 LYS B C 1
ATOM 6249 O O . LYS B 1 274 ? 6.566 -26.938 6.926 1 96.88 274 LYS B O 1
ATOM 6254 N N . ASN B 1 275 ? 6.363 -26.5 4.82 1 97.69 275 ASN B N 1
ATOM 6255 C CA . ASN B 1 275 ? 5.48 -25.344 4.984 1 97.69 275 ASN B CA 1
ATOM 6256 C C . ASN B 1 275 ? 4.031 -25.781 5.195 1 97.69 275 ASN B C 1
ATOM 6258 O O . ASN B 1 275 ? 3.225 -25.016 5.734 1 97.69 275 ASN B O 1
ATOM 6262 N N . SER B 1 276 ? 3.691 -26.953 4.742 1 98 276 SER B N 1
ATOM 6263 C CA . SER B 1 276 ? 2.322 -27.438 4.828 1 98 276 SER B CA 1
ATOM 6264 C C . SER B 1 276 ? 2.291 -28.938 5.102 1 98 276 SER B C 1
ATOM 6266 O O . SER B 1 276 ? 2.812 -29.734 4.312 1 98 276 SER B O 1
ATOM 6268 N N . LYS B 1 277 ? 1.656 -29.297 6.152 1 97.25 277 LYS B N 1
ATOM 6269 C CA . LYS B 1 277 ? 1.585 -30.719 6.52 1 97.25 277 LYS B CA 1
ATOM 6270 C C . LYS B 1 277 ? 0.515 -31.438 5.711 1 97.25 277 LYS B C 1
ATOM 6272 O O . LYS B 1 277 ? -0.643 -31.016 5.68 1 97.25 277 LYS B O 1
ATOM 6277 N N . PRO B 1 278 ? 0.836 -32.594 5.109 1 95.62 278 PRO B N 1
ATOM 6278 C CA . PRO B 1 278 ? -0.132 -33.344 4.309 1 95.62 278 PRO B CA 1
ATOM 6279 C C . PRO B 1 278 ? -1.388 -33.719 5.094 1 95.62 278 PRO B C 1
ATOM 6281 O O . PRO B 1 278 ? -2.494 -33.688 4.547 1 95.62 278 PRO B O 1
ATOM 6284 N N . ALA B 1 279 ? -1.22 -33.969 6.375 1 93.62 279 ALA B N 1
ATOM 6285 C CA . ALA B 1 279 ? -2.338 -34.438 7.199 1 93.62 279 ALA B CA 1
ATOM 6286 C C . ALA B 1 279 ? -3.371 -33.312 7.379 1 93.62 279 ALA B C 1
ATOM 6288 O O . ALA B 1 279 ? -4.543 -33.594 7.645 1 93.62 279 ALA B O 1
ATOM 6289 N N . ASP B 1 280 ? -2.945 -32.062 7.23 1 95.62 280 ASP B N 1
ATOM 6290 C CA . ASP B 1 280 ? -3.82 -30.922 7.473 1 95.62 280 ASP B CA 1
ATOM 6291 C C . ASP B 1 280 ? -4.598 -30.547 6.215 1 95.62 280 ASP B C 1
ATOM 6293 O O . ASP B 1 280 ? -5.582 -29.797 6.281 1 95.62 280 ASP B O 1
ATOM 6297 N N . TYR B 1 281 ? -4.234 -31.047 5.07 1 95.81 281 TYR B N 1
ATOM 6298 C CA . TYR B 1 281 ? -4.68 -30.531 3.777 1 95.81 281 TYR B CA 1
ATOM 6299 C C . TYR B 1 281 ? -6.164 -30.812 3.564 1 95.81 281 TYR B C 1
ATOM 6301 O O . TYR B 1 281 ? -6.891 -29.969 3.031 1 95.81 281 TYR B O 1
ATOM 6309 N N . LEU B 1 282 ? -6.605 -31.938 3.955 1 93.19 282 LEU B N 1
ATOM 6310 C CA . LEU B 1 282 ? -7.969 -32.344 3.635 1 93.19 282 LEU B CA 1
ATOM 6311 C C . LEU B 1 282 ? -8.984 -31.422 4.305 1 93.19 282 LEU B C 1
ATOM 6313 O O . LEU B 1 282 ? -10.109 -31.281 3.824 1 93.19 282 LEU B O 1
ATOM 6317 N N . SER B 1 283 ? -8.523 -30.828 5.352 1 93.5 283 SER B N 1
ATOM 6318 C CA . SER B 1 283 ? -9.422 -29.922 6.07 1 93.5 283 SER B CA 1
ATOM 6319 C C . SER B 1 283 ? -9.711 -28.672 5.266 1 93.5 283 SER B C 1
ATOM 6321 O O . SER B 1 283 ? -10.852 -28.438 4.855 1 93.5 283 SER B O 1
ATOM 6323 N N . PHE B 1 284 ? -8.656 -27.906 4.941 1 95.25 284 PHE B N 1
ATOM 6324 C CA . PHE B 1 284 ? -8.906 -26.656 4.227 1 95.25 284 PHE B CA 1
ATOM 6325 C C . PHE B 1 284 ? -9.125 -26.922 2.74 1 95.25 284 PHE B C 1
ATOM 6327 O O . PHE B 1 284 ? -9.57 -26.031 2.008 1 95.25 284 PHE B O 1
ATOM 6334 N N . ARG B 1 285 ? -8.984 -28.141 2.27 1 95.25 285 ARG B N 1
ATOM 6335 C CA . ARG B 1 285 ? -9.281 -28.562 0.902 1 95.25 285 ARG B CA 1
ATOM 6336 C C . ARG B 1 285 ? -10.773 -28.453 0.605 1 95.25 285 ARG B C 1
ATOM 6338 O O . ARG B 1 285 ? -11.172 -28.25 -0.544 1 95.25 285 ARG B O 1
ATOM 6345 N N . VAL B 1 286 ? -11.602 -28.531 1.596 1 95.81 286 VAL B N 1
ATOM 6346 C CA . VAL B 1 286 ? -13.055 -28.531 1.467 1 95.81 286 VAL B CA 1
ATOM 6347 C C . VAL B 1 286 ? -13.5 -27.266 0.74 1 95.81 286 VAL B C 1
ATOM 6349 O O . VAL B 1 286 ? -14.43 -27.297 -0.072 1 95.81 286 VAL B O 1
ATOM 6352 N N . PHE B 1 287 ? -12.758 -26.203 0.945 1 97.56 287 PHE B N 1
ATOM 6353 C CA . PHE B 1 287 ? -13.234 -24.906 0.509 1 97.56 287 PHE B CA 1
ATOM 6354 C C . PHE B 1 287 ? -12.789 -24.609 -0.917 1 97.56 287 PHE B C 1
ATOM 6356 O O . PHE B 1 287 ? -13.18 -23.594 -1.504 1 97.56 287 PHE B O 1
ATOM 6363 N N . ILE B 1 288 ? -11.977 -25.453 -1.501 1 97.31 288 ILE B N 1
ATOM 6364 C CA . ILE B 1 288 ? -11.406 -25.031 -2.775 1 97.31 288 ILE B CA 1
ATOM 6365 C C . ILE B 1 288 ? -11.859 -25.984 -3.881 1 97.31 288 ILE B C 1
ATOM 6367 O O . ILE B 1 288 ? -11.336 -25.953 -4.996 1 97.31 288 ILE B O 1
ATOM 6371 N N . PHE B 1 289 ? -12.898 -26.797 -3.643 1 96.5 289 PHE B N 1
ATOM 6372 C CA . PHE B 1 289 ? -13.555 -27.594 -4.676 1 96.5 289 PHE B CA 1
ATOM 6373 C C . PHE B 1 289 ? -14.391 -26.703 -5.594 1 96.5 289 PHE B C 1
ATOM 6375 O O . PHE B 1 289 ? -15.023 -25.75 -5.137 1 96.5 289 PHE B O 1
ATOM 6382 N N . GLY B 1 290 ? -14.438 -27.031 -6.879 1 96.25 290 GLY B N 1
ATOM 6383 C CA . GLY B 1 290 ? -15.312 -26.344 -7.816 1 96.25 290 GLY B CA 1
ATOM 6384 C C . GLY B 1 290 ? -16.719 -26.922 -7.84 1 96.25 290 GLY B C 1
ATOM 6385 O O . GLY B 1 290 ? -17.062 -27.75 -7 1 96.25 290 GLY B O 1
ATOM 6386 N N . ILE B 1 291 ? -17.469 -26.422 -8.711 1 96.56 291 ILE B N 1
ATOM 6387 C CA . ILE B 1 291 ? -18.859 -26.844 -8.82 1 96.56 291 ILE B CA 1
ATOM 6388 C C . ILE B 1 291 ? -19.062 -27.625 -10.117 1 96.56 291 ILE B C 1
ATOM 6390 O O . ILE B 1 291 ? -20.188 -27.719 -10.625 1 96.56 291 ILE B O 1
ATOM 6394 N N . THR B 1 292 ? -17.922 -27.984 -10.742 1 92.25 292 THR B N 1
ATOM 6395 C CA . THR B 1 292 ? -17.906 -28.875 -11.898 1 92.25 292 THR B CA 1
ATOM 6396 C C . THR B 1 292 ? -17.375 -30.25 -11.531 1 92.25 292 THR B C 1
ATOM 6398 O O . THR B 1 292 ? -16.281 -30.359 -10.969 1 92.25 292 THR B O 1
ATOM 6401 N N . SER B 1 293 ? -18.094 -31.312 -11.93 1 89.5 293 SER B N 1
ATOM 6402 C CA . SER B 1 293 ? -17.656 -32.688 -11.758 1 89.5 293 SER B CA 1
ATOM 6403 C C . SER B 1 293 ? -17.344 -33 -10.297 1 89.5 293 SER B C 1
ATOM 6405 O O . SER B 1 293 ? -16.297 -33.594 -9.992 1 89.5 293 SER B O 1
ATOM 6407 N N . GLN B 1 294 ? -18.172 -32.438 -9.375 1 93.19 294 GLN B N 1
ATOM 6408 C CA . GLN B 1 294 ? -18.062 -32.688 -7.945 1 93.19 294 GLN B CA 1
ATOM 6409 C C . GLN B 1 294 ? -19.375 -33.219 -7.367 1 93.19 294 GLN B C 1
ATOM 6411 O O . GLN B 1 294 ? -20.438 -32.656 -7.664 1 93.19 294 GLN B O 1
ATOM 6416 N N . ALA B 1 295 ? -19.312 -34.219 -6.566 1 92.75 295 ALA B N 1
ATOM 6417 C CA . ALA B 1 295 ? -20.484 -34.844 -5.98 1 92.75 295 ALA B CA 1
ATOM 6418 C C . ALA B 1 295 ? -21.25 -33.844 -5.105 1 92.75 295 ALA B C 1
ATOM 6420 O O . ALA B 1 295 ? -22.453 -34 -4.902 1 92.75 295 ALA B O 1
ATOM 6421 N N . MET B 1 296 ? -20.578 -32.844 -4.609 1 95.94 296 MET B N 1
ATOM 6422 C CA . MET B 1 296 ? -21.203 -31.859 -3.752 1 95.94 296 MET B CA 1
ATOM 6423 C C . MET B 1 296 ? -22.203 -31.016 -4.539 1 95.94 296 MET B C 1
ATOM 6425 O O . MET B 1 296 ? -23.078 -30.391 -3.953 1 95.94 296 MET B O 1
ATOM 6429 N N . PHE B 1 297 ? -22.031 -30.984 -5.879 1 97 297 PHE B N 1
ATOM 6430 C CA . PHE B 1 297 ? -22.875 -30.172 -6.746 1 97 297 PHE B CA 1
ATOM 6431 C C . PHE B 1 297 ? -23.328 -30.953 -7.973 1 97 297 PHE B C 1
ATOM 6433 O O . PHE B 1 297 ? -22.953 -30.609 -9.102 1 97 297 PHE B O 1
ATOM 6440 N N . PRO B 1 298 ? -24.156 -31.906 -7.812 1 95.12 298 PRO B N 1
ATOM 6441 C CA . PRO B 1 298 ? -24.531 -32.781 -8.914 1 95.12 298 PRO B CA 1
ATOM 6442 C C . PRO B 1 298 ? -25.266 -32.062 -10.031 1 95.12 298 PRO B C 1
ATOM 6444 O O . PRO B 1 298 ? -25.234 -32.5 -11.188 1 95.12 298 PRO B O 1
ATOM 6447 N N . ASN B 1 299 ? -25.859 -30.922 -9.758 1 95.56 299 ASN B N 1
ATOM 6448 C CA . ASN B 1 299 ? -26.656 -30.203 -10.75 1 95.56 299 ASN B CA 1
ATOM 6449 C C . ASN B 1 299 ? -26.078 -28.828 -11.047 1 95.56 299 ASN B C 1
ATOM 6451 O O . ASN B 1 299 ? -26.766 -27.969 -11.586 1 95.56 299 ASN B O 1
ATOM 6455 N N . GLY B 1 300 ? -24.844 -28.625 -10.633 1 96.62 300 GLY B N 1
ATOM 6456 C CA . GLY B 1 300 ? -24.297 -27.281 -10.734 1 96.62 300 GLY B CA 1
ATOM 6457 C C . GLY B 1 300 ? -24.859 -26.328 -9.695 1 96.62 300 GLY B C 1
ATOM 6458 O O . GLY B 1 300 ? -25.406 -26.75 -8.688 1 96.62 300 GLY B O 1
ATOM 6459 N N . VAL B 1 301 ? -24.641 -25.016 -9.859 1 98.56 301 VAL B N 1
ATOM 6460 C CA . VAL B 1 301 ? -25.078 -24 -8.906 1 98.56 301 VAL B CA 1
ATOM 6461 C C . VAL B 1 301 ? -25.797 -22.875 -9.641 1 98.56 301 VAL B C 1
ATOM 6463 O O . VAL B 1 301 ? -25.359 -22.438 -10.703 1 98.56 301 VAL B O 1
ATOM 6466 N N . ILE B 1 302 ? -26.922 -22.5 -9.148 1 98.62 302 ILE B N 1
ATOM 6467 C CA . ILE B 1 302 ? -27.656 -21.359 -9.695 1 98.62 302 ILE B CA 1
ATOM 6468 C C . ILE B 1 302 ? -27.094 -20.062 -9.125 1 98.62 302 ILE B C 1
ATOM 6470 O O . ILE B 1 302 ? -27.031 -19.891 -7.91 1 98.62 302 ILE B O 1
ATOM 6474 N N . TYR B 1 303 ? -26.516 -19.25 -9.977 1 98.75 303 TYR B N 1
ATOM 6475 C CA . TYR B 1 303 ? -26.172 -17.875 -9.617 1 98.75 303 TYR B CA 1
ATOM 6476 C C . TYR B 1 303 ? -27.375 -16.953 -9.75 1 98.75 303 TYR B C 1
ATOM 6478 O O . TYR B 1 303 ? -27.719 -16.531 -10.859 1 98.75 303 TYR B O 1
ATOM 6486 N N . ASP B 1 304 ? -27.984 -16.625 -8.602 1 98.44 304 ASP B N 1
ATOM 6487 C CA . ASP B 1 304 ? -29.234 -15.875 -8.602 1 98.44 304 ASP B CA 1
ATOM 6488 C C . ASP B 1 304 ? -29.078 -14.539 -9.328 1 98.44 304 ASP B C 1
ATOM 6490 O O . ASP B 1 304 ? -28.172 -13.758 -9 1 98.44 304 ASP B O 1
ATOM 6494 N N . GLY B 1 305 ? -29.859 -14.305 -10.344 1 97.81 305 GLY B N 1
ATOM 6495 C CA . GLY B 1 305 ? -29.859 -13.055 -11.086 1 97.81 305 GLY B CA 1
ATOM 6496 C C . GLY B 1 305 ? -28.891 -13.055 -12.25 1 97.81 305 GLY B C 1
ATOM 6497 O O . GLY B 1 305 ? -28.734 -12.047 -12.938 1 97.81 305 GLY B O 1
ATOM 6498 N N . VAL B 1 306 ? -28.25 -14.172 -12.461 1 98.06 306 VAL B N 1
ATOM 6499 C CA . VAL B 1 306 ? -27.266 -14.281 -13.531 1 98.06 306 VAL B CA 1
ATOM 6500 C C . VAL B 1 306 ? -27.734 -15.297 -14.562 1 98.06 306 VAL B C 1
ATOM 6502 O O . VAL B 1 306 ? -28.188 -16.391 -14.203 1 98.06 306 VAL B O 1
ATOM 6505 N N . LEU B 1 307 ? -27.703 -14.93 -15.867 1 97.25 307 LEU B N 1
ATOM 6506 C CA . LEU B 1 307 ? -27.953 -15.797 -17.016 1 97.25 307 LEU B CA 1
ATOM 6507 C C . LEU B 1 307 ? -29.25 -16.578 -16.828 1 97.25 307 LEU B C 1
ATOM 6509 O O . LEU B 1 307 ? -29.25 -17.812 -16.906 1 97.25 307 LEU B O 1
ATOM 6513 N N . ASP B 1 308 ? -30.344 -16 -16.5 1 96.5 308 ASP B N 1
ATOM 6514 C CA . ASP B 1 308 ? -31.703 -16.531 -16.391 1 96.5 308 ASP B CA 1
ATOM 6515 C C . ASP B 1 308 ? -31.797 -17.594 -15.297 1 96.5 308 ASP B C 1
ATOM 6517 O O . ASP B 1 308 ? -32.562 -18.547 -15.406 1 96.5 308 ASP B O 1
ATOM 6521 N N . ASN B 1 309 ? -30.844 -17.609 -14.336 1 97.5 309 ASN B N 1
ATOM 6522 C CA . ASN B 1 309 ? -30.859 -18.484 -13.164 1 97.5 309 ASN B CA 1
ATOM 6523 C C . ASN B 1 309 ? -30.75 -19.953 -13.57 1 97.5 309 ASN B C 1
ATOM 6525 O O . ASN B 1 309 ? -31.406 -20.812 -12.969 1 97.5 309 ASN B O 1
ATOM 6529 N N . LYS B 1 310 ? -30.031 -20.203 -14.609 1 97.5 310 LYS B N 1
ATOM 6530 C CA . LYS B 1 310 ? -29.688 -21.578 -14.969 1 97.5 310 LYS B CA 1
ATOM 6531 C C . LYS B 1 310 ? -28.469 -22.062 -14.195 1 97.5 310 LYS B C 1
ATOM 6533 O O . LYS B 1 310 ? -27.562 -21.281 -13.898 1 97.5 310 LYS B O 1
ATOM 6538 N N . PRO B 1 311 ? -28.438 -23.297 -13.922 1 97.31 311 PRO B N 1
ATOM 6539 C CA . PRO B 1 311 ? -27.266 -23.812 -13.211 1 97.31 311 PRO B CA 1
ATOM 6540 C C . PRO B 1 311 ? -25.969 -23.641 -14 1 97.31 311 PRO B C 1
ATOM 6542 O O . PRO B 1 311 ? -25.953 -23.812 -15.219 1 97.31 311 PRO B O 1
ATOM 6545 N N . LEU B 1 312 ? -25 -23.234 -13.312 1 97.56 312 LEU B N 1
ATOM 6546 C CA . LEU B 1 312 ? -23.672 -23.031 -13.906 1 97.56 312 LEU B CA 1
ATOM 6547 C C . LEU B 1 312 ? -22.672 -24.031 -13.336 1 97.56 312 LEU B C 1
ATOM 6549 O O . LEU B 1 312 ? -22.891 -24.594 -12.258 1 97.56 312 LEU B O 1
ATOM 6553 N N . ASN B 1 313 ? -21.594 -24.297 -14.133 1 95.38 313 ASN B N 1
ATOM 6554 C CA . ASN B 1 313 ? -20.531 -25.219 -13.75 1 95.38 313 ASN B CA 1
ATOM 6555 C C . ASN B 1 313 ? -19.156 -24.578 -13.922 1 95.38 313 ASN B C 1
ATOM 6557 O O . ASN B 1 313 ? -18.812 -24.141 -15.023 1 95.38 313 ASN B O 1
ATOM 6561 N N . PHE B 1 314 ? -18.438 -24.5 -12.867 1 96.44 314 PHE B N 1
ATOM 6562 C CA . PHE B 1 314 ? -17.078 -23.969 -12.898 1 96.44 314 PHE B CA 1
ATOM 6563 C C . PHE B 1 314 ? -16.125 -24.844 -12.102 1 96.44 314 PHE B C 1
ATOM 6565 O O . PHE B 1 314 ? -16.516 -25.438 -11.102 1 96.44 314 PHE B O 1
ATOM 6572 N N . ARG B 1 315 ? -14.906 -24.969 -12.562 1 94.25 315 ARG B N 1
ATOM 6573 C CA . ARG B 1 315 ? -13.883 -25.766 -11.891 1 94.25 315 ARG B CA 1
ATOM 6574 C C . ARG B 1 315 ? -13.273 -25 -10.719 1 94.25 315 ARG B C 1
ATOM 6576 O O . ARG B 1 315 ? -13.242 -23.766 -10.734 1 94.25 315 ARG B O 1
ATOM 6583 N N . GLY B 1 316 ? -12.836 -25.703 -9.727 1 93.56 316 GLY B N 1
ATOM 6584 C CA . GLY B 1 316 ? -12.258 -25.094 -8.539 1 93.56 316 GLY B CA 1
ATOM 6585 C C . GLY B 1 316 ? -10.781 -24.766 -8.695 1 93.56 316 GLY B C 1
ATOM 6586 O O . GLY B 1 316 ? -10.203 -24.953 -9.766 1 93.56 316 GLY B O 1
ATOM 6587 N N . GLU B 1 317 ? -10.242 -24.266 -7.609 1 93.5 317 GLU B N 1
ATOM 6588 C CA . GLU B 1 317 ? -8.828 -23.906 -7.555 1 93.5 317 GLU B CA 1
ATOM 6589 C C . GLU B 1 317 ? -7.945 -25.125 -7.84 1 93.5 317 GLU B C 1
ATOM 6591 O O . GLU B 1 317 ? -8.18 -26.203 -7.312 1 93.5 317 GLU B O 1
ATOM 6596 N N . SER B 1 318 ? -6.984 -24.906 -8.758 1 90.38 318 SER B N 1
ATOM 6597 C CA . SER B 1 318 ? -6.047 -25.984 -9.078 1 90.38 318 SER B CA 1
ATOM 6598 C C . SER B 1 318 ? -4.676 -25.422 -9.445 1 90.38 318 SER B C 1
ATOM 6600 O O . SER B 1 318 ? -4.574 -24.469 -10.227 1 90.38 318 SER B O 1
ATOM 6602 N N . GLY B 1 319 ? -3.701 -26.078 -8.922 1 85.69 319 GLY B N 1
ATOM 6603 C CA . GLY B 1 319 ? -2.34 -25.719 -9.297 1 85.69 319 GLY B CA 1
ATOM 6604 C C . GLY B 1 319 ? -2.053 -25.953 -10.773 1 85.69 319 GLY B C 1
ATOM 6605 O O . GLY B 1 319 ? -1.118 -25.359 -11.32 1 85.69 319 GLY B O 1
ATOM 6606 N N . ALA B 1 320 ? -2.912 -26.734 -11.391 1 83.62 320 ALA B N 1
ATOM 6607 C CA . ALA B 1 320 ? -2.771 -26.984 -12.828 1 83.62 320 ALA B CA 1
ATOM 6608 C C . ALA B 1 320 ? -2.938 -25.688 -13.625 1 83.62 320 ALA B C 1
ATOM 6610 O O . ALA B 1 320 ? -2.562 -25.625 -14.797 1 83.62 320 ALA B O 1
ATOM 6611 N N . ASN B 1 321 ? -3.422 -24.719 -12.922 1 91 321 ASN B N 1
ATOM 6612 C CA . ASN B 1 321 ? -3.662 -23.453 -13.594 1 91 321 ASN B CA 1
ATOM 6613 C C . ASN B 1 321 ? -2.449 -22.531 -13.508 1 91 321 ASN B C 1
ATOM 6615 O O . ASN B 1 321 ? -2.521 -21.359 -13.898 1 91 321 ASN B O 1
ATOM 6619 N N . ASP B 1 322 ? -1.339 -23.062 -13.023 1 92.56 322 ASP B N 1
ATOM 6620 C CA . ASP B 1 322 ? -0.123 -22.25 -13.023 1 92.56 322 ASP B CA 1
ATOM 6621 C C . ASP B 1 322 ? 0.361 -22 -14.453 1 92.56 322 ASP B C 1
ATOM 6623 O O . ASP B 1 322 ? -0.051 -22.688 -15.383 1 92.56 322 ASP B O 1
ATOM 6627 N N . SER B 1 323 ? 1.243 -21.031 -14.664 1 97.44 323 SER B N 1
ATOM 6628 C CA . SER B 1 323 ? 1.675 -20.672 -16.016 1 97.44 323 SER B CA 1
ATOM 6629 C C . SER B 1 323 ? 3.137 -21.047 -16.234 1 97.44 323 SER B C 1
ATOM 6631 O O . SER B 1 323 ? 3.688 -20.797 -17.312 1 97.44 323 SER B O 1
ATOM 6633 N N . ILE B 1 324 ? 3.781 -21.688 -15.242 1 97.88 324 ILE B N 1
ATOM 6634 C CA . ILE B 1 324 ? 5.195 -22.031 -15.336 1 97.88 324 ILE B CA 1
ATOM 6635 C C . ILE B 1 324 ? 5.375 -23.188 -16.312 1 97.88 324 ILE B C 1
ATOM 6637 O O . ILE B 1 324 ? 6.043 -23.031 -17.344 1 97.88 324 ILE B O 1
ATOM 6641 N N . ILE B 1 325 ? 4.711 -24.281 -16.078 1 96.12 325 ILE B N 1
ATOM 6642 C CA . ILE B 1 325 ? 4.922 -25.516 -16.828 1 96.12 325 ILE B CA 1
ATOM 6643 C C . ILE B 1 325 ? 4.32 -25.375 -18.234 1 96.12 325 ILE B C 1
ATOM 6645 O O . ILE B 1 325 ? 4.93 -25.781 -19.219 1 96.12 325 ILE B O 1
ATOM 6649 N N . PRO B 1 326 ? 3.143 -24.719 -18.375 1 95.94 326 PRO B N 1
ATOM 6650 C CA . PRO B 1 326 ? 2.625 -24.5 -19.719 1 95.94 326 PRO B CA 1
ATOM 6651 C C . PRO B 1 326 ? 3.564 -23.656 -20.578 1 95.94 326 PRO B C 1
ATOM 6653 O O . PRO B 1 326 ? 3.641 -23.859 -21.797 1 95.94 326 PRO B O 1
ATOM 6656 N N . LEU B 1 327 ? 4.246 -22.719 -19.984 1 98.25 327 LEU B N 1
ATOM 6657 C CA . LEU B 1 327 ? 5.23 -21.953 -20.75 1 98.25 327 LEU B CA 1
ATOM 6658 C C . LEU B 1 327 ? 6.289 -22.875 -21.344 1 98.25 327 LEU B C 1
ATOM 6660 O O . LEU B 1 327 ? 6.602 -22.797 -22.531 1 98.25 327 LEU B O 1
ATOM 6664 N N . LEU B 1 328 ? 6.816 -23.766 -20.562 1 98.44 328 LEU B N 1
ATOM 6665 C CA . LEU B 1 328 ? 7.871 -24.656 -21.016 1 98.44 328 LEU B CA 1
ATOM 6666 C C . LEU B 1 328 ? 7.312 -25.719 -21.969 1 98.44 328 LEU B C 1
ATOM 6668 O O . LEU B 1 328 ? 7.988 -26.141 -22.906 1 98.44 328 LEU B O 1
ATOM 6672 N N . ASP B 1 329 ? 6.074 -26.156 -21.641 1 96.75 329 ASP B N 1
ATOM 6673 C CA . ASP B 1 329 ? 5.434 -27.078 -22.562 1 96.75 329 ASP B CA 1
ATOM 6674 C C . ASP B 1 329 ? 5.418 -26.5 -23.984 1 96.75 329 ASP B C 1
ATOM 6676 O O . ASP B 1 329 ? 5.707 -27.219 -24.953 1 96.75 329 ASP B O 1
ATOM 6680 N N . HIS B 1 330 ? 5.035 -25.297 -24.062 1 96.88 330 HIS B N 1
ATOM 6681 C CA . HIS B 1 330 ? 4.891 -24.656 -25.359 1 96.88 330 HIS B CA 1
ATOM 6682 C C . HIS B 1 330 ? 6.254 -24.344 -25.984 1 96.88 330 HIS B C 1
ATOM 6684 O O . HIS B 1 330 ? 6.484 -24.625 -27.156 1 96.88 330 HIS B O 1
ATOM 6690 N N . LEU B 1 331 ? 7.156 -23.812 -25.203 1 98.44 331 LEU B N 1
ATOM 6691 C CA . LEU B 1 331 ? 8.469 -23.422 -25.703 1 98.44 331 LEU B CA 1
ATOM 6692 C C . LEU B 1 331 ? 9.227 -24.641 -26.234 1 98.44 331 LEU B C 1
ATOM 6694 O O . LEU B 1 331 ? 9.859 -24.562 -27.281 1 98.44 331 LEU B O 1
ATOM 6698 N N . LEU B 1 332 ? 9.156 -25.766 -25.516 1 98.5 332 LEU B N 1
ATOM 6699 C CA . LEU B 1 332 ? 9.914 -26.969 -25.828 1 98.5 332 LEU B CA 1
ATOM 6700 C C . LEU B 1 332 ? 9.109 -27.891 -26.75 1 98.5 332 LEU B C 1
ATOM 6702 O O . LEU B 1 332 ? 9.602 -28.922 -27.188 1 98.5 332 LEU B O 1
ATOM 6706 N N . GLN B 1 333 ? 7.84 -27.516 -26.938 1 97.25 333 GLN B N 1
ATOM 6707 C CA . GLN B 1 333 ? 6.957 -28.219 -27.859 1 97.25 333 GLN B CA 1
ATOM 6708 C C . GLN B 1 333 ? 6.758 -29.672 -27.422 1 97.25 333 GLN B C 1
ATOM 6710 O O . GLN B 1 333 ? 6.926 -30.594 -28.219 1 97.25 333 GLN B O 1
ATOM 6715 N N . ILE B 1 334 ? 6.449 -29.797 -26.172 1 96.25 334 ILE B N 1
ATOM 6716 C CA . ILE B 1 334 ? 6.133 -31.109 -25.625 1 96.25 334 ILE B CA 1
ATOM 6717 C C . ILE B 1 334 ? 4.773 -31.562 -26.156 1 96.25 334 ILE B C 1
ATOM 6719 O O . ILE B 1 334 ? 3.764 -30.891 -25.953 1 96.25 334 ILE B O 1
ATOM 6723 N N . PRO B 1 335 ? 4.719 -32.656 -26.734 1 92 335 PRO B N 1
ATOM 6724 C CA . PRO B 1 335 ? 3.451 -33.094 -27.312 1 92 335 PRO B CA 1
ATOM 6725 C C . PRO B 1 335 ? 2.502 -33.656 -26.25 1 92 335 PRO B C 1
ATOM 6727 O O . PRO B 1 335 ? 2.936 -34.375 -25.344 1 92 335 PRO B O 1
ATOM 6730 N N . MET B 1 336 ? 1.315 -33.25 -26.312 1 85.88 336 MET B N 1
ATOM 6731 C CA . MET B 1 336 ? 0.276 -33.812 -25.453 1 85.88 336 MET B CA 1
ATOM 6732 C C . MET B 1 336 ? -0.709 -34.625 -26.25 1 85.88 336 MET B C 1
ATOM 6734 O O . MET B 1 336 ? -1.328 -34.125 -27.203 1 85.88 336 MET B O 1
ATOM 6738 N N . PRO B 1 337 ? -0.817 -35.844 -25.844 1 78.88 337 PRO B N 1
ATOM 6739 C CA . PRO B 1 337 ? -1.721 -36.719 -26.625 1 78.88 337 PRO B CA 1
ATOM 6740 C C . PRO B 1 337 ? -3.18 -36.281 -26.516 1 78.88 337 PRO B C 1
ATOM 6742 O O . PRO B 1 337 ? -3.594 -35.719 -25.484 1 78.88 337 PRO B O 1
ATOM 6745 N N . ALA B 1 338 ? -3.859 -36.5 -27.562 1 79.75 338 ALA B N 1
ATOM 6746 C CA . ALA B 1 338 ? -5.285 -36.188 -27.578 1 79.75 338 ALA B CA 1
ATOM 6747 C C . ALA B 1 338 ? -6.082 -37.219 -26.781 1 79.75 338 ALA B C 1
ATOM 6749 O O . ALA B 1 338 ? -6.332 -38.312 -27.281 1 79.75 338 ALA B O 1
ATOM 6750 N N . THR B 1 339 ? -6.461 -36.938 -25.594 1 81.56 339 THR B N 1
ATOM 6751 C CA . THR B 1 339 ? -7.262 -37.781 -24.688 1 81.56 339 THR B CA 1
ATOM 6752 C C . THR B 1 339 ? -8.281 -36.938 -23.938 1 81.56 339 THR B C 1
ATOM 6754 O O . THR B 1 339 ? -8.234 -35.688 -24 1 81.56 339 THR B O 1
ATOM 6757 N N . PRO B 1 340 ? -9.289 -37.562 -23.391 1 79.56 340 PRO B N 1
ATOM 6758 C CA . PRO B 1 340 ? -10.211 -36.812 -22.531 1 79.56 340 PRO B CA 1
ATOM 6759 C C . PRO B 1 340 ? -9.484 -36 -21.469 1 79.56 340 PRO B C 1
ATOM 6761 O O . PRO B 1 340 ? -9.969 -34.938 -21.047 1 79.56 340 PRO B O 1
ATOM 6764 N N . LEU B 1 341 ? -8.391 -36.406 -21.094 1 80.69 341 LEU B N 1
ATOM 6765 C CA . LEU B 1 341 ? -7.598 -35.719 -20.078 1 80.69 341 LEU B CA 1
ATOM 6766 C C . LEU B 1 341 ? -7.008 -34.406 -20.641 1 80.69 341 LEU B C 1
ATOM 6768 O O . LEU B 1 341 ? -6.934 -33.406 -19.938 1 80.69 341 LEU B O 1
ATOM 6772 N N . THR B 1 342 ? -6.652 -34.406 -21.812 1 81.62 342 THR B N 1
ATOM 6773 C CA . THR B 1 342 ? -6.102 -33.219 -22.453 1 81.62 342 THR B CA 1
ATOM 6774 C C . THR B 1 342 ? -7.188 -32.156 -22.656 1 81.62 342 THR B C 1
ATOM 6776 O O . THR B 1 342 ? -6.906 -30.969 -22.656 1 81.62 342 THR B O 1
ATOM 6779 N N . LYS B 1 343 ? -8.391 -32.688 -22.844 1 82.5 343 LYS B N 1
ATOM 6780 C CA . LYS B 1 343 ? -9.508 -31.75 -22.938 1 82.5 343 LYS B CA 1
ATOM 6781 C C . LYS B 1 343 ? -9.641 -30.953 -21.641 1 82.5 343 LYS B C 1
ATOM 6783 O O . LYS B 1 343 ? -9.922 -29.75 -21.688 1 82.5 343 LYS B O 1
ATOM 6788 N N . ILE B 1 344 ? -9.469 -31.594 -20.547 1 81.81 344 ILE B N 1
ATOM 6789 C CA . ILE B 1 344 ? -9.523 -30.922 -19.25 1 81.81 344 ILE B CA 1
ATOM 6790 C C . ILE B 1 344 ? -8.406 -29.891 -19.141 1 81.81 344 ILE B C 1
ATOM 6792 O O . ILE B 1 344 ? -8.617 -28.797 -18.641 1 81.81 344 ILE B O 1
ATOM 6796 N N . LEU B 1 345 ? -7.297 -30.25 -19.672 1 79 345 LEU B N 1
ATOM 6797 C CA . LEU B 1 345 ? -6.156 -29.344 -19.672 1 79 345 LEU B CA 1
ATOM 6798 C C . LEU B 1 345 ? -6.496 -28.062 -20.422 1 79 345 LEU B C 1
ATOM 6800 O O . LEU B 1 345 ? -6.125 -26.969 -20 1 79 345 LEU B O 1
ATOM 6804 N N . HIS B 1 346 ? -7.156 -28.203 -21.516 1 83.44 346 HIS B N 1
ATOM 6805 C CA . HIS B 1 346 ? -7.543 -27.062 -22.328 1 83.44 346 HIS B CA 1
ATOM 6806 C C . HIS B 1 346 ? -8.578 -26.203 -21.609 1 83.44 346 HIS B C 1
ATOM 6808 O O . HIS B 1 346 ? -8.555 -24.969 -21.719 1 83.44 346 HIS B O 1
ATOM 6814 N N . GLU B 1 347 ? -9.445 -26.828 -20.906 1 84.69 347 GLU B N 1
ATOM 6815 C CA . GLU B 1 347 ? -10.445 -26.094 -20.141 1 84.69 347 GLU B CA 1
ATOM 6816 C C . GLU B 1 347 ? -9.797 -25.266 -19.031 1 84.69 347 GLU B C 1
ATOM 6818 O O . GLU B 1 347 ? -10.25 -24.156 -18.734 1 84.69 347 GLU B O 1
ATOM 6823 N N . PHE B 1 348 ? -8.734 -25.812 -18.484 1 86.12 348 PHE B N 1
ATOM 6824 C CA . PHE B 1 348 ? -8.031 -25.141 -17.391 1 86.12 348 PHE B CA 1
ATOM 6825 C C . PHE B 1 348 ? -7.43 -23.828 -17.875 1 86.12 348 PHE B C 1
ATOM 6827 O O . PHE B 1 348 ? -7.266 -22.891 -17.078 1 86.12 348 PHE B O 1
ATOM 6834 N N . ARG B 1 349 ? -7.195 -23.75 -19.156 1 88.69 349 ARG B N 1
ATOM 6835 C CA . ARG B 1 349 ? -6.551 -22.562 -19.703 1 88.69 349 ARG B CA 1
ATOM 6836 C C . ARG B 1 349 ? -7.41 -21.312 -19.469 1 88.69 349 ARG B C 1
ATOM 6838 O O . ARG B 1 349 ? -6.887 -20.219 -19.25 1 88.69 349 ARG B O 1
ATOM 6845 N N . ALA B 1 350 ? -8.672 -21.562 -19.422 1 91.88 350 ALA B N 1
ATOM 6846 C CA . ALA B 1 350 ? -9.602 -20.438 -19.312 1 91.88 350 ALA B CA 1
ATOM 6847 C C . ALA B 1 350 ? -9.539 -19.797 -17.922 1 91.88 350 ALA B C 1
ATOM 6849 O O . ALA B 1 350 ? -9.977 -18.672 -17.719 1 91.88 350 ALA B O 1
ATOM 6850 N N . TYR B 1 351 ? -8.953 -20.484 -17 1 94.75 351 TYR B N 1
ATOM 6851 C CA . TYR B 1 351 ? -8.969 -20.031 -15.609 1 94.75 351 TYR B CA 1
ATOM 6852 C C . TYR B 1 351 ? -7.734 -19.203 -15.289 1 94.75 351 TYR B C 1
ATOM 6854 O O . TYR B 1 351 ? -7.66 -18.562 -14.234 1 94.75 351 TYR B O 1
ATOM 6862 N N . ARG B 1 352 ? -6.746 -19.188 -16.234 1 97.06 352 ARG B N 1
ATOM 6863 C CA . ARG B 1 352 ? -5.594 -18.297 -16.094 1 97.06 352 ARG B CA 1
ATOM 6864 C C . ARG B 1 352 ? -5.961 -16.859 -16.438 1 97.06 352 ARG B C 1
ATOM 6866 O O . ARG B 1 352 ? -6.855 -16.625 -17.25 1 97.06 352 ARG B O 1
ATOM 6873 N N . PRO B 1 353 ? -5.246 -15.914 -15.82 1 97.81 353 PRO B N 1
ATOM 6874 C CA . PRO B 1 353 ? -5.484 -14.531 -16.219 1 97.81 353 PRO B CA 1
ATOM 6875 C C . PRO B 1 353 ? -5.289 -14.297 -17.719 1 97.81 353 PRO B C 1
ATOM 6877 O O . PRO B 1 353 ? -4.438 -14.938 -18.344 1 97.81 353 PRO B O 1
ATOM 6880 N N . LEU B 1 354 ? -6.059 -13.406 -18.266 1 97.69 354 LEU B N 1
ATOM 6881 C CA . LEU B 1 354 ? -6.062 -13.148 -19.703 1 97.69 354 LEU B CA 1
ATOM 6882 C C . LEU B 1 354 ? -4.652 -12.883 -20.203 1 97.69 354 LEU B C 1
ATOM 6884 O O . LEU B 1 354 ? -4.227 -13.469 -21.203 1 97.69 354 LEU B O 1
ATOM 6888 N N . PRO B 1 355 ? -3.824 -12.062 -19.547 1 97.81 355 PRO B N 1
ATOM 6889 C CA . PRO B 1 355 ? -2.477 -11.836 -20.062 1 97.81 355 PRO B CA 1
ATOM 6890 C C . PRO B 1 355 ? -1.632 -13.102 -20.109 1 97.81 355 PRO B C 1
ATOM 6892 O O . PRO B 1 355 ? -0.811 -13.281 -21 1 97.81 355 PRO B O 1
ATOM 6895 N N . HIS B 1 356 ? -1.819 -13.977 -19.125 1 98.19 356 HIS B N 1
ATOM 6896 C CA . HIS B 1 356 ? -1.11 -15.25 -19.141 1 98.19 356 HIS B CA 1
ATOM 6897 C C . HIS B 1 356 ? -1.513 -16.094 -20.344 1 98.19 356 HIS B C 1
ATOM 6899 O O . HIS B 1 356 ? -0.654 -16.641 -21.031 1 98.19 356 HIS B O 1
ATOM 6905 N N . ARG B 1 357 ? -2.795 -16.125 -20.547 1 97.38 357 ARG B N 1
ATOM 6906 C CA . ARG B 1 357 ? -3.316 -16.922 -21.656 1 97.38 357 ARG B CA 1
ATOM 6907 C C . ARG B 1 357 ? -2.785 -16.422 -22.984 1 97.38 357 ARG B C 1
ATOM 6909 O O . ARG B 1 357 ? -2.373 -17.219 -23.844 1 97.38 357 ARG B O 1
ATOM 6916 N N . GLU B 1 358 ? -2.807 -15.141 -23.156 1 96.56 358 GLU B N 1
ATOM 6917 C CA . GLU B 1 358 ? -2.332 -14.531 -24.391 1 96.56 358 GLU B CA 1
ATOM 6918 C C . GLU B 1 358 ? -0.84 -14.781 -24.594 1 96.56 358 GLU B C 1
ATOM 6920 O O . GLU B 1 358 ? -0.399 -15.086 -25.703 1 96.56 358 GLU B O 1
ATOM 6925 N N . PHE B 1 359 ? -0.125 -14.633 -23.594 1 97.94 359 PHE B N 1
ATOM 6926 C CA . PHE B 1 359 ? 1.317 -14.828 -23.672 1 97.94 359 PHE B CA 1
ATOM 6927 C C . PHE B 1 359 ? 1.647 -16.281 -24 1 97.94 359 PHE B C 1
ATOM 6929 O O . PHE B 1 359 ? 2.467 -16.547 -24.891 1 97.94 359 PHE B O 1
ATOM 6936 N N . LEU B 1 360 ? 1.017 -17.203 -23.297 1 97.44 360 LEU B N 1
ATOM 6937 C CA . LEU B 1 360 ? 1.259 -18.625 -23.531 1 97.44 360 LEU B CA 1
ATOM 6938 C C . LEU B 1 360 ? 0.845 -19.031 -24.938 1 97.44 360 LEU B C 1
ATOM 6940 O O . LEU B 1 360 ? 1.531 -19.828 -25.578 1 97.44 360 LEU B O 1
ATOM 6944 N N . ALA B 1 361 ? -0.256 -18.5 -25.359 1 96.12 361 ALA B N 1
ATOM 6945 C CA . ALA B 1 361 ? -0.69 -18.781 -26.719 1 96.12 361 ALA B CA 1
ATOM 6946 C C . ALA B 1 361 ? 0.33 -18.281 -27.734 1 96.12 361 ALA B C 1
ATOM 6948 O O . ALA B 1 361 ? 0.586 -18.938 -28.75 1 96.12 361 ALA B O 1
ATOM 6949 N N . HIS B 1 362 ? 0.831 -17.125 -27.469 1 96.44 362 HIS B N 1
ATOM 6950 C CA . HIS B 1 362 ? 1.856 -16.562 -28.344 1 96.44 362 HIS B CA 1
ATOM 6951 C C . HIS B 1 362 ? 3.102 -17.438 -28.375 1 96.44 362 HIS B C 1
ATOM 6953 O O . HIS B 1 362 ? 3.65 -17.719 -29.438 1 96.44 362 HIS B O 1
ATOM 6959 N N . VAL B 1 363 ? 3.551 -17.875 -27.234 1 97.44 363 VAL B N 1
ATOM 6960 C CA . VAL B 1 363 ? 4.742 -18.703 -27.141 1 97.44 363 VAL B CA 1
ATOM 6961 C C . VAL B 1 363 ? 4.516 -20.016 -27.906 1 97.44 363 VAL B C 1
ATOM 6963 O O . VAL B 1 363 ? 5.398 -20.484 -28.625 1 97.44 363 VAL B O 1
ATOM 6966 N N . ALA B 1 364 ? 3.357 -20.594 -27.719 1 95.94 364 ALA B N 1
ATOM 6967 C CA . ALA B 1 364 ? 3.021 -21.828 -28.406 1 95.94 364 ALA B CA 1
ATOM 6968 C C . ALA B 1 364 ? 3.113 -21.641 -29.922 1 95.94 364 ALA B C 1
ATOM 6970 O O . ALA B 1 364 ? 3.752 -22.453 -30.609 1 95.94 364 ALA B O 1
ATOM 6971 N N . SER B 1 365 ? 2.506 -20.609 -30.406 1 95.56 365 SER B N 1
ATOM 6972 C CA . SER B 1 365 ? 2.469 -20.344 -31.844 1 95.56 365 SER B CA 1
ATOM 6973 C C . SER B 1 365 ? 3.861 -20.031 -32.375 1 95.56 365 SER B C 1
ATOM 6975 O O . SER B 1 365 ? 4.273 -20.578 -33.406 1 95.56 365 SER B O 1
ATOM 6977 N N . LYS B 1 366 ? 4.578 -19.219 -31.734 1 95.81 366 LYS B N 1
ATOM 6978 C CA . LYS B 1 366 ? 5.891 -18.797 -32.188 1 95.81 366 LYS B CA 1
ATOM 6979 C C . LYS B 1 366 ? 6.898 -19.938 -32.125 1 95.81 366 LYS B C 1
ATOM 6981 O O . LYS B 1 366 ? 7.77 -20.062 -33 1 95.81 366 LYS B O 1
ATOM 6986 N N . ALA B 1 367 ? 6.852 -20.672 -31.062 1 96.5 367 ALA B N 1
ATOM 6987 C CA . ALA B 1 367 ? 7.758 -21.812 -30.953 1 96.5 367 ALA B CA 1
ATOM 6988 C C . ALA B 1 367 ? 7.57 -22.781 -32.125 1 96.5 367 ALA B C 1
ATOM 6990 O O . ALA B 1 367 ? 8.539 -23.312 -32.656 1 96.5 367 ALA B O 1
ATOM 6991 N N . GLU B 1 368 ? 6.336 -22.984 -32.5 1 95.62 368 GLU B N 1
ATOM 6992 C CA . GLU B 1 368 ? 6.031 -23.844 -33.656 1 95.62 368 GLU B CA 1
ATOM 6993 C C . GLU B 1 368 ? 6.531 -23.219 -34.938 1 95.62 368 GLU B C 1
ATOM 6995 O O . GLU B 1 368 ? 7.137 -23.891 -35.781 1 95.62 368 GLU B O 1
ATOM 7000 N N . GLU B 1 369 ? 6.234 -21.984 -35.094 1 95.12 369 GLU B N 1
ATOM 7001 C CA . GLU B 1 369 ? 6.629 -21.25 -36.281 1 95.12 369 GLU B CA 1
ATOM 7002 C C . GLU B 1 369 ? 8.148 -21.25 -36.469 1 95.12 369 GLU B C 1
ATOM 7004 O O . GLU B 1 369 ? 8.656 -21.469 -37.562 1 95.12 369 GLU B O 1
ATOM 7009 N N . LEU B 1 370 ? 8.836 -21.062 -35.375 1 95.06 370 LEU B N 1
ATOM 7010 C CA . LEU B 1 370 ? 10.281 -20.891 -35.406 1 95.06 370 LEU B CA 1
ATOM 7011 C C . LEU B 1 370 ? 10.992 -22.234 -35.25 1 95.06 370 LEU B C 1
ATOM 7013 O O . LEU B 1 370 ? 12.219 -22.312 -35.406 1 95.06 370 LEU B O 1
ATOM 7017 N N . ARG B 1 371 ? 10.234 -23.281 -35 1 95.81 371 ARG B N 1
ATOM 7018 C CA . ARG B 1 371 ? 10.766 -24.641 -34.875 1 95.81 371 ARG B CA 1
ATOM 7019 C C . ARG B 1 371 ? 11.875 -24.703 -33.812 1 95.81 371 ARG B C 1
ATOM 7021 O O . ARG B 1 371 ? 12.984 -25.172 -34.125 1 95.81 371 ARG B O 1
ATOM 7028 N N . VAL B 1 372 ? 11.539 -24.328 -32.656 1 96.88 372 VAL B N 1
ATOM 7029 C CA . VAL B 1 372 ? 12.5 -24.219 -31.562 1 96.88 372 VAL B CA 1
ATOM 7030 C C . VAL B 1 372 ? 13.117 -25.578 -31.281 1 96.88 372 VAL B C 1
ATOM 7032 O O . VAL B 1 372 ? 14.336 -25.703 -31.109 1 96.88 372 VAL B O 1
ATOM 7035 N N . GLN B 1 373 ? 12.383 -26.656 -31.266 1 97.44 373 GLN B N 1
ATOM 7036 C CA . GLN B 1 373 ? 12.906 -28 -31.016 1 97.44 373 GLN B CA 1
ATOM 7037 C C . GLN B 1 373 ? 13.891 -28.406 -32.125 1 97.44 373 GLN B C 1
ATOM 7039 O O . GLN B 1 373 ? 14.961 -28.938 -31.828 1 97.44 373 GLN B O 1
ATOM 7044 N N . GLU B 1 374 ? 13.516 -28.188 -33.344 1 96.12 374 GLU B N 1
ATOM 7045 C CA . GLU B 1 374 ? 14.375 -28.547 -34.469 1 96.12 374 GLU B CA 1
ATOM 7046 C C . GLU B 1 374 ? 15.719 -27.812 -34.406 1 96.12 374 GLU B C 1
ATOM 7048 O O . GLU B 1 374 ? 16.766 -28.406 -34.688 1 96.12 374 GLU B O 1
ATOM 7053 N N . PHE B 1 375 ? 15.602 -26.562 -34.094 1 95.81 375 PHE B N 1
ATOM 7054 C CA . PHE B 1 375 ? 16.828 -25.781 -33.938 1 95.81 375 PHE B CA 1
ATOM 7055 C C . PHE B 1 375 ? 17.688 -26.359 -32.812 1 95.81 375 PHE B C 1
ATOM 7057 O O . PHE B 1 375 ? 18.922 -26.453 -32.969 1 95.81 375 PHE B O 1
ATOM 7064 N N . SER B 1 376 ? 17.078 -26.734 -31.766 1 96.56 376 SER B N 1
ATOM 7065 C CA . SER B 1 376 ? 17.797 -27.156 -30.578 1 96.56 376 SER B CA 1
ATOM 7066 C C . SER B 1 376 ? 18.531 -28.469 -30.828 1 96.56 376 SER B C 1
ATOM 7068 O O . SER B 1 376 ? 19.641 -28.672 -30.312 1 96.56 376 SER B O 1
ATOM 7070 N N . VAL B 1 377 ? 18 -29.375 -31.641 1 95.69 377 VAL B N 1
ATOM 7071 C CA . VAL B 1 377 ? 18.562 -30.719 -31.766 1 95.69 377 VAL B CA 1
ATOM 7072 C C . VAL B 1 377 ? 19.672 -30.703 -32.812 1 95.69 377 VAL B C 1
ATOM 7074 O O . VAL B 1 377 ? 20.359 -31.719 -33 1 95.69 377 VAL B O 1
ATOM 7077 N N . GLN B 1 378 ? 19.969 -29.578 -33.438 1 94.31 378 GLN B N 1
ATOM 7078 C CA . GLN B 1 378 ? 20.938 -29.516 -34.531 1 94.31 378 GLN B CA 1
ATOM 7079 C C . GLN B 1 378 ? 22.328 -29.203 -34 1 94.31 378 GLN B C 1
ATOM 7081 O O . GLN B 1 378 ? 23.312 -29.188 -34.75 1 94.31 378 GLN B O 1
ATOM 7086 N N . ASP B 1 379 ? 22.406 -28.906 -32.781 1 92.75 379 ASP B N 1
ATOM 7087 C CA . ASP B 1 379 ? 23.688 -28.562 -32.156 1 92.75 379 ASP B CA 1
ATOM 7088 C C . ASP B 1 379 ? 23.875 -29.344 -30.844 1 92.75 379 ASP B C 1
ATOM 7090 O O . ASP B 1 379 ? 22.938 -29.5 -30.062 1 92.75 379 ASP B O 1
ATOM 7094 N N . GLN B 1 380 ? 25.094 -29.781 -30.609 1 92 380 GLN B N 1
ATOM 7095 C CA . GLN B 1 380 ? 25.375 -30.656 -29.484 1 92 380 GLN B CA 1
ATOM 7096 C C . GLN B 1 380 ? 25.156 -29.938 -28.156 1 92 380 GLN B C 1
ATOM 7098 O O . GLN B 1 380 ? 24.594 -30.5 -27.219 1 92 380 GLN B O 1
ATOM 7103 N N . GLU B 1 381 ? 25.594 -28.75 -28.062 1 91.88 381 GLU B N 1
ATOM 7104 C CA . GLU B 1 381 ? 25.422 -28.016 -26.812 1 91.88 381 GLU B CA 1
ATOM 7105 C C . GLU B 1 381 ? 23.953 -27.656 -26.594 1 91.88 381 GLU B C 1
ATOM 7107 O O . GLU B 1 381 ? 23.422 -27.797 -25.484 1 91.88 381 GLU B O 1
ATOM 7112 N N . THR B 1 382 ? 23.328 -27.172 -27.625 1 94.94 382 THR B N 1
ATOM 7113 C CA . THR B 1 382 ? 21.938 -26.719 -27.516 1 94.94 382 THR B CA 1
ATOM 7114 C C . THR B 1 382 ? 21.016 -27.875 -27.172 1 94.94 382 THR B C 1
ATOM 7116 O O . THR B 1 382 ? 20.078 -27.703 -26.375 1 94.94 382 THR B O 1
ATOM 7119 N N . VAL B 1 383 ? 21.234 -29 -27.734 1 96.44 383 VAL B N 1
ATOM 7120 C CA . VAL B 1 383 ? 20.344 -30.141 -27.484 1 96.44 383 VAL B CA 1
ATOM 7121 C C . VAL B 1 383 ? 20.5 -30.609 -26.047 1 96.44 383 VAL B C 1
ATOM 7123 O O . VAL B 1 383 ? 19.516 -31.031 -25.422 1 96.44 383 VAL B O 1
ATOM 7126 N N . LEU B 1 384 ? 21.703 -30.531 -25.469 1 95.94 384 LEU B N 1
ATOM 7127 C CA . LEU B 1 384 ? 21.906 -30.875 -24.062 1 95.94 384 LEU B CA 1
ATOM 7128 C C . LEU B 1 384 ? 21.141 -29.922 -23.156 1 95.94 384 LEU B C 1
ATOM 7130 O O . LEU B 1 384 ? 20.531 -30.344 -22.172 1 95.94 384 LEU B O 1
ATOM 7134 N N . LEU B 1 385 ? 21.188 -28.594 -23.484 1 96.88 385 LEU B N 1
ATOM 7135 C CA . LEU B 1 385 ? 20.453 -27.609 -22.719 1 96.88 385 LEU B CA 1
ATOM 7136 C C . LEU B 1 385 ? 18.953 -27.828 -22.844 1 96.88 385 LEU B C 1
ATOM 7138 O O . LEU B 1 385 ? 18.219 -27.719 -21.859 1 96.88 385 LEU B O 1
ATOM 7142 N N . TYR B 1 386 ? 18.516 -28.141 -24.047 1 97.94 386 TYR B N 1
ATOM 7143 C CA . TYR B 1 386 ? 17.125 -28.484 -24.312 1 97.94 386 TYR B CA 1
ATOM 7144 C C . TYR B 1 386 ? 16.672 -29.688 -23.5 1 97.94 386 TYR B C 1
ATOM 7146 O O . TYR B 1 386 ? 15.617 -29.656 -22.859 1 97.94 386 TYR B O 1
ATOM 7154 N N . LEU B 1 387 ? 17.484 -30.703 -23.516 1 97.69 387 LEU B N 1
ATOM 7155 C CA . LEU B 1 387 ? 17.188 -31.906 -22.766 1 97.69 387 LEU B CA 1
ATOM 7156 C C . LEU B 1 387 ? 17.125 -31.625 -21.266 1 97.69 387 LEU B C 1
ATOM 7158 O O . LEU B 1 387 ? 16.297 -32.188 -20.562 1 97.69 387 LEU B O 1
ATOM 7162 N N . LYS B 1 388 ? 18.031 -30.812 -20.781 1 97.69 388 LYS B N 1
ATOM 7163 C CA . LYS B 1 388 ? 18.031 -30.438 -19.359 1 97.69 388 LYS B CA 1
ATOM 7164 C C . LYS B 1 388 ? 16.766 -29.656 -19.016 1 97.69 388 LYS B C 1
ATOM 7166 O O . LYS B 1 388 ? 16.25 -29.781 -17.891 1 97.69 388 LYS B O 1
ATOM 7171 N N . ALA B 1 389 ? 16.312 -28.812 -19.922 1 98.5 389 ALA B N 1
ATOM 7172 C CA . ALA B 1 389 ? 15.055 -28.094 -19.703 1 98.5 389 ALA B CA 1
ATOM 7173 C C . ALA B 1 389 ? 13.883 -29.078 -19.594 1 98.5 389 ALA B C 1
ATOM 7175 O O . ALA B 1 389 ? 13.023 -28.922 -18.734 1 98.5 389 ALA B O 1
ATOM 7176 N N . LEU B 1 390 ? 13.844 -30.047 -20.469 1 98.56 390 LEU B N 1
ATOM 7177 C CA . LEU B 1 390 ? 12.844 -31.094 -20.359 1 98.56 390 LEU B CA 1
ATOM 7178 C C . LEU B 1 390 ? 12.938 -31.812 -19.016 1 98.56 390 LEU B C 1
ATOM 7180 O O . LEU B 1 390 ? 11.914 -32.156 -18.422 1 98.56 390 LEU B O 1
ATOM 7184 N N . ASP B 1 391 ? 14.125 -32.031 -18.594 1 98.25 391 ASP B N 1
ATOM 7185 C CA . ASP B 1 391 ? 14.344 -32.688 -17.312 1 98.25 391 ASP B CA 1
ATOM 7186 C C . ASP B 1 391 ? 13.742 -31.891 -16.172 1 98.25 391 ASP B C 1
ATOM 7188 O O . ASP B 1 391 ? 13.234 -32.438 -15.195 1 98.25 391 ASP B O 1
ATOM 7192 N N . HIS B 1 392 ? 13.875 -30.594 -16.25 1 98.31 392 HIS B N 1
ATOM 7193 C CA . HIS B 1 392 ? 13.273 -29.75 -15.211 1 98.31 392 HIS B CA 1
ATOM 7194 C C . HIS B 1 392 ? 11.75 -29.859 -15.242 1 98.31 392 HIS B C 1
ATOM 7196 O O . HIS B 1 392 ? 11.102 -29.844 -14.195 1 98.31 392 HIS B O 1
ATOM 7202 N N . VAL B 1 393 ? 11.125 -29.922 -16.406 1 98.19 393 VAL B N 1
ATOM 7203 C CA . VAL B 1 393 ? 9.688 -30.141 -16.516 1 98.19 393 VAL B CA 1
ATOM 7204 C C . VAL B 1 393 ? 9.312 -31.484 -15.883 1 98.19 393 VAL B C 1
ATOM 7206 O O . VAL B 1 393 ? 8.359 -31.562 -15.109 1 98.19 393 VAL B O 1
ATOM 7209 N N . ARG B 1 394 ? 10.078 -32.469 -16.25 1 97.94 394 ARG B N 1
ATOM 7210 C CA . ARG B 1 394 ? 9.883 -33.812 -15.672 1 97.94 394 ARG B CA 1
ATOM 7211 C C . ARG B 1 394 ? 9.961 -33.75 -14.148 1 97.94 394 ARG B C 1
ATOM 7213 O O . ARG B 1 394 ? 9.109 -34.281 -13.453 1 97.94 394 ARG B O 1
ATOM 7220 N N . SER B 1 395 ? 11.031 -33.188 -13.68 1 97.75 395 SER B N 1
ATOM 7221 C CA . SER B 1 395 ? 11.266 -33.094 -12.242 1 97.75 395 SER B CA 1
ATOM 7222 C C . SER B 1 395 ? 10.102 -32.375 -11.539 1 97.75 395 SER B C 1
ATOM 7224 O O . SER B 1 395 ? 9.664 -32.812 -10.469 1 97.75 395 SER B O 1
ATOM 7226 N N . PHE B 1 396 ? 9.641 -31.297 -12.102 1 97.69 396 PHE B N 1
ATOM 7227 C CA . PHE B 1 396 ? 8.508 -30.562 -11.547 1 97.69 396 PHE B CA 1
ATOM 7228 C C . PHE B 1 396 ? 7.262 -31.438 -11.5 1 97.69 396 PHE B C 1
ATOM 7230 O O . PHE B 1 396 ? 6.59 -31.5 -10.469 1 97.69 396 PHE B O 1
ATOM 7237 N N . ARG B 1 397 ? 6.922 -32.062 -12.586 1 96.19 397 ARG B N 1
ATOM 7238 C CA . ARG B 1 397 ? 5.738 -32.938 -12.656 1 96.19 397 ARG B CA 1
ATOM 7239 C C . ARG B 1 397 ? 5.859 -34.125 -11.711 1 96.19 397 ARG B C 1
ATOM 7241 O O . ARG B 1 397 ? 4.871 -34.531 -11.109 1 96.19 397 ARG B O 1
ATOM 7248 N N . TRP B 1 398 ? 7.051 -34.688 -11.625 1 96.31 398 TRP B N 1
ATOM 7249 C CA . TRP B 1 398 ? 7.277 -35.781 -10.695 1 96.31 398 TRP B CA 1
ATOM 7250 C C . TRP B 1 398 ? 7.023 -35.344 -9.258 1 96.31 398 TRP B C 1
ATOM 7252 O O . TRP B 1 398 ? 6.367 -36.062 -8.5 1 96.31 398 TRP B O 1
ATOM 7262 N N . ARG B 1 399 ? 7.543 -34.219 -8.898 1 95.81 399 ARG B N 1
ATOM 7263 C CA . ARG B 1 399 ? 7.316 -33.719 -7.559 1 95.81 399 ARG B CA 1
ATOM 7264 C C . ARG B 1 399 ? 5.832 -33.469 -7.309 1 95.81 399 ARG B C 1
ATOM 7266 O O . ARG B 1 399 ? 5.332 -33.75 -6.215 1 95.81 399 ARG B O 1
ATOM 7273 N N . HIS B 1 400 ? 5.18 -32.906 -8.305 1 95 400 HIS B N 1
ATOM 7274 C CA . HIS B 1 400 ? 3.74 -32.719 -8.18 1 95 400 HIS B CA 1
ATOM 7275 C C . HIS B 1 400 ? 3.008 -34.031 -7.957 1 95 400 HIS B C 1
ATOM 7277 O O . HIS B 1 400 ? 2.066 -34.094 -7.164 1 95 400 HIS B O 1
ATOM 7283 N N . TRP B 1 401 ? 3.393 -35.031 -8.656 1 94.75 401 TRP B N 1
ATOM 7284 C CA . TRP B 1 401 ? 2.814 -36.375 -8.484 1 94.75 401 TRP B CA 1
ATOM 7285 C C . TRP B 1 401 ? 3.029 -36.875 -7.062 1 94.75 401 TRP B C 1
ATOM 7287 O O . TRP B 1 401 ? 2.102 -37.375 -6.434 1 94.75 401 TRP B O 1
ATOM 7297 N N . LEU B 1 402 ? 4.219 -36.719 -6.586 1 95.19 402 LEU B N 1
ATOM 7298 C CA . LEU B 1 402 ? 4.531 -37.156 -5.227 1 95.19 402 LEU B CA 1
ATOM 7299 C C . LEU B 1 402 ? 3.682 -36.406 -4.207 1 95.19 402 LEU B C 1
ATOM 7301 O O . LEU B 1 402 ? 3.207 -37 -3.232 1 95.19 402 LEU B O 1
ATOM 7305 N N . LEU B 1 403 ? 3.479 -35.156 -4.414 1 95.56 403 LEU B N 1
ATOM 7306 C CA . LEU B 1 403 ? 2.637 -34.344 -3.529 1 95.56 403 LEU B CA 1
ATOM 7307 C C . LEU B 1 403 ? 1.192 -34.844 -3.566 1 95.56 403 LEU B C 1
ATOM 7309 O O . LEU B 1 403 ? 0.561 -35 -2.521 1 95.56 403 LEU B O 1
ATOM 7313 N N . ALA B 1 404 ? 0.674 -35.031 -4.77 1 94.19 404 ALA B N 1
ATOM 7314 C CA . ALA B 1 404 ? -0.696 -35.5 -4.898 1 94.19 404 ALA B CA 1
ATOM 7315 C C . ALA B 1 404 ? -0.872 -36.844 -4.188 1 94.19 404 ALA B C 1
ATOM 7317 O O . ALA B 1 404 ? -1.903 -37.094 -3.555 1 94.19 404 ALA B O 1
ATOM 7318 N N . ARG B 1 405 ? 0.105 -37.688 -4.293 1 94 405 ARG B N 1
ATOM 7319 C CA . ARG B 1 405 ? 0.068 -39 -3.633 1 94 405 ARG B CA 1
ATOM 7320 C C . ARG B 1 405 ? 0.007 -38.844 -2.117 1 94 405 ARG B C 1
ATOM 7322 O O . ARG B 1 405 ? -0.838 -39.469 -1.459 1 94 405 ARG B O 1
ATOM 7329 N N . GLU B 1 406 ? 0.866 -37.969 -1.606 1 95.44 406 GLU B N 1
ATOM 7330 C CA . GLU B 1 406 ? 1.007 -37.844 -0.159 1 95.44 406 GLU B CA 1
ATOM 7331 C C . GLU B 1 406 ? -0.144 -37.031 0.44 1 95.44 406 GLU B C 1
ATOM 7333 O O . GLU B 1 406 ? -0.576 -37.312 1.563 1 95.44 406 GLU B O 1
ATOM 7338 N N . TYR B 1 407 ? -0.626 -36.062 -0.259 1 95.44 407 TYR B N 1
ATOM 7339 C CA . TYR B 1 407 ? -1.622 -35.156 0.281 1 95.44 407 TYR B CA 1
ATOM 7340 C C . TYR B 1 407 ? -3.033 -35.656 0.037 1 95.44 407 TYR B C 1
ATOM 7342 O O . TYR B 1 407 ? -3.965 -35.312 0.766 1 95.44 407 TYR B O 1
ATOM 7350 N N . ILE B 1 408 ? -3.232 -36.5 -1.006 1 93.5 408 ILE B N 1
ATOM 7351 C CA . ILE B 1 408 ? -4.605 -36.812 -1.399 1 93.5 408 ILE B CA 1
ATOM 7352 C C . ILE B 1 408 ? -4.789 -38.312 -1.481 1 93.5 408 ILE B C 1
ATOM 7354 O O . ILE B 1 408 ? -5.504 -38.906 -0.668 1 93.5 408 ILE B O 1
ATOM 7358 N N . ILE B 1 409 ? -4.074 -38.969 -2.338 1 91.94 409 ILE B N 1
ATOM 7359 C CA . ILE B 1 409 ? -4.352 -40.375 -2.697 1 91.94 409 ILE B CA 1
ATOM 7360 C C . ILE B 1 409 ? -4.238 -41.25 -1.461 1 91.94 409 ILE B C 1
ATOM 7362 O O . ILE B 1 409 ? -5.086 -42.125 -1.229 1 91.94 409 ILE B O 1
ATOM 7366 N N . LYS B 1 410 ? -3.305 -41.031 -0.634 1 91.88 410 LYS B N 1
ATOM 7367 C CA . LYS B 1 410 ? -3.064 -41.844 0.552 1 91.88 410 LYS B CA 1
ATOM 7368 C C . LYS B 1 410 ? -4.051 -41.5 1.665 1 91.88 410 LYS B C 1
ATOM 7370 O O . LYS B 1 410 ? -4.188 -42.25 2.635 1 91.88 410 LYS B O 1
ATOM 7375 N N . ARG B 1 411 ? -4.832 -40.469 1.469 1 91.81 411 ARG B N 1
ATOM 7376 C CA . ARG B 1 411 ? -5.547 -39.969 2.633 1 91.81 411 ARG B CA 1
ATOM 7377 C C . ARG B 1 411 ? -7.051 -39.969 2.387 1 91.81 411 ARG B C 1
ATOM 7379 O O . ARG B 1 411 ? -7.84 -39.844 3.33 1 91.81 411 ARG B O 1
ATOM 7386 N N . THR B 1 412 ? -7.41 -40.062 1.179 1 90.19 412 THR B N 1
ATOM 7387 C CA . THR B 1 412 ? -8.844 -40.031 0.888 1 90.19 412 THR B CA 1
ATOM 7388 C C . THR B 1 412 ? -9.164 -40.875 -0.327 1 90.19 412 THR B C 1
ATOM 7390 O O . THR B 1 412 ? -8.328 -41.062 -1.217 1 90.19 412 THR B O 1
ATOM 7393 N N . GLN B 1 413 ? -10.391 -41.312 -0.348 1 88.12 413 GLN B N 1
ATOM 7394 C CA . GLN B 1 413 ? -10.867 -42.125 -1.471 1 88.12 413 GLN B CA 1
ATOM 7395 C C . GLN B 1 413 ? -11.633 -41.25 -2.477 1 88.12 413 GLN B C 1
ATOM 7397 O O . GLN B 1 413 ? -12.094 -41.75 -3.502 1 88.12 413 GLN B O 1
ATOM 7402 N N . TYR B 1 414 ? -11.766 -40.031 -2.096 1 87.56 414 TYR B N 1
ATOM 7403 C CA . TYR B 1 414 ? -12.461 -39.156 -3.027 1 87.56 414 TYR B CA 1
ATOM 7404 C C . TYR B 1 414 ? -11.789 -39.156 -4.395 1 87.56 414 TYR B C 1
ATOM 7406 O O . TYR B 1 414 ? -10.578 -38.938 -4.5 1 87.56 414 TYR B O 1
ATOM 7414 N N . PRO B 1 415 ? -12.438 -39.281 -5.477 1 85.5 415 PRO B N 1
ATOM 7415 C CA . PRO B 1 415 ? -11.82 -39.688 -6.742 1 85.5 415 PRO B CA 1
ATOM 7416 C C . PRO B 1 415 ? -11.344 -38.5 -7.574 1 85.5 415 PRO B C 1
ATOM 7418 O O . PRO B 1 415 ? -10.547 -38.656 -8.5 1 85.5 415 PRO B O 1
ATOM 7421 N N . THR B 1 416 ? -11.883 -37.312 -7.312 1 88.44 416 THR B N 1
ATOM 7422 C CA . THR B 1 416 ? -11.578 -36.188 -8.188 1 88.44 416 THR B CA 1
ATOM 7423 C C . THR B 1 416 ? -10.805 -35.094 -7.43 1 88.44 416 THR B C 1
ATOM 7425 O O . THR B 1 416 ? -10.945 -34.969 -6.211 1 88.44 416 THR B O 1
ATOM 7428 N N . ALA B 1 417 ? -9.977 -34.406 -8.188 1 90.38 417 ALA B N 1
ATOM 7429 C CA . ALA B 1 417 ? -9.273 -33.25 -7.645 1 90.38 417 ALA B CA 1
ATOM 7430 C C . ALA B 1 417 ? -10.219 -32.031 -7.523 1 90.38 417 ALA B C 1
ATOM 7432 O O . ALA B 1 417 ? -11.391 -32.125 -7.895 1 90.38 417 ALA B O 1
ATOM 7433 N N . THR B 1 418 ? -9.781 -30.922 -6.918 1 92.75 418 THR B N 1
ATOM 7434 C CA . THR B 1 418 ? -10.594 -29.734 -6.672 1 92.75 418 THR B CA 1
ATOM 7435 C C . THR B 1 418 ? -11.094 -29.141 -7.984 1 92.75 418 THR B C 1
ATOM 7437 O O . THR B 1 418 ? -12.172 -28.547 -8.031 1 92.75 418 THR B O 1
ATOM 7440 N N . GLY B 1 419 ? -10.312 -29.359 -9.078 1 90.56 419 GLY B N 1
ATOM 7441 C CA . GLY B 1 419 ? -10.711 -28.891 -10.391 1 90.56 419 GLY B CA 1
ATOM 7442 C C . GLY B 1 419 ? -11.594 -29.859 -11.141 1 90.56 419 GLY B C 1
ATOM 7443 O O . GLY B 1 419 ? -12.039 -29.578 -12.258 1 90.56 419 GLY B O 1
ATOM 7444 N N . GLY B 1 420 ? -11.75 -31.078 -10.664 1 87.44 420 GLY B N 1
ATOM 7445 C CA . GLY B 1 420 ? -12.672 -32.031 -11.258 1 87.44 420 GLY B CA 1
ATOM 7446 C C . GLY B 1 420 ? -11.969 -33.125 -12.07 1 87.44 420 GLY B C 1
ATOM 7447 O O . GLY B 1 420 ? -12.609 -34 -12.609 1 87.44 420 GLY B O 1
ATOM 7448 N N . SER B 1 421 ? -10.656 -33.062 -12.18 1 87.19 421 SER B N 1
ATOM 7449 C CA . SER B 1 421 ? -9.914 -34.062 -12.93 1 87.19 421 SER B CA 1
ATOM 7450 C C . SER B 1 421 ? -9.734 -35.312 -12.109 1 87.19 421 SER B C 1
ATOM 7452 O O . SER B 1 421 ? -9.688 -35.281 -10.883 1 87.19 421 SER B O 1
ATOM 7454 N N . PRO B 1 422 ? -9.609 -36.406 -12.836 1 87.44 422 PRO B N 1
ATOM 7455 C CA . PRO B 1 422 ? -9.32 -37.625 -12.094 1 87.44 422 PRO B CA 1
ATOM 7456 C C . PRO B 1 422 ? -7.926 -37.656 -11.484 1 87.44 422 PRO B C 1
ATOM 7458 O O . PRO B 1 422 ? -6.934 -37.438 -12.188 1 87.44 422 PRO B O 1
ATOM 7461 N N . ILE B 1 423 ? -7.766 -37.938 -10.289 1 85.75 423 ILE B N 1
ATOM 7462 C CA . ILE B 1 423 ? -6.543 -37.719 -9.516 1 85.75 423 ILE B CA 1
ATOM 7463 C C . ILE B 1 423 ? -5.477 -38.719 -9.969 1 85.75 423 ILE B C 1
ATOM 7465 O O . ILE B 1 423 ? -4.309 -38.344 -10.117 1 85.75 423 ILE B O 1
ATOM 7469 N N . ILE B 1 424 ? -5.82 -39.969 -10.328 1 87.94 424 ILE B N 1
ATOM 7470 C CA . ILE B 1 424 ? -4.855 -41.062 -10.484 1 87.94 424 ILE B CA 1
ATOM 7471 C C . ILE B 1 424 ? -4.258 -41 -11.891 1 87.94 424 ILE B C 1
ATOM 7473 O O . ILE B 1 424 ? -3.092 -41.375 -12.086 1 87.94 424 ILE B O 1
ATOM 7477 N N . THR B 1 425 ? -4.996 -40.406 -12.805 1 86.62 425 THR B N 1
ATOM 7478 C CA . THR B 1 425 ? -4.543 -40.594 -14.18 1 86.62 425 THR B CA 1
ATOM 7479 C C . THR B 1 425 ? -4.102 -39.281 -14.781 1 86.62 425 THR B C 1
ATOM 7481 O O . THR B 1 425 ? -3.299 -39.25 -15.719 1 86.62 425 THR B O 1
ATOM 7484 N N . TRP B 1 426 ? -4.555 -38.281 -14.32 1 85.12 426 TRP B N 1
ATOM 7485 C CA . TRP B 1 426 ? -4.328 -36.969 -14.945 1 85.12 426 TRP B CA 1
ATOM 7486 C C . TRP B 1 426 ? -2.85 -36.625 -14.898 1 85.12 426 TRP B C 1
ATOM 7488 O O . TRP B 1 426 ? -2.242 -36.312 -15.93 1 85.12 426 TRP B O 1
ATOM 7498 N N . LEU B 1 427 ? -2.166 -36.594 -13.75 1 87.75 427 LEU B N 1
ATOM 7499 C CA . LEU B 1 427 ? -0.786 -36.156 -13.586 1 87.75 427 LEU B CA 1
ATOM 7500 C C . LEU B 1 427 ? 0.175 -37.094 -14.305 1 87.75 427 LEU B C 1
ATOM 7502 O O . LEU B 1 427 ? 1.073 -36.656 -15.023 1 87.75 427 LEU B O 1
ATOM 7506 N N . PRO B 1 428 ? -0.09 -38.406 -14.203 1 90.44 428 PRO B N 1
ATOM 7507 C CA . PRO B 1 428 ? 0.794 -39.344 -14.906 1 90.44 428 PRO B CA 1
ATOM 7508 C C . PRO B 1 428 ? 0.751 -39.156 -16.422 1 90.44 428 PRO B C 1
ATOM 7510 O O . PRO B 1 428 ? 1.764 -39.375 -17.094 1 90.44 428 PRO B O 1
ATOM 7513 N N . ASN B 1 429 ? -0.395 -38.844 -16.906 1 88.81 429 ASN B N 1
ATOM 7514 C CA . ASN B 1 429 ? -0.493 -38.625 -18.344 1 88.81 429 ASN B CA 1
ATOM 7515 C C . ASN B 1 429 ? 0.488 -37.531 -18.812 1 88.81 429 ASN B C 1
ATOM 7517 O O . ASN B 1 429 ? 1.148 -37.719 -19.844 1 88.81 429 ASN B O 1
ATOM 7521 N N . GLN B 1 430 ? 0.552 -36.469 -18.141 1 90.62 430 GLN B N 1
ATOM 7522 C CA . GLN B 1 430 ? 1.454 -35.375 -18.484 1 90.62 430 GLN B CA 1
ATOM 7523 C C . GLN B 1 430 ? 2.91 -35.781 -18.25 1 90.62 430 GLN B C 1
ATOM 7525 O O . GLN B 1 430 ? 3.799 -35.375 -19 1 90.62 430 GLN B O 1
ATOM 7530 N N . LEU B 1 431 ? 3.139 -36.531 -17.219 1 93.94 431 LEU B N 1
ATOM 7531 C CA . LEU B 1 431 ? 4.484 -36.969 -16.891 1 93.94 431 LEU B CA 1
ATOM 7532 C C . LEU B 1 431 ? 5.016 -37.938 -17.953 1 93.94 431 LEU B C 1
ATOM 7534 O O . LEU B 1 431 ? 6.168 -37.812 -18.391 1 93.94 431 LEU B O 1
ATOM 7538 N N . PHE B 1 432 ? 4.188 -38.844 -18.438 1 93.44 432 PHE B N 1
ATOM 7539 C CA . 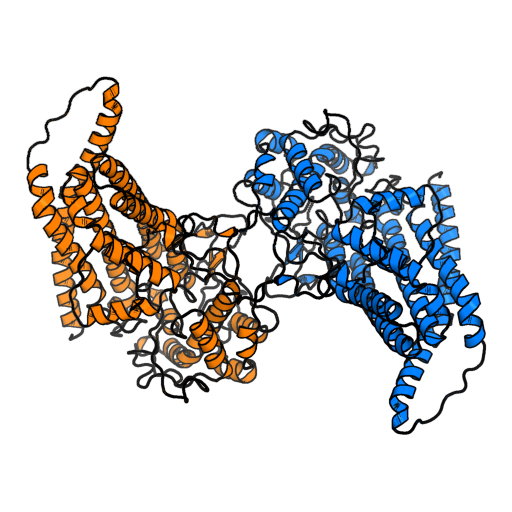PHE B 1 432 ? 4.605 -39.781 -19.484 1 93.44 432 PHE B CA 1
ATOM 7540 C C . PHE B 1 432 ? 4.977 -39.031 -20.766 1 93.44 432 PHE B C 1
ATOM 7542 O O . PHE B 1 432 ? 5.914 -39.406 -21.469 1 93.44 432 PHE B O 1
ATOM 7549 N N . ALA B 1 433 ? 4.234 -38 -21.031 1 93.75 433 ALA B N 1
ATOM 7550 C CA . ALA B 1 433 ? 4.492 -37.219 -22.25 1 93.75 433 ALA B CA 1
ATOM 7551 C C . ALA B 1 433 ? 5.914 -36.656 -22.25 1 93.75 433 ALA B C 1
ATOM 7553 O O . ALA B 1 433 ? 6.609 -36.75 -23.266 1 93.75 433 ALA B O 1
ATOM 7554 N N . VAL B 1 434 ? 6.402 -36.125 -21.141 1 97 434 VAL B N 1
ATOM 7555 C CA . VAL B 1 434 ? 7.73 -35.5 -21.094 1 97 434 VAL B CA 1
ATOM 7556 C C . VAL B 1 434 ? 8.789 -36.625 -21.016 1 97 434 VAL B C 1
ATOM 7558 O O . VAL B 1 434 ? 9.867 -36.5 -21.594 1 97 434 VAL B O 1
ATOM 7561 N N . LEU B 1 435 ? 8.516 -37.719 -20.328 1 96.94 435 LEU B N 1
ATOM 7562 C CA . LEU B 1 435 ? 9.438 -38.844 -20.266 1 96.94 435 LEU B CA 1
ATOM 7563 C C . LEU B 1 435 ? 9.688 -39.406 -21.641 1 96.94 435 LEU B C 1
ATOM 7565 O O . LEU B 1 435 ? 10.836 -39.656 -22.031 1 96.94 435 LEU B O 1
ATOM 7569 N N . ASP B 1 436 ? 8.641 -39.594 -22.359 1 96.44 436 ASP B N 1
ATOM 7570 C CA . ASP B 1 436 ? 8.75 -40.125 -23.719 1 96.44 436 ASP B CA 1
ATOM 7571 C C . ASP B 1 436 ? 9.555 -39.219 -24.625 1 96.44 436 ASP B C 1
ATOM 7573 O O . ASP B 1 436 ? 10.375 -39.688 -25.406 1 96.44 436 ASP B O 1
ATOM 7577 N N . LEU B 1 437 ? 9.266 -37.969 -24.531 1 97 437 LEU B N 1
ATOM 7578 C CA . LEU B 1 437 ? 9.992 -37.031 -25.359 1 97 437 LEU B CA 1
ATOM 7579 C C . LEU B 1 437 ? 11.469 -37 -25 1 97 437 LEU B C 1
ATOM 7581 O O . LEU B 1 437 ? 12.328 -36.938 -25.875 1 97 437 LEU B O 1
ATOM 7585 N N . MET B 1 438 ? 11.812 -37.031 -23.719 1 98.06 438 MET B N 1
ATOM 7586 C CA . MET B 1 438 ? 13.211 -37.031 -23.281 1 98.06 438 MET B CA 1
ATOM 7587 C C . MET B 1 438 ? 13.945 -38.25 -23.844 1 98.06 438 MET B C 1
ATOM 7589 O O . MET B 1 438 ? 15.07 -38.125 -24.312 1 98.06 438 MET B O 1
ATOM 7593 N N . ILE B 1 439 ? 13.336 -39.375 -23.797 1 97.12 439 ILE B N 1
ATOM 7594 C CA . ILE B 1 439 ? 13.938 -40.625 -24.297 1 97.12 439 ILE B CA 1
ATOM 7595 C C . ILE B 1 439 ? 14.164 -40.5 -25.797 1 97.12 439 ILE B C 1
ATOM 7597 O O . ILE B 1 439 ? 15.242 -40.844 -26.297 1 97.12 439 ILE B O 1
ATOM 7601 N N . SER B 1 440 ? 13.156 -40.062 -26.469 1 97.31 440 SER B N 1
ATOM 7602 C CA . SER B 1 440 ? 13.266 -39.906 -27.906 1 97.31 440 SER B CA 1
ATOM 7603 C C . SER B 1 440 ? 14.398 -38.938 -28.281 1 97.31 440 SER B C 1
ATOM 7605 O O . SER B 1 440 ? 15.227 -39.25 -29.141 1 97.31 440 SER B O 1
ATOM 7607 N N . ILE B 1 441 ? 14.43 -37.781 -27.656 1 97.25 441 ILE B N 1
ATOM 7608 C CA . ILE B 1 441 ? 15.438 -36.75 -27.938 1 97.25 441 ILE B CA 1
ATOM 7609 C C . ILE B 1 441 ? 16.828 -37.312 -27.609 1 97.25 441 ILE B C 1
ATOM 7611 O O . ILE B 1 441 ? 17.766 -37.125 -28.391 1 97.25 441 ILE B O 1
ATOM 7615 N N . HIS B 1 442 ? 16.969 -37.906 -26.5 1 96.5 442 HIS B N 1
ATOM 7616 C CA . HIS B 1 442 ? 18.266 -38.469 -26.094 1 96.5 442 HIS B CA 1
ATOM 7617 C C . HIS B 1 442 ? 18.734 -39.531 -27.062 1 96.5 442 HIS B C 1
ATOM 7619 O O . HIS B 1 442 ? 19.875 -39.5 -27.516 1 96.5 442 HIS B O 1
ATOM 7625 N N . ASP B 1 443 ? 17.922 -40.5 -27.391 1 95.69 443 ASP B N 1
ATOM 7626 C CA . ASP B 1 443 ? 18.297 -41.656 -28.219 1 95.69 443 ASP B CA 1
ATOM 7627 C C . ASP B 1 443 ? 18.641 -41.219 -29.641 1 95.69 443 ASP B C 1
ATOM 7629 O O . ASP B 1 443 ? 19.578 -41.75 -30.25 1 95.69 443 ASP B O 1
ATOM 7633 N N . LYS B 1 444 ? 17.969 -40.219 -30.094 1 96.44 444 LYS B N 1
ATOM 7634 C CA . LYS B 1 444 ? 18.141 -39.812 -31.484 1 96.44 444 LYS B CA 1
ATOM 7635 C C . LYS B 1 444 ? 19.281 -38.812 -31.625 1 96.44 444 LYS B C 1
ATOM 7637 O O . LYS B 1 444 ? 20 -38.812 -32.625 1 96.44 444 LYS B O 1
ATOM 7642 N N . TYR B 1 445 ? 19.453 -37.969 -30.609 1 95.62 445 TYR B N 1
ATOM 7643 C CA . TYR B 1 445 ? 20.281 -36.812 -30.906 1 95.62 445 TYR B CA 1
ATOM 7644 C C . TYR B 1 445 ? 21.438 -36.688 -29.906 1 95.62 445 TYR B C 1
ATOM 7646 O O . TYR B 1 445 ? 22.438 -36.031 -30.172 1 95.62 445 TYR B O 1
ATOM 7654 N N . VAL B 1 446 ? 21.328 -37.25 -28.781 1 94.62 446 VAL B N 1
ATOM 7655 C CA . VAL B 1 446 ? 22.359 -37.094 -27.766 1 94.62 446 VAL B CA 1
ATOM 7656 C C . VAL B 1 446 ? 23.234 -38.344 -27.688 1 94.62 446 VAL B C 1
ATOM 7658 O O . VAL B 1 446 ? 24.469 -38.25 -27.672 1 94.62 446 VAL B O 1
ATOM 7661 N N . ALA B 1 447 ? 22.625 -39.562 -27.703 1 92.12 447 ALA B N 1
ATOM 7662 C CA . ALA B 1 447 ? 23.312 -40.844 -27.531 1 92.12 447 ALA B CA 1
ATOM 7663 C C . ALA B 1 447 ? 24.391 -41.031 -28.594 1 92.12 447 ALA B C 1
ATOM 7665 O O . ALA B 1 447 ? 25.469 -41.531 -28.297 1 92.12 447 ALA B O 1
ATOM 7666 N N . PRO B 1 448 ? 24.203 -40.594 -29.812 1 90.56 448 PRO B N 1
ATOM 7667 C CA . PRO B 1 448 ? 25.203 -40.844 -30.859 1 90.56 448 PRO B CA 1
ATOM 7668 C C . PRO B 1 448 ? 26.547 -40.188 -30.578 1 90.56 448 PRO B C 1
ATOM 7670 O O . PRO B 1 448 ? 27.578 -40.656 -31.031 1 90.56 448 PRO B O 1
ATOM 7673 N N . PHE B 1 449 ? 26.578 -39.062 -29.828 1 86.81 449 PHE B N 1
ATOM 7674 C CA . PHE B 1 449 ? 27.859 -38.375 -29.625 1 86.81 449 PHE B CA 1
ATOM 7675 C C . PHE B 1 449 ? 28.312 -38.531 -28.172 1 86.81 449 PHE B C 1
ATOM 7677 O O . PHE B 1 449 ? 29.391 -38.062 -27.812 1 86.81 449 PHE B O 1
ATOM 7684 N N . THR B 1 450 ? 27.625 -38.938 -27.312 1 80 450 THR B N 1
ATOM 7685 C CA . THR B 1 450 ? 28.062 -39.125 -25.922 1 80 450 THR B CA 1
ATOM 7686 C C . THR B 1 450 ? 28.578 -40.562 -25.703 1 80 450 THR B C 1
ATOM 7688 O O . THR B 1 450 ? 29.234 -40.812 -24.703 1 80 450 THR B O 1
ATOM 7691 N N . SER B 1 451 ? 28.266 -41.594 -26.562 1 64.62 451 SER B N 1
ATOM 7692 C CA . SER B 1 451 ? 28.797 -42.969 -26.469 1 64.62 451 SER B CA 1
ATOM 7693 C C . SER B 1 451 ? 30.281 -43 -26.859 1 64.62 451 SER B C 1
ATOM 7695 O O . SER B 1 451 ? 30.969 -43.969 -26.578 1 64.62 451 SER B O 1
ATOM 7697 N N . LYS B 1 452 ? 30.828 -41.906 -27.578 1 58.34 452 LYS B N 1
ATOM 7698 C CA . LYS B 1 452 ? 32.219 -41.906 -28.031 1 58.34 452 LYS B CA 1
ATOM 7699 C C . LYS B 1 452 ? 33.125 -41.188 -27.016 1 58.34 452 LYS B C 1
ATOM 7701 O O . LYS B 1 452 ? 32.688 -40.281 -26.312 1 58.34 452 LYS B O 1
ATOM 7706 N N . ASP B 1 453 ? 34.125 -41.75 -26.547 1 51.38 453 ASP B N 1
ATOM 7707 C CA . ASP B 1 453 ? 35.156 -41.281 -25.609 1 51.38 453 ASP B CA 1
ATOM 7708 C C . ASP B 1 453 ? 35.625 -39.875 -25.969 1 51.38 453 ASP B C 1
ATOM 7710 O O . ASP B 1 453 ? 35.938 -39.594 -27.125 1 51.38 453 ASP B O 1
ATOM 7714 N N . VAL B 1 454 ? 35.125 -38.781 -25.406 1 52.28 454 VAL B N 1
ATOM 7715 C CA . VAL B 1 454 ? 35.531 -37.375 -25.656 1 52.28 454 VAL B CA 1
ATOM 7716 C C . VAL B 1 454 ? 37.031 -37.25 -25.438 1 52.28 454 VAL B C 1
ATOM 7718 O O . VAL B 1 454 ? 37.562 -37.656 -24.406 1 52.28 454 VAL B O 1
ATOM 7721 N N . PRO B 1 455 ? 37.75 -36.875 -26.422 1 42.88 455 PRO B N 1
ATOM 7722 C CA . PRO B 1 455 ? 39.188 -36.594 -26.188 1 42.88 455 PRO B CA 1
ATOM 7723 C C . PRO B 1 455 ? 39.406 -35.5 -25.156 1 42.88 455 PRO B C 1
ATOM 7725 O O . PRO B 1 455 ? 38.594 -34.562 -25.062 1 42.88 455 PRO B O 1
ATOM 7728 N N . HIS B 1 456 ? 40.062 -35.75 -24.047 1 39.78 456 HIS B N 1
ATOM 7729 C CA . HIS B 1 456 ? 40.531 -34.812 -23.031 1 39.78 456 HIS B CA 1
ATOM 7730 C C . HIS B 1 456 ? 41.156 -33.594 -23.656 1 39.78 456 HIS B C 1
ATOM 7732 O O . HIS B 1 456 ? 42.094 -33.688 -24.438 1 39.78 456 HIS B O 1
ATOM 7738 N N . ILE B 1 457 ? 40.469 -32.562 -23.969 1 40.94 457 ILE B N 1
ATOM 7739 C CA . ILE B 1 457 ? 41.125 -31.375 -24.516 1 40.94 457 ILE B CA 1
ATOM 7740 C C . ILE B 1 457 ? 42.094 -30.812 -23.5 1 40.94 457 ILE B C 1
ATOM 7742 O O . ILE B 1 457 ? 41.719 -30.453 -22.375 1 40.94 457 ILE B O 1
ATOM 7746 N N . VAL B 1 458 ? 43.469 -30.719 -23.766 1 37.88 458 VAL B N 1
ATOM 7747 C CA . VAL B 1 458 ? 44.625 -30.109 -23.141 1 37.88 458 VAL B CA 1
ATOM 7748 C C . VAL B 1 458 ? 44.5 -28.594 -23.156 1 37.88 458 VAL B C 1
ATOM 7750 O O . VAL B 1 458 ? 43.719 -28.031 -23.953 1 37.88 458 VAL B O 1
ATOM 7753 N N . GLY B 1 459 ? 45.625 -27.75 -22.672 1 35.12 459 GLY B N 1
ATOM 7754 C CA . GLY B 1 459 ? 45.969 -26.453 -22.141 1 35.12 459 GLY B CA 1
ATOM 7755 C C . GLY B 1 459 ? 45.844 -25.328 -23.156 1 35.12 459 GLY B C 1
ATOM 7756 O O . GLY B 1 459 ? 46.719 -25.141 -24 1 35.12 459 GLY B O 1
ATOM 7757 N N . ALA B 1 460 ? 44.75 -24.969 -23.578 1 36.25 460 ALA B N 1
ATOM 7758 C CA . ALA B 1 460 ? 44.781 -23.938 -24.609 1 36.25 460 ALA B CA 1
ATOM 7759 C C . ALA B 1 460 ? 45.25 -22.594 -24.031 1 36.25 460 ALA B C 1
ATOM 7761 O O . ALA B 1 460 ? 44.906 -22.25 -22.906 1 36.25 460 ALA B O 1
ATOM 7762 N N . ASN B 1 461 ? 45.969 -21.875 -24.75 1 36.19 461 ASN B N 1
ATOM 7763 C CA . ASN B 1 461 ? 46.5 -20.531 -24.594 1 36.19 461 ASN B CA 1
ATOM 7764 C C . ASN B 1 461 ? 45.344 -19.516 -24.469 1 36.19 461 ASN B C 1
ATOM 7766 O O . ASN B 1 461 ? 44.188 -19.828 -24.75 1 36.19 461 ASN B O 1
ATOM 7770 N N . GLY B 1 462 ? 45.469 -18.156 -24.719 1 40.69 462 GLY B N 1
ATOM 7771 C CA . GLY B 1 462 ? 44.812 -16.906 -24.391 1 40.69 462 GLY B CA 1
ATOM 7772 C C . GLY B 1 462 ? 43.406 -16.828 -24.906 1 40.69 462 GLY B C 1
ATOM 7773 O O . GLY B 1 462 ? 42.469 -16.438 -24.188 1 40.69 462 GLY B O 1
ATOM 7774 N N . SER B 1 463 ? 43.125 -16.578 -26.234 1 43.91 463 SER B N 1
ATOM 7775 C CA . SER B 1 463 ? 41.906 -16.562 -27.031 1 43.91 463 SER B CA 1
ATOM 7776 C C . SER B 1 463 ? 41.062 -17.797 -26.781 1 43.91 463 SER B C 1
ATOM 7778 O O . SER B 1 463 ? 39.938 -17.922 -27.297 1 43.91 463 SER B O 1
ATOM 7780 N N . ASN B 1 464 ? 41.312 -18.75 -25.922 1 46.09 464 ASN B N 1
ATOM 7781 C CA . ASN B 1 464 ? 41.094 -20.125 -25.453 1 46.09 464 ASN B CA 1
ATOM 7782 C C . ASN B 1 464 ? 40.188 -20.156 -24.219 1 46.09 464 ASN B C 1
ATOM 7784 O O . ASN B 1 464 ? 39.906 -21.234 -23.688 1 46.09 464 ASN B O 1
ATOM 7788 N N . GLN B 1 465 ? 40.062 -19.016 -23.688 1 49.97 465 GLN B N 1
ATOM 7789 C CA . GLN B 1 465 ? 39.281 -19.062 -22.453 1 49.97 465 GLN B CA 1
ATOM 7790 C C . GLN B 1 465 ? 37.812 -19.297 -22.75 1 49.97 465 GLN B C 1
ATOM 7792 O O . GLN B 1 465 ? 37.156 -20.109 -22.078 1 49.97 465 GLN B O 1
ATOM 7797 N N . LYS B 1 466 ? 37.375 -18.469 -23.703 1 55.59 466 LYS B N 1
ATOM 7798 C CA . LYS B 1 466 ? 35.969 -18.656 -24.047 1 55.59 466 LYS B CA 1
ATOM 7799 C C . LYS B 1 466 ? 35.719 -20.062 -24.578 1 55.59 466 LYS B C 1
ATOM 7801 O O . LYS B 1 466 ? 34.688 -20.656 -24.328 1 55.59 466 LYS B O 1
ATOM 7806 N N . LYS B 1 467 ? 36.562 -20.453 -25.234 1 56.12 467 LYS B N 1
ATOM 7807 C CA . LYS B 1 467 ? 36.5 -21.797 -25.781 1 56.12 467 LYS B CA 1
ATOM 7808 C C . LYS B 1 467 ? 36.562 -22.844 -24.672 1 56.12 467 LYS B C 1
ATOM 7810 O O . LYS B 1 467 ? 35.844 -23.844 -24.719 1 56.12 467 LYS B O 1
ATOM 7815 N N . VAL B 1 468 ? 37.281 -22.453 -23.703 1 55.88 468 VAL B N 1
ATOM 7816 C CA . VAL B 1 468 ? 37.438 -23.344 -22.562 1 55.88 468 VAL B CA 1
ATOM 7817 C C . VAL B 1 468 ? 36.188 -23.328 -21.688 1 55.88 468 VAL B C 1
ATOM 7819 O O . VAL B 1 468 ? 35.75 -24.375 -21.25 1 55.88 468 VAL B O 1
ATOM 7822 N N . GLU B 1 469 ? 35.625 -22.141 -21.531 1 62.38 469 GLU B N 1
ATOM 7823 C CA . GLU B 1 469 ? 34.406 -22.031 -20.703 1 62.38 469 GLU B CA 1
ATOM 7824 C C . GLU B 1 469 ? 33.25 -22.75 -21.375 1 62.38 469 GLU B C 1
ATOM 7826 O O . GLU B 1 469 ? 32.469 -23.438 -20.703 1 62.38 469 GLU B O 1
ATOM 7831 N N . LYS B 1 470 ? 33.188 -22.562 -22.672 1 69.88 470 LYS B N 1
ATOM 7832 C CA . LYS B 1 470 ? 32.125 -23.234 -23.438 1 69.88 470 LYS B CA 1
ATOM 7833 C C . LYS B 1 470 ? 32.281 -24.75 -23.375 1 69.88 470 LYS B C 1
ATOM 7835 O O . LYS B 1 470 ? 31.312 -25.469 -23.219 1 69.88 470 LYS B O 1
ATOM 7840 N N . LEU B 1 471 ? 33.5 -25.125 -23.5 1 65.81 471 LEU B N 1
ATOM 7841 C CA . LEU B 1 471 ? 33.781 -26.547 -23.438 1 65.81 471 LEU B CA 1
ATOM 7842 C C . LEU B 1 471 ? 33.469 -27.094 -22.047 1 65.81 471 LEU B C 1
ATOM 7844 O O . LEU B 1 471 ? 32.969 -28.203 -21.906 1 65.81 471 LEU B O 1
ATOM 7848 N N . GLU B 1 472 ? 33.75 -26.281 -21.078 1 72.81 472 GLU B N 1
ATOM 7849 C CA . GLU B 1 472 ? 33.469 -26.703 -19.703 1 72.81 472 GLU B CA 1
ATOM 7850 C C . GLU B 1 472 ? 31.969 -26.812 -19.453 1 72.81 472 GLU B C 1
ATOM 7852 O O . GLU B 1 472 ? 31.5 -27.75 -18.828 1 72.81 472 GLU B O 1
ATOM 7857 N N . THR B 1 473 ? 31.25 -25.875 -20.031 1 76.38 473 THR B N 1
ATOM 7858 C CA . THR B 1 473 ? 29.797 -25.891 -19.859 1 76.38 473 THR B CA 1
ATOM 7859 C C . THR B 1 473 ? 29.188 -27.062 -20.625 1 76.38 473 THR B C 1
ATOM 7861 O O . THR B 1 473 ? 28.297 -27.734 -20.109 1 76.38 473 THR B O 1
ATOM 7864 N N . PHE B 1 474 ? 29.734 -27.25 -21.797 1 81.56 474 PHE B N 1
ATOM 7865 C CA . PHE B 1 474 ? 29.281 -28.391 -22.594 1 81.56 474 PHE B CA 1
ATOM 7866 C C . PHE B 1 474 ? 29.547 -29.703 -21.859 1 81.56 474 PHE B C 1
ATOM 7868 O O . PHE B 1 474 ? 28.656 -30.531 -21.766 1 81.56 474 PHE B O 1
ATOM 7875 N N . ASN B 1 475 ? 30.688 -29.797 -21.328 1 80.81 475 ASN B N 1
ATOM 7876 C CA . ASN B 1 475 ? 31.047 -31.016 -20.609 1 80.81 475 ASN B CA 1
ATOM 7877 C C . ASN B 1 475 ? 30.219 -31.188 -19.344 1 80.81 475 ASN B C 1
ATOM 7879 O O . ASN B 1 475 ? 29.922 -32.312 -18.938 1 80.81 475 ASN B O 1
ATOM 7883 N N . TYR B 1 476 ? 29.906 -30.125 -18.766 1 84.38 476 TYR B N 1
ATOM 7884 C CA . TYR B 1 476 ? 29.094 -30.141 -17.547 1 84.38 476 TYR B CA 1
ATOM 7885 C C . TYR B 1 476 ? 27.734 -30.781 -17.812 1 84.38 476 TYR B C 1
ATOM 7887 O O . TYR B 1 476 ? 27.312 -31.672 -17.078 1 84.38 476 TYR B O 1
ATOM 7895 N N . TYR B 1 477 ? 27.078 -30.422 -18.859 1 84.44 477 TYR B N 1
ATOM 7896 C CA . TYR B 1 477 ? 25.766 -30.953 -19.172 1 84.44 477 TYR B CA 1
ATOM 7897 C C . TYR B 1 477 ? 25.844 -32.344 -19.781 1 84.44 477 TYR B C 1
ATOM 7899 O O . TYR B 1 477 ? 25 -33.188 -19.516 1 84.44 477 TYR B O 1
ATOM 7907 N N . ARG B 1 478 ? 26.875 -32.5 -20.516 1 84.62 478 ARG B N 1
ATOM 7908 C CA . ARG B 1 478 ? 27.094 -33.812 -21.109 1 84.62 478 ARG B CA 1
ATOM 7909 C C . ARG B 1 478 ? 27.297 -34.875 -20.031 1 84.62 478 ARG B C 1
ATOM 7911 O O . ARG B 1 478 ? 26.75 -36 -20.125 1 84.62 478 ARG B O 1
ATOM 7918 N N . ALA B 1 479 ? 27.953 -34.531 -19.031 1 85 479 ALA B N 1
ATOM 7919 C CA . ALA B 1 479 ? 28.281 -35.438 -17.953 1 85 479 ALA B CA 1
ATOM 7920 C C . ALA B 1 479 ? 27.031 -35.844 -17.188 1 85 479 ALA B C 1
ATOM 7922 O O . ALA B 1 479 ? 26.984 -36.938 -16.578 1 85 479 ALA B O 1
ATOM 7923 N N . GLN B 1 480 ? 26.016 -35.062 -17.266 1 88.81 480 GLN B N 1
ATOM 7924 C CA . GLN B 1 480 ? 24.812 -35.312 -16.5 1 88.81 480 GLN B CA 1
ATOM 7925 C C . GLN B 1 480 ? 23.828 -36.188 -17.281 1 88.81 480 GLN B C 1
ATOM 7927 O O . GLN B 1 480 ? 22.875 -36.719 -16.719 1 88.81 480 GLN B O 1
ATOM 7932 N N . ALA B 1 481 ? 24.062 -36.25 -18.562 1 91.12 481 ALA B N 1
ATOM 7933 C CA . ALA B 1 481 ? 23.062 -36.844 -19.469 1 91.12 481 ALA B CA 1
ATOM 7934 C C . ALA B 1 481 ? 22.812 -38.312 -19.125 1 91.12 481 ALA B C 1
ATOM 7936 O O . ALA B 1 481 ? 21.656 -38.75 -19.078 1 91.12 481 ALA B O 1
ATOM 7937 N N . LYS B 1 482 ? 23.875 -39 -18.859 1 90.62 482 LYS B N 1
ATOM 7938 C CA . LYS B 1 482 ? 23.734 -40.438 -18.609 1 90.62 482 LYS B CA 1
ATOM 7939 C C . LYS B 1 482 ? 22.906 -40.719 -17.359 1 90.62 482 LYS B C 1
ATOM 7941 O O . LYS B 1 482 ? 21.922 -41.469 -17.391 1 90.62 482 LYS B O 1
ATOM 7946 N N . ASP B 1 483 ? 23.312 -40.156 -16.312 1 92.19 483 ASP B N 1
ATOM 7947 C CA . ASP B 1 483 ? 22.609 -40.344 -15.055 1 92.19 483 ASP B CA 1
ATOM 7948 C C . ASP B 1 483 ? 21.172 -39.844 -15.148 1 92.19 483 ASP B C 1
ATOM 7950 O O . ASP B 1 483 ? 20.25 -40.469 -14.609 1 92.19 483 ASP B O 1
ATOM 7954 N N . MET B 1 484 ? 21.016 -38.75 -15.758 1 94.69 484 MET B N 1
ATOM 7955 C CA . MET B 1 484 ? 19.703 -38.156 -15.945 1 94.69 484 MET B CA 1
ATOM 7956 C C . MET B 1 484 ? 18.766 -39.125 -16.703 1 94.69 484 MET B C 1
ATOM 7958 O O . MET B 1 484 ? 17.641 -39.344 -16.281 1 94.69 484 MET B O 1
ATOM 7962 N N . MET B 1 485 ? 19.312 -39.719 -17.734 1 95.56 485 MET B N 1
ATOM 7963 C CA . MET B 1 485 ? 18.469 -40.562 -18.562 1 95.56 485 MET B CA 1
ATOM 7964 C C . MET B 1 485 ? 18.219 -41.906 -17.891 1 95.56 485 MET B C 1
ATOM 7966 O O . MET B 1 485 ? 17.172 -42.531 -18.109 1 95.56 485 MET B O 1
ATOM 7970 N N . THR B 1 486 ? 19.141 -42.375 -17.047 1 94.88 486 THR B N 1
ATOM 7971 C CA . THR B 1 486 ? 18.875 -43.562 -16.234 1 94.88 486 THR B CA 1
ATOM 7972 C C . THR B 1 486 ? 17.703 -43.312 -15.289 1 94.88 486 THR B C 1
ATOM 7974 O O . THR B 1 486 ? 16.812 -44.156 -15.164 1 94.88 486 THR B O 1
ATOM 7977 N N . LEU B 1 487 ? 17.734 -42.219 -14.688 1 95.56 487 LEU B N 1
ATOM 7978 C CA . LEU B 1 487 ? 16.641 -41.844 -13.797 1 95.56 487 LEU B CA 1
ATOM 7979 C C . LEU B 1 487 ? 15.32 -41.75 -14.562 1 95.56 487 LEU B C 1
ATOM 7981 O O . LEU B 1 487 ? 14.281 -42.188 -14.07 1 95.56 487 LEU B O 1
ATOM 7985 N N . VAL B 1 488 ? 15.352 -41.156 -15.734 1 96.62 488 VAL B N 1
ATOM 7986 C CA . VAL B 1 488 ? 14.172 -40.969 -16.578 1 96.62 488 VAL B CA 1
ATOM 7987 C C . VAL B 1 488 ? 13.547 -42.344 -16.891 1 96.62 488 VAL B C 1
ATOM 7989 O O . VAL B 1 488 ? 12.336 -42.531 -16.75 1 96.62 488 VAL B O 1
ATOM 7992 N N . ARG B 1 489 ? 14.336 -43.25 -17.312 1 96.38 489 ARG B N 1
ATOM 7993 C CA . ARG B 1 489 ? 13.844 -44.594 -17.672 1 96.38 489 ARG B CA 1
ATOM 7994 C C . ARG B 1 489 ? 13.328 -45.344 -16.438 1 96.38 489 ARG B C 1
ATOM 7996 O O . ARG B 1 489 ? 12.289 -46 -16.516 1 96.38 489 ARG B O 1
ATOM 8003 N N . ASP B 1 490 ? 14.008 -45.188 -15.367 1 96.19 490 ASP B N 1
ATOM 8004 C CA . ASP B 1 490 ? 13.562 -45.781 -14.117 1 96.19 490 ASP B CA 1
ATOM 8005 C C . ASP B 1 490 ? 12.219 -45.219 -13.672 1 96.19 490 ASP B C 1
ATOM 8007 O O . ASP B 1 490 ? 11.336 -45.938 -13.234 1 96.19 490 ASP B O 1
ATOM 8011 N N . GLN B 1 491 ? 12.102 -43.938 -13.75 1 95.75 491 GLN B N 1
ATOM 8012 C CA . GLN B 1 491 ? 10.875 -43.25 -13.32 1 95.75 491 GLN B CA 1
ATOM 8013 C C . GLN B 1 491 ? 9.703 -43.625 -14.219 1 95.75 491 GLN B C 1
ATOM 8015 O O . GLN B 1 491 ? 8.562 -43.75 -13.758 1 95.75 491 GLN B O 1
ATOM 8020 N N . LYS B 1 492 ? 9.969 -43.75 -15.492 1 96.12 492 LYS B N 1
ATOM 8021 C CA . LYS B 1 492 ? 8.906 -44.188 -16.391 1 96.12 492 LYS B CA 1
ATOM 8022 C C . LYS B 1 492 ? 8.344 -45.562 -15.992 1 96.12 492 LYS B C 1
ATOM 8024 O O . LYS B 1 492 ? 7.129 -45.719 -15.922 1 96.12 492 LYS B O 1
ATOM 8029 N N . ASP B 1 493 ? 9.242 -46.5 -15.633 1 95.56 493 ASP B N 1
ATOM 8030 C CA . ASP B 1 493 ? 8.844 -47.812 -15.211 1 95.56 493 ASP B CA 1
ATOM 8031 C C . ASP B 1 493 ? 8.102 -47.781 -13.883 1 95.56 493 ASP B C 1
ATOM 8033 O O . ASP B 1 493 ? 7.062 -48.438 -13.719 1 95.56 493 ASP B O 1
ATOM 8037 N N . LYS B 1 494 ? 8.672 -47.094 -13.023 1 94.81 494 LYS B N 1
ATOM 8038 C CA . LYS B 1 494 ? 8.078 -46.969 -11.695 1 94.81 494 LYS B CA 1
ATOM 8039 C C . LYS B 1 494 ? 6.684 -46.344 -11.773 1 94.81 494 LYS B C 1
ATOM 8041 O O . LYS B 1 494 ? 5.762 -46.781 -11.086 1 94.81 494 LYS B O 1
ATOM 8046 N N . LEU B 1 495 ? 6.57 -45.312 -12.531 1 94.62 495 LEU B N 1
ATOM 8047 C CA . LEU B 1 495 ? 5.293 -44.625 -12.68 1 94.62 495 LEU B CA 1
ATOM 8048 C C . LEU B 1 495 ? 4.234 -45.562 -13.266 1 94.62 495 LEU B C 1
ATOM 8050 O O . LEU B 1 495 ? 3.086 -45.562 -12.82 1 94.62 495 LEU B O 1
ATOM 8054 N N . ASP B 1 496 ? 4.633 -46.25 -14.25 1 94.19 496 ASP B N 1
ATOM 8055 C CA . ASP B 1 496 ? 3.719 -47.188 -14.891 1 94.19 496 ASP B CA 1
ATOM 8056 C C . ASP B 1 496 ? 3.182 -48.219 -13.883 1 94.19 496 ASP B C 1
ATOM 8058 O O . ASP B 1 496 ? 1.978 -48.469 -13.844 1 94.19 496 ASP B O 1
ATOM 8062 N N . LYS B 1 497 ? 4.004 -48.719 -13.055 1 94.38 497 LYS B N 1
ATOM 8063 C CA . LYS B 1 497 ? 3.627 -49.719 -12.039 1 94.38 497 LYS B CA 1
ATOM 8064 C C . LYS B 1 497 ? 2.736 -49.094 -10.977 1 94.38 497 LYS B C 1
ATOM 8066 O O . LYS B 1 497 ? 1.762 -49.688 -10.531 1 94.38 497 LYS B O 1
ATOM 8071 N N . GLU B 1 498 ? 3.092 -47.938 -10.617 1 93 498 GLU B N 1
ATOM 8072 C CA . GLU B 1 498 ? 2.34 -47.25 -9.57 1 93 498 GLU B CA 1
ATOM 8073 C C . GLU B 1 498 ? 0.927 -46.938 -10.039 1 93 498 GLU B C 1
ATOM 8075 O O . GLU B 1 498 ? -0.038 -47.094 -9.289 1 93 498 GLU B O 1
ATOM 8080 N N . VAL B 1 499 ? 0.835 -46.406 -11.219 1 91.88 499 VAL B N 1
ATOM 8081 C CA . VAL B 1 499 ? -0.468 -46.062 -11.773 1 91.88 499 VAL B CA 1
ATOM 8082 C C . VAL B 1 499 ? -1.336 -47.312 -11.883 1 91.88 499 VAL B C 1
ATOM 8084 O O . VAL B 1 499 ? -2.52 -47.281 -11.539 1 91.88 499 VAL B O 1
ATOM 8087 N N . ALA B 1 500 ? -0.742 -48.344 -12.312 1 92.62 500 ALA B N 1
ATOM 8088 C CA . ALA B 1 500 ? -1.466 -49.594 -12.422 1 92.62 500 ALA B CA 1
ATOM 8089 C C . ALA B 1 500 ? -1.971 -50.062 -11.055 1 92.62 500 ALA B C 1
ATOM 8091 O O . ALA B 1 500 ? -3.1 -50.562 -10.938 1 92.62 500 ALA B O 1
ATOM 8092 N N . ARG B 1 501 ? -1.203 -49.938 -10.125 1 92.94 501 ARG B N 1
ATOM 8093 C CA . ARG B 1 501 ? -1.566 -50.344 -8.766 1 92.94 501 ARG B CA 1
ATOM 8094 C C . ARG B 1 501 ? -2.73 -49.531 -8.242 1 92.94 501 ARG B C 1
ATOM 8096 O O . ARG B 1 501 ? -3.699 -50.062 -7.711 1 92.94 501 ARG B O 1
ATOM 8103 N N . TRP B 1 502 ? -2.623 -48.219 -8.359 1 90.44 502 TRP B N 1
ATOM 8104 C CA . TRP B 1 502 ? -3.672 -47.344 -7.855 1 90.44 502 TRP B CA 1
ATOM 8105 C C . TRP B 1 502 ? -4.977 -47.562 -8.617 1 90.44 502 TRP B C 1
ATOM 8107 O O . TRP B 1 502 ? -6.059 -47.531 -8.031 1 90.44 502 TRP B O 1
ATOM 8117 N N . CYS B 1 503 ? -4.848 -47.781 -9.922 1 89.75 503 CYS B N 1
ATOM 8118 C CA . CYS B 1 503 ? -6.035 -48.031 -10.719 1 89.75 503 CYS B CA 1
ATOM 8119 C C . CYS B 1 503 ? -6.727 -49.312 -10.25 1 89.75 503 CYS B C 1
ATOM 8121 O O . CYS B 1 503 ? -7.953 -49.375 -10.148 1 89.75 503 CYS B O 1
ATOM 8123 N N . LYS B 1 504 ? -5.973 -50.312 -9.984 1 90.88 504 LYS B N 1
ATOM 8124 C CA . LYS B 1 504 ? -6.512 -51.562 -9.477 1 90.88 504 LYS B CA 1
ATOM 8125 C C . LYS B 1 504 ? -7.168 -51.375 -8.117 1 90.88 504 LYS B C 1
ATOM 8127 O O . LYS B 1 504 ? -8.273 -51.875 -7.879 1 90.88 504 LYS B O 1
ATOM 8132 N N . GLU B 1 505 ? -6.52 -50.688 -7.297 1 89.38 505 GLU B N 1
ATOM 8133 C CA . GLU B 1 505 ? -7.004 -50.438 -5.938 1 89.38 505 GLU B CA 1
ATOM 8134 C C . GLU B 1 505 ? -8.289 -49.625 -5.941 1 89.38 505 GLU B C 1
ATOM 8136 O O . GLU B 1 505 ? -9.156 -49.812 -5.082 1 89.38 505 GLU B O 1
ATOM 8141 N N . ARG B 1 506 ? -8.375 -48.688 -6.867 1 87.5 506 ARG B N 1
ATOM 8142 C CA . ARG B 1 506 ? -9.5 -47.781 -6.871 1 87.5 506 ARG B CA 1
ATOM 8143 C C . ARG B 1 506 ? -10.578 -48.219 -7.855 1 87.5 506 ARG B C 1
ATOM 8145 O O . ARG B 1 506 ? -11.625 -47.562 -7.953 1 87.5 506 ARG B O 1
ATOM 8152 N N . GLY B 1 507 ? -10.367 -49.25 -8.578 1 80.31 507 GLY B N 1
ATOM 8153 C CA . GLY B 1 507 ? -11.344 -49.781 -9.508 1 80.31 507 GLY B CA 1
ATOM 8154 C C . GLY B 1 507 ? -11.547 -48.906 -10.734 1 80.31 507 GLY B C 1
ATOM 8155 O O . GLY B 1 507 ? -12.68 -48.688 -11.148 1 80.31 507 GLY B O 1
ATOM 8156 N N . VAL B 1 508 ? -10.562 -48.344 -11.188 1 78.38 508 VAL B N 1
ATOM 8157 C CA . VAL B 1 508 ? -10.641 -47.531 -12.391 1 78.38 508 VAL B CA 1
ATOM 8158 C C . VAL B 1 508 ? -9.766 -48.125 -13.484 1 78.38 508 VAL B C 1
ATOM 8160 O O . VAL B 1 508 ? -8.773 -48.812 -13.195 1 78.38 508 VAL B O 1
#

Foldseek 3Di:
DPPDDLPDALCRVQVCQDPQLVPDALLDAQQRAHLQQGRFGSDAADLDADPLQVLLVVLQQQAACAHLVRDGGCLVVLNSQVSCVPRFAQCQVVQQVCADPVRHRRNSRLLVVLQSLQLSQLCQFQSQLLVVCVVPVPVQGSAATAQEDENSSQNNLVSSCVVQQFDSHAEACSYQARNFKDFQDNVDDLPLVGIAGSGAHYPRRPCQAQRVLQRSLVNQLSSLCSLVSVLLSQLLNLLVVDLDPVSVVSNLVSLVSNLVSLVSSVVSLVCNVVRHPLVCCVNRQSRFAWLAQDPNNPQAHFYPPPPVRHHDGAFGYDPLLDLNLLQLCQLLVQDADDDPLVVLSVVSLSSRGPSSSSSSVSSNSSSVVSVNNVSQLVDQQSLLSSLSSLLSSLSVLVSVLVSLCSNPLVNHLRQAHSRNHGSLPNSVSSNVSSLVVSVVSCVPRPVVPLVDDPPPDDDDDDVCVVVVVSVVSSVVSSVCSVVSNVVSVVVNVVSVVRSVVSCVVSVD/DPPDDLPDALCRVQVCQDPQLVPDALLDAQQRAHLQQGRFGSDAADLDADPLQVLLVVLQQQAACAHLVGDGGCLVVLNSQVSCVVRFAQCQVVQQVCADPVRHRRNSRLLVVLQSLQLSQLCQFQSQLLVVCVVPVPVQGSAATAQEDENSSQNNLVSSCVVQQFDSHAELCSYQARNFKDFQDNVDDLPLVGIAGSGAHYPRRPCQAQRVLQRSLVNQLSSLCSLVSVLLSQLLNLLVVDLDPVSVVSNLVSLVSNLVSLVSSVVSLVCNVVRHPLVCCVNRQSRFAWLAQDPNNPQAHFYPPPPVRHHDGAFGYDPLLDLRLLQLCQLLVQDADDDPLVVLSVVSLSSRGPSSSSSSVSSNSSSVVSVNNVSQLVDQQSLLSSLSSLLSSLSVLVSVLVSLCSNPLVPHLRQAHSRNHGSLVNSVSSNVSSLVVSVVSCVPRPVVPLVDDPPPDDDDDDVCVVVVVSVVSSVVSSVCSVVSNVVSVVVNVVSVVRSVVSCVVSVD

Solvent-accessible surface area (backbone atoms only — not comparable to full-atom values): 52934 Å² total; per-residue (Å²): 128,83,84,71,74,86,82,56,53,69,59,72,73,38,73,54,31,80,46,64,50,82,27,54,64,50,57,39,62,41,43,49,52,18,39,70,35,10,75,27,41,45,58,81,47,71,85,52,69,63,72,93,40,44,55,57,51,52,49,59,62,36,37,11,27,32,23,86,86,66,47,74,17,25,57,59,71,70,42,47,61,65,47,44,75,72,60,44,64,70,51,42,71,56,60,77,64,40,41,39,62,87,67,41,56,21,35,47,56,44,40,43,50,33,22,54,41,23,53,50,46,34,46,52,32,28,43,56,17,46,53,43,28,73,76,37,63,82,70,69,54,46,60,55,37,53,51,61,38,55,44,43,53,29,40,34,26,40,51,36,15,61,74,57,55,34,65,71,48,42,24,32,45,60,21,66,32,55,47,25,38,44,59,75,47,80,75,50,67,87,44,70,92,30,46,33,45,65,68,50,61,42,47,13,58,42,58,82,27,37,59,22,16,59,37,50,34,52,42,51,23,37,58,44,27,7,44,38,45,39,16,55,53,49,34,54,52,41,54,69,73,38,81,50,77,75,31,51,59,54,38,46,52,19,46,51,40,31,48,54,24,50,52,52,26,50,53,35,54,59,43,34,68,77,35,20,49,46,86,56,42,66,63,63,47,57,51,35,48,28,34,24,77,30,83,40,26,82,72,25,30,24,31,34,88,38,84,89,49,45,59,42,70,44,50,19,36,36,78,84,40,51,66,66,63,57,42,50,35,28,48,59,61,60,65,72,71,92,46,80,64,45,52,52,54,59,58,42,49,51,50,27,54,48,50,49,46,53,50,44,51,45,41,35,51,48,25,60,75,66,33,43,55,64,60,27,59,74,35,75,59,40,29,46,50,50,51,50,46,49,47,51,55,42,51,50,47,50,51,50,47,53,46,47,40,60,42,37,61,76,71,45,82,64,63,51,43,36,44,34,47,51,58,76,54,50,57,52,54,57,42,49,38,48,47,52,49,50,53,52,50,36,62,71,61,43,46,77,66,66,77,50,85,72,77,83,80,80,87,65,63,81,97,27,49,64,58,44,51,50,49,49,52,42,49,55,49,56,67,44,45,60,62,51,49,51,50,46,56,50,49,54,53,50,47,54,54,50,45,52,48,52,25,62,75,68,73,99,127,84,85,71,74,86,84,57,54,69,58,72,74,37,74,54,30,81,46,65,49,82,26,55,64,50,58,39,61,41,44,47,51,19,39,69,35,11,76,28,40,47,58,80,46,70,84,53,70,62,73,94,40,44,55,57,51,54,48,58,62,36,37,12,28,33,25,85,87,65,46,72,18,26,56,60,70,70,42,45,60,65,47,44,75,73,59,45,65,69,52,42,71,59,60,76,65,41,43,39,62,88,66,42,57,20,34,47,58,43,41,44,50,34,21,54,41,23,53,50,47,34,45,53,31,27,43,57,18,45,52,43,28,73,77,37,63,83,70,70,54,46,60,55,37,54,51,61,37,56,43,44,54,31,41,35,27,40,53,35,17,62,74,56,54,34,66,70,50,40,24,32,46,60,20,65,31,56,46,26,39,45,58,75,48,79,76,52,68,89,45,69,93,31,46,31,46,66,70,50,61,42,49,13,59,41,60,81,27,39,59,21,16,60,37,50,32,53,43,50,22,37,58,42,28,6,46,38,45,39,17,54,51,49,34,53,53,41,52,69,73,38,81,50,77,74,31,52,60,54,36,46,53,19,46,50,39,30,48,56,25,49,54,53,26,51,53,34,55,59,43,33,70,77,34,21,50,46,86,56,42,65,64,61,47,57,50,37,46,28,36,24,78,28,83,40,25,82,73,26,31,22,31,33,88,38,83,89,49,44,60,42,70,44,49,18,36,36,79,85,43,52,66,66,63,57,44,51,36,27,48,59,60,59,66,73,70,93,44,78,62,43,53,52,54,57,58,41,50,51,50,27,53,49,49,49,43,53,50,45,51,45,41,35,52,47,24,60,75,66,34,44,53,64,59,27,58,73,36,76,59,40,29,47,50,49,50,51,48,50,45,51,53,41,51,51,46,51,51,49,46,53,46,48,40,61,41,37,62,77,70,45,82,65,62,51,43,37,43,32,47,51,59,77,54,48,58,52,54,58,43,49,37,48,48,52,49,50,51,52,49,36,63,71,60,43,46,76,66,66,77,50,86,73,78,81,80,79,89,66,64,80,96,33,51,64,57,44,52,50,49,49,51,42,48,55,50,56,67,43,46,61,62,51,50,51,50,46,57,50,47,53,55,50,48,54,53,48,43,51,49,53,26,61,75,68,72,99

Secondary structure (DSSP, 8-state):
-----TTS-HHHH-TTTTS-GGGS-TTS-TT--BTTTBTS-SSPPPSS--GGGHHHHHHHHH-SSB-TTSSB-HHHHT-HHHHHHHH----HHHHHT-B-TTS-B-HHHHHHHHHHHHHHHHHHHHHHHHHHHHH-GGG-------SEE-HHHHHHHHHHHHHHTS-SS--IIIIISTTS-EESSTTS-S-GGGEE-S--SSSTTSTTSHHHHHHHHHHHHHTT-HHHHHHHHHHHHHHHH--SHHHHHHHHHHHHHHHHHHHHHHHHHHTHHHHS-HHHHHHHHGGG--SSS-TT-TT-EEETTSGGG-EE------GGG-SHHHHHHHHHT-----SHHHHHHHHHGGGS-HHHHHHHHHHHHHHHHHTHHHHHTTSHHHHHHHHHHHHHHHHHHHHHHHHHIIIIITT----B-TTS-BHHHHHHHHHHHHHHHHHHHIIIIIHHHHSS---------GGGHHHHHHHHHHHHHHHHHHHHHHHHHHHHHHHHHHHHHHHHHHT-/-----TTS-HHHH-TTTTS-GGGS-TTS-TT--BTTTBTS-SSPPPSS--GGGHHHHHHHHH-SSB-TTSSB-HHHHT-HHHHHHHH----HHHHHT-B-TTS-B-HHHHHHHHHHHHHHHHHHHHHHHHHHHHH-GGG-------SEE-HHHHHHHHHHHHHHTS-SS--IIIIISTTS-EESSTTS-S-GGGEE-S--SSSTTSTTSHHHHHHHHHHHHHTT-HHHHHHHHHHHHHHHH--SHHHHHHHHHHHHHHHHHHHHHHHHHHTHHHHS-HHHHHHHHGGG--SSS-TT-TT-EEETTSGGG-EE------GGG-SHHHHHHHHHT-----SHHHHHHHHHHTTS-HHHHHHHHHHHHHHHHHTHHHHHTTSHHHHHHHHHHHHHHHHHHHHHHHHHIIIIITT----B-TTS-BHHHHHHHHHHHHHHHHHHHIIIIIHHHHSS---------GGGHHHHHHHHHHHHHHHHHHHHHHHHHHHHHHHHHHHHHHHHHHT-

Organism: Paracoccidioides lutzii (strain ATCC MYA-826 / Pb01) (NCBI:txid502779)